Protein AF-0000000071016098 (afdb_homodimer)

Nearest PDB structures (foldseek):
  1xl7-assembly2_B  TM=9.799E-01  e=1.162E-62  Mus musculus
  1xmc-assembly2_B  TM=9.793E-01  e=4.808E-63  Mus musculus
  1xmd-assembly2_B  TM=9.783E-01  e=1.430E-62  Mus musculus
  1xmc-assembly1_A  TM=9.724E-01  e=4.482E-62  Mus musculus
  1xl8-assembly1_A  TM=9.692E-01  e=6.446E-62  Mus musculus

Sequence (1188 aa):
MNTPLSQQFNQLINQLFTVKVFATHEEIEKTKKIIEEFQNGVGKQLQEKLVEKAKGSRNWLETWWENAAYLQNRSPMGVMGNMIAHGQINYSFWPVGEGTQLKRAAQSIYGYSKYFLAHRSEKIPILRDRKGTVTSMNQNKRIFCTSRIPGDPKDTIVSYFKTESEGPCPTHIAVFCNGHIFKMEILDKNGNQIGSREIQRQLTYIKSQSKIKGQGIGILTGDDRKSWAKAHQHLASLDEQNAENLETIQSCIIAAYLDNECIKDIRDGYRVSMSGKNAHDRWFDKATAVAYFENGGIGCIGDHCPYDGFVAAIMERWVDNVIITSKTDWLGTPNVQSDEIKPEEIIFTLDDMIEEAKVHAAETYKKNAARIDPCPGFFTLFGRNFPKEQRIHPDIFFQLAIQLAYYTKYGKPAPCYETATTRSFYHGRTETVRSTTQEAVNWCKAMNNKDVTVNEKMNLLRTATFKQGLLGSDALQAKGIDRHLLGLYLTSMEMGIDTPDIFTDPLYTRSGGNANFVLSTSLTGYDRTFGGVVPMREDGYSVFYNLCKEDFFILVISFKDCEKTDSLDFFQELSKSLIRMHDLLLEAKKAPMTMNTPLSQQFNQLINQLFTVKVFATHEEIEKTKKIIEEFQNGVGKQLQEKLVEKAKGSRNWLETWWENAAYLQNRSPMGVMGNMIAHGQINYSFWPVGEGTQLKRAAQSIYGYSKYFLAHRSEKIPILRDRKGTVTSMNQNKRIFCTSRIPGDPKDTIVSYFKTESEGPCPTHIAVFCNGHIFKMEILDKNGNQIGSREIQRQLTYIKSQSKIKGQGIGILTGDDRKSWAKAHQHLASLDEQNAENLETIQSCIIAAYLDNECIKDIRDGYRVSMSGKNAHDRWFDKATAVAYFENGGIGCIGDHCPYDGFVAAIMERWVDNVIITSKTDWLGTPNVQSDEIKPEEIIFTLDDMIEEAKVHAAETYKKNAARIDPCPGFFTLFGRNFPKEQRIHPDIFFQLAIQLAYYTKYGKPAPCYETATTRSFYHGRTETVRSTTQEAVNWCKAMNNKDVTVNEKMNLLRTATFKQGLLGSDALQAKGIDRHLLGLYLTSMEMGIDTPDIFTDPLYTRSGGNANFVLSTSLTGYDRTFGGVVPMREDGYSVFYNLCKEDFFILVISFKDCEKTDSLDFFQELSKSLIRMHDLLLEAKKAPMT

Radius of gyration: 33.36 Å; Cα contacts (8 Å, |Δi|>4): 2425; chains: 2; bounding box: 76×102×80 Å

Solvent-accessible surface area (backbone atoms only — not comparable to full-atom values): 59766 Å² total; per-residue (Å²): 92,57,47,70,74,77,82,55,54,67,66,45,58,53,56,57,57,56,41,50,74,82,44,53,75,67,54,43,54,52,50,51,50,41,48,50,52,33,60,75,40,67,42,46,57,36,49,53,52,50,51,55,50,33,73,75,38,54,42,61,51,52,69,58,47,50,37,71,74,43,30,51,54,50,63,29,36,39,53,67,47,27,32,39,34,37,58,47,56,56,68,17,54,52,62,62,38,82,83,33,20,55,62,46,43,14,48,49,50,40,23,50,49,50,50,49,52,33,48,28,66,66,64,60,77,82,52,54,50,98,87,58,47,62,38,54,60,63,43,66,55,28,46,36,9,14,18,51,42,66,29,80,86,37,39,47,80,49,64,48,52,39,34,61,91,74,39,84,47,68,63,32,30,31,39,21,30,47,21,34,39,25,46,33,72,49,47,46,98,86,68,43,73,53,9,19,59,36,45,26,52,46,50,50,51,50,56,68,72,27,76,58,76,46,82,29,68,28,17,34,44,30,15,39,30,58,63,30,20,53,50,51,54,50,43,33,68,72,33,72,64,30,39,50,50,51,47,54,60,39,34,16,36,36,41,36,20,54,37,85,53,66,57,59,28,72,44,46,36,51,40,47,64,50,41,37,90,64,45,33,36,35,61,47,41,30,27,28,30,38,39,29,17,39,23,28,34,59,32,37,37,24,31,50,70,57,36,58,68,54,62,51,37,53,52,49,49,52,31,50,47,50,42,56,73,48,55,74,47,83,42,72,51,82,66,60,66,74,89,73,65,74,64,42,75,62,82,71,74,78,53,71,67,52,54,50,46,37,54,52,10,45,51,47,30,51,60,56,30,69,28,62,34,64,32,56,45,35,34,61,90,52,22,34,52,54,39,47,74,70,74,34,60,45,68,58,54,50,53,50,21,50,53,32,20,47,26,69,75,68,75,44,85,59,26,27,40,30,67,24,58,21,26,66,18,43,72,33,61,69,25,49,25,72,68,56,39,59,48,42,49,54,26,39,54,37,74,74,33,89,84,52,48,68,66,56,42,48,54,31,43,51,49,21,49,51,52,51,49,51,44,48,54,35,6,46,66,52,61,31,50,59,66,52,50,49,50,40,52,52,45,36,58,73,70,66,49,77,81,59,65,62,81,68,33,66,63,40,37,65,51,23,38,93,63,40,19,34,32,35,36,38,77,49,42,60,53,72,42,48,48,47,51,63,37,68,31,67,80,16,32,12,42,17,34,23,48,25,65,54,24,28,41,38,32,23,20,20,33,63,84,28,89,86,41,52,23,63,62,49,48,38,37,30,39,37,28,47,50,50,51,51,48,50,59,55,51,52,70,71,47,73,85,122,91,58,47,70,73,78,81,54,54,67,66,44,59,52,53,56,57,54,40,49,75,82,46,52,75,68,54,43,55,52,51,50,50,42,49,51,50,33,60,74,42,67,42,46,56,35,48,52,53,50,49,55,52,34,74,75,36,56,42,60,52,52,69,57,47,51,38,71,72,42,30,50,55,50,62,29,36,40,54,67,47,27,33,40,33,38,56,48,56,55,68,18,55,52,61,62,38,82,83,32,21,55,61,46,42,15,49,50,51,40,24,50,49,52,53,50,52,33,48,28,67,65,64,59,77,82,53,54,50,100,85,59,50,60,40,54,61,64,44,66,54,29,46,37,9,14,18,52,43,66,29,81,84,36,39,46,80,47,65,49,53,38,34,61,91,72,39,83,49,68,65,32,31,31,39,21,31,48,21,35,40,26,47,35,71,48,47,46,99,84,68,43,72,52,9,19,56,34,44,27,52,48,49,50,51,51,56,68,72,27,76,58,76,47,81,28,68,29,17,35,45,28,13,38,30,58,62,30,20,54,49,50,54,50,43,34,68,71,33,74,63,30,38,51,49,52,49,53,60,39,34,16,37,36,40,36,21,54,36,87,52,66,58,61,30,71,43,47,38,52,40,46,65,52,41,40,89,64,45,34,38,35,60,46,41,30,26,29,30,38,39,28,18,40,24,28,33,59,32,38,36,23,32,51,71,56,36,58,69,55,61,52,38,54,52,50,50,52,30,48,45,50,43,57,74,47,55,74,48,84,42,73,51,82,67,59,68,74,88,76,66,73,64,43,75,61,80,72,74,79,53,70,67,54,54,52,44,36,55,51,10,46,51,47,31,51,59,57,29,69,29,61,34,65,31,57,45,36,34,62,90,52,22,33,52,54,40,47,75,71,74,34,60,44,68,57,54,51,52,52,20,50,52,34,20,47,26,68,75,69,74,45,86,60,26,26,38,31,67,26,56,19,26,65,19,43,71,33,61,69,26,49,24,71,68,55,37,59,48,43,50,53,27,39,54,36,73,74,33,90,84,53,49,70,68,58,41,47,53,31,43,52,50,22,50,50,50,51,50,52,44,47,53,34,6,46,65,52,61,30,51,60,65,53,50,49,50,41,53,52,46,35,57,73,70,67,48,78,82,58,64,62,80,68,34,66,63,40,36,63,51,22,39,94,62,40,19,34,31,36,34,37,78,48,42,60,56,73,42,47,48,48,51,62,36,68,30,66,80,15,34,12,42,17,32,23,47,24,65,54,24,28,41,39,32,24,20,21,32,64,82,26,90,87,41,51,27,61,62,49,47,38,38,32,40,37,29,47,52,52,51,54,48,50,59,55,50,53,69,71,48,73,87,121

Secondary structure (DSSP, 8-state):
-PPP--S-HHHHHGGGGGGGGG--HHHHHHHHHHHHHHHHTHHHHHHHHHHHHHHT-SSTTHHHHHIIIIIT--S-HHHHT-EEEEEGGGGSSS---TT-HHHHHHHHHHHHHHHHHHHHTT-SPPPB-TT--B---GGGGGSSSEEEE--SS--EEEE----TTT-----EEEEEETTEEEEEESB-TTSPBPPHHHHHHHHHHHHHHTSS----GGGGGGS-HHHHHHHHHHHHHH-HHHHHHHHHHHHSS-EEEE------SHHHHHHHHHH-S-GGG--TTBSSEEEE-TTS-EEEEE-TTTS-HHHHHHHHHHHHHHHHHHTT---S-----TTT---EE------HHHHHHHHHHHHHHHHHHTTEEEEEEEE-S--THHHHHTT--HHHHHHHHHHHHHHHHHSS---EEEEEE-TTSTT--EEEEE---HHHHHHHHHHT-TTS-HHHHHHHHHHHHHHHHHHHHHHHTT--HHHHHHHHHHHHHHHTPPPPGGGT-HHHHHTTTTT--SEEEEEEESSSEEEE---SSTT-EEEEEEE-SS-EEEEEEEETT-TT--HHHHHHHHHHHHHHHHHHHHHHHHS---/-PPP--S-HHHHHGGGGGGGGG--HHHHHHHHHHHHHHHHTHHHHHHHHHHHHHHT-SSTTHHHHIIIIIIT--S-HHHHT-EEEEEGGGGTTS---TT-HHHHHHHHHHHHHHHHHHHHTT-SPPPB-TT--B---GGGGGSSSEEEE--SS--EEEE----TTT-----EEEEEETTEEEEEESB-TTSPBPPHHHHHHHHHHHHHHTSS----GGGGGGS-HHHHHHHHHHHHHH-HHHHHHHHHHHHSS-EEEE--PPP-SHHHHHHHHHH-S-GGG--TTBSEEEEE-TTS-EEEEE-TTTS-HHHHHHHHHHHHHHHHHHTT---S-----TTT--PEE------HHHHHHHHHHHHHHHHHHTTEEEEEEEE-S--THHHHHTT--HHHHHHHHHHHHHHHHHSS---EEEEEE-TTSTT--EEEEE---HHHHHHHHHHT-TTS-HHHHHHHHHHHHHHHHHHHHHHHTT--HHHHHHHHHHHHHHHTPPPPGGGT-HHHHHTTTTT--SEEEEEEESSSEEEE---SSTT-EEEEEEE-SS-EEEEEEEETT-TT--HHHHHHHHHHHHHHHHHHHHHHHHS---

Structure (mmCIF, N/CA/C/O backbone):
data_AF-0000000071016098-model_v1
#
loop_
_entity.id
_entity.type
_entity.pdbx_description
1 polymer 'Putative peroxisomal carnitine O-octanoyltransferase'
#
loop_
_atom_site.group_PDB
_atom_site.id
_atom_site.type_symbol
_atom_site.label_atom_id
_atom_site.label_alt_id
_atom_site.label_comp_id
_atom_site.label_asym_id
_atom_site.label_entity_id
_atom_site.label_seq_id
_atom_site.pdbx_PDB_ins_code
_atom_site.Cartn_x
_atom_site.Cartn_y
_atom_site.Cartn_z
_atom_site.occupancy
_atom_site.B_iso_or_equiv
_atom_site.auth_seq_id
_atom_site.auth_comp_id
_atom_site.auth_asym_id
_atom_site.auth_atom_id
_atom_site.pdbx_PDB_model_num
ATOM 1 N N . MET A 1 1 ? 8.117 -40.375 2.902 1 76.56 1 MET A N 1
ATOM 2 C CA . MET A 1 1 ? 6.957 -41.219 2.672 1 76.56 1 MET A CA 1
ATOM 3 C C . MET A 1 1 ? 6.5 -41.125 1.221 1 76.56 1 MET A C 1
ATOM 5 O O . MET A 1 1 ? 6.562 -40.062 0.607 1 76.56 1 MET A O 1
ATOM 9 N N . ASN A 1 2 ? 6.109 -42.281 0.663 1 86.06 2 ASN A N 1
ATOM 10 C CA . ASN A 1 2 ? 5.605 -42.312 -0.707 1 86.06 2 ASN A CA 1
ATOM 11 C C . ASN A 1 2 ? 4.258 -41.594 -0.815 1 86.06 2 ASN A C 1
ATOM 13 O O . ASN A 1 2 ? 3.545 -41.438 0.179 1 86.06 2 ASN A O 1
ATOM 17 N N . THR A 1 3 ? 3.973 -41.094 -1.978 1 86.44 3 THR A N 1
ATOM 18 C CA . THR A 1 3 ? 2.652 -40.531 -2.207 1 86.44 3 THR A CA 1
ATOM 19 C C . THR A 1 3 ? 1.573 -41.594 -2.131 1 86.44 3 THR A C 1
ATOM 21 O O . THR A 1 3 ? 1.605 -42.562 -2.889 1 86.44 3 THR A O 1
ATOM 24 N N . PRO A 1 4 ? 0.666 -41.406 -1.289 1 87.62 4 PRO A N 1
ATOM 25 C CA . PRO A 1 4 ? -0.304 -42.5 -1.055 1 87.62 4 PRO A CA 1
ATOM 26 C C . PRO A 1 4 ? -1.387 -42.562 -2.129 1 87.62 4 PRO A C 1
ATOM 28 O O . PRO A 1 4 ? -1.694 -41.531 -2.76 1 87.62 4 PRO A O 1
ATOM 31 N N . LEU A 1 5 ? -1.771 -43.719 -2.379 1 90.44 5 LEU A N 1
ATOM 32 C CA . LEU A 1 5 ? -2.984 -44 -3.141 1 90.44 5 LEU A CA 1
ATOM 33 C C . LEU A 1 5 ? -4.027 -44.688 -2.271 1 90.44 5 LEU A C 1
ATOM 35 O O . LEU A 1 5 ? -3.748 -45.719 -1.668 1 90.44 5 LEU A O 1
ATOM 39 N N . SER A 1 6 ? -5.215 -44.062 -2.246 1 82.62 6 SER A N 1
ATOM 40 C CA . SER A 1 6 ? -6.258 -44.594 -1.374 1 82.62 6 SER A CA 1
ATOM 41 C C . SER A 1 6 ? -6.699 -45.969 -1.825 1 82.62 6 SER A C 1
ATOM 43 O O . SER A 1 6 ? -6.918 -46.188 -3.016 1 82.62 6 SER A O 1
ATOM 45 N N . GLN A 1 7 ? -6.805 -46.75 -0.779 1 81 7 GLN A N 1
ATOM 46 C CA . GLN A 1 7 ? -7.328 -48.094 -1.034 1 81 7 GLN A CA 1
ATOM 47 C C . GLN A 1 7 ? -8.844 -48.125 -0.897 1 81 7 GLN A C 1
ATOM 49 O O . GLN A 1 7 ? -9.492 -49.062 -1.35 1 81 7 GLN A O 1
ATOM 54 N N . GLN A 1 8 ? -9.273 -47.094 -0.371 1 82.94 8 GLN A N 1
ATOM 55 C CA . GLN A 1 8 ? -10.719 -46.969 -0.197 1 82.94 8 GLN A CA 1
ATOM 56 C C . GLN A 1 8 ? -11.375 -46.344 -1.424 1 82.94 8 GLN A C 1
ATOM 58 O O . GLN A 1 8 ? -12.047 -45.312 -1.316 1 82.94 8 GLN A O 1
ATOM 63 N N . PHE A 1 9 ? -11.297 -47.125 -2.48 1 87.75 9 PHE A N 1
ATOM 64 C CA . PHE A 1 9 ? -11.68 -46.688 -3.809 1 87.75 9 PHE A CA 1
ATOM 65 C C . PHE A 1 9 ? -13.133 -46.188 -3.82 1 87.75 9 PHE A C 1
ATOM 67 O O . PHE A 1 9 ? -13.406 -45.031 -4.137 1 87.75 9 PHE A O 1
ATOM 74 N N . ASN A 1 10 ? -14.047 -47 -3.283 1 86.44 10 ASN A N 1
ATOM 75 C CA . ASN A 1 10 ? -15.461 -46.656 -3.348 1 86.44 10 ASN A CA 1
ATOM 76 C C . ASN A 1 10 ? -15.805 -45.469 -2.461 1 86.44 10 ASN A C 1
ATOM 78 O O . ASN A 1 10 ? -16.562 -44.562 -2.867 1 86.44 10 ASN A O 1
ATOM 82 N N . GLN A 1 11 ? -15.188 -45.438 -1.383 1 82.56 11 GLN A N 1
ATOM 83 C CA . GLN A 1 11 ? -15.422 -44.312 -0.461 1 82.56 11 GLN A CA 1
ATOM 84 C C . GLN A 1 11 ? -14.93 -43 -1.05 1 82.56 11 GLN A C 1
ATOM 86 O O . GLN A 1 11 ? -15.586 -41.969 -0.897 1 82.56 11 GLN A O 1
ATOM 91 N N . LEU A 1 12 ? -13.828 -43.094 -1.753 1 85.12 12 LEU A N 1
ATOM 92 C CA . LEU A 1 12 ? -13.25 -41.906 -2.318 1 85.12 12 LEU A CA 1
ATOM 93 C C . LEU A 1 12 ? -14.07 -41.375 -3.496 1 85.12 12 LEU A C 1
ATOM 95 O O . LEU A 1 12 ? -14.344 -40.188 -3.602 1 85.12 12 LEU A O 1
ATOM 99 N N . ILE A 1 13 ? -14.539 -42.281 -4.27 1 87.62 13 ILE A N 1
ATOM 100 C CA . ILE A 1 13 ? -15.312 -41.906 -5.449 1 87.62 13 ILE A CA 1
ATOM 101 C C . ILE A 1 13 ? -16.656 -41.312 -5.016 1 87.62 13 ILE A C 1
ATOM 103 O O . ILE A 1 13 ? -17.156 -40.406 -5.652 1 87.62 13 ILE A O 1
ATOM 107 N N . ASN A 1 14 ? -17.109 -41.75 -3.893 1 83.44 14 ASN A N 1
ATOM 108 C CA . ASN A 1 14 ? -18.391 -41.25 -3.379 1 83.44 14 ASN A CA 1
ATOM 109 C C . ASN A 1 14 ? -18.297 -39.812 -2.934 1 83.44 14 ASN A C 1
ATOM 111 O O . ASN A 1 14 ? -19.312 -39.125 -2.809 1 83.44 14 ASN A O 1
ATOM 115 N N . GLN A 1 15 ? -17.094 -39.312 -2.775 1 78.94 15 GLN A N 1
ATOM 116 C CA . GLN A 1 15 ? -16.922 -37.906 -2.477 1 78.94 15 GLN A CA 1
ATOM 117 C C . GLN A 1 15 ? -17.453 -37.031 -3.619 1 78.94 15 GLN A C 1
ATOM 119 O O . GLN A 1 15 ? -17.75 -35.844 -3.42 1 78.94 15 GLN A O 1
ATOM 124 N N . LEU A 1 16 ? -17.578 -37.656 -4.723 1 80.62 16 LEU A N 1
ATOM 125 C CA . LEU A 1 16 ? -18.094 -36.906 -5.875 1 80.62 16 LEU A CA 1
ATOM 126 C C . LEU A 1 16 ? -19.562 -36.531 -5.668 1 80.62 16 LEU A C 1
ATOM 128 O O . LEU A 1 16 ? -20.062 -35.625 -6.324 1 80.62 16 LEU A O 1
ATOM 132 N N . PHE A 1 17 ? -20.109 -37.156 -4.668 1 73.06 17 PHE A N 1
ATOM 133 C CA . PHE A 1 17 ? -21.5 -36.812 -4.383 1 73.06 17 PHE A CA 1
ATOM 134 C C . PHE A 1 17 ? -21.609 -35.375 -3.861 1 73.06 17 PHE A C 1
ATOM 136 O O . PHE A 1 17 ? -22.688 -34.781 -3.924 1 73.06 17 PHE A O 1
ATOM 143 N N . THR A 1 18 ? -20.469 -34.844 -3.508 1 75.12 18 THR A N 1
ATOM 144 C CA . THR A 1 18 ? -20.484 -33.469 -3.053 1 75.12 18 THR A CA 1
ATOM 145 C C . THR A 1 18 ? -20.828 -32.531 -4.203 1 75.12 18 THR A C 1
ATOM 147 O O . THR A 1 18 ? -21.109 -31.344 -3.982 1 75.12 18 THR A O 1
ATOM 150 N N . VAL A 1 19 ? -20.984 -33.156 -5.363 1 80.69 19 VAL A N 1
ATOM 151 C CA . VAL A 1 19 ? -21.328 -32.375 -6.539 1 80.69 19 VAL A CA 1
ATOM 152 C C . VAL A 1 19 ? -22.812 -31.984 -6.484 1 80.69 19 VAL A C 1
ATOM 154 O O . VAL A 1 19 ? -23.266 -31.172 -7.285 1 80.69 19 VAL A O 1
ATOM 157 N N . LYS A 1 20 ? -23.453 -32.5 -5.543 1 86.06 20 LYS A N 1
ATOM 158 C CA . LYS A 1 20 ? -24.891 -32.312 -5.422 1 86.06 20 LYS A CA 1
ATOM 159 C C . LYS A 1 20 ? -25.219 -30.812 -5.309 1 86.06 20 LYS A C 1
ATOM 161 O O . LYS A 1 20 ? -26.312 -30.375 -5.711 1 86.06 20 LYS A O 1
ATOM 166 N N . VAL A 1 21 ? -24.328 -30.047 -4.867 1 90.69 21 VAL A N 1
ATOM 167 C CA . VAL A 1 21 ? -24.547 -28.625 -4.664 1 90.69 21 VAL A CA 1
ATOM 168 C C . VAL A 1 21 ? -24.828 -27.938 -6.004 1 90.69 21 VAL A C 1
ATOM 170 O O . VAL A 1 21 ? -25.5 -26.906 -6.059 1 90.69 21 VAL A O 1
ATOM 173 N N . PHE A 1 22 ? -24.438 -28.531 -7.121 1 93.12 22 PHE A N 1
ATOM 174 C CA . PHE A 1 22 ? -24.531 -27.906 -8.438 1 93.12 22 PHE A CA 1
ATOM 175 C C . PHE A 1 22 ? -25.609 -28.578 -9.273 1 93.12 22 PHE A C 1
ATOM 177 O O . PHE A 1 22 ? -25.703 -28.359 -10.484 1 93.12 22 PHE A O 1
ATOM 184 N N . ALA A 1 23 ? -26.438 -29.469 -8.695 1 92.12 23 ALA A N 1
ATOM 185 C CA . ALA A 1 23 ? -27.297 -30.328 -9.5 1 92.12 23 ALA A CA 1
ATOM 186 C C . ALA A 1 23 ? -28.75 -30.188 -9.094 1 92.12 23 ALA A C 1
ATOM 188 O O . ALA A 1 23 ? -29.062 -29.812 -7.957 1 92.12 23 ALA A O 1
ATOM 189 N N . THR A 1 24 ? -29.531 -30.5 -10.094 1 90.75 24 THR A N 1
ATOM 190 C CA . THR A 1 24 ? -30.922 -30.781 -9.789 1 90.75 24 THR A CA 1
ATOM 191 C C . THR A 1 24 ? -31.094 -32.188 -9.242 1 90.75 24 THR A C 1
ATOM 193 O O . THR A 1 24 ? -30.156 -33 -9.273 1 90.75 24 THR A O 1
ATOM 196 N N . HIS A 1 25 ? -32.281 -32.406 -8.805 1 90.12 25 HIS A N 1
ATOM 197 C CA . HIS A 1 25 ? -32.594 -33.75 -8.289 1 90.12 25 HIS A CA 1
ATOM 198 C C . HIS A 1 25 ? -32.438 -34.812 -9.375 1 90.12 25 HIS A C 1
ATOM 200 O O . HIS A 1 25 ? -31.875 -35.875 -9.125 1 90.12 25 HIS A O 1
ATOM 206 N N . GLU A 1 26 ? -32.844 -34.5 -10.508 1 92.5 26 GLU A N 1
ATOM 207 C CA . GLU A 1 26 ? -32.75 -35.438 -11.617 1 92.5 26 GLU A CA 1
ATOM 208 C C . GLU A 1 26 ? -31.312 -35.688 -12.031 1 92.5 26 GLU A C 1
ATOM 210 O O . GLU A 1 26 ? -30.922 -36.812 -12.305 1 92.5 26 GLU A O 1
ATOM 215 N N . GLU A 1 27 ? -30.562 -34.656 -12.047 1 92.19 27 GLU A N 1
ATOM 216 C CA . GLU A 1 27 ? -29.156 -34.781 -12.453 1 92.19 27 GLU A CA 1
ATOM 217 C C . GLU A 1 27 ? -28.359 -35.625 -11.469 1 92.19 27 GLU A C 1
ATOM 219 O O . GLU A 1 27 ? -27.484 -36.406 -11.867 1 92.19 27 GLU A O 1
ATOM 224 N N . ILE A 1 28 ? -28.688 -35.469 -10.219 1 91.25 28 ILE A N 1
ATOM 225 C CA . ILE A 1 28 ? -27.922 -36.188 -9.195 1 91.25 28 ILE A CA 1
ATOM 226 C C . ILE A 1 28 ? -28.219 -37.688 -9.281 1 91.25 28 ILE A C 1
ATOM 228 O O . ILE A 1 28 ? -27.328 -38.5 -9.055 1 91.25 28 ILE A O 1
ATOM 232 N N . GLU A 1 29 ? -29.453 -38 -9.555 1 92.5 29 GLU A N 1
ATOM 233 C CA . GLU A 1 29 ? -29.812 -39.406 -9.68 1 92.5 29 GLU A CA 1
ATOM 234 C C . GLU A 1 29 ? -29.094 -40.062 -10.852 1 92.5 29 GLU A C 1
ATOM 236 O O . GLU A 1 29 ? -28.656 -41.188 -10.758 1 92.5 29 GLU A O 1
ATOM 241 N N . LYS A 1 30 ? -29.016 -39.312 -11.859 1 93.19 30 LYS A N 1
ATOM 242 C CA . LYS A 1 30 ? -28.281 -39.844 -13.023 1 93.19 30 LYS A CA 1
ATOM 243 C C . LYS A 1 30 ? -26.812 -40.031 -12.695 1 93.19 30 LYS A C 1
ATOM 245 O O . LYS A 1 30 ? -26.234 -41.062 -13.047 1 93.19 30 LYS A O 1
ATOM 250 N N . THR A 1 31 ? -26.219 -39.094 -12.078 1 92.88 31 THR A N 1
ATOM 251 C CA . THR A 1 31 ? -24.812 -39.156 -11.734 1 92.88 31 THR A CA 1
ATOM 252 C C . THR A 1 31 ? -24.547 -40.281 -10.742 1 92.88 31 THR A C 1
ATOM 254 O O . THR A 1 31 ? -23.516 -40.969 -10.82 1 92.88 31 THR A O 1
ATOM 257 N N . LYS A 1 32 ? -25.453 -40.5 -9.82 1 92.44 32 LYS A N 1
ATOM 258 C CA . LYS A 1 32 ? -25.328 -41.594 -8.867 1 92.44 32 LYS A CA 1
ATOM 259 C C . LYS A 1 32 ? -25.25 -42.938 -9.594 1 92.44 32 LYS A C 1
ATOM 261 O O . LYS A 1 32 ? -24.453 -43.812 -9.227 1 92.44 32 LYS A O 1
ATOM 266 N N . LYS A 1 33 ? -26.078 -43.062 -10.586 1 94.31 33 LYS A N 1
ATOM 267 C CA . LYS A 1 33 ? -26.078 -44.312 -11.367 1 94.31 33 LYS A CA 1
ATOM 268 C C . LYS A 1 33 ? -24.766 -44.469 -12.117 1 94.31 33 LYS A C 1
ATOM 270 O O . LYS A 1 33 ? -24.219 -45.594 -12.18 1 94.31 33 LYS A O 1
ATOM 275 N N . ILE A 1 34 ? -24.297 -43.438 -12.656 1 94.69 34 ILE A N 1
ATOM 276 C CA . ILE A 1 34 ? -23.047 -43.469 -13.398 1 94.69 34 ILE A CA 1
ATOM 277 C C . ILE A 1 34 ? -21.891 -43.875 -12.469 1 94.69 34 ILE A C 1
ATOM 279 O O . ILE A 1 34 ? -21.047 -44.688 -12.836 1 94.69 34 ILE A O 1
ATOM 283 N N . ILE A 1 35 ? -21.891 -43.344 -11.266 1 94.19 35 ILE A N 1
ATOM 284 C CA . ILE A 1 35 ? -20.844 -43.625 -10.289 1 94.19 35 ILE A CA 1
ATOM 285 C C . ILE A 1 35 ? -20.922 -45.094 -9.867 1 94.19 35 ILE A C 1
ATOM 287 O O . ILE A 1 35 ? -19.906 -45.781 -9.766 1 94.19 35 ILE A O 1
ATOM 291 N N . GLU A 1 36 ? -22.141 -45.531 -9.641 1 94.06 36 GLU A N 1
ATOM 292 C CA . GLU A 1 36 ? -22.344 -46.906 -9.234 1 94.06 36 GLU A CA 1
ATOM 293 C C . GLU A 1 36 ? -21.875 -47.875 -10.32 1 94.06 36 GLU A C 1
ATOM 295 O O . GLU A 1 36 ? -21.219 -48.875 -10.031 1 94.06 36 GLU A O 1
ATOM 300 N N . GLU A 1 37 ? -22.234 -47.594 -11.516 1 95.44 37 GLU A N 1
ATOM 301 C CA . GLU A 1 37 ? -21.812 -48.406 -12.633 1 95.44 37 GLU A CA 1
ATOM 302 C C . GLU A 1 37 ? -20.297 -48.406 -12.781 1 95.44 37 GLU A C 1
ATOM 304 O O . GLU A 1 37 ? -19.688 -49.438 -13.078 1 95.44 37 GLU A O 1
ATOM 309 N N . PHE A 1 38 ? -19.734 -47.312 -12.625 1 96.25 38 PHE A N 1
ATOM 310 C CA . PHE A 1 38 ? -18.297 -47.188 -12.703 1 96.25 38 PHE A CA 1
ATOM 311 C C . PHE A 1 38 ? -17.609 -48 -11.609 1 96.25 38 PHE A C 1
ATOM 313 O O . PHE A 1 38 ? -16.672 -48.75 -11.875 1 96.25 38 PHE A O 1
ATOM 320 N N . GLN A 1 39 ? -18.078 -47.906 -10.352 1 94.94 39 GLN A N 1
ATOM 321 C CA . GLN A 1 39 ? -17.469 -48.562 -9.188 1 94.94 39 GLN A CA 1
ATOM 322 C C . GLN A 1 39 ? -17.594 -50.062 -9.258 1 94.94 39 GLN A C 1
ATOM 324 O O . GLN A 1 39 ? -16.719 -50.781 -8.773 1 94.94 39 GLN A O 1
ATOM 329 N N . ASN A 1 40 ? -18.688 -50.469 -9.938 1 94.12 40 ASN A N 1
ATOM 330 C CA . ASN A 1 40 ? -18.938 -51.906 -10.016 1 94.12 40 ASN A CA 1
ATOM 331 C C . ASN A 1 40 ? -18.469 -52.5 -11.352 1 94.12 40 ASN A C 1
ATOM 333 O O . ASN A 1 40 ? -18.594 -53.688 -11.586 1 94.12 40 ASN A O 1
ATOM 337 N N . GLY A 1 41 ? -17.922 -51.719 -12.211 1 95.06 41 GLY A N 1
ATOM 338 C CA . GLY A 1 41 ? -17.484 -52.125 -13.531 1 95.06 41 GLY A CA 1
ATOM 339 C C . GLY A 1 41 ? -16.031 -51.75 -13.82 1 95.06 41 GLY A C 1
ATOM 340 O O . GLY A 1 41 ? -15.125 -52.188 -13.109 1 95.06 41 GLY A O 1
ATOM 341 N N . VAL A 1 42 ? -15.953 -50.969 -14.789 1 96.31 42 VAL A N 1
ATOM 342 C CA . VAL A 1 42 ? -14.633 -50.656 -15.328 1 96.31 42 VAL A CA 1
ATOM 343 C C . VAL A 1 42 ? -13.789 -49.969 -14.266 1 96.31 42 VAL A C 1
ATOM 345 O O . VAL A 1 42 ? -12.555 -50.062 -14.281 1 96.31 42 VAL A O 1
ATOM 348 N N . GLY A 1 43 ? -14.398 -49.281 -13.305 1 96.31 43 GLY A N 1
ATOM 349 C CA . GLY A 1 43 ? -13.688 -48.594 -12.242 1 96.31 43 GLY A CA 1
ATOM 350 C C . GLY A 1 43 ? -12.812 -49.531 -11.414 1 96.31 43 GLY A C 1
ATOM 351 O O . GLY A 1 43 ? -11.727 -49.156 -10.984 1 96.31 43 GLY A O 1
ATOM 352 N N . LYS A 1 44 ? -13.281 -50.688 -11.172 1 95.25 44 LYS A N 1
ATOM 353 C CA . LYS A 1 44 ? -12.523 -51.656 -10.406 1 95.25 44 LYS A CA 1
ATOM 354 C C . LYS A 1 44 ? -11.242 -52.062 -11.133 1 95.25 44 LYS A C 1
ATOM 356 O O . LYS A 1 44 ? -10.18 -52.156 -10.516 1 95.25 44 LYS A O 1
ATOM 361 N N . GLN A 1 45 ? -11.414 -52.281 -12.375 1 95.75 45 GLN A N 1
ATOM 362 C CA . GLN A 1 45 ? -10.258 -52.656 -13.18 1 95.75 45 GLN A CA 1
ATOM 363 C C . GLN A 1 45 ? -9.227 -51.531 -13.203 1 95.75 45 GLN A C 1
ATOM 365 O O . GLN A 1 45 ? -8.023 -51.781 -13.078 1 95.75 45 GLN A O 1
ATOM 370 N N . LEU A 1 46 ? -9.68 -50.344 -13.43 1 97.19 46 LEU A N 1
ATOM 371 C CA . LEU A 1 46 ? -8.797 -49.188 -13.461 1 97.19 46 LEU A CA 1
ATOM 372 C C . LEU A 1 46 ? -8.078 -49.031 -12.125 1 97.19 46 LEU A C 1
ATOM 374 O O . LEU A 1 46 ? -6.891 -48.688 -12.094 1 97.19 46 LEU A O 1
ATOM 378 N N . GLN A 1 47 ? -8.812 -49.188 -11.039 1 96.25 47 GLN A N 1
ATOM 379 C CA . GLN A 1 47 ? -8.234 -49.094 -9.703 1 96.25 47 GLN A CA 1
ATOM 380 C C . GLN A 1 47 ? -7.125 -50.125 -9.5 1 96.25 47 GLN A C 1
ATOM 382 O O . GLN A 1 47 ? -6.07 -49.812 -8.945 1 96.25 47 GLN A O 1
ATOM 387 N N . GLU A 1 48 ? -7.367 -51.281 -9.906 1 95.44 48 GLU A N 1
ATOM 388 C CA . GLU A 1 48 ? -6.367 -52.344 -9.773 1 95.44 48 GLU A CA 1
ATOM 389 C C . GLU A 1 48 ? -5.094 -52 -10.539 1 95.44 48 GLU A C 1
ATOM 391 O O . GLU A 1 48 ? -3.984 -52.156 -10.023 1 95.44 48 GLU A O 1
ATOM 396 N N . LYS A 1 49 ? -5.297 -51.562 -11.688 1 95.75 49 LYS A N 1
ATOM 397 C CA . LYS A 1 49 ? -4.152 -51.156 -12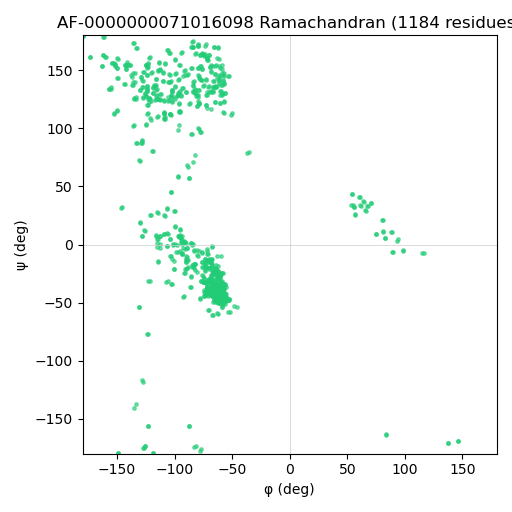.508 1 95.75 49 LYS A CA 1
ATOM 398 C C . LYS A 1 49 ? -3.402 -50 -11.883 1 95.75 49 LYS A C 1
ATOM 400 O O . LYS A 1 49 ? -2.176 -49.906 -11.984 1 95.75 49 LYS A O 1
ATOM 405 N N . LEU A 1 50 ? -4.125 -49.031 -11.414 1 96 50 LEU A N 1
ATOM 406 C CA . LEU A 1 50 ? -3.523 -47.844 -10.773 1 96 50 LEU A CA 1
ATOM 407 C C . LEU A 1 50 ? -2.734 -48.25 -9.531 1 96 50 LEU A C 1
ATOM 409 O O . LEU A 1 50 ? -1.662 -47.719 -9.266 1 96 50 LEU A O 1
ATOM 413 N N . VAL A 1 51 ? -3.289 -49.156 -8.758 1 94.94 51 VAL A N 1
ATOM 414 C CA . VAL A 1 51 ? -2.609 -49.656 -7.57 1 94.94 51 VAL A CA 1
ATOM 415 C C . VAL A 1 51 ? -1.311 -50.344 -7.977 1 94.94 51 VAL A C 1
ATOM 417 O O . VAL A 1 51 ? -0.286 -50.219 -7.305 1 94.94 51 VAL A O 1
ATOM 420 N N . GLU A 1 52 ? -1.362 -51.094 -8.992 1 94.31 52 GLU A N 1
ATOM 421 C CA . GLU A 1 52 ? -0.16 -51.75 -9.5 1 94.31 52 GLU A CA 1
ATOM 422 C C . GLU A 1 52 ? 0.902 -50.719 -9.883 1 94.31 52 GLU A C 1
ATOM 424 O O . GLU A 1 52 ? 2.082 -50.906 -9.578 1 94.31 52 GLU A O 1
ATOM 429 N N . LYS A 1 53 ? 0.497 -49.75 -10.562 1 93 53 LYS A N 1
ATOM 430 C CA . LYS A 1 53 ? 1.412 -48.688 -10.93 1 93 53 LYS A CA 1
ATOM 431 C C . LYS A 1 53 ? 2.006 -48.031 -9.688 1 93 53 LYS A C 1
ATOM 433 O O . LYS A 1 53 ? 3.197 -47.719 -9.656 1 93 53 LYS A O 1
ATOM 438 N N . ALA A 1 54 ? 1.199 -47.781 -8.734 1 93.06 54 ALA A N 1
ATOM 439 C CA . ALA A 1 54 ? 1.608 -47.094 -7.512 1 93.06 54 ALA A CA 1
ATOM 440 C C . ALA A 1 54 ? 2.611 -47.938 -6.719 1 93.06 54 ALA A C 1
ATOM 442 O O . ALA A 1 54 ? 3.512 -47.375 -6.074 1 93.06 54 ALA A O 1
ATOM 443 N N . LYS A 1 55 ? 2.438 -49.219 -6.727 1 91.62 55 LYS A N 1
ATOM 444 C CA . LYS A 1 55 ? 3.34 -50.094 -6.012 1 91.62 55 LYS A CA 1
ATOM 445 C C . LYS A 1 55 ? 4.758 -50 -6.562 1 91.62 55 LYS A C 1
ATOM 447 O O . LYS A 1 55 ? 5.73 -50.188 -5.824 1 91.62 55 LYS A O 1
ATOM 452 N N . GLY A 1 56 ? 4.855 -49.688 -7.738 1 90.5 56 GLY A N 1
ATOM 453 C CA . GLY A 1 56 ? 6.164 -49.656 -8.367 1 90.5 56 GLY A CA 1
ATOM 454 C C . GLY A 1 56 ? 6.777 -48.25 -8.383 1 90.5 56 GLY A C 1
ATOM 455 O O . GLY A 1 56 ? 7.832 -48.062 -8.992 1 90.5 56 GLY A O 1
ATOM 456 N N . SER A 1 57 ? 6.145 -47.375 -7.738 1 91.88 57 SER A N 1
ATOM 457 C CA . SER A 1 57 ? 6.613 -46 -7.812 1 91.88 57 SER A CA 1
ATOM 458 C C . SER A 1 57 ? 6.574 -45.344 -6.441 1 91.88 57 SER A C 1
ATOM 460 O O . SER A 1 57 ? 5.715 -45.656 -5.613 1 91.88 57 SER A O 1
ATOM 462 N N . ARG A 1 58 ? 7.531 -44.438 -6.141 1 93.44 58 ARG A N 1
ATOM 463 C CA . ARG A 1 58 ? 7.504 -43.656 -4.906 1 93.44 58 ARG A CA 1
ATOM 464 C C . ARG A 1 58 ? 6.469 -42.562 -4.984 1 93.44 58 ARG A C 1
ATOM 466 O O . ARG A 1 58 ? 5.945 -42.125 -3.959 1 93.44 58 ARG A O 1
ATOM 473 N N . ASN A 1 59 ? 6.25 -42.031 -6.141 1 94.62 59 ASN A N 1
ATOM 474 C CA . ASN A 1 59 ? 5.199 -41.094 -6.473 1 94.62 59 ASN A CA 1
ATOM 475 C C . ASN A 1 59 ? 4.512 -41.438 -7.789 1 94.62 59 ASN A C 1
ATOM 477 O O . ASN A 1 59 ? 4.996 -41.094 -8.867 1 94.62 59 ASN A O 1
ATOM 481 N N . TRP A 1 60 ? 3.373 -42 -7.684 1 94.56 60 TRP A N 1
ATOM 482 C CA . TRP A 1 60 ? 2.693 -42.562 -8.844 1 94.56 60 TRP A CA 1
ATOM 483 C C . TRP A 1 60 ? 2.145 -41.469 -9.75 1 94.56 60 TRP A C 1
ATOM 485 O O . TRP A 1 60 ? 1.88 -41.688 -10.93 1 94.56 60 TRP A O 1
ATOM 495 N N . LEU A 1 61 ? 1.992 -40.312 -9.25 1 94.25 61 LEU A N 1
ATOM 496 C CA . LEU A 1 61 ? 1.285 -39.25 -9.945 1 94.25 61 LEU A CA 1
ATOM 497 C C . LEU A 1 61 ? 2.268 -38.281 -10.594 1 94.25 61 LEU A C 1
ATOM 499 O O . LEU A 1 61 ? 1.905 -37.531 -11.508 1 94.25 61 LEU A O 1
ATOM 503 N N . GLU A 1 62 ? 3.439 -38.156 -10.242 1 93.5 62 GLU A N 1
ATOM 504 C CA . GLU A 1 62 ? 4.395 -37.094 -10.523 1 93.5 62 GLU A CA 1
ATOM 505 C C . GLU A 1 62 ? 4.492 -36.812 -12.023 1 93.5 62 GLU A C 1
ATOM 507 O O . GLU A 1 62 ? 4.223 -35.688 -12.469 1 93.5 62 GLU A O 1
ATOM 512 N N . THR A 1 63 ? 4.832 -37.781 -12.789 1 93.19 63 THR A N 1
ATOM 513 C CA . THR A 1 63 ? 5.027 -37.625 -14.227 1 93.19 63 THR A CA 1
ATOM 514 C C . THR A 1 63 ? 3.709 -37.281 -14.922 1 93.19 63 THR A C 1
ATOM 516 O O . THR A 1 63 ? 3.67 -36.469 -15.828 1 93.19 63 THR A O 1
ATOM 519 N N . TRP A 1 64 ? 2.664 -37.969 -14.5 1 94.25 64 TRP A N 1
ATOM 520 C CA . TRP A 1 64 ? 1.341 -37.75 -15.07 1 94.25 64 TRP A CA 1
ATOM 521 C C . TRP A 1 64 ? 0.899 -36.312 -14.828 1 94.25 64 TRP A C 1
ATOM 523 O O . TRP A 1 64 ? 0.366 -35.656 -15.734 1 94.25 64 TRP A O 1
ATOM 533 N N . TRP A 1 65 ? 1.115 -35.875 -13.633 1 93.44 65 TRP A N 1
ATOM 534 C CA . TRP A 1 65 ? 0.717 -34.531 -13.266 1 93.44 65 TRP A CA 1
ATOM 535 C C . TRP A 1 65 ? 1.495 -33.5 -14.078 1 93.44 65 TRP A C 1
ATOM 537 O O . TRP A 1 65 ? 0.909 -32.562 -14.633 1 93.44 65 TRP A O 1
ATOM 547 N N . GLU A 1 66 ? 2.746 -33.594 -14.195 1 94.56 66 GLU A N 1
ATOM 548 C CA . GLU A 1 66 ? 3.58 -32.656 -14.938 1 94.56 66 GLU A CA 1
ATOM 549 C C . GLU A 1 66 ? 3.15 -32.562 -16.406 1 94.56 66 GLU A C 1
ATOM 551 O O . GLU A 1 66 ? 3.086 -31.469 -16.969 1 94.56 66 GLU A O 1
ATOM 556 N N . ASN A 1 67 ? 2.867 -33.688 -16.938 1 95.25 67 ASN A N 1
ATOM 557 C CA . ASN A 1 67 ? 2.457 -33.75 -18.344 1 95.25 67 ASN A CA 1
ATOM 558 C C . ASN A 1 67 ? 1.058 -33.156 -18.531 1 95.25 67 ASN A C 1
ATOM 560 O O . ASN A 1 67 ? 0.883 -32.156 -19.25 1 95.25 67 ASN A O 1
ATOM 564 N N . ALA A 1 68 ? 0.133 -33.688 -17.828 1 93.12 68 ALA A N 1
ATOM 565 C CA . ALA A 1 68 ? -1.273 -33.375 -18.047 1 93.12 68 ALA A CA 1
ATOM 566 C C . ALA A 1 68 ? -1.593 -31.953 -17.594 1 93.12 68 ALA A C 1
ATOM 568 O O . ALA A 1 68 ? -2.396 -31.266 -18.219 1 93.12 68 ALA A O 1
ATOM 569 N N . ALA A 1 69 ? -0.985 -31.547 -16.547 1 91.75 69 ALA A N 1
ATOM 570 C CA . ALA A 1 69 ? -1.341 -30.266 -15.969 1 91.75 69 ALA A CA 1
ATOM 571 C C . ALA A 1 69 ? -0.563 -29.125 -16.641 1 91.75 69 ALA A C 1
ATOM 573 O O . ALA A 1 69 ? -1.026 -27.984 -16.672 1 91.75 69 ALA A O 1
ATOM 574 N N . TYR A 1 70 ? 0.652 -29.422 -17.172 1 94.81 70 TYR A N 1
ATOM 575 C CA . TYR A 1 70 ? 1.489 -28.297 -17.578 1 94.81 70 TYR A CA 1
ATOM 576 C C . TYR A 1 70 ? 2.021 -28.5 -18.984 1 94.81 70 TYR A C 1
ATOM 578 O O . TYR A 1 70 ? 1.757 -27.688 -19.875 1 94.81 70 TYR A O 1
ATOM 586 N N . LEU A 1 71 ? 2.639 -29.562 -19.266 1 97.31 71 LEU A N 1
ATOM 587 C CA . LEU A 1 71 ? 3.52 -29.688 -20.422 1 97.31 71 LEU A CA 1
ATOM 588 C C . LEU A 1 71 ? 2.717 -29.938 -21.688 1 97.31 71 LEU A C 1
ATOM 590 O O . LEU A 1 71 ? 3.188 -29.656 -22.797 1 97.31 71 LEU A O 1
ATOM 594 N N . GLN A 1 72 ? 1.53 -30.469 -21.531 1 95.62 72 GLN A N 1
ATOM 595 C CA . GLN A 1 72 ? 0.7 -30.766 -22.688 1 95.62 72 GLN A CA 1
ATOM 596 C C . GLN A 1 72 ? -0.168 -29.562 -23.062 1 95.62 72 GLN A C 1
ATOM 598 O O . GLN A 1 72 ? -0.799 -29.547 -24.125 1 95.62 72 GLN A O 1
ATOM 603 N N . ASN A 1 73 ? -0.193 -28.625 -22.219 1 93.12 73 ASN A N 1
ATOM 604 C CA . ASN A 1 73 ? -0.894 -27.375 -22.547 1 93.12 73 ASN A CA 1
ATOM 605 C C . ASN A 1 73 ? -0.272 -26.688 -23.75 1 93.12 73 ASN A C 1
ATOM 607 O O . ASN A 1 73 ? 0.952 -26.578 -23.844 1 93.12 73 ASN A O 1
ATOM 611 N N . ARG A 1 74 ? -1.092 -26.156 -24.641 1 95.31 74 ARG A N 1
ATOM 612 C CA . ARG A 1 74 ? -0.558 -25.609 -25.875 1 95.31 74 ARG A CA 1
ATOM 613 C C . ARG A 1 74 ? -0.778 -24.109 -25.953 1 95.31 74 ARG A C 1
ATOM 615 O O . ARG A 1 74 ? -0.387 -23.469 -26.938 1 95.31 74 ARG A O 1
ATOM 622 N N . SER A 1 75 ? -1.365 -23.531 -24.953 1 93.38 75 SER A N 1
ATOM 623 C CA . SER A 1 75 ? -1.597 -22.094 -24.906 1 93.38 75 SER A CA 1
ATOM 624 C C . SER A 1 75 ? -0.292 -21.328 -24.703 1 93.38 75 SER A C 1
ATOM 626 O O . SER A 1 75 ? 0.713 -21.906 -24.281 1 93.38 75 SER A O 1
ATOM 628 N N . PRO A 1 76 ? -0.278 -20.031 -25.078 1 94.88 76 PRO A N 1
ATOM 629 C CA . PRO A 1 76 ? 0.921 -19.234 -24.812 1 94.88 76 PRO A CA 1
ATOM 630 C C . PRO A 1 76 ? 1.255 -19.141 -23.328 1 94.88 76 PRO A C 1
ATOM 632 O O . PRO A 1 76 ? 0.501 -18.547 -22.547 1 94.88 76 PRO A O 1
ATOM 635 N N . MET A 1 77 ? 2.369 -19.547 -22.953 1 92.12 77 MET A N 1
ATOM 636 C CA . MET A 1 77 ? 2.75 -19.703 -21.547 1 92.12 77 MET A CA 1
ATOM 637 C C . MET A 1 77 ? 3.014 -18.359 -20.906 1 92.12 77 MET A C 1
ATOM 639 O O . MET A 1 77 ? 2.803 -18.188 -19.703 1 92.12 77 MET A O 1
ATOM 643 N N . GLY A 1 78 ? 3.494 -17.422 -21.641 1 92.12 78 GLY A N 1
ATOM 644 C CA . GLY A 1 78 ? 3.861 -16.141 -21.062 1 92.12 78 GLY A CA 1
ATOM 645 C C . GLY A 1 78 ? 2.723 -15.469 -20.328 1 92.12 78 GLY A C 1
ATOM 646 O O . GLY A 1 78 ? 2.916 -14.953 -19.219 1 92.12 78 GLY A O 1
ATOM 647 N N . VAL A 1 79 ? 1.597 -15.547 -20.906 1 91.25 79 VAL A N 1
ATOM 648 C CA . VAL A 1 79 ? 0.462 -14.852 -20.312 1 91.25 79 VAL A CA 1
ATOM 649 C C . VAL A 1 79 ? -0.442 -15.852 -19.594 1 91.25 79 VAL A C 1
ATOM 651 O O . VAL A 1 79 ? -0.921 -15.586 -18.484 1 91.25 79 VAL A O 1
ATOM 654 N N . MET A 1 80 ? -0.543 -17.016 -20.094 1 92.94 80 MET A N 1
ATOM 655 C CA . MET A 1 80 ? -1.577 -17.953 -19.641 1 92.94 80 MET A CA 1
ATOM 656 C C . MET A 1 80 ? -1.002 -18.969 -18.672 1 92.94 80 MET A C 1
ATOM 658 O O . MET A 1 80 ? -1.749 -19.672 -17.984 1 92.94 80 MET A O 1
ATOM 662 N N . GLY A 1 81 ? 0.227 -19.047 -18.625 1 92.81 81 GLY A N 1
ATOM 663 C CA . GLY A 1 81 ? 0.786 -20.156 -17.859 1 92.81 81 GLY A CA 1
ATOM 664 C C . GLY A 1 81 ? 1.7 -19.719 -16.734 1 92.81 81 GLY A C 1
ATOM 665 O O . GLY A 1 81 ? 1.806 -20.391 -15.711 1 92.81 81 GLY A O 1
ATOM 666 N N . ASN A 1 82 ? 2.396 -18.625 -16.875 1 95.69 82 ASN A N 1
ATOM 667 C CA . ASN A 1 82 ? 3.408 -18.203 -15.914 1 95.69 82 ASN A CA 1
ATOM 668 C C . ASN A 1 82 ? 2.773 -17.609 -14.656 1 95.69 82 ASN A C 1
ATOM 670 O O . ASN A 1 82 ? 1.672 -17.062 -14.711 1 95.69 82 ASN A O 1
ATOM 674 N N . MET A 1 83 ? 3.523 -17.781 -13.578 1 95.69 83 MET A N 1
ATOM 675 C CA . MET A 1 83 ? 3.178 -17.141 -12.312 1 95.69 83 MET A CA 1
ATOM 676 C C . MET A 1 83 ? 3.85 -15.773 -12.188 1 95.69 83 MET A C 1
ATOM 678 O O . MET A 1 83 ? 4.926 -15.555 -12.75 1 95.69 83 MET A O 1
ATOM 682 N N . ILE A 1 84 ? 3.197 -14.922 -11.484 1 94.94 84 ILE A N 1
ATOM 683 C CA . ILE A 1 84 ? 3.771 -13.609 -11.211 1 94.94 84 ILE A CA 1
ATOM 684 C C . ILE A 1 84 ? 3.826 -13.375 -9.703 1 94.94 84 ILE A C 1
ATOM 686 O O . ILE A 1 84 ? 2.98 -13.875 -8.961 1 94.94 84 ILE A O 1
ATOM 690 N N . ALA A 1 85 ? 4.867 -12.656 -9.258 1 92.31 85 ALA A N 1
ATOM 691 C CA . ALA A 1 85 ? 4.957 -12.297 -7.844 1 92.31 85 ALA A CA 1
ATOM 692 C C . ALA A 1 85 ? 5.695 -10.977 -7.66 1 92.31 85 ALA A C 1
ATOM 694 O O . ALA A 1 85 ? 6.605 -10.648 -8.43 1 92.31 85 ALA A O 1
ATOM 695 N N . HIS A 1 86 ? 5.234 -10.227 -6.715 1 89.62 86 HIS A N 1
ATOM 696 C CA . HIS A 1 86 ? 5.938 -9.039 -6.23 1 89.62 86 HIS A CA 1
ATOM 697 C C . HIS A 1 86 ? 6.336 -9.195 -4.766 1 89.62 86 HIS A C 1
ATOM 699 O O . HIS A 1 86 ? 5.566 -9.734 -3.963 1 89.62 86 HIS A O 1
ATOM 705 N N . GLY A 1 87 ? 7.574 -8.781 -4.516 1 82.94 87 GLY A N 1
ATOM 706 C CA . GLY A 1 87 ? 7.996 -8.766 -3.125 1 82.94 87 GLY A CA 1
ATOM 707 C C . GLY A 1 87 ? 7.574 -7.504 -2.393 1 82.94 87 GLY A C 1
ATOM 708 O O . GLY A 1 87 ? 7.152 -6.527 -3.018 1 82.94 87 GLY A O 1
ATOM 709 N N . GLN A 1 88 ? 7.746 -7.531 -1.066 1 80.88 88 GLN A N 1
ATOM 710 C CA . GLN A 1 88 ? 7.352 -6.414 -0.215 1 80.88 88 GLN A CA 1
ATOM 711 C C . GLN A 1 88 ? 8.234 -5.195 -0.466 1 80.88 88 GLN A C 1
ATOM 713 O O . GLN A 1 88 ? 7.852 -4.066 -0.152 1 80.88 88 GLN A O 1
ATOM 718 N N . ILE A 1 89 ? 9.383 -5.422 -1.041 1 84.44 89 ILE A N 1
ATOM 719 C CA . ILE A 1 89 ? 10.367 -4.359 -1.18 1 84.44 89 ILE A CA 1
ATOM 720 C C . ILE A 1 89 ? 9.797 -3.24 -2.051 1 84.44 89 ILE A C 1
ATOM 722 O O . ILE A 1 89 ? 10.141 -2.068 -1.867 1 84.44 89 ILE A O 1
ATOM 726 N N . ASN A 1 90 ? 8.883 -3.615 -2.988 1 84.75 90 ASN A N 1
ATOM 727 C CA . ASN A 1 90 ? 8.305 -2.619 -3.881 1 84.75 90 ASN A CA 1
ATOM 728 C C . ASN A 1 90 ? 7.426 -1.63 -3.119 1 84.75 90 ASN A C 1
ATOM 730 O O . ASN A 1 90 ? 7.227 -0.498 -3.564 1 84.75 90 ASN A O 1
ATOM 734 N N . TYR A 1 91 ? 6.969 -2.066 -2.002 1 76.81 91 TYR A N 1
ATOM 735 C CA . TYR A 1 91 ? 5.863 -1.309 -1.429 1 76.81 91 TYR A CA 1
ATOM 736 C C . TYR A 1 91 ? 6.129 -0.971 0.033 1 76.81 91 TYR A C 1
ATOM 738 O O . TYR A 1 91 ? 5.199 -0.678 0.789 1 76.81 91 TYR A O 1
ATOM 746 N N . SER A 1 92 ? 7.336 -1.026 0.402 1 81.12 92 SER A N 1
ATOM 747 C CA . SER A 1 92 ? 7.715 -0.77 1.788 1 81.12 92 SER A CA 1
ATOM 748 C C . SER A 1 92 ? 8.93 0.149 1.867 1 81.12 92 SER A C 1
ATOM 750 O O . SER A 1 92 ? 9.062 1.084 1.074 1 81.12 92 SER A O 1
ATOM 752 N N . PHE A 1 93 ? 9.828 -0.008 2.686 1 83.38 93 PHE A N 1
ATOM 753 C CA . PHE A 1 93 ? 10.906 0.802 3.236 1 83.38 93 PHE A CA 1
ATOM 754 C C . PHE A 1 93 ? 11.844 1.272 2.133 1 83.38 93 PHE A C 1
ATOM 756 O O . PHE A 1 93 ? 12.703 2.127 2.363 1 83.38 93 PHE A O 1
ATOM 763 N N . TRP A 1 94 ? 11.695 0.752 0.953 1 87.38 94 TRP A N 1
ATOM 764 C CA . TRP A 1 94 ? 12.516 1.124 -0.193 1 87.38 94 TRP A CA 1
ATOM 765 C C . TRP A 1 94 ? 11.648 1.449 -1.404 1 87.38 94 TRP A C 1
ATOM 767 O O . TRP A 1 94 ? 11.68 0.73 -2.406 1 87.38 94 TRP A O 1
ATOM 777 N N . PRO A 1 95 ? 10.984 2.508 -1.408 1 82.75 95 PRO A N 1
ATOM 778 C CA . PRO A 1 95 ? 10.039 2.818 -2.484 1 82.75 95 PRO A CA 1
ATOM 779 C C . PRO A 1 95 ? 10.727 2.996 -3.838 1 82.75 95 PRO A C 1
ATOM 781 O O . PRO A 1 95 ? 11.891 3.4 -3.895 1 82.75 95 PRO A O 1
ATOM 784 N N . VAL A 1 96 ? 9.945 2.738 -4.898 1 86.81 96 VAL A N 1
ATOM 785 C CA . VAL A 1 96 ? 10.453 2.879 -6.258 1 86.81 96 VAL A CA 1
ATOM 786 C C . VAL A 1 96 ? 10.695 4.352 -6.574 1 86.81 96 VAL A C 1
ATOM 788 O O . VAL A 1 96 ? 10.094 5.23 -5.949 1 86.81 96 VAL A O 1
ATOM 791 N N . GLY A 1 97 ? 11.625 4.609 -7.477 1 83.88 97 GLY A N 1
ATOM 792 C CA . GLY A 1 97 ? 11.953 5.969 -7.879 1 83.88 97 GLY A CA 1
ATOM 793 C C . GLY A 1 97 ? 12.719 6.039 -9.188 1 83.88 97 GLY A C 1
ATOM 794 O O . GLY A 1 97 ? 13.438 5.102 -9.539 1 83.88 97 GLY A O 1
ATOM 795 N N . GLU A 1 98 ? 12.555 7.141 -9.797 1 85.81 98 GLU A N 1
ATOM 796 C CA . GLU A 1 98 ? 13.289 7.34 -11.047 1 85.81 98 GLU A CA 1
ATOM 797 C C . GLU A 1 98 ? 14.789 7.188 -10.836 1 85.81 98 GLU A C 1
ATOM 799 O O . GLU A 1 98 ? 15.328 7.633 -9.82 1 85.81 98 GLU A O 1
ATOM 804 N N . GLY A 1 99 ? 15.445 6.52 -11.773 1 89 99 GLY A N 1
ATOM 805 C CA . GLY A 1 99 ? 16.891 6.391 -11.75 1 89 99 GLY A CA 1
ATOM 806 C C . GLY A 1 99 ? 17.375 5.273 -10.852 1 89 99 GLY A C 1
ATOM 807 O O . GLY A 1 99 ? 18.594 5.098 -10.672 1 89 99 GLY A O 1
ATOM 808 N N . THR A 1 100 ? 16.453 4.496 -10.305 1 91.81 100 THR A N 1
ATOM 809 C CA . THR A 1 100 ? 16.875 3.521 -9.305 1 91.81 100 THR A CA 1
ATOM 810 C C . THR A 1 100 ? 16.906 2.115 -9.898 1 91.81 100 THR A C 1
ATOM 812 O O . THR A 1 100 ? 17.281 1.158 -9.227 1 91.81 100 THR A O 1
ATOM 815 N N . GLN A 1 101 ? 16.672 1.931 -11.141 1 96.5 101 GLN A N 1
ATOM 816 C CA . GLN A 1 101 ? 16.531 0.616 -11.758 1 96.5 101 GLN A CA 1
ATOM 817 C C . GLN A 1 101 ? 17.781 -0.227 -11.555 1 96.5 101 GLN A C 1
ATOM 819 O O . GLN A 1 101 ? 17.719 -1.351 -11.055 1 96.5 101 GLN A O 1
ATOM 824 N N . LEU A 1 102 ? 18.938 0.304 -11.938 1 97.75 102 LEU A N 1
ATOM 825 C CA . LEU A 1 102 ? 20.156 -0.485 -11.984 1 97.75 102 LEU A CA 1
ATOM 826 C C . LEU A 1 102 ? 20.641 -0.834 -10.578 1 97.75 102 LEU A C 1
ATOM 828 O O . LEU A 1 102 ? 21.109 -1.947 -10.336 1 97.75 102 LEU A O 1
ATOM 832 N N . LYS A 1 103 ? 20.516 0.107 -9.656 1 94.88 103 LYS A N 1
ATOM 833 C CA . LYS A 1 103 ? 20.906 -0.185 -8.281 1 94.88 103 LYS A CA 1
ATOM 834 C C . LYS A 1 103 ? 20.016 -1.28 -7.688 1 94.88 103 LYS A C 1
ATOM 836 O O . LYS A 1 103 ? 20.516 -2.221 -7.066 1 94.88 103 LYS A O 1
ATOM 841 N N . ARG A 1 104 ? 18.75 -1.153 -7.836 1 95.62 104 ARG A N 1
ATOM 842 C CA . ARG A 1 104 ? 17.812 -2.129 -7.289 1 95.62 104 ARG A CA 1
ATOM 843 C C . ARG A 1 104 ? 17.984 -3.488 -7.957 1 95.62 104 ARG A C 1
ATOM 845 O O . ARG A 1 104 ? 17.938 -4.527 -7.293 1 95.62 104 ARG A O 1
ATOM 852 N N . ALA A 1 105 ? 18.172 -3.473 -9.266 1 97.94 105 ALA A N 1
ATOM 853 C CA . ALA A 1 105 ? 18.438 -4.715 -9.984 1 97.94 105 ALA A CA 1
ATOM 854 C C . ALA A 1 105 ? 19.688 -5.398 -9.461 1 97.94 105 ALA A C 1
ATOM 856 O O . ALA A 1 105 ? 19.703 -6.617 -9.273 1 97.94 105 ALA A O 1
ATOM 857 N N . ALA A 1 106 ? 20.703 -4.625 -9.281 1 97.44 106 ALA A N 1
ATOM 858 C CA . ALA A 1 106 ? 21.984 -5.168 -8.82 1 97.44 106 ALA A CA 1
ATOM 859 C C . ALA A 1 106 ? 21.828 -5.848 -7.465 1 97.44 106 ALA A C 1
ATOM 861 O O . ALA A 1 106 ? 22.359 -6.945 -7.254 1 97.44 106 ALA A O 1
ATOM 862 N N . GLN A 1 107 ? 21.156 -5.203 -6.574 1 96.38 107 GLN A N 1
ATOM 863 C CA . GLN A 1 107 ? 20.969 -5.77 -5.246 1 96.38 107 GLN A CA 1
ATOM 864 C C . GLN A 1 107 ? 20.094 -7.02 -5.305 1 96.38 107 GLN A C 1
ATOM 866 O O . GLN A 1 107 ? 20.359 -8 -4.605 1 96.38 107 GLN A O 1
ATOM 871 N N . SER A 1 108 ? 19.078 -6.961 -6.098 1 96.69 108 SER A N 1
ATOM 872 C CA . SER A 1 108 ? 18.203 -8.117 -6.293 1 96.69 108 SER A CA 1
ATOM 873 C C . SER A 1 108 ? 18.984 -9.297 -6.867 1 96.69 108 SER A C 1
ATOM 875 O O . SER A 1 108 ? 18.891 -10.414 -6.352 1 96.69 108 SER A O 1
ATOM 877 N N . ILE A 1 109 ? 19.734 -9.047 -7.906 1 98.06 109 ILE A N 1
ATOM 878 C CA . ILE A 1 109 ? 20.5 -10.102 -8.562 1 98.06 109 ILE A CA 1
ATOM 879 C C . ILE A 1 109 ? 21.531 -10.68 -7.582 1 98.06 109 ILE A C 1
ATOM 881 O O . ILE A 1 109 ? 21.766 -11.883 -7.562 1 98.06 109 ILE A O 1
ATOM 885 N N . TYR A 1 110 ? 22.141 -9.789 -6.82 1 97.62 110 TYR A N 1
ATOM 886 C CA . TYR A 1 110 ? 23.031 -10.281 -5.781 1 97.62 110 TYR A CA 1
ATOM 887 C C . TYR A 1 110 ? 22.312 -11.242 -4.844 1 97.62 110 TYR A C 1
ATOM 889 O O . TYR A 1 110 ? 22.844 -12.297 -4.492 1 97.62 110 TYR A O 1
ATOM 897 N N . GLY A 1 111 ? 21.156 -10.875 -4.41 1 96.69 111 GLY A N 1
ATOM 898 C CA . GLY A 1 111 ? 20.359 -11.727 -3.537 1 96.69 111 GLY A CA 1
ATOM 899 C C . GLY A 1 111 ? 20.047 -13.078 -4.152 1 96.69 111 GLY A C 1
ATOM 900 O O . GLY A 1 111 ? 20.188 -14.117 -3.492 1 96.69 111 GLY A O 1
ATOM 901 N N . TYR A 1 112 ? 19.625 -13.109 -5.41 1 97.25 112 TYR A N 1
ATOM 902 C CA . TYR A 1 112 ? 19.344 -14.359 -6.109 1 97.25 112 TYR A CA 1
ATOM 903 C C . TYR A 1 112 ? 20.609 -15.211 -6.227 1 97.25 112 TYR A C 1
ATOM 905 O O . TYR A 1 112 ? 20.562 -16.422 -6.047 1 97.25 112 TYR A O 1
ATOM 913 N N . SER A 1 113 ? 21.672 -14.531 -6.547 1 97.5 113 SER A N 1
ATOM 914 C CA . SER A 1 113 ? 22.938 -15.234 -6.664 1 97.5 113 SER A CA 1
ATOM 915 C C . SER A 1 113 ? 23.344 -15.883 -5.34 1 97.5 113 SER A C 1
ATOM 917 O O . SER A 1 113 ? 23.812 -17.016 -5.316 1 97.5 113 SER A O 1
ATOM 919 N N . LYS A 1 114 ? 23.141 -15.125 -4.324 1 96.44 114 LYS A N 1
ATOM 920 C CA . LYS A 1 114 ? 23.469 -15.648 -2.998 1 96.44 114 LYS A CA 1
ATOM 921 C C . LYS A 1 114 ? 22.609 -16.875 -2.664 1 96.44 114 LYS A C 1
ATOM 923 O O . LYS A 1 114 ? 23.109 -17.844 -2.109 1 96.44 114 LYS A O 1
ATOM 928 N N . TYR A 1 115 ? 21.391 -16.828 -2.908 1 96.38 115 TYR A N 1
ATOM 929 C CA . TYR A 1 115 ? 20.5 -17.953 -2.674 1 96.38 115 TYR A CA 1
ATOM 930 C C . TYR A 1 115 ? 20.906 -19.156 -3.516 1 96.38 115 TYR A C 1
ATOM 932 O O . TYR A 1 115 ? 20.906 -20.297 -3.029 1 96.38 115 TYR A O 1
ATOM 940 N N . PHE A 1 116 ? 21.25 -18.922 -4.785 1 97.44 116 PHE A N 1
ATOM 941 C CA . PHE A 1 116 ? 21.703 -19.953 -5.707 1 97.44 116 PHE A CA 1
ATOM 942 C C . PHE A 1 116 ? 22.938 -20.672 -5.16 1 97.44 116 PHE A C 1
ATOM 944 O O . PHE A 1 116 ? 22.984 -21.891 -5.105 1 97.44 116 PHE A O 1
ATOM 951 N N . LEU A 1 117 ? 23.859 -19.906 -4.727 1 97.06 117 LEU A N 1
ATOM 952 C CA . LEU A 1 117 ? 25.109 -20.469 -4.215 1 97.06 117 LEU A CA 1
ATOM 953 C C . LEU A 1 117 ? 24.875 -21.234 -2.918 1 97.06 117 LEU A C 1
ATOM 955 O O . LEU A 1 117 ? 25.5 -22.266 -2.674 1 97.06 117 LEU A O 1
ATOM 959 N N . ALA A 1 118 ? 24 -20.688 -2.117 1 95.69 118 ALA A N 1
ATOM 960 C CA . ALA A 1 118 ? 23.625 -21.406 -0.904 1 95.69 118 ALA A CA 1
ATOM 961 C C . ALA A 1 118 ? 22.969 -22.734 -1.24 1 95.69 118 ALA A C 1
ATOM 963 O O . ALA A 1 118 ? 23.188 -23.734 -0.546 1 95.69 118 ALA A O 1
ATOM 964 N N . HIS A 1 119 ? 22.141 -22.703 -2.25 1 94.5 119 HIS A N 1
ATOM 965 C CA . HIS A 1 119 ? 21.5 -23.938 -2.701 1 94.5 119 HIS A CA 1
ATOM 966 C C . HIS A 1 119 ? 22.516 -24.922 -3.234 1 94.5 119 HIS A C 1
ATOM 968 O O . HIS A 1 119 ? 22.438 -26.125 -2.947 1 94.5 119 HIS A O 1
ATOM 974 N N . ARG A 1 120 ? 23.5 -24.484 -3.998 1 96.19 120 ARG A N 1
ATOM 975 C CA . ARG A 1 120 ? 24.562 -25.328 -4.535 1 96.19 120 ARG A CA 1
ATOM 976 C C . ARG A 1 120 ? 25.344 -26 -3.416 1 96.19 120 ARG A C 1
ATOM 978 O O . ARG A 1 120 ? 25.688 -27.188 -3.518 1 96.19 120 ARG A O 1
ATOM 985 N N . SER A 1 121 ? 25.5 -25.266 -2.383 1 95.94 121 SER A N 1
ATOM 986 C CA . SER A 1 121 ? 26.312 -25.766 -1.284 1 95.94 121 SER A CA 1
ATOM 987 C C . SER A 1 121 ? 25.469 -26.516 -0.259 1 95.94 121 SER A C 1
ATOM 989 O O . SER A 1 121 ? 25.953 -26.875 0.816 1 95.94 121 SER A O 1
ATOM 991 N N . GLU A 1 122 ? 24.172 -26.641 -0.515 1 93.81 122 GLU A N 1
ATOM 992 C CA . GLU A 1 122 ? 23.234 -27.359 0.33 1 93.81 122 GLU A CA 1
ATOM 993 C C . GLU A 1 122 ? 23.156 -26.766 1.729 1 93.81 122 GLU A C 1
ATOM 995 O O . GLU A 1 122 ? 23.172 -27.484 2.727 1 93.81 122 GLU A O 1
ATOM 1000 N N . LYS A 1 123 ? 23.156 -25.5 1.749 1 92.25 123 LYS A N 1
ATOM 1001 C CA . LYS A 1 123 ? 23.141 -24.797 3.027 1 92.25 123 LYS A CA 1
ATOM 1002 C C . LYS A 1 123 ? 21.781 -24.172 3.297 1 92.25 123 LYS A C 1
ATOM 1004 O O . LYS A 1 123 ? 21.562 -23.547 4.34 1 92.25 123 LYS A O 1
ATOM 1009 N N . ILE A 1 124 ? 20.875 -24.312 2.393 1 90.25 124 ILE A N 1
ATOM 1010 C CA . ILE A 1 124 ? 19.516 -23.859 2.635 1 90.25 124 ILE A CA 1
ATOM 1011 C C . ILE A 1 124 ? 18.828 -24.781 3.633 1 90.25 124 ILE A C 1
ATOM 1013 O O . ILE A 1 124 ? 18.859 -26.016 3.471 1 90.25 124 ILE A O 1
ATOM 1017 N N . PRO A 1 125 ? 18.25 -24.172 4.656 1 86.81 125 PRO A N 1
ATOM 1018 C CA . PRO A 1 125 ? 17.594 -25.016 5.656 1 86.81 125 PRO A CA 1
ATOM 1019 C C . PRO A 1 125 ? 16.453 -25.844 5.07 1 86.81 125 PRO A C 1
ATOM 1021 O O . PRO A 1 125 ? 15.719 -25.359 4.199 1 86.81 125 PRO A O 1
ATOM 1024 N N . ILE A 1 126 ? 16.344 -27.016 5.641 1 88.06 126 ILE A N 1
ATOM 1025 C CA . ILE A 1 126 ? 15.234 -27.875 5.254 1 88.06 126 ILE A CA 1
ATOM 1026 C C . ILE A 1 126 ? 13.914 -27.25 5.699 1 88.06 126 ILE A C 1
ATOM 1028 O O . ILE A 1 126 ? 13.812 -26.719 6.805 1 88.06 126 ILE A O 1
ATOM 1032 N N . LEU A 1 127 ? 12.984 -27.297 4.773 1 85.56 127 LEU A N 1
ATOM 1033 C CA . LEU A 1 127 ? 11.672 -26.734 5.078 1 85.56 127 LEU A CA 1
ATOM 1034 C C . LEU A 1 127 ? 10.852 -27.703 5.922 1 85.56 127 LEU A C 1
ATOM 1036 O O . LEU A 1 127 ? 10.875 -28.922 5.684 1 85.56 127 LEU A O 1
ATOM 1040 N N . ARG A 1 128 ? 10.266 -27.141 6.961 1 87.5 128 ARG A N 1
ATOM 1041 C CA . ARG A 1 128 ? 9.398 -27.906 7.848 1 87.5 128 ARG A CA 1
ATOM 1042 C C . ARG A 1 128 ? 8.062 -27.188 8.039 1 87.5 128 ARG A C 1
ATOM 1044 O O . ARG A 1 128 ? 7.992 -25.969 8.008 1 87.5 128 ARG A O 1
ATOM 1051 N N . ASP A 1 129 ? 7.074 -28.016 8.133 1 81.94 129 ASP A N 1
ATOM 1052 C CA . ASP A 1 129 ? 5.789 -27.406 8.453 1 81.94 129 ASP A CA 1
ATOM 1053 C C . ASP A 1 129 ? 5.703 -27.047 9.938 1 81.94 129 ASP A C 1
ATOM 1055 O O . ASP A 1 129 ? 6.68 -27.203 10.68 1 81.94 129 ASP A O 1
ATOM 1059 N N . ARG A 1 130 ? 4.594 -26.562 10.398 1 72.5 130 ARG A N 1
ATOM 1060 C CA . ARG A 1 130 ? 4.406 -26.078 11.758 1 72.5 130 ARG A CA 1
ATOM 1061 C C . ARG A 1 130 ? 4.574 -27.203 12.773 1 72.5 130 ARG A C 1
ATOM 1063 O O . ARG A 1 130 ? 4.914 -26.969 13.93 1 72.5 130 ARG A O 1
ATOM 1070 N N . LYS A 1 131 ? 4.344 -28.453 12.32 1 77.94 131 LYS A N 1
ATOM 1071 C CA . LYS A 1 131 ? 4.441 -29.625 13.188 1 77.94 131 LYS A CA 1
ATOM 1072 C C . LYS A 1 131 ? 5.848 -30.219 13.156 1 77.94 131 LYS A C 1
ATOM 1074 O O . LYS A 1 131 ? 6.137 -31.172 13.875 1 77.94 131 LYS A O 1
ATOM 1079 N N . GLY A 1 132 ? 6.559 -29.625 12.344 1 84.31 132 GLY A N 1
ATOM 1080 C CA . GLY A 1 132 ? 7.938 -30.078 12.266 1 84.31 132 GLY A CA 1
ATOM 1081 C C . GLY A 1 132 ? 8.164 -31.109 11.172 1 84.31 132 GLY A C 1
ATOM 1082 O O . GLY A 1 132 ? 9.289 -31.562 10.969 1 84.31 132 GLY A O 1
ATOM 1083 N N . THR A 1 133 ? 7.199 -31.359 10.445 1 87.56 133 THR A N 1
ATOM 1084 C CA . THR A 1 133 ? 7.32 -32.344 9.391 1 87.56 133 THR A CA 1
ATOM 1085 C C . THR A 1 133 ? 8.18 -31.828 8.242 1 87.56 133 THR A C 1
ATOM 1087 O O . THR A 1 133 ? 7.961 -30.703 7.77 1 87.56 133 THR A O 1
ATOM 1090 N N . VAL A 1 134 ? 9.094 -32.688 7.875 1 89.25 134 VAL A N 1
ATOM 1091 C CA . VAL A 1 134 ? 9.992 -32.312 6.785 1 89.25 134 VAL A CA 1
ATOM 1092 C C . VAL A 1 134 ? 9.234 -32.344 5.461 1 89.25 134 VAL A C 1
ATOM 1094 O O . VAL A 1 134 ? 8.422 -33.25 5.215 1 89.25 134 VAL A O 1
ATOM 1097 N N . THR A 1 135 ? 9.516 -31.406 4.605 1 89.5 135 THR A N 1
ATOM 1098 C CA . THR A 1 135 ? 8.867 -31.328 3.303 1 89.5 135 THR A CA 1
ATOM 1099 C C . THR A 1 135 ? 9.883 -31.562 2.182 1 89.5 135 THR A C 1
ATOM 1101 O O . THR A 1 135 ? 11.07 -31.281 2.342 1 89.5 135 THR A O 1
ATOM 1104 N N . SER A 1 136 ? 9.453 -32.094 1.112 1 89.5 136 SER A N 1
ATOM 1105 C CA . SER A 1 136 ? 10.297 -32.406 -0.039 1 89.5 136 SER A CA 1
ATOM 1106 C C . SER A 1 136 ? 10.961 -31.156 -0.585 1 89.5 136 SER A C 1
ATOM 1108 O O . SER A 1 136 ? 10.305 -30.125 -0.754 1 89.5 136 SER A O 1
ATOM 1110 N N . MET A 1 137 ? 12.242 -31.25 -0.921 1 89.06 137 MET A N 1
ATOM 1111 C CA . MET A 1 137 ? 12.992 -30.141 -1.48 1 89.06 137 MET A CA 1
ATOM 1112 C C . MET A 1 137 ? 13.242 -30.328 -2.971 1 89.06 137 MET A C 1
ATOM 1114 O O . MET A 1 137 ? 14.031 -29.609 -3.578 1 89.06 137 MET A O 1
ATOM 1118 N N . ASN A 1 138 ? 12.609 -31.312 -3.502 1 90.44 138 ASN A N 1
ATOM 1119 C CA . ASN A 1 138 ? 12.836 -31.656 -4.906 1 90.44 138 ASN A CA 1
ATOM 1120 C C . ASN A 1 138 ? 12.555 -30.453 -5.816 1 90.44 138 ASN A C 1
ATOM 1122 O O . ASN A 1 138 ? 13.312 -30.203 -6.754 1 90.44 138 ASN A O 1
ATOM 1126 N N . GLN A 1 139 ? 11.508 -29.75 -5.559 1 93.5 139 GLN A N 1
ATOM 1127 C CA . GLN A 1 139 ? 11.141 -28.609 -6.398 1 93.5 139 GLN A CA 1
ATOM 1128 C C . GLN A 1 139 ? 12.148 -27.484 -6.273 1 93.5 139 GLN A C 1
ATOM 1130 O O . GLN A 1 139 ? 12.312 -26.688 -7.199 1 93.5 139 GLN A O 1
ATOM 1135 N N . ASN A 1 140 ? 12.828 -27.391 -5.168 1 92.31 140 ASN A N 1
ATOM 1136 C CA . ASN A 1 140 ? 13.836 -26.359 -4.961 1 92.31 140 ASN A CA 1
ATOM 1137 C C . ASN A 1 140 ? 14.992 -26.5 -5.953 1 92.31 140 ASN A C 1
ATOM 1139 O O . ASN A 1 140 ? 15.641 -25.516 -6.293 1 92.31 140 ASN A O 1
ATOM 1143 N N . LYS A 1 141 ? 15.195 -27.656 -6.43 1 93.31 141 LYS A N 1
ATOM 1144 C CA . LYS A 1 141 ? 16.281 -27.922 -7.367 1 93.31 141 LYS A CA 1
ATOM 1145 C C . LYS A 1 141 ? 15.914 -27.469 -8.781 1 93.31 141 LYS A C 1
ATOM 1147 O O . LYS A 1 141 ? 16.75 -27.484 -9.68 1 93.31 141 LYS A O 1
ATOM 1152 N N . ARG A 1 142 ? 14.734 -27.062 -8.906 1 96.31 142 ARG A N 1
ATOM 1153 C CA . ARG A 1 142 ? 14.258 -26.734 -10.25 1 96.31 142 ARG A CA 1
ATOM 1154 C C . ARG A 1 142 ? 14 -25.234 -10.391 1 96.31 142 ARG A C 1
ATOM 1156 O O . ARG A 1 142 ? 13.523 -24.766 -11.422 1 96.31 142 ARG A O 1
ATOM 1163 N N . ILE A 1 143 ? 14.383 -24.484 -9.367 1 96.44 143 ILE A N 1
ATOM 1164 C CA . ILE A 1 143 ? 14.156 -23.031 -9.375 1 96.44 143 ILE A CA 1
ATOM 1165 C C . ILE A 1 143 ? 15.148 -22.359 -10.328 1 96.44 143 ILE A C 1
ATOM 1167 O O . ILE A 1 143 ? 14.781 -21.453 -11.07 1 96.44 143 ILE A O 1
ATOM 1171 N N . PHE A 1 144 ? 16.344 -22.766 -10.242 1 98.06 144 PHE A N 1
ATOM 1172 C CA . PHE A 1 144 ? 17.422 -22.141 -11 1 98.06 144 PHE A CA 1
ATOM 1173 C C . PHE A 1 144 ? 17.906 -23.062 -12.125 1 98.06 144 PHE A C 1
ATOM 1175 O O . PHE A 1 144 ? 17.688 -24.266 -12.078 1 98.06 144 PHE A O 1
ATOM 1182 N N . CYS A 1 145 ? 18.484 -22.469 -13.148 1 98.62 145 CYS A N 1
ATOM 1183 C CA . CYS A 1 145 ? 19.109 -23.188 -14.25 1 98.62 145 CYS A CA 1
ATOM 1184 C C . CYS A 1 145 ? 18.125 -24.172 -14.875 1 98.62 145 CYS A C 1
ATOM 1186 O O . CYS A 1 145 ? 18.5 -25.312 -15.211 1 98.62 145 CYS A O 1
ATOM 1188 N N . THR A 1 146 ? 16.922 -23.812 -14.883 1 98.62 146 THR A N 1
ATOM 1189 C CA . THR A 1 146 ? 15.852 -24.672 -15.375 1 98.62 146 THR A CA 1
ATOM 1190 C C . THR A 1 146 ? 15 -23.953 -16.422 1 98.62 146 THR A C 1
ATOM 1192 O O . THR A 1 146 ? 14.695 -22.766 -16.25 1 98.62 146 THR A O 1
ATOM 1195 N N . SER A 1 147 ? 14.68 -24.625 -17.516 1 98.44 147 SER A N 1
ATOM 1196 C CA . SER A 1 147 ? 13.859 -24.031 -18.562 1 98.44 147 SER A CA 1
ATOM 1197 C C . SER A 1 147 ? 12.906 -25.047 -19.172 1 98.44 147 SER A C 1
ATOM 1199 O O . SER A 1 147 ? 13.156 -26.266 -19.109 1 98.44 147 SER A O 1
ATOM 1201 N N . ARG A 1 148 ? 11.844 -24.547 -19.609 1 98.06 148 ARG A N 1
ATOM 1202 C CA . ARG A 1 148 ? 10.938 -25.297 -20.469 1 98.06 148 ARG A CA 1
ATOM 1203 C C . ARG A 1 148 ? 11.406 -25.266 -21.922 1 98.06 148 ARG A C 1
ATOM 1205 O O . ARG A 1 148 ? 11.797 -24.219 -22.438 1 98.06 148 ARG A O 1
ATOM 1212 N N . ILE A 1 149 ? 11.477 -26.391 -22.578 1 98.12 149 ILE A N 1
ATOM 1213 C CA . ILE A 1 149 ? 11.812 -26.484 -24 1 98.12 149 ILE A CA 1
ATOM 1214 C C . ILE A 1 149 ? 10.555 -26.797 -24.797 1 98.12 149 ILE A C 1
ATOM 1216 O O . ILE A 1 149 ? 9.875 -27.797 -24.531 1 98.12 149 ILE A O 1
ATOM 1220 N N . PRO A 1 150 ? 10.258 -25.922 -25.781 1 97.94 150 PRO A N 1
ATOM 1221 C CA . PRO A 1 150 ? 9.047 -26.203 -26.562 1 97.94 150 PRO A CA 1
ATOM 1222 C C . PRO A 1 150 ? 9.156 -27.484 -27.391 1 97.94 150 PRO A C 1
ATOM 1224 O O . PRO A 1 150 ? 10.234 -27.781 -27.906 1 97.94 150 PRO A O 1
ATOM 1227 N N . GLY A 1 151 ? 8.102 -28.172 -27.422 1 97.19 151 GLY A N 1
ATOM 1228 C CA . GLY A 1 151 ? 8.016 -29.391 -28.188 1 97.19 151 GLY A CA 1
ATOM 1229 C C . GLY A 1 151 ? 6.621 -29.688 -28.719 1 97.19 151 GLY A C 1
ATOM 1230 O O . GLY A 1 151 ? 5.652 -29.062 -28.281 1 97.19 151 GLY A O 1
ATOM 1231 N N . ASP A 1 152 ? 6.578 -30.438 -29.625 1 94.25 152 ASP A N 1
ATOM 1232 C CA . ASP A 1 152 ? 5.328 -30.984 -30.156 1 94.25 152 ASP A CA 1
ATOM 1233 C C . ASP A 1 152 ? 5.336 -32.5 -30.125 1 94.25 152 ASP A C 1
ATOM 1235 O O . ASP A 1 152 ? 6.219 -33.125 -30.719 1 94.25 152 ASP A O 1
ATOM 1239 N N . PRO A 1 153 ? 4.441 -33.25 -29.266 1 93.88 153 PRO A N 1
ATOM 1240 C CA . PRO A 1 153 ? 3.137 -32.75 -28.828 1 93.88 153 PRO A CA 1
ATOM 1241 C C . PRO A 1 153 ? 3.18 -32.125 -27.438 1 93.88 153 PRO A C 1
ATOM 1243 O O . PRO A 1 153 ? 2.182 -31.562 -26.984 1 93.88 153 PRO A O 1
ATOM 1246 N N . LYS A 1 154 ? 4.25 -32.188 -26.75 1 96.62 154 LYS A N 1
ATOM 1247 C CA . LYS A 1 154 ? 4.332 -31.609 -25.422 1 96.62 154 LYS A CA 1
ATOM 1248 C C . LYS A 1 154 ? 5.699 -30.969 -25.188 1 96.62 154 LYS A C 1
ATOM 1250 O O . LYS A 1 154 ? 6.684 -31.344 -25.828 1 96.62 154 LYS A O 1
ATOM 1255 N N . ASP A 1 155 ? 5.809 -30.031 -24.359 1 98 155 ASP A N 1
ATOM 1256 C CA . ASP A 1 155 ? 7.062 -29.422 -23.938 1 98 155 ASP A CA 1
ATOM 1257 C C . ASP A 1 155 ? 7.844 -30.344 -23 1 98 155 ASP A C 1
ATOM 1259 O O . ASP A 1 155 ? 7.359 -31.422 -22.641 1 98 155 ASP A O 1
ATOM 1263 N N . THR A 1 156 ? 9.008 -30.016 -22.703 1 97.75 156 THR A N 1
ATOM 1264 C CA . THR A 1 156 ? 9.828 -30.719 -21.734 1 97.75 156 THR A CA 1
ATOM 1265 C C . THR A 1 156 ? 10.523 -29.734 -20.797 1 97.75 156 THR A C 1
ATOM 1267 O O . THR A 1 156 ? 10.82 -28.594 -21.188 1 97.75 156 THR A O 1
ATOM 1270 N N . ILE A 1 157 ? 10.727 -30.156 -19.547 1 97.5 157 ILE A N 1
ATOM 1271 C CA . ILE A 1 157 ? 11.508 -29.359 -18.594 1 97.5 157 ILE A CA 1
ATOM 1272 C C . ILE A 1 157 ? 12.945 -29.875 -18.562 1 97.5 157 ILE A C 1
ATOM 1274 O O . ILE A 1 157 ? 13.172 -31.078 -18.406 1 97.5 157 ILE A O 1
ATOM 1278 N N . VAL A 1 158 ? 13.883 -29 -18.688 1 97.88 158 VAL A N 1
ATOM 1279 C CA . VAL A 1 158 ? 15.297 -29.359 -18.547 1 97.88 158 VAL A CA 1
ATOM 1280 C C . VAL A 1 158 ? 15.93 -28.531 -17.438 1 97.88 158 VAL A C 1
ATOM 1282 O O . VAL A 1 158 ? 15.844 -27.297 -17.422 1 97.88 158 VAL A O 1
ATOM 1285 N N . SER A 1 159 ? 16.484 -29.219 -16.469 1 97.62 159 SER A N 1
ATOM 1286 C CA . SER A 1 159 ? 17.203 -28.562 -15.383 1 97.62 159 SER A CA 1
ATOM 1287 C C . SER A 1 159 ? 18.703 -28.859 -15.445 1 97.62 159 SER A C 1
ATOM 1289 O O . SER A 1 159 ? 19.109 -30.016 -15.586 1 97.62 159 SER A O 1
ATOM 1291 N N . TYR A 1 160 ? 19.484 -27.812 -15.383 1 98.12 160 TYR A N 1
ATOM 1292 C CA . TYR A 1 160 ? 20.938 -27.906 -15.383 1 98.12 160 TYR A CA 1
ATOM 1293 C C . TYR A 1 160 ? 21.5 -27.75 -13.977 1 98.12 160 TYR A C 1
ATOM 1295 O O . TYR A 1 160 ? 22.703 -27.859 -13.766 1 98.12 160 TYR A O 1
ATOM 1303 N N . PHE A 1 161 ? 20.672 -27.578 -13.055 1 97.94 161 PHE A N 1
ATOM 1304 C CA . PHE A 1 161 ? 21.094 -27.312 -11.688 1 97.94 161 PHE A CA 1
ATOM 1305 C C . PHE A 1 161 ? 21.703 -28.547 -11.062 1 97.94 161 PHE A C 1
ATOM 1307 O O . PHE A 1 161 ? 21.172 -29.656 -11.211 1 97.94 161 PHE A O 1
ATOM 1314 N N . LYS A 1 162 ? 22.797 -28.375 -10.391 1 97.19 162 LYS A N 1
ATOM 1315 C CA . LYS A 1 162 ? 23.469 -29.406 -9.594 1 97.19 162 LYS A CA 1
ATOM 1316 C C . LYS A 1 162 ? 24.062 -28.797 -8.328 1 97.19 162 LYS A C 1
ATOM 1318 O O . LYS A 1 162 ? 24.578 -27.688 -8.352 1 97.19 162 LYS A O 1
ATOM 1323 N N . THR A 1 163 ? 23.906 -29.516 -7.262 1 96 163 THR A N 1
ATOM 1324 C CA . THR A 1 163 ? 24.672 -29.141 -6.082 1 96 163 THR A CA 1
ATOM 1325 C C . THR A 1 163 ? 26.172 -29.328 -6.324 1 96 163 THR A C 1
ATOM 1327 O O . THR A 1 163 ? 26.578 -29.922 -7.328 1 96 163 THR A O 1
ATOM 1330 N N . GLU A 1 164 ? 26.969 -28.828 -5.414 1 95.81 164 GLU A N 1
ATOM 1331 C CA . GLU A 1 164 ? 28.406 -28.984 -5.535 1 95.81 164 GLU A CA 1
ATOM 1332 C C . GLU A 1 164 ? 28.812 -30.453 -5.5 1 95.81 164 GLU A C 1
ATOM 1334 O O . GLU A 1 164 ? 29.719 -30.875 -6.215 1 95.81 164 GLU A O 1
ATOM 1339 N N . SER A 1 165 ? 28.094 -31.219 -4.742 1 95.81 165 SER A N 1
ATOM 1340 C CA . SER A 1 165 ? 28.391 -32.656 -4.621 1 95.81 165 SER A CA 1
ATOM 1341 C C . SER A 1 165 ? 27.969 -33.406 -5.879 1 95.81 165 SER A C 1
ATOM 1343 O O . SER A 1 165 ? 28.484 -34.469 -6.16 1 95.81 165 SER A O 1
ATOM 1345 N N . GLU A 1 166 ? 27.047 -32.844 -6.625 1 95.94 166 GLU A N 1
ATOM 1346 C CA . GLU A 1 166 ? 26.531 -33.5 -7.809 1 95.94 166 GLU A CA 1
ATOM 1347 C C . GLU A 1 166 ? 27.328 -33.156 -9.055 1 95.94 166 GLU A C 1
ATOM 1349 O O . GLU A 1 166 ? 27.234 -33.844 -10.078 1 95.94 166 GLU A O 1
ATOM 1354 N N . GLY A 1 167 ? 28.078 -32.031 -9.07 1 95.88 167 GLY A N 1
ATOM 1355 C CA . GLY A 1 167 ? 28.906 -31.703 -10.211 1 95.88 167 GLY A CA 1
ATOM 1356 C C . GLY A 1 167 ? 28.828 -30.234 -10.594 1 95.88 167 GLY A C 1
ATOM 1357 O O . GLY A 1 167 ? 28.328 -29.406 -9.82 1 95.88 167 GLY A O 1
ATOM 1358 N N . PRO A 1 168 ? 29.422 -29.891 -11.758 1 95.44 168 PRO A N 1
ATOM 1359 C CA . PRO A 1 168 ? 29.438 -28.5 -12.211 1 95.44 168 PRO A CA 1
ATOM 1360 C C . PRO A 1 168 ? 28.047 -28 -12.602 1 95.44 168 PRO A C 1
ATOM 1362 O O . PRO A 1 168 ? 27.203 -28.797 -13.031 1 95.44 168 PRO A O 1
ATOM 1365 N N . CYS A 1 169 ? 27.797 -26.781 -12.422 1 97 169 CYS A N 1
ATOM 1366 C CA . CYS A 1 169 ? 26.547 -26.094 -12.695 1 97 169 CYS A CA 1
ATOM 1367 C C . CYS A 1 169 ? 26.781 -24.75 -13.375 1 97 169 CYS A C 1
ATOM 1369 O O . CYS A 1 169 ? 27.75 -24.047 -13.047 1 97 169 CYS A O 1
ATOM 1371 N N . PRO A 1 170 ? 26 -24.406 -14.383 1 97.69 170 PRO A N 1
ATOM 1372 C CA . PRO A 1 170 ? 26.141 -23.062 -14.969 1 97.69 170 PRO A CA 1
ATOM 1373 C C . PRO A 1 170 ? 26.047 -21.953 -13.922 1 97.69 170 PRO A C 1
ATOM 1375 O O . PRO A 1 170 ? 25.25 -22.062 -12.984 1 97.69 170 PRO A O 1
ATOM 1378 N N . THR A 1 171 ? 26.812 -20.875 -14.109 1 97.19 171 THR A N 1
ATOM 1379 C CA . THR A 1 171 ? 26.859 -19.844 -13.086 1 97.19 171 THR A CA 1
ATOM 1380 C C . THR A 1 171 ? 26.547 -18.469 -13.695 1 97.19 171 THR A C 1
ATOM 1382 O O . THR A 1 171 ? 26.766 -17.438 -13.062 1 97.19 171 THR A O 1
ATOM 1385 N N . HIS A 1 172 ? 26.062 -18.438 -14.906 1 97.88 172 HIS A N 1
ATOM 1386 C CA . HIS A 1 172 ? 25.766 -17.172 -15.562 1 97.88 172 HIS A CA 1
ATOM 1387 C C . HIS A 1 172 ? 24.281 -16.844 -15.492 1 97.88 172 HIS A C 1
ATOM 1389 O O . HIS A 1 172 ? 23.453 -17.734 -15.258 1 97.88 172 HIS A O 1
ATOM 1395 N N . ILE A 1 173 ? 23.922 -15.539 -15.664 1 98.62 173 ILE A N 1
ATOM 1396 C CA . ILE A 1 173 ? 22.531 -15.125 -15.867 1 98.62 173 ILE A CA 1
ATOM 1397 C C . ILE A 1 173 ? 22.375 -14.555 -17.281 1 98.62 173 ILE A C 1
ATOM 1399 O O . ILE A 1 173 ? 23.359 -14.203 -17.922 1 98.62 173 ILE A O 1
ATOM 1403 N N . ALA A 1 174 ? 21.219 -14.562 -17.781 1 98.81 174 ALA A N 1
ATOM 1404 C CA . ALA A 1 174 ? 20.875 -13.914 -19.047 1 98.81 174 ALA A CA 1
ATOM 1405 C C . ALA A 1 174 ? 20.156 -12.586 -18.812 1 98.81 174 ALA A C 1
ATOM 1407 O O . ALA A 1 174 ? 19.141 -12.547 -18.125 1 98.81 174 ALA A O 1
ATOM 1408 N N . VAL A 1 175 ? 20.703 -11.516 -19.344 1 98.81 175 VAL A N 1
ATOM 1409 C CA . VAL A 1 175 ? 20.109 -10.195 -19.172 1 98.81 175 VAL A CA 1
ATOM 1410 C C . VAL A 1 175 ? 19.516 -9.711 -20.5 1 98.81 175 VAL A C 1
ATOM 1412 O O . VAL A 1 175 ? 20.203 -9.695 -21.516 1 98.81 175 VAL A O 1
ATOM 1415 N N . PHE A 1 176 ? 18.281 -9.398 -20.469 1 98.69 176 PHE A N 1
ATOM 1416 C CA . PHE A 1 176 ? 17.562 -8.867 -21.609 1 98.69 176 PHE A CA 1
ATOM 1417 C C . PHE A 1 176 ? 17.375 -7.363 -21.5 1 98.69 176 PHE A C 1
ATOM 1419 O O . PHE A 1 176 ? 17 -6.855 -20.438 1 98.69 176 PHE A O 1
ATOM 1426 N N . CYS A 1 177 ? 17.688 -6.668 -22.562 1 98.56 177 CYS A N 1
ATOM 1427 C CA . CYS A 1 177 ? 17.547 -5.215 -22.562 1 98.56 177 CYS A CA 1
ATOM 1428 C C . CYS A 1 177 ? 17.312 -4.691 -23.969 1 98.56 177 CYS A C 1
ATOM 1430 O O . CYS A 1 177 ? 18.172 -4.816 -24.844 1 98.56 177 CYS A O 1
ATOM 1432 N N . ASN A 1 178 ? 16.141 -4.152 -24.234 1 98.06 178 ASN A N 1
ATOM 1433 C CA . ASN A 1 178 ? 15.766 -3.508 -25.484 1 98.06 178 ASN A CA 1
ATOM 1434 C C . ASN A 1 178 ? 16.016 -4.418 -26.672 1 98.06 178 ASN A C 1
ATOM 1436 O O . ASN A 1 178 ? 16.625 -3.996 -27.672 1 98.06 178 ASN A O 1
ATOM 1440 N N . GLY A 1 179 ? 15.648 -5.617 -26.484 1 97.94 179 GLY A N 1
ATOM 1441 C CA . GLY A 1 179 ? 15.727 -6.574 -27.578 1 97.94 179 GLY A CA 1
ATOM 1442 C C . GLY A 1 179 ? 17.062 -7.293 -27.641 1 97.94 179 GLY A C 1
ATOM 1443 O O . GLY A 1 179 ? 17.25 -8.188 -28.484 1 97.94 179 GLY A O 1
ATOM 1444 N N . HIS A 1 180 ? 17.984 -6.902 -26.844 1 98.38 180 HIS A N 1
ATOM 1445 C CA . HIS A 1 180 ? 19.281 -7.582 -26.766 1 98.38 180 HIS A CA 1
ATOM 1446 C C . HIS A 1 180 ? 19.297 -8.609 -25.641 1 98.38 180 HIS A C 1
ATOM 1448 O O . HIS A 1 180 ? 18.531 -8.508 -24.688 1 98.38 180 HIS A O 1
ATOM 1454 N N . ILE A 1 181 ? 20.172 -9.648 -25.797 1 98.75 181 ILE A N 1
ATOM 1455 C CA . ILE A 1 181 ? 20.406 -10.648 -24.766 1 98.75 181 ILE A CA 1
ATOM 1456 C C . ILE A 1 181 ? 21.906 -10.727 -24.453 1 98.75 181 ILE A C 1
ATOM 1458 O O . ILE A 1 181 ? 22.734 -10.789 -25.375 1 98.75 181 ILE A O 1
ATOM 1462 N N . PHE A 1 182 ? 22.203 -10.656 -23.172 1 98.81 182 PHE A N 1
ATOM 1463 C CA . PHE A 1 182 ? 23.594 -10.734 -22.75 1 98.81 182 PHE A CA 1
ATOM 1464 C C . PHE A 1 182 ? 23.797 -11.875 -21.75 1 98.81 182 PHE A C 1
ATOM 1466 O O . PHE A 1 182 ? 22.953 -12.109 -20.891 1 98.81 182 PHE A O 1
ATOM 1473 N N . LYS A 1 183 ? 24.828 -12.609 -21.922 1 98.5 183 LYS A N 1
ATOM 1474 C CA . LYS A 1 183 ? 25.344 -13.516 -20.906 1 98.5 183 LYS A CA 1
ATOM 1475 C C . LYS A 1 183 ? 26.188 -12.766 -19.875 1 98.5 183 LYS A C 1
ATOM 1477 O O . LYS A 1 183 ? 27.156 -12.094 -20.234 1 98.5 183 LYS A O 1
ATOM 1482 N N . MET A 1 184 ? 25.797 -12.797 -18.641 1 97.44 184 MET A N 1
ATOM 1483 C CA . MET A 1 184 ? 26.5 -12.094 -17.562 1 97.44 184 MET A CA 1
ATOM 1484 C C . MET A 1 184 ? 26.891 -13.055 -16.453 1 97.44 184 MET A C 1
ATOM 1486 O O . MET A 1 184 ? 26.078 -13.859 -16 1 97.44 184 MET A O 1
ATOM 1490 N N . GLU A 1 185 ? 28.109 -12.969 -16.031 1 94.31 185 GLU A N 1
ATOM 1491 C CA . GLU A 1 185 ? 28.594 -13.859 -14.977 1 94.31 185 GLU A CA 1
ATOM 1492 C C . GLU A 1 185 ? 28.344 -13.266 -13.594 1 94.31 185 GLU A C 1
ATOM 1494 O O . GLU A 1 185 ? 28.469 -12.055 -13.398 1 94.31 185 GLU A O 1
ATOM 1499 N N . ILE A 1 186 ? 28.078 -14.148 -12.609 1 94 186 ILE A N 1
ATOM 1500 C CA . ILE A 1 186 ? 27.859 -13.695 -11.234 1 94 186 ILE A CA 1
ATOM 1501 C C . ILE A 1 186 ? 29.094 -13.977 -10.398 1 94 186 ILE A C 1
ATOM 1503 O O . ILE A 1 186 ? 29.172 -13.562 -9.234 1 94 186 ILE A O 1
ATOM 1507 N N . LEU A 1 187 ? 30.062 -14.734 -10.922 1 92.88 187 LEU A N 1
ATOM 1508 C CA . LEU A 1 187 ? 31.297 -15.078 -10.242 1 92.88 187 LEU A CA 1
ATOM 1509 C C . LEU A 1 187 ? 32.5 -14.375 -10.891 1 92.88 187 LEU A C 1
ATOM 1511 O O . LEU A 1 187 ? 32.5 -14.156 -12.102 1 92.88 187 LEU A O 1
ATOM 1515 N N . ASP A 1 188 ? 33.438 -14.062 -10.117 1 89.94 188 ASP A N 1
ATOM 1516 C CA . ASP A 1 188 ? 34.688 -13.531 -10.656 1 89.94 188 ASP A CA 1
ATOM 1517 C C . ASP A 1 188 ? 35.594 -14.648 -11.148 1 89.94 188 ASP A C 1
ATOM 1519 O O . ASP A 1 188 ? 35.188 -15.82 -11.172 1 89.94 188 ASP A O 1
ATOM 1523 N N . LYS A 1 189 ? 36.844 -14.312 -11.547 1 86.75 189 LYS A N 1
ATOM 1524 C CA . LYS A 1 189 ? 37.781 -15.258 -12.141 1 86.75 189 LYS A CA 1
ATOM 1525 C C . LYS A 1 189 ? 38.219 -16.312 -11.125 1 86.75 189 LYS A C 1
ATOM 1527 O O . LYS A 1 189 ? 38.625 -17.406 -11.492 1 86.75 189 LYS A O 1
ATOM 1532 N N . ASN A 1 190 ? 38.094 -15.938 -9.828 1 87.44 190 ASN A N 1
ATOM 1533 C CA . ASN A 1 190 ? 38.5 -16.844 -8.766 1 87.44 190 ASN A CA 1
ATOM 1534 C C . ASN A 1 190 ? 37.312 -17.672 -8.25 1 87.44 190 ASN A C 1
ATOM 1536 O O . ASN A 1 190 ? 37.469 -18.422 -7.281 1 87.44 190 ASN A O 1
ATOM 1540 N N . GLY A 1 191 ? 36.156 -17.5 -8.812 1 89 191 GLY A N 1
ATOM 1541 C CA . GLY A 1 191 ? 35 -18.281 -8.414 1 89 191 GLY A CA 1
ATOM 1542 C C . GLY A 1 191 ? 34.219 -17.672 -7.266 1 89 191 GLY A C 1
ATOM 1543 O O . GLY A 1 191 ? 33.312 -18.312 -6.703 1 89 191 GLY A O 1
ATOM 1544 N N . ASN A 1 192 ? 34.562 -16.469 -6.957 1 91.44 192 ASN A N 1
ATOM 1545 C CA . ASN A 1 192 ? 33.844 -15.789 -5.883 1 91.44 192 ASN A CA 1
ATOM 1546 C C . ASN A 1 192 ? 32.688 -14.977 -6.422 1 91.44 192 ASN A C 1
ATOM 1548 O O . ASN A 1 192 ? 32.75 -14.406 -7.508 1 91.44 192 ASN A O 1
ATOM 1552 N N . GLN A 1 193 ? 31.625 -14.945 -5.617 1 94.19 193 GLN A N 1
ATOM 1553 C CA . GLN A 1 193 ? 30.484 -14.125 -5.996 1 94.19 193 GLN A CA 1
ATOM 1554 C C . GLN A 1 193 ? 30.875 -12.656 -6.129 1 94.19 193 GLN A C 1
ATOM 1556 O O . GLN A 1 193 ? 31.516 -12.102 -5.238 1 94.19 193 GLN A O 1
ATOM 1561 N N . ILE A 1 194 ? 30.484 -12.055 -7.199 1 93.88 194 ILE A N 1
ATOM 1562 C CA . ILE A 1 194 ? 30.781 -10.641 -7.383 1 93.88 194 ILE A CA 1
ATOM 1563 C C . ILE A 1 194 ? 29.828 -9.797 -6.535 1 93.88 194 ILE A C 1
ATOM 1565 O O . ILE A 1 194 ? 28.703 -10.219 -6.246 1 93.88 194 ILE A O 1
ATOM 1569 N N . GLY A 1 195 ? 30.297 -8.602 -6.18 1 94.12 195 GLY A N 1
ATOM 1570 C CA . GLY A 1 195 ? 29.484 -7.691 -5.379 1 94.12 195 GLY A CA 1
ATOM 1571 C C . GLY A 1 195 ? 28.422 -6.977 -6.188 1 94.12 195 GLY A C 1
ATOM 1572 O O . GLY A 1 195 ? 28.469 -6.965 -7.418 1 94.12 195 GLY A O 1
ATOM 1573 N N . SER A 1 196 ? 27.453 -6.43 -5.465 1 95.69 196 SER A N 1
ATOM 1574 C CA . SER A 1 196 ? 26.344 -5.75 -6.121 1 95.69 196 SER A CA 1
ATOM 1575 C C . SER A 1 196 ? 26.828 -4.539 -6.914 1 95.69 196 SER A C 1
ATOM 1577 O O . SER A 1 196 ? 26.219 -4.176 -7.926 1 95.69 196 SER A O 1
ATOM 1579 N N . ARG A 1 197 ? 27.938 -3.846 -6.547 1 94.38 197 ARG A N 1
ATOM 1580 C CA . ARG A 1 197 ? 28.484 -2.73 -7.309 1 94.38 197 ARG A CA 1
ATOM 1581 C C . ARG A 1 197 ? 28.984 -3.193 -8.672 1 94.38 197 ARG A C 1
ATOM 1583 O O . ARG A 1 197 ? 28.812 -2.496 -9.672 1 94.38 197 ARG A O 1
ATOM 1590 N N . GLU A 1 198 ? 29.703 -4.32 -8.602 1 94.5 198 GLU A N 1
ATOM 1591 C CA . GLU A 1 198 ? 30.156 -4.891 -9.859 1 94.5 198 GLU A CA 1
ATOM 1592 C C . GLU A 1 198 ? 28.984 -5.301 -10.742 1 94.5 198 GLU A C 1
ATOM 1594 O O . GLU A 1 198 ? 29.031 -5.137 -11.969 1 94.5 198 GLU A O 1
ATOM 1599 N N . ILE A 1 199 ? 27.953 -5.891 -10.18 1 96.31 199 ILE A N 1
ATOM 1600 C CA . ILE A 1 199 ? 26.75 -6.238 -10.93 1 96.31 199 ILE A CA 1
ATOM 1601 C C . ILE A 1 199 ? 26.156 -4.984 -11.562 1 96.31 199 ILE A C 1
ATOM 1603 O O . ILE A 1 199 ? 25.781 -4.996 -12.734 1 96.31 199 ILE A O 1
ATOM 1607 N N . GLN A 1 200 ? 26.094 -3.898 -10.812 1 95.94 200 GLN A N 1
ATOM 1608 C CA . GLN A 1 200 ? 25.562 -2.641 -11.344 1 95.94 200 GLN A CA 1
ATOM 1609 C C . GLN A 1 200 ? 26.391 -2.162 -12.531 1 95.94 200 GLN A C 1
ATOM 1611 O O . GLN A 1 200 ? 25.844 -1.65 -13.516 1 95.94 200 GLN A O 1
ATOM 1616 N N . ARG A 1 201 ? 27.688 -2.215 -12.383 1 95 201 ARG A N 1
ATOM 1617 C CA . ARG A 1 201 ? 28.562 -1.806 -13.477 1 95 201 ARG A CA 1
ATOM 1618 C C . ARG A 1 201 ? 28.25 -2.594 -14.742 1 95 201 ARG A C 1
ATOM 1620 O O . ARG A 1 201 ? 28.172 -2.021 -15.836 1 95 201 ARG A O 1
ATOM 1627 N N . GLN A 1 202 ? 28.141 -3.924 -14.609 1 95.88 202 GLN A N 1
ATOM 1628 C CA . GLN A 1 202 ? 27.844 -4.781 -15.758 1 95.88 202 GLN A CA 1
ATOM 1629 C C . GLN A 1 202 ? 26.484 -4.441 -16.359 1 95.88 202 GLN A C 1
ATOM 1631 O O . GLN A 1 202 ? 26.344 -4.395 -17.594 1 95.88 202 GLN A O 1
ATOM 1636 N N . LEU A 1 203 ? 25.5 -4.191 -15.539 1 97.62 203 LEU A N 1
ATOM 1637 C CA . LEU A 1 203 ? 24.172 -3.824 -16.031 1 97.62 203 LEU A CA 1
ATOM 1638 C C . LEU A 1 203 ? 24.219 -2.48 -16.75 1 97.62 203 LEU A C 1
ATOM 1640 O O . LEU A 1 203 ? 23.5 -2.281 -17.734 1 97.62 203 LEU A O 1
ATOM 1644 N N . THR A 1 204 ? 24.984 -1.566 -16.188 1 96.19 204 THR A N 1
ATOM 1645 C CA . THR A 1 204 ? 25.172 -0.271 -16.844 1 96.19 204 THR A CA 1
ATOM 1646 C C . THR A 1 204 ? 25.766 -0.437 -18.234 1 96.19 204 THR A C 1
ATOM 1648 O O . THR A 1 204 ? 25.328 0.228 -19.172 1 96.19 204 THR A O 1
ATOM 1651 N N . TYR A 1 205 ? 26.766 -1.267 -18.312 1 95.81 205 TYR A N 1
ATOM 1652 C CA . TYR A 1 205 ? 27.359 -1.571 -19.609 1 95.81 205 TYR A CA 1
ATOM 1653 C C . TYR A 1 205 ? 26.312 -2.117 -20.578 1 95.81 205 TYR A C 1
ATOM 1655 O O . TYR A 1 205 ? 26.203 -1.658 -21.719 1 95.81 205 TYR A O 1
ATOM 1663 N N . ILE A 1 206 ? 25.562 -3.059 -20.141 1 98 206 ILE A N 1
ATOM 1664 C CA . ILE A 1 206 ? 24.531 -3.682 -20.969 1 98 206 ILE A CA 1
ATOM 1665 C C . ILE A 1 206 ? 23.531 -2.623 -21.453 1 98 206 ILE A C 1
ATOM 1667 O O . ILE A 1 206 ? 23.188 -2.576 -22.625 1 98 206 ILE A O 1
ATOM 1671 N N . LYS A 1 207 ? 23.016 -1.833 -20.547 1 97.5 207 LYS A N 1
ATOM 1672 C CA . LYS A 1 207 ? 22.062 -0.784 -20.891 1 97.5 207 LYS A CA 1
ATOM 1673 C C . LYS A 1 207 ? 22.656 0.179 -21.922 1 97.5 207 LYS A C 1
ATOM 1675 O O . LYS A 1 207 ? 21.953 0.623 -22.828 1 97.5 207 LYS A O 1
ATOM 1680 N N . SER A 1 208 ? 23.984 0.497 -21.797 1 96.56 208 SER A N 1
ATOM 1681 C CA . SER A 1 208 ? 24.656 1.397 -22.734 1 96.56 208 SER A CA 1
ATOM 1682 C C . SER A 1 208 ? 24.766 0.773 -24.125 1 96.56 208 SER A C 1
ATOM 1684 O O . SER A 1 208 ? 24.75 1.482 -25.125 1 96.56 208 SER A O 1
ATOM 1686 N N . GLN A 1 209 ? 24.859 -0.54 -24.141 1 96.81 209 GLN A N 1
ATOM 1687 C CA . GLN A 1 209 ? 24.984 -1.251 -25.406 1 96.81 209 GLN A CA 1
ATOM 1688 C C . GLN A 1 209 ? 23.609 -1.468 -26.047 1 96.81 209 GLN A C 1
ATOM 1690 O O . GLN A 1 209 ? 23.516 -1.927 -27.188 1 96.81 209 GLN A O 1
ATOM 1695 N N . SER A 1 210 ? 22.547 -1.105 -25.344 1 97.88 210 SER A N 1
ATOM 1696 C CA . SER A 1 210 ? 21.203 -1.452 -25.781 1 97.88 210 SER A CA 1
ATOM 1697 C C . SER A 1 210 ? 20.406 -0.206 -26.141 1 97.88 210 SER A C 1
ATOM 1699 O O . SER A 1 210 ? 19.188 -0.18 -25.969 1 97.88 210 SER A O 1
ATOM 1701 N N . LYS A 1 211 ? 20.984 0.843 -26.531 1 96.19 211 LYS A N 1
ATOM 1702 C CA . LYS A 1 211 ? 20.312 2.094 -26.875 1 96.19 211 LYS A CA 1
ATOM 1703 C C . LYS A 1 211 ? 19.438 1.927 -28.125 1 96.19 211 LYS A C 1
ATOM 1705 O O . LYS A 1 211 ? 18.344 2.49 -28.203 1 96.19 211 LYS A O 1
ATOM 1710 N N . ILE A 1 212 ? 19.953 1.154 -29.047 1 96.94 212 ILE A N 1
ATOM 1711 C CA . ILE A 1 212 ? 19.188 0.82 -30.234 1 96.94 212 ILE A CA 1
ATOM 1712 C C . ILE A 1 212 ? 18.547 -0.558 -30.078 1 96.94 212 ILE A C 1
ATOM 1714 O O . ILE A 1 212 ? 19.156 -1.462 -29.484 1 96.94 212 ILE A O 1
ATOM 1718 N N . LYS A 1 213 ? 17.453 -0.753 -30.625 1 96.81 213 LYS A N 1
ATOM 1719 C CA . LYS A 1 213 ? 16.719 -1.997 -30.438 1 96.81 213 LYS A CA 1
ATOM 1720 C C . LYS A 1 213 ? 17.469 -3.18 -31.031 1 96.81 213 LYS A C 1
ATOM 1722 O O . LYS A 1 213 ? 18.031 -3.082 -32.125 1 96.81 213 LYS A O 1
ATOM 1727 N N . GLY A 1 214 ? 17.531 -4.238 -30.344 1 97.94 214 GLY A N 1
ATOM 1728 C CA . GLY A 1 214 ? 18.172 -5.465 -30.797 1 97.94 214 GLY A CA 1
ATOM 1729 C C . GLY A 1 214 ? 17.234 -6.363 -31.578 1 97.94 214 GLY A C 1
ATOM 1730 O O . GLY A 1 214 ? 16.281 -5.891 -32.188 1 97.94 214 GLY A O 1
ATOM 1731 N N . GLN A 1 215 ? 17.531 -7.676 -31.609 1 97.94 215 GLN A N 1
ATOM 1732 C CA . GLN A 1 215 ? 16.844 -8.633 -32.469 1 97.94 215 GLN A CA 1
ATOM 1733 C C . GLN A 1 215 ? 15.461 -8.961 -31.906 1 97.94 215 GLN A C 1
ATOM 1735 O O . GLN A 1 215 ? 14.555 -9.336 -32.656 1 97.94 215 GLN A O 1
ATOM 1740 N N . GLY A 1 216 ? 15.258 -8.844 -30.578 1 97.75 216 GLY A N 1
ATOM 1741 C CA . GLY A 1 216 ? 13.969 -9.094 -29.938 1 97.75 216 GLY A CA 1
ATOM 1742 C C . GLY A 1 216 ? 13.508 -10.539 -30.078 1 97.75 216 GLY A C 1
ATOM 1743 O O . GLY A 1 216 ? 12.328 -10.797 -30.297 1 97.75 216 GLY A O 1
ATOM 1744 N N . ILE A 1 217 ? 14.438 -11.508 -30 1 96.44 217 ILE A N 1
ATOM 1745 C CA . ILE A 1 217 ? 14.141 -12.906 -30.266 1 96.44 217 ILE A CA 1
ATOM 1746 C C . ILE A 1 217 ? 13.273 -13.477 -29.156 1 96.44 217 ILE A C 1
ATOM 1748 O O . ILE A 1 217 ? 12.594 -14.492 -29.344 1 96.44 217 ILE A O 1
ATOM 1752 N N . GLY A 1 218 ? 13.273 -12.812 -27.969 1 97.12 218 GLY A N 1
ATOM 1753 C CA . GLY A 1 218 ? 12.516 -13.305 -26.828 1 97.12 218 GLY A CA 1
ATOM 1754 C C . GLY A 1 218 ? 11.023 -13.406 -27.109 1 97.12 218 GLY A C 1
ATOM 1755 O O . GLY A 1 218 ? 10.336 -14.258 -26.531 1 97.12 218 GLY A O 1
ATOM 1756 N N . ILE A 1 219 ? 10.461 -12.633 -28.047 1 97.81 219 ILE A N 1
ATOM 1757 C CA . ILE A 1 219 ? 9.039 -12.555 -28.359 1 97.81 219 ILE A CA 1
ATOM 1758 C C . ILE A 1 219 ? 8.547 -13.914 -28.844 1 97.81 219 ILE A C 1
ATOM 1760 O O . ILE A 1 219 ? 7.367 -14.25 -28.688 1 97.81 219 ILE A O 1
ATOM 1764 N N . LEU A 1 220 ? 9.43 -14.742 -29.422 1 98.31 220 LEU A N 1
ATOM 1765 C CA . LEU A 1 220 ? 9.062 -16.047 -29.938 1 98.31 220 LEU A CA 1
ATOM 1766 C C . LEU A 1 220 ? 8.461 -16.922 -28.844 1 98.31 220 LEU A C 1
ATOM 1768 O O . LEU A 1 220 ? 7.566 -17.734 -29.109 1 98.31 220 LEU A O 1
ATOM 1772 N N . THR A 1 221 ? 8.938 -16.75 -27.609 1 98 221 THR A N 1
ATOM 1773 C CA . THR A 1 221 ? 8.469 -17.562 -26.5 1 98 221 THR A CA 1
ATOM 1774 C C . THR A 1 221 ? 7.062 -17.141 -26.078 1 98 221 THR A C 1
ATOM 1776 O O . THR A 1 221 ? 6.434 -17.797 -25.25 1 98 221 THR A O 1
ATOM 1779 N N . GLY A 1 222 ? 6.57 -16.016 -26.547 1 96.94 222 GLY A N 1
ATOM 1780 C CA . GLY A 1 222 ? 5.238 -15.547 -26.219 1 96.94 222 GLY A CA 1
ATOM 1781 C C . GLY A 1 222 ? 4.156 -16.156 -27.109 1 96.94 222 GLY A C 1
ATOM 1782 O O . GLY A 1 222 ? 2.969 -15.883 -26.906 1 96.94 222 GLY A O 1
ATOM 1783 N N . ASP A 1 223 ? 4.52 -17.016 -28.047 1 97.44 223 ASP A N 1
ATOM 1784 C CA . ASP A 1 223 ? 3.596 -17.641 -28.984 1 97.44 223 ASP A CA 1
ATOM 1785 C C . ASP A 1 223 ? 2.949 -18.875 -28.375 1 97.44 223 ASP A C 1
ATOM 1787 O O . ASP A 1 223 ? 3.27 -19.266 -27.25 1 97.44 223 ASP A O 1
ATOM 1791 N N . ASP A 1 224 ? 2.002 -19.422 -29.172 1 96.81 224 ASP A N 1
ATOM 1792 C CA . ASP A 1 224 ? 1.496 -20.75 -28.828 1 96.81 224 ASP A CA 1
ATOM 1793 C C . ASP A 1 224 ? 2.615 -21.781 -28.859 1 96.81 224 ASP A C 1
ATOM 1795 O O . ASP A 1 224 ? 3.594 -21.641 -29.594 1 96.81 224 ASP A O 1
ATOM 1799 N N . ARG A 1 225 ? 2.404 -22.797 -28.094 1 97.38 225 ARG A N 1
ATOM 1800 C CA . ARG A 1 225 ? 3.502 -23.75 -27.875 1 97.38 225 ARG A CA 1
ATOM 1801 C C . ARG A 1 225 ? 3.859 -24.469 -29.172 1 97.38 225 ARG A C 1
ATOM 1803 O O . ARG A 1 225 ? 5.035 -24.719 -29.438 1 97.38 225 ARG A O 1
ATOM 1810 N N . LYS A 1 226 ? 2.834 -24.797 -30.016 1 97.31 226 LYS A N 1
ATOM 1811 C CA . LYS A 1 226 ? 3.09 -25.531 -31.25 1 97.31 226 LYS A CA 1
ATOM 1812 C C . LYS A 1 226 ? 3.908 -24.688 -32.219 1 97.31 226 LYS A C 1
ATOM 1814 O O . LYS A 1 226 ? 4.891 -25.156 -32.781 1 97.31 226 LYS A O 1
ATOM 1819 N N . SER A 1 227 ? 3.453 -23.469 -32.406 1 97.94 227 SER A N 1
ATOM 1820 C CA . SER A 1 227 ? 4.164 -22.578 -33.344 1 97.94 227 SER A CA 1
ATOM 1821 C C . SER A 1 227 ? 5.547 -22.234 -32.781 1 97.94 227 SER A C 1
ATOM 1823 O O . SER A 1 227 ? 6.512 -22.141 -33.562 1 97.94 227 SER A O 1
ATOM 1825 N N . TRP A 1 228 ? 5.676 -22.047 -31.562 1 98.25 228 TRP A N 1
ATOM 1826 C CA . TRP A 1 228 ? 6.977 -21.781 -30.953 1 98.25 228 TRP A CA 1
ATOM 1827 C C . TRP A 1 228 ? 7.906 -22.969 -31.094 1 98.25 228 TRP A C 1
ATOM 1829 O O . TRP A 1 228 ? 9.102 -22.812 -31.344 1 98.25 228 TRP A O 1
ATOM 1839 N N . ALA A 1 229 ? 7.379 -24.188 -30.906 1 98.5 229 ALA A N 1
ATOM 1840 C CA . ALA A 1 229 ? 8.188 -25.391 -31.094 1 98.5 229 ALA A CA 1
ATOM 1841 C C . ALA A 1 229 ? 8.781 -25.438 -32.5 1 98.5 229 ALA A C 1
ATOM 1843 O O . ALA A 1 229 ? 9.961 -25.781 -32.656 1 98.5 229 ALA A O 1
ATOM 1844 N N . LYS A 1 230 ? 7.98 -25.141 -33.469 1 98.38 230 LYS A N 1
ATOM 1845 C CA . LYS A 1 230 ? 8.445 -25.125 -34.844 1 98.38 230 LYS A CA 1
ATOM 1846 C C . LYS A 1 230 ? 9.531 -24.078 -35.062 1 98.38 230 LYS A C 1
ATOM 1848 O O . LYS A 1 230 ? 10.57 -24.359 -35.656 1 98.38 230 LYS A O 1
ATOM 1853 N N . ALA A 1 231 ? 9.266 -22.875 -34.594 1 98.62 231 ALA A N 1
ATOM 1854 C CA . ALA A 1 231 ? 10.227 -21.797 -34.75 1 98.62 231 ALA A CA 1
ATOM 1855 C C . ALA A 1 231 ? 11.523 -22.109 -34 1 98.62 231 ALA A C 1
ATOM 1857 O O . ALA A 1 231 ? 12.617 -21.797 -34.469 1 98.62 231 ALA A O 1
ATOM 1858 N N . HIS A 1 232 ? 11.375 -22.672 -32.812 1 98.56 232 HIS A N 1
ATOM 1859 C CA . HIS A 1 232 ? 12.531 -23.047 -32 1 98.56 232 HIS A CA 1
ATOM 1860 C C . HIS A 1 232 ? 13.43 -24.031 -32.719 1 98.56 232 HIS A C 1
ATOM 1862 O O . HIS A 1 232 ? 14.648 -23.844 -32.781 1 98.56 232 HIS A O 1
ATOM 1868 N N . GLN A 1 233 ? 12.867 -25.062 -33.281 1 98.25 233 GLN A N 1
ATOM 1869 C CA . GLN A 1 233 ? 13.617 -26.062 -34.031 1 98.25 233 GLN A CA 1
ATOM 1870 C C . GLN A 1 233 ? 14.305 -25.453 -35.25 1 98.25 233 GLN A C 1
ATOM 1872 O O . GLN A 1 233 ? 15.469 -25.75 -35.5 1 98.25 233 GLN A O 1
ATOM 1877 N N . HIS A 1 234 ? 13.562 -24.672 -35.906 1 98.5 234 HIS A N 1
ATOM 1878 C CA . HIS A 1 234 ? 14.125 -24.016 -37.094 1 98.5 234 HIS A CA 1
ATOM 1879 C C . HIS A 1 234 ? 15.281 -23.109 -36.719 1 98.5 234 HIS A C 1
ATOM 1881 O O . HIS A 1 234 ? 16.344 -23.125 -37.344 1 98.5 234 HIS A O 1
ATOM 1887 N N . LEU A 1 235 ? 15.07 -22.297 -35.688 1 98.62 235 LEU A N 1
ATOM 1888 C CA . LEU A 1 235 ? 16.094 -21.375 -35.219 1 98.62 235 LEU A CA 1
ATOM 1889 C C . LEU A 1 235 ? 17.375 -22.141 -34.844 1 98.62 235 LEU A C 1
ATOM 1891 O O . LEU A 1 235 ? 18.469 -21.703 -35.219 1 98.62 235 LEU A O 1
ATOM 1895 N N . ALA A 1 236 ? 17.25 -23.234 -34.156 1 98.31 236 ALA A N 1
ATOM 1896 C CA . ALA A 1 236 ? 18.391 -24.047 -33.75 1 98.31 236 ALA A CA 1
ATOM 1897 C C . ALA A 1 236 ? 19.109 -24.641 -34.969 1 98.31 236 ALA A C 1
ATOM 1899 O O . ALA A 1 236 ? 20.328 -24.797 -34.938 1 98.31 236 ALA A O 1
ATOM 1900 N N . SER A 1 237 ? 18.391 -24.938 -36 1 98 237 SER A N 1
ATOM 1901 C CA . SER A 1 237 ? 18.953 -25.641 -37.156 1 98 237 SER A CA 1
ATOM 1902 C C . SER A 1 237 ? 19.625 -24.688 -38.094 1 98 237 SER A C 1
ATOM 1904 O O . SER A 1 237 ? 20.438 -25.094 -38.938 1 98 237 SER A O 1
ATOM 1906 N N . LEU A 1 238 ? 19.328 -23.422 -38 1 98 238 LEU A N 1
ATOM 1907 C CA . LEU A 1 238 ? 19.844 -22.438 -38.938 1 98 238 LEU A CA 1
ATOM 1908 C C . LEU A 1 238 ? 21.359 -22.328 -38.812 1 98 238 LEU A C 1
ATOM 1910 O O . LEU A 1 238 ? 22.047 -22.031 -39.812 1 98 238 LEU A O 1
ATOM 1914 N N . ASP A 1 239 ? 21.812 -22.422 -37.594 1 97.25 239 ASP A N 1
ATOM 1915 C CA . ASP A 1 239 ? 23.219 -22.203 -37.25 1 97.25 239 ASP A CA 1
ATOM 1916 C C . ASP A 1 239 ? 23.594 -22.922 -35.969 1 97.25 239 ASP A C 1
ATOM 1918 O O . ASP A 1 239 ? 22.859 -22.875 -34.969 1 97.25 239 ASP A O 1
ATOM 1922 N N . GLU A 1 240 ? 24.734 -23.594 -36.031 1 97.81 240 GLU A N 1
ATOM 1923 C CA . GLU A 1 240 ? 25.219 -24.266 -34.812 1 97.81 240 GLU A CA 1
ATOM 1924 C C . GLU A 1 240 ? 25.328 -23.281 -33.656 1 97.81 240 GLU A C 1
ATOM 1926 O O . GLU A 1 240 ? 25.094 -23.656 -32.5 1 97.81 240 GLU A O 1
ATOM 1931 N N . GLN A 1 241 ? 25.703 -22.141 -33.969 1 97.94 241 GLN A N 1
ATOM 1932 C CA . GLN A 1 241 ? 25.812 -21.109 -32.938 1 97.94 241 GLN A CA 1
ATOM 1933 C C . GLN A 1 241 ? 24.453 -20.797 -32.344 1 97.94 241 GLN A C 1
ATOM 1935 O O . GLN A 1 241 ? 24.359 -20.484 -31.141 1 97.94 241 GLN A O 1
ATOM 1940 N N . ASN A 1 242 ? 23.375 -20.812 -33.125 1 98.62 242 ASN A N 1
ATOM 1941 C CA . ASN A 1 242 ? 22.031 -20.594 -32.594 1 98.62 242 ASN A CA 1
ATOM 1942 C C . ASN A 1 242 ? 21.672 -21.641 -31.531 1 98.62 242 ASN A C 1
ATOM 1944 O O . ASN A 1 242 ? 21.078 -21.297 -30.516 1 98.62 242 ASN A O 1
ATOM 1948 N N . ALA A 1 243 ? 22.031 -22.859 -31.812 1 98.25 243 ALA A N 1
ATOM 1949 C CA . ALA A 1 243 ? 21.781 -23.922 -30.844 1 98.25 243 ALA A CA 1
ATOM 1950 C C . ALA A 1 243 ? 22.531 -23.672 -29.547 1 98.25 243 ALA A C 1
ATOM 1952 O O . ALA A 1 243 ? 22 -23.891 -28.453 1 98.25 243 ALA A O 1
ATOM 1953 N N . GLU A 1 244 ? 23.734 -23.25 -29.672 1 98.31 244 GLU A N 1
ATOM 1954 C CA . GLU A 1 244 ? 24.547 -22.938 -28.484 1 98.31 244 GLU A CA 1
ATOM 1955 C C . GLU A 1 244 ? 23.969 -21.75 -27.719 1 98.31 244 GLU A C 1
ATOM 1957 O O . GLU A 1 244 ? 23.969 -21.75 -26.484 1 98.31 244 GLU A O 1
ATOM 1962 N N . ASN A 1 245 ? 23.547 -20.734 -28.484 1 98.62 245 ASN A N 1
ATOM 1963 C CA . ASN A 1 245 ? 22.906 -19.578 -27.875 1 98.62 245 ASN A CA 1
ATOM 1964 C C . ASN A 1 245 ? 21.656 -19.969 -27.094 1 98.62 245 ASN A C 1
ATOM 1966 O O . ASN A 1 245 ? 21.438 -19.484 -25.984 1 98.62 245 ASN A O 1
ATOM 1970 N N . LEU A 1 246 ? 20.828 -20.812 -27.672 1 98.62 246 LEU A N 1
ATOM 1971 C CA . LEU A 1 246 ? 19.625 -21.297 -27 1 98.62 246 LEU A CA 1
ATOM 1972 C C . LEU A 1 246 ? 19.984 -22.031 -25.703 1 98.62 246 LEU A C 1
ATOM 1974 O O . LEU A 1 246 ? 19.344 -21.828 -24.672 1 98.62 246 LEU A O 1
ATOM 1978 N N . GLU A 1 247 ? 20.984 -22.812 -25.75 1 98.38 247 GLU A N 1
ATOM 1979 C CA . GLU A 1 247 ? 21.438 -23.547 -24.562 1 98.38 247 GLU A CA 1
ATOM 1980 C C . GLU A 1 247 ? 21.922 -22.594 -23.484 1 98.38 247 GLU A C 1
ATOM 1982 O O . GLU A 1 247 ? 21.734 -22.844 -22.297 1 98.38 247 GLU A O 1
ATOM 1987 N N . THR A 1 248 ? 22.625 -21.562 -23.922 1 98.62 248 THR A N 1
ATOM 1988 C CA . THR A 1 248 ? 23.125 -20.562 -22.984 1 98.62 248 THR A CA 1
ATOM 1989 C C . THR A 1 248 ? 21.953 -19.891 -22.25 1 98.62 248 THR A C 1
ATOM 1991 O O . THR A 1 248 ? 22.016 -19.703 -21.031 1 98.62 248 THR A O 1
ATOM 1994 N N . ILE A 1 249 ? 20.906 -19.578 -22.938 1 98.69 249 ILE A N 1
ATOM 1995 C CA . ILE A 1 249 ? 19.734 -18.953 -22.328 1 98.69 249 ILE A CA 1
ATOM 1996 C C . ILE A 1 249 ? 19.016 -19.969 -21.438 1 98.69 249 ILE A C 1
ATOM 1998 O O . ILE A 1 249 ? 18.641 -19.656 -20.297 1 98.69 249 ILE A O 1
ATOM 2002 N N . GLN A 1 250 ? 18.906 -21.203 -21.875 1 98.19 250 GLN A N 1
ATOM 2003 C CA . GLN A 1 250 ? 18.188 -22.25 -21.156 1 98.19 250 GLN A CA 1
ATOM 2004 C C . GLN A 1 250 ? 18.875 -22.609 -19.859 1 98.19 250 GLN A C 1
ATOM 2006 O O . GLN A 1 250 ? 18.219 -22.938 -18.859 1 98.19 250 GLN A O 1
ATOM 2011 N N . SER A 1 251 ? 20.172 -22.531 -19.859 1 98.62 251 SER A N 1
ATOM 2012 C CA . SER A 1 251 ? 20.938 -23.047 -18.719 1 98.62 251 SER A CA 1
ATOM 2013 C C . SER A 1 251 ? 21.219 -21.953 -17.703 1 98.62 251 SER A C 1
ATOM 2015 O O . SER A 1 251 ? 21.719 -22.219 -16.609 1 98.62 251 SER A O 1
ATOM 2017 N N . CYS A 1 252 ? 20.922 -20.734 -18 1 98.69 252 CYS A N 1
ATOM 2018 C CA . CYS A 1 252 ? 21.281 -19.656 -17.094 1 98.69 252 CYS A CA 1
ATOM 2019 C C . CYS A 1 252 ? 20.562 -19.812 -15.75 1 98.69 252 CYS A C 1
ATOM 2021 O O . CYS A 1 252 ? 19.562 -20.516 -15.664 1 98.69 252 CYS A O 1
ATOM 2023 N N . ILE A 1 253 ? 21.094 -19.156 -14.711 1 98.56 253 ILE A N 1
ATOM 2024 C CA . ILE A 1 253 ? 20.531 -19.234 -13.359 1 98.56 253 ILE A CA 1
ATOM 2025 C C . ILE A 1 253 ? 19.125 -18.656 -13.352 1 98.56 253 ILE A C 1
ATOM 2027 O O . ILE A 1 253 ? 18.172 -19.344 -12.984 1 98.56 253 ILE A O 1
ATOM 2031 N N . ILE A 1 254 ? 18.984 -17.422 -13.727 1 98.56 254 ILE A N 1
ATOM 2032 C CA . ILE A 1 254 ? 17.719 -16.719 -13.914 1 98.56 254 ILE A CA 1
ATOM 2033 C C . ILE A 1 254 ? 17.812 -15.805 -15.141 1 98.56 254 ILE A C 1
ATOM 2035 O O . ILE A 1 254 ? 18.922 -15.484 -15.602 1 98.56 254 ILE A O 1
ATOM 2039 N N . ALA A 1 255 ? 16.703 -15.469 -15.719 1 98.56 255 ALA A N 1
ATOM 2040 C CA . ALA A 1 255 ? 16.641 -14.383 -16.688 1 98.56 255 ALA A CA 1
ATOM 2041 C C . ALA A 1 255 ? 16.344 -13.055 -16.016 1 98.56 255 ALA A C 1
ATOM 2043 O O . ALA A 1 255 ? 15.5 -12.984 -15.109 1 98.56 255 ALA A O 1
ATOM 2044 N N . ALA A 1 256 ? 17.094 -12.062 -16.328 1 98.62 256 ALA A N 1
ATOM 2045 C CA . ALA A 1 256 ? 16.875 -10.711 -15.805 1 98.62 256 ALA A CA 1
ATOM 2046 C C . ALA A 1 256 ? 16.453 -9.758 -16.922 1 98.62 256 ALA A C 1
ATOM 2048 O O . ALA A 1 256 ? 17.141 -9.625 -17.938 1 98.62 256 ALA A O 1
ATOM 2049 N N . TYR A 1 257 ? 15.352 -9.094 -16.766 1 98.31 257 TYR A N 1
ATOM 2050 C CA . TYR A 1 257 ? 14.812 -8.211 -17.781 1 98.31 257 TYR A CA 1
ATOM 2051 C C . TYR A 1 257 ? 14.945 -6.75 -17.359 1 98.31 257 TYR A C 1
ATOM 2053 O O . TYR A 1 257 ? 14.289 -6.305 -16.422 1 98.31 257 TYR A O 1
ATOM 2061 N N . LEU A 1 258 ? 15.805 -6.016 -17.984 1 98.25 258 LEU A N 1
ATOM 2062 C CA . LEU A 1 258 ? 15.773 -4.562 -17.828 1 98.25 258 LEU A CA 1
ATOM 2063 C C . LEU A 1 258 ? 14.688 -3.947 -18.703 1 98.25 258 LEU A C 1
ATOM 2065 O O . LEU A 1 258 ? 14.898 -3.697 -19.891 1 98.25 258 LEU A O 1
ATOM 2069 N N . ASP A 1 259 ? 13.586 -3.645 -18.062 1 97.06 259 ASP A N 1
ATOM 2070 C CA . ASP A 1 259 ? 12.383 -3.203 -18.766 1 97.06 259 ASP A CA 1
ATOM 2071 C C . ASP A 1 259 ? 12.281 -1.68 -18.781 1 97.06 259 ASP A C 1
ATOM 2073 O O . ASP A 1 259 ? 12.617 -1.024 -17.797 1 97.06 259 ASP A O 1
ATOM 2077 N N . ASN A 1 260 ? 11.828 -1.087 -19.844 1 94.62 260 ASN A N 1
ATOM 2078 C CA . ASN A 1 260 ? 11.789 0.368 -19.953 1 94.62 260 ASN A CA 1
ATOM 2079 C C . ASN A 1 260 ? 10.422 0.921 -19.531 1 94.62 260 ASN A C 1
ATOM 2081 O O . ASN A 1 260 ? 10.188 2.127 -19.609 1 94.62 260 ASN A O 1
ATOM 2085 N N . GLU A 1 261 ? 9.523 0.064 -19.094 1 93.38 261 GLU A N 1
ATOM 2086 C CA . GLU A 1 261 ? 8.266 0.531 -18.516 1 93.38 261 GLU A CA 1
ATOM 2087 C C . GLU A 1 261 ? 8.43 0.853 -17.031 1 93.38 261 GLU A C 1
ATOM 2089 O O . GLU A 1 261 ? 9.312 0.312 -16.359 1 93.38 261 GLU A O 1
ATOM 2094 N N . CYS A 1 262 ? 7.594 1.778 -16.578 1 89.31 262 CYS A N 1
ATOM 2095 C CA . CYS A 1 262 ? 7.566 2.129 -15.164 1 89.31 262 CYS A CA 1
ATOM 2096 C C . CYS A 1 262 ? 6.352 1.518 -14.477 1 89.31 262 CYS A C 1
ATOM 2098 O O . CYS A 1 262 ? 5.273 1.438 -15.062 1 89.31 262 CYS A O 1
ATOM 2100 N N . ILE A 1 263 ? 6.566 1.06 -13.305 1 87 263 ILE A N 1
ATOM 2101 C CA . ILE A 1 263 ? 5.441 0.663 -12.461 1 87 263 ILE A CA 1
ATOM 2102 C C . ILE A 1 263 ? 4.801 1.901 -11.836 1 87 263 ILE A C 1
ATOM 2104 O O . ILE A 1 263 ? 5.445 2.625 -11.078 1 87 263 ILE A O 1
ATOM 2108 N N . LYS A 1 264 ? 3.566 2.082 -12.078 1 75.56 264 LYS A N 1
ATOM 2109 C CA . LYS A 1 264 ? 2.879 3.275 -11.594 1 75.56 264 LYS A CA 1
ATOM 2110 C C . LYS A 1 264 ? 2.242 3.027 -10.234 1 75.56 264 LYS A C 1
ATOM 2112 O O . LYS A 1 264 ? 2.234 3.912 -9.375 1 75.56 264 LYS A O 1
ATOM 2117 N N . ASP A 1 265 ? 1.595 1.926 -10.062 1 76.88 265 ASP A N 1
ATOM 2118 C CA . ASP A 1 265 ? 0.962 1.475 -8.828 1 76.88 265 ASP A CA 1
ATOM 2119 C C . ASP A 1 265 ? 0.961 -0.049 -8.734 1 76.88 265 ASP A C 1
ATOM 2121 O O . ASP A 1 265 ? 1.545 -0.728 -9.578 1 76.88 265 ASP A O 1
ATOM 2125 N N . ILE A 1 266 ? 0.4 -0.47 -7.652 1 82.62 266 ILE A N 1
ATOM 2126 C CA . ILE A 1 266 ? 0.422 -1.91 -7.418 1 82.62 266 ILE A CA 1
ATOM 2127 C C . ILE A 1 266 ? -0.328 -2.627 -8.539 1 82.62 266 ILE A C 1
ATOM 2129 O O . ILE A 1 266 ? 0.109 -3.678 -9.016 1 82.62 266 ILE A O 1
ATOM 2133 N N . ARG A 1 267 ? -1.47 -2.107 -8.961 1 85 267 ARG A N 1
ATOM 2134 C CA . ARG A 1 267 ? -2.244 -2.727 -10.031 1 85 267 ARG A CA 1
ATOM 2135 C C . ARG A 1 267 ? -1.469 -2.715 -11.344 1 85 267 ARG A C 1
ATOM 2137 O O . ARG A 1 267 ? -1.438 -3.717 -12.062 1 85 267 ARG A O 1
ATOM 2144 N N . ASP A 1 268 ? -0.894 -1.591 -11.617 1 86.5 268 ASP A N 1
ATOM 2145 C CA . ASP A 1 268 ? -0.071 -1.475 -12.82 1 86.5 268 ASP A CA 1
ATOM 2146 C C . ASP A 1 268 ? 1.117 -2.434 -12.766 1 86.5 268 ASP A C 1
ATOM 2148 O O . ASP A 1 268 ? 1.542 -2.961 -13.797 1 86.5 268 ASP A O 1
ATOM 2152 N N . GLY A 1 269 ? 1.671 -2.551 -11.648 1 89.19 269 GLY A N 1
ATOM 2153 C CA . GLY A 1 269 ? 2.789 -3.465 -11.484 1 89.19 269 GLY A CA 1
ATOM 2154 C C . GLY A 1 269 ? 2.465 -4.887 -11.906 1 89.19 269 GLY A C 1
ATOM 2155 O O . GLY A 1 269 ? 3.252 -5.527 -12.602 1 89.19 269 GLY A O 1
ATOM 2156 N N . TYR A 1 270 ? 1.341 -5.355 -11.492 1 91.88 270 TYR A N 1
ATOM 2157 C CA . TYR A 1 270 ? 0.941 -6.707 -11.859 1 91.88 270 TYR A CA 1
ATOM 2158 C C . TYR A 1 270 ? 0.557 -6.781 -13.336 1 91.88 270 TYR A C 1
ATOM 2160 O O . TYR A 1 270 ? 0.845 -7.773 -14.008 1 91.88 270 TYR A O 1
ATOM 2168 N N . ARG A 1 271 ? -0.051 -5.777 -13.789 1 90.62 271 ARG A N 1
ATOM 2169 C CA . ARG A 1 271 ? -0.402 -5.758 -15.211 1 90.62 271 ARG A CA 1
ATOM 2170 C C . ARG A 1 271 ? 0.844 -5.844 -16.078 1 90.62 271 ARG A C 1
ATOM 2172 O O . ARG A 1 271 ? 0.927 -6.695 -16.969 1 90.62 271 ARG A O 1
ATOM 2179 N N . VAL A 1 272 ? 1.835 -4.984 -15.789 1 92 272 VAL A N 1
ATOM 2180 C CA . VAL A 1 272 ? 3.014 -4.922 -16.656 1 92 272 VAL A CA 1
ATOM 2181 C C . VAL A 1 272 ? 3.846 -6.191 -16.469 1 92 272 VAL A C 1
ATOM 2183 O O . VAL A 1 272 ? 4.496 -6.648 -17.422 1 92 272 VAL A O 1
ATOM 2186 N N . SER A 1 273 ? 3.822 -6.758 -15.344 1 92.5 273 SER A N 1
ATOM 2187 C CA . SER A 1 273 ? 4.562 -7.996 -15.117 1 92.5 273 SER A CA 1
ATOM 2188 C C . SER A 1 273 ? 3.908 -9.172 -15.836 1 92.5 273 SER A C 1
ATOM 2190 O O . SER A 1 273 ? 4.602 -10.047 -16.359 1 92.5 273 SER A O 1
ATOM 2192 N N . MET A 1 274 ? 2.629 -9.188 -15.875 1 90.62 274 MET A N 1
ATOM 2193 C CA . MET A 1 274 ? 1.893 -10.305 -16.453 1 90.62 274 MET A CA 1
ATOM 2194 C C . MET A 1 274 ? 1.735 -10.133 -17.969 1 90.62 274 MET A C 1
ATOM 2196 O O . MET A 1 274 ? 1.719 -11.109 -18.719 1 90.62 274 MET A O 1
ATOM 2200 N N . SER A 1 275 ? 1.545 -8.852 -18.344 1 89.56 275 SER A N 1
ATOM 2201 C CA . SER A 1 275 ? 1.096 -8.617 -19.719 1 89.56 275 SER A CA 1
ATOM 2202 C C . SER A 1 275 ? 1.681 -7.324 -20.281 1 89.56 275 SER A C 1
ATOM 2204 O O . SER A 1 275 ? 1.033 -6.637 -21.078 1 89.56 275 SER A O 1
ATOM 2206 N N . GLY A 1 276 ? 2.766 -7.043 -19.875 1 89.69 276 GLY A N 1
ATOM 2207 C CA . GLY A 1 276 ? 3.391 -5.809 -20.328 1 89.69 276 GLY A CA 1
ATOM 2208 C C . GLY A 1 276 ? 3.646 -5.789 -21.828 1 89.69 276 GLY A C 1
ATOM 2209 O O . GLY A 1 276 ? 3.535 -6.82 -22.5 1 89.69 276 GLY A O 1
ATOM 2210 N N . LYS A 1 277 ? 4.004 -4.629 -22.312 1 88.25 277 LYS A N 1
ATOM 2211 C CA . LYS A 1 277 ? 4.137 -4.41 -23.75 1 88.25 277 LYS A CA 1
ATOM 2212 C C . LYS A 1 277 ? 5.488 -4.902 -24.25 1 88.25 277 LYS A C 1
ATOM 2214 O O . LYS A 1 277 ? 5.668 -5.105 -25.453 1 88.25 277 LYS A O 1
ATOM 2219 N N . ASN A 1 278 ? 6.422 -5.105 -23.359 1 86.19 278 ASN A N 1
ATOM 2220 C CA . ASN A 1 278 ? 7.789 -5.398 -23.766 1 86.19 278 ASN A CA 1
ATOM 2221 C C . ASN A 1 278 ? 8.062 -6.898 -23.766 1 86.19 278 ASN A C 1
ATOM 2223 O O . ASN A 1 278 ? 9.031 -7.355 -23.156 1 86.19 278 ASN A O 1
ATOM 2227 N N . ALA A 1 279 ? 7.281 -7.613 -24.547 1 92.88 279 ALA A N 1
ATOM 2228 C CA . ALA A 1 279 ? 7.422 -9.062 -24.594 1 92.88 279 ALA A CA 1
ATOM 2229 C C . ALA A 1 279 ? 8.688 -9.461 -25.359 1 92.88 279 ALA A C 1
ATOM 2231 O O . ALA A 1 279 ? 9.156 -10.594 -25.25 1 92.88 279 ALA A O 1
ATOM 2232 N N . HIS A 1 280 ? 9.266 -8.539 -26.156 1 94.06 280 HIS A N 1
ATOM 2233 C CA . HIS A 1 280 ? 10.508 -8.805 -26.875 1 94.06 280 HIS A CA 1
ATOM 2234 C C . HIS A 1 280 ? 11.688 -8.945 -25.922 1 94.06 280 HIS A C 1
ATOM 2236 O O . HIS A 1 280 ? 12.742 -9.461 -26.297 1 94.06 280 HIS A O 1
ATOM 2242 N N . ASP A 1 281 ? 11.547 -8.492 -24.672 1 95.75 281 ASP A N 1
ATOM 2243 C CA . ASP A 1 281 ? 12.586 -8.586 -23.656 1 95.75 281 ASP A CA 1
ATOM 2244 C C . ASP A 1 281 ? 12.242 -9.656 -22.625 1 95.75 281 ASP A C 1
ATOM 2246 O O . ASP A 1 281 ? 12.539 -9.492 -21.438 1 95.75 281 ASP A O 1
ATOM 2250 N N . ARG A 1 282 ? 11.555 -10.672 -23.031 1 96.81 282 ARG A N 1
ATOM 2251 C CA . ARG A 1 282 ? 11.18 -11.766 -22.156 1 96.81 282 ARG A CA 1
ATOM 2252 C C . ARG A 1 282 ? 11.664 -13.102 -22.703 1 96.81 282 ARG A C 1
ATOM 2254 O O . ARG A 1 282 ? 11.891 -13.242 -23.906 1 96.81 282 ARG A O 1
ATOM 2261 N N . TRP A 1 283 ? 11.867 -14.016 -21.906 1 98.06 283 TRP A N 1
ATOM 2262 C CA . TRP A 1 283 ? 11.977 -15.445 -22.188 1 98.06 283 TRP A CA 1
ATOM 2263 C C . TRP A 1 283 ? 11.047 -16.25 -21.281 1 98.06 283 TRP A C 1
ATOM 2265 O O . TRP A 1 283 ? 11.461 -16.75 -20.234 1 98.06 283 TRP A O 1
ATOM 2275 N N . PHE A 1 284 ? 9.875 -16.453 -21.719 1 97.44 284 PHE A N 1
ATOM 2276 C CA . PHE A 1 284 ? 8.781 -16.922 -20.875 1 97.44 284 PHE A CA 1
ATOM 2277 C C . PHE A 1 284 ? 8.984 -18.391 -20.5 1 97.44 284 PHE A C 1
ATOM 2279 O O . PHE A 1 284 ? 8.305 -18.906 -19.625 1 97.44 284 PHE A O 1
ATOM 2286 N N . ASP A 1 285 ? 9.953 -19.031 -21.078 1 97.94 285 ASP A N 1
ATOM 2287 C CA . ASP A 1 285 ? 10.195 -20.453 -20.844 1 97.94 285 ASP A CA 1
ATOM 2288 C C . ASP A 1 285 ? 11.141 -20.672 -19.656 1 97.94 285 ASP A C 1
ATOM 2290 O O . ASP A 1 285 ? 11.445 -21.812 -19.297 1 97.94 285 ASP A O 1
ATOM 2294 N N . LYS A 1 286 ? 11.641 -19.609 -19.078 1 97.94 286 LYS A N 1
ATOM 2295 C CA . LYS A 1 286 ? 12.523 -19.75 -17.922 1 97.94 286 LYS A CA 1
ATOM 2296 C C . LYS A 1 286 ? 11.734 -20.078 -16.656 1 97.94 286 LYS A C 1
ATOM 2298 O O . LYS A 1 286 ? 10.656 -19.531 -16.438 1 97.94 286 LYS A O 1
ATOM 2303 N N . ALA A 1 287 ? 12.344 -20.953 -15.852 1 98 287 ALA A N 1
ATOM 2304 C CA . ALA A 1 287 ? 11.703 -21.297 -14.586 1 98 287 ALA A CA 1
ATOM 2305 C C . ALA A 1 287 ? 11.57 -20.078 -13.688 1 98 287 ALA A C 1
ATOM 2307 O O . ALA A 1 287 ? 10.555 -19.906 -13.008 1 98 287 ALA A O 1
ATOM 2308 N N . THR A 1 288 ? 12.617 -19.281 -13.656 1 97.88 288 THR A N 1
ATOM 2309 C CA . THR A 1 288 ? 12.625 -18.078 -12.828 1 97.88 288 THR A CA 1
ATOM 2310 C C . THR A 1 288 ? 13.188 -16.891 -13.609 1 97.88 288 THR A C 1
ATOM 2312 O O . THR A 1 288 ? 14.281 -16.969 -14.18 1 97.88 288 THR A O 1
ATOM 2315 N N . ALA A 1 289 ? 12.461 -15.859 -13.648 1 97.69 289 ALA A N 1
ATOM 2316 C CA . ALA A 1 289 ? 12.891 -14.602 -14.25 1 97.69 289 ALA A CA 1
ATOM 2317 C C . ALA A 1 289 ? 12.453 -13.406 -13.406 1 97.69 289 ALA A C 1
ATOM 2319 O O . ALA A 1 289 ? 11.523 -13.516 -12.602 1 97.69 289 ALA A O 1
ATOM 2320 N N . VAL A 1 290 ? 13.164 -12.352 -13.539 1 97.69 290 VAL A N 1
ATOM 2321 C CA . VAL A 1 290 ? 12.852 -11.148 -12.773 1 97.69 290 VAL A CA 1
ATOM 2322 C C . VAL A 1 290 ? 12.875 -9.93 -13.695 1 97.69 290 VAL A C 1
ATOM 2324 O O . VAL A 1 290 ? 13.844 -9.727 -14.43 1 97.69 290 VAL A O 1
ATOM 2327 N N . ALA A 1 291 ? 11.82 -9.188 -13.688 1 97.38 291 ALA A N 1
ATOM 2328 C CA . ALA A 1 291 ? 11.758 -7.938 -14.438 1 97.38 291 ALA A CA 1
ATOM 2329 C C . ALA A 1 291 ? 12.125 -6.75 -13.547 1 97.38 291 ALA A C 1
ATOM 2331 O O . ALA A 1 291 ? 11.609 -6.625 -12.43 1 97.38 291 ALA A O 1
ATOM 2332 N N . TYR A 1 292 ? 13.031 -5.98 -13.984 1 97.56 292 TYR A N 1
ATOM 2333 C CA . TYR A 1 292 ? 13.414 -4.73 -13.344 1 97.56 292 TYR A CA 1
ATOM 2334 C C . TYR A 1 292 ? 12.953 -3.531 -14.156 1 97.56 292 TYR A C 1
ATOM 2336 O O . TYR A 1 292 ? 13.562 -3.191 -15.172 1 97.56 292 TYR A O 1
ATOM 2344 N N . PHE A 1 293 ? 11.969 -2.857 -13.672 1 96.56 293 PHE A N 1
ATOM 2345 C CA . PHE A 1 293 ? 11.328 -1.788 -14.43 1 96.56 293 PHE A CA 1
ATOM 2346 C C . PHE A 1 293 ? 12.125 -0.493 -14.32 1 96.56 293 PHE A C 1
ATOM 2348 O O . PHE A 1 293 ? 12.984 -0.356 -13.445 1 96.56 293 PHE A O 1
ATOM 2355 N N . GLU A 1 294 ? 11.844 0.394 -15.148 1 95.56 294 GLU A N 1
ATOM 2356 C CA . GLU A 1 294 ? 12.648 1.595 -15.336 1 95.56 294 GLU A CA 1
ATOM 2357 C C . GLU A 1 294 ? 12.742 2.406 -14.055 1 95.56 294 GLU A C 1
ATOM 2359 O O . GLU A 1 294 ? 13.773 3.016 -13.766 1 95.56 294 GLU A O 1
ATOM 2364 N N . ASN A 1 295 ? 11.695 2.439 -13.266 1 91.62 295 ASN A N 1
ATOM 2365 C CA . ASN A 1 295 ? 11.719 3.211 -12.031 1 91.62 295 ASN A CA 1
ATOM 2366 C C . ASN A 1 295 ? 12.094 2.34 -10.836 1 91.62 295 ASN A C 1
ATOM 2368 O O . ASN A 1 295 ? 11.797 2.691 -9.688 1 91.62 295 ASN A O 1
ATOM 2372 N N . GLY A 1 296 ? 12.586 1.157 -11.133 1 93.62 296 GLY A N 1
ATOM 2373 C CA . GLY A 1 296 ? 13.18 0.349 -10.086 1 93.62 296 GLY A CA 1
ATOM 2374 C C . GLY A 1 296 ? 12.234 -0.704 -9.531 1 93.62 296 GLY A C 1
ATOM 2375 O O . GLY A 1 296 ? 12.617 -1.497 -8.672 1 93.62 296 GLY A O 1
ATOM 2376 N N . GLY A 1 297 ? 10.992 -0.703 -9.984 1 93.56 297 GLY A N 1
ATOM 2377 C CA . GLY A 1 297 ? 10.102 -1.781 -9.586 1 93.56 297 GLY A CA 1
ATOM 2378 C C . GLY A 1 297 ? 10.617 -3.154 -9.977 1 93.56 297 GLY A C 1
ATOM 2379 O O . GLY A 1 297 ? 11.281 -3.305 -11.008 1 93.56 297 GLY A O 1
ATOM 2380 N N . ILE A 1 298 ? 10.305 -4.172 -9.141 1 95.12 298 ILE A N 1
ATOM 2381 C CA . ILE A 1 298 ? 10.773 -5.531 -9.375 1 95.12 298 ILE A CA 1
ATOM 2382 C C . ILE A 1 298 ? 9.578 -6.48 -9.469 1 95.12 298 ILE A C 1
ATOM 2384 O O . ILE A 1 298 ? 8.703 -6.469 -8.602 1 95.12 298 ILE A O 1
ATOM 2388 N N . GLY A 1 299 ? 9.461 -7.227 -10.492 1 94.5 299 GLY A N 1
ATOM 2389 C CA . GLY A 1 299 ? 8.453 -8.258 -10.672 1 94.5 299 GLY A CA 1
ATOM 2390 C C . GLY A 1 299 ? 9.039 -9.617 -10.992 1 94.5 299 GLY A C 1
ATOM 2391 O O . GLY A 1 299 ? 9.828 -9.758 -11.93 1 94.5 299 GLY A O 1
ATOM 2392 N N . CYS A 1 300 ? 8.648 -10.602 -10.258 1 94.88 300 CYS A N 1
ATOM 2393 C CA . CYS A 1 300 ? 9.109 -11.961 -10.492 1 94.88 300 CYS A CA 1
ATOM 2394 C C . CYS A 1 300 ? 8.141 -12.719 -11.398 1 94.88 300 CYS A C 1
ATOM 2396 O O . CYS A 1 300 ? 6.926 -12.633 -11.219 1 94.88 300 CYS A O 1
ATOM 2398 N N . ILE A 1 301 ? 8.711 -13.391 -12.344 1 94.81 301 ILE A N 1
ATOM 2399 C CA . ILE A 1 301 ? 7.957 -14.18 -13.312 1 94.81 301 ILE A CA 1
ATOM 2400 C C . ILE A 1 301 ? 8.547 -15.586 -13.406 1 94.81 301 ILE A C 1
ATOM 2402 O O . ILE A 1 301 ? 9.766 -15.75 -13.508 1 94.81 301 ILE A O 1
ATOM 2406 N N . GLY A 1 302 ? 7.672 -16.547 -13.367 1 94.38 302 GLY A N 1
ATOM 2407 C CA . GLY A 1 302 ? 8.211 -17.891 -13.445 1 94.38 302 GLY A CA 1
ATOM 2408 C C . GLY A 1 302 ? 7.25 -18.891 -14.07 1 94.38 302 GLY A C 1
ATOM 2409 O O . GLY A 1 302 ? 6.035 -18.672 -14.055 1 94.38 302 GLY A O 1
ATOM 2410 N N . ASP A 1 303 ? 7.844 -19.938 -14.648 1 96.69 303 ASP A N 1
ATOM 2411 C CA . ASP A 1 303 ? 7.078 -21.078 -15.125 1 96.69 303 ASP A CA 1
ATOM 2412 C C . ASP A 1 303 ? 6.477 -21.859 -13.953 1 96.69 303 ASP A C 1
ATOM 2414 O O . ASP A 1 303 ? 7.176 -22.203 -13 1 96.69 303 ASP A O 1
ATOM 2418 N N . HIS A 1 304 ? 5.258 -22.141 -14.07 1 95.19 304 HIS A N 1
ATOM 2419 C CA . HIS A 1 304 ? 4.5 -22.797 -13.016 1 95.19 304 HIS A CA 1
ATOM 2420 C C . HIS A 1 304 ? 4.824 -24.281 -12.938 1 95.19 304 HIS A C 1
ATOM 2422 O O . HIS A 1 304 ? 4.551 -24.938 -11.93 1 95.19 304 HIS A O 1
ATOM 2428 N N . CYS A 1 305 ? 5.398 -24.828 -13.844 1 95.94 305 CYS A N 1
ATOM 2429 C CA . CYS A 1 305 ? 5.574 -26.281 -13.953 1 95.94 305 CYS A CA 1
ATOM 2430 C C . CYS A 1 305 ? 6.68 -26.766 -13.031 1 95.94 305 CYS A C 1
ATOM 2432 O O . CYS A 1 305 ? 6.48 -27.688 -12.25 1 95.94 305 CYS A O 1
ATOM 2434 N N . PRO A 1 306 ? 7.824 -26.141 -12.992 1 96.38 306 PRO A N 1
ATOM 2435 C CA . PRO A 1 306 ? 8.945 -26.719 -12.25 1 96.38 306 PRO A CA 1
ATOM 2436 C C . PRO A 1 306 ? 8.734 -26.688 -10.734 1 96.38 306 PRO A C 1
ATOM 2438 O O . PRO A 1 306 ? 9.273 -27.531 -10.016 1 96.38 306 PRO A O 1
ATOM 2441 N N . TYR A 1 307 ? 8.031 -25.734 -10.258 1 94.69 307 TYR A N 1
ATOM 2442 C CA . TYR A 1 307 ? 7.875 -25.594 -8.812 1 94.69 307 TYR A CA 1
ATOM 2443 C C . TYR A 1 307 ? 6.574 -24.859 -8.477 1 94.69 307 TYR A C 1
ATOM 2445 O O . TYR A 1 307 ? 6.035 -24.125 -9.305 1 94.69 307 TYR A O 1
ATOM 2453 N N . ASP A 1 308 ? 6.086 -25.109 -7.266 1 90.31 308 ASP A N 1
ATOM 2454 C CA . ASP A 1 308 ? 4.84 -24.469 -6.855 1 90.31 308 ASP A CA 1
ATOM 2455 C C . ASP A 1 308 ? 5.094 -23.078 -6.289 1 90.31 308 ASP A C 1
ATOM 2457 O O . ASP A 1 308 ? 6.246 -22.688 -6.07 1 90.31 308 ASP A O 1
ATOM 2461 N N . GLY A 1 309 ? 4.023 -22.328 -6.086 1 89.62 309 GLY A N 1
ATOM 2462 C CA . GLY A 1 309 ? 4.086 -20.938 -5.66 1 89.62 309 GLY A CA 1
ATOM 2463 C C . GLY A 1 309 ? 4.703 -20.766 -4.285 1 89.62 309 GLY A C 1
ATOM 2464 O O . GLY A 1 309 ? 5.352 -19.75 -4.016 1 89.62 309 GLY A O 1
ATOM 2465 N N . PHE A 1 310 ? 4.574 -21.719 -3.48 1 87.06 310 PHE A N 1
ATOM 2466 C CA . PHE A 1 310 ? 5.113 -21.641 -2.129 1 87.06 310 PHE A CA 1
ATOM 2467 C C . PHE A 1 310 ? 6.637 -21.656 -2.152 1 87.06 310 PHE A C 1
ATOM 2469 O O . PHE A 1 310 ? 7.289 -20.969 -1.374 1 87.06 310 PHE A O 1
ATOM 2476 N N . VAL A 1 311 ? 7.191 -22.5 -2.982 1 89.12 311 VAL A N 1
ATOM 2477 C CA . VAL A 1 311 ? 8.641 -22.594 -3.135 1 89.12 311 VAL A CA 1
ATOM 2478 C C . VAL A 1 311 ? 9.188 -21.25 -3.637 1 89.12 311 VAL A C 1
ATOM 2480 O O . VAL A 1 311 ? 10.203 -20.766 -3.139 1 89.12 311 VAL A O 1
ATOM 2483 N N . ALA A 1 312 ? 8.492 -20.703 -4.539 1 90.5 312 ALA A N 1
ATOM 2484 C CA . ALA A 1 312 ? 8.859 -19.391 -5.066 1 90.5 312 ALA A CA 1
ATOM 2485 C C . ALA A 1 312 ? 8.805 -18.312 -3.975 1 90.5 312 ALA A C 1
ATOM 2487 O O . ALA A 1 312 ? 9.68 -17.453 -3.9 1 90.5 312 ALA A O 1
ATOM 2488 N N . ALA A 1 313 ? 7.773 -18.391 -3.186 1 90.12 313 ALA A N 1
ATOM 2489 C CA . ALA A 1 313 ? 7.586 -17.406 -2.125 1 90.12 313 ALA A CA 1
ATOM 2490 C C . ALA A 1 313 ? 8.719 -17.469 -1.108 1 90.12 313 ALA A C 1
ATOM 2492 O O . ALA A 1 313 ? 9.172 -16.438 -0.61 1 90.12 313 ALA A O 1
ATOM 2493 N N . ILE A 1 314 ? 9.141 -18.625 -0.791 1 89.19 314 ILE A N 1
ATOM 2494 C CA . ILE A 1 314 ? 10.227 -18.797 0.168 1 89.19 314 ILE A CA 1
ATOM 2495 C C . ILE A 1 314 ? 11.516 -18.219 -0.398 1 89.19 314 ILE A C 1
ATOM 2497 O O . ILE A 1 314 ? 12.266 -17.547 0.316 1 89.19 314 ILE A O 1
ATOM 2501 N N . MET A 1 315 ? 11.781 -18.516 -1.617 1 91.69 315 MET A N 1
ATOM 2502 C CA . MET A 1 315 ? 12.961 -17.969 -2.279 1 91.69 315 MET A CA 1
ATOM 2503 C C . MET A 1 315 ? 12.922 -16.438 -2.271 1 91.69 315 MET A C 1
ATOM 2505 O O . MET A 1 315 ? 13.914 -15.789 -1.934 1 91.69 315 MET A O 1
ATOM 2509 N N . GLU A 1 316 ? 11.773 -15.898 -2.652 1 91.69 316 GLU A N 1
ATOM 2510 C CA . GLU A 1 316 ? 11.633 -14.445 -2.713 1 91.69 316 GLU A CA 1
ATOM 2511 C C . GLU A 1 316 ? 11.828 -13.812 -1.336 1 91.69 316 GLU A C 1
ATOM 2513 O O . GLU A 1 316 ? 12.414 -12.742 -1.219 1 91.69 316 GLU A O 1
ATOM 2518 N N . ARG A 1 317 ? 11.312 -14.43 -0.371 1 89 317 ARG A N 1
ATOM 2519 C CA . ARG A 1 317 ? 11.492 -13.945 0.993 1 89 317 ARG A CA 1
ATOM 2520 C C . ARG A 1 317 ? 12.969 -13.906 1.369 1 89 317 ARG A C 1
ATOM 2522 O O . ARG A 1 317 ? 13.422 -12.977 2.037 1 89 317 ARG A O 1
ATOM 2529 N N . TRP A 1 318 ? 13.633 -14.938 0.999 1 90.5 318 TRP A N 1
ATOM 2530 C CA . TRP A 1 318 ? 15.062 -14.992 1.271 1 90.5 318 TRP A CA 1
ATOM 2531 C C . TRP A 1 318 ? 15.789 -13.836 0.592 1 90.5 318 TRP A C 1
ATOM 2533 O O . TRP A 1 318 ? 16.625 -13.172 1.211 1 90.5 318 TRP A O 1
ATOM 2543 N N . VAL A 1 319 ? 15.492 -13.633 -0.644 1 92.38 319 VAL A N 1
ATOM 2544 C CA . VAL A 1 319 ? 16.141 -12.578 -1.423 1 92.38 319 VAL A CA 1
ATOM 2545 C C . VAL A 1 319 ? 15.812 -11.219 -0.814 1 92.38 319 VAL A C 1
ATOM 2547 O O . VAL A 1 319 ? 16.703 -10.375 -0.655 1 92.38 319 VAL A O 1
ATOM 2550 N N . ASP A 1 320 ? 14.586 -11 -0.449 1 90.56 320 ASP A N 1
ATOM 2551 C CA . ASP A 1 320 ? 14.18 -9.758 0.2 1 90.56 320 ASP A CA 1
ATOM 2552 C C . ASP A 1 320 ? 14.945 -9.539 1.502 1 90.56 320 ASP A C 1
ATOM 2554 O O . ASP A 1 320 ? 15.352 -8.414 1.806 1 90.56 320 ASP A O 1
ATOM 2558 N N . ASN A 1 321 ? 15.07 -10.586 2.223 1 90.56 321 ASN A N 1
ATOM 2559 C CA . ASN A 1 321 ? 15.758 -10.484 3.508 1 90.56 321 ASN A CA 1
ATOM 2560 C C . ASN A 1 321 ? 17.219 -10.07 3.334 1 90.56 321 ASN A C 1
ATOM 2562 O O . ASN A 1 321 ? 17.766 -9.367 4.18 1 90.56 321 ASN A O 1
ATOM 2566 N N . VAL A 1 322 ? 17.828 -10.531 2.256 1 92.69 322 VAL A N 1
ATOM 2567 C CA . VAL A 1 322 ? 19.203 -10.109 1.959 1 92.69 322 VAL A CA 1
ATOM 2568 C C . VAL A 1 322 ? 19.25 -8.594 1.779 1 92.69 322 VAL A C 1
ATOM 2570 O O . VAL A 1 322 ? 20.141 -7.93 2.307 1 92.69 322 VAL A O 1
ATOM 2573 N N . ILE A 1 323 ? 18.312 -8.094 1.11 1 91.62 323 ILE A N 1
ATOM 2574 C CA . ILE A 1 323 ? 18.25 -6.664 0.835 1 91.62 323 ILE A CA 1
ATOM 2575 C C . ILE A 1 323 ? 17.891 -5.906 2.115 1 91.62 323 ILE A C 1
ATOM 2577 O O . ILE A 1 323 ? 18.5 -4.875 2.418 1 91.62 323 ILE A O 1
ATOM 2581 N N . ILE A 1 324 ? 16.969 -6.438 2.896 1 89.06 324 ILE A N 1
ATOM 2582 C CA . ILE A 1 324 ? 16.516 -5.805 4.133 1 89.06 324 ILE A CA 1
ATOM 2583 C C . ILE A 1 324 ? 17.656 -5.766 5.141 1 89.06 324 ILE A C 1
ATOM 2585 O O . ILE A 1 324 ? 17.922 -4.727 5.754 1 89.06 324 ILE A O 1
ATOM 2589 N N . THR A 1 325 ? 18.344 -6.84 5.242 1 90.44 325 THR A N 1
ATOM 2590 C CA . THR A 1 325 ? 19.406 -6.957 6.242 1 90.44 325 THR A CA 1
ATOM 2591 C C . THR A 1 325 ? 20.594 -6.062 5.887 1 90.44 325 THR A C 1
ATOM 2593 O O . THR A 1 325 ? 21.297 -5.57 6.773 1 90.44 325 THR A O 1
ATOM 2596 N N . SER A 1 326 ? 20.781 -5.84 4.621 1 90.12 326 SER A N 1
ATOM 2597 C CA . SER A 1 326 ? 21.859 -4.949 4.191 1 90.12 326 SER A CA 1
ATOM 2598 C C . SER A 1 326 ? 21.438 -3.484 4.309 1 90.12 326 SER A C 1
ATOM 2600 O O . SER A 1 326 ? 22.281 -2.586 4.203 1 90.12 326 SER A O 1
ATOM 2602 N N . LYS A 1 327 ? 20.156 -3.289 4.582 1 87.62 327 LYS A N 1
ATOM 2603 C CA . LYS A 1 327 ? 19.609 -1.939 4.641 1 87.62 327 LYS A CA 1
ATOM 2604 C C . LYS A 1 327 ? 19.875 -1.175 3.348 1 87.62 327 LYS A C 1
ATOM 2606 O O . LYS A 1 327 ? 20.297 -0.015 3.383 1 87.62 327 LYS A O 1
ATOM 2611 N N . THR A 1 328 ? 19.906 -1.888 2.254 1 81.94 328 THR A N 1
ATOM 2612 C CA . THR A 1 328 ? 19.984 -1.371 0.893 1 81.94 328 THR A CA 1
ATOM 2613 C C . THR A 1 328 ? 21.391 -0.875 0.587 1 81.94 328 THR A C 1
ATOM 2615 O O . THR A 1 328 ? 21.609 -0.182 -0.409 1 81.94 328 THR A O 1
ATOM 2618 N N . ASP A 1 329 ? 22.281 -1.167 1.502 1 87.44 329 ASP A N 1
ATOM 2619 C CA . ASP A 1 329 ? 23.688 -0.877 1.221 1 87.44 329 ASP A CA 1
ATOM 2620 C C . ASP A 1 329 ? 24.25 -1.847 0.184 1 87.44 329 ASP A C 1
ATOM 2622 O O . ASP A 1 329 ? 23.672 -2.9 -0.073 1 87.44 329 ASP A O 1
ATOM 2626 N N . TRP A 1 330 ? 25.328 -1.416 -0.402 1 90.12 330 TRP A N 1
ATOM 2627 C CA . TRP A 1 330 ? 25.969 -2.279 -1.385 1 90.12 330 TRP A CA 1
ATOM 2628 C C . TRP A 1 330 ? 26.422 -3.594 -0.749 1 90.12 330 TRP A C 1
ATOM 2630 O O . TRP A 1 330 ? 26.891 -3.611 0.391 1 90.12 330 TRP A O 1
ATOM 2640 N N . LEU A 1 331 ? 26.25 -4.609 -1.492 1 87.5 331 LEU A N 1
ATOM 2641 C CA . LEU A 1 331 ? 26.469 -5.953 -0.969 1 87.5 331 LEU A CA 1
ATOM 2642 C C . LEU A 1 331 ? 27.719 -6.586 -1.582 1 87.5 331 LEU A C 1
ATOM 2644 O O . LEU A 1 331 ? 27.984 -6.402 -2.771 1 87.5 331 LEU A O 1
ATOM 2648 N N . GLY A 1 332 ? 28.453 -7.301 -0.755 1 86.31 332 GLY A N 1
ATOM 2649 C CA . GLY A 1 332 ? 29.609 -8.047 -1.231 1 86.31 332 GLY A CA 1
ATOM 2650 C C . GLY A 1 332 ? 30.859 -7.195 -1.324 1 86.31 332 GLY A C 1
ATOM 2651 O O . GLY A 1 332 ? 30.969 -6.152 -0.675 1 86.31 332 GLY A O 1
ATOM 2652 N N . THR A 1 333 ? 31.844 -7.625 -2.031 1 80.88 333 THR A N 1
ATOM 2653 C CA . THR A 1 333 ? 33.125 -6.934 -2.156 1 80.88 333 THR A CA 1
ATOM 2654 C C . THR A 1 333 ? 32.969 -5.613 -2.904 1 80.88 333 THR A C 1
ATOM 2656 O O . THR A 1 333 ? 32.25 -5.551 -3.906 1 80.88 333 THR A O 1
ATOM 2659 N N . PRO A 1 334 ? 33.5 -4.629 -2.359 1 78.12 334 PRO A N 1
ATOM 2660 C CA . PRO A 1 334 ? 33.375 -3.314 -2.992 1 78.12 334 PRO A CA 1
ATOM 2661 C C . PRO A 1 334 ? 34.188 -3.201 -4.285 1 78.12 334 PRO A C 1
ATOM 2663 O O . PRO A 1 334 ? 33.938 -2.291 -5.082 1 78.12 334 PRO A O 1
ATOM 2666 N N . ASN A 1 335 ? 35 -4.117 -4.465 1 74.12 335 ASN A N 1
ATOM 2667 C CA . ASN A 1 335 ? 35.938 -4.016 -5.594 1 74.12 335 ASN A CA 1
ATOM 2668 C C . ASN A 1 335 ? 35.219 -4.23 -6.922 1 74.12 335 ASN A C 1
ATOM 2670 O O . ASN A 1 335 ? 34.406 -5.164 -7.059 1 74.12 335 ASN A O 1
ATOM 2674 N N . VAL A 1 336 ? 35.281 -3.191 -7.672 1 72.44 336 VAL A N 1
ATOM 2675 C CA . VAL A 1 336 ? 34.781 -3.285 -9.039 1 72.44 336 VAL A CA 1
ATOM 2676 C C . VAL A 1 336 ? 35.938 -3.578 -9.992 1 72.44 336 VAL A C 1
ATOM 2678 O O . VAL A 1 336 ? 36.938 -2.861 -10 1 72.44 336 VAL A O 1
ATOM 2681 N N . GLN A 1 337 ? 36.031 -4.789 -10.406 1 66.88 337 GLN A N 1
ATOM 2682 C CA . GLN A 1 337 ? 37.094 -5.16 -11.32 1 66.88 337 GLN A CA 1
ATOM 2683 C C . GLN A 1 337 ? 36.719 -4.852 -12.766 1 66.88 337 GLN A C 1
ATOM 2685 O O . GLN A 1 337 ? 36.219 -5.715 -13.469 1 66.88 337 GLN A O 1
ATOM 2690 N N . SER A 1 338 ? 36.656 -3.549 -13.211 1 61.5 338 SER A N 1
ATOM 2691 C CA . SER A 1 338 ? 36.062 -2.982 -14.422 1 61.5 338 SER A CA 1
ATOM 2692 C C . SER A 1 338 ? 36.438 -3.809 -15.648 1 61.5 338 SER A C 1
ATOM 2694 O O . SER A 1 338 ? 35.594 -4.098 -16.484 1 61.5 338 SER A O 1
ATOM 2696 N N . ASP A 1 339 ? 37.656 -4.086 -15.953 1 61.94 339 ASP A N 1
ATOM 2697 C CA . ASP A 1 339 ? 38.062 -4.523 -17.297 1 61.94 339 ASP A CA 1
ATOM 2698 C C . ASP A 1 339 ? 38.125 -6.047 -17.375 1 61.94 339 ASP A C 1
ATOM 2700 O O . ASP A 1 339 ? 38.281 -6.605 -18.469 1 61.94 339 ASP A O 1
ATOM 2704 N N . GLU A 1 340 ? 37.688 -6.676 -16.391 1 65.5 340 GLU A N 1
ATOM 2705 C CA . GLU A 1 340 ? 37.969 -8.102 -16.422 1 65.5 340 GLU A CA 1
ATOM 2706 C C . GLU A 1 340 ? 36.719 -8.922 -16.719 1 65.5 340 GLU A C 1
ATOM 2708 O O . GLU A 1 340 ? 36.781 -9.945 -17.391 1 65.5 340 GLU A O 1
ATOM 2713 N N . ILE A 1 341 ? 35.562 -8.5 -16.312 1 77.56 341 ILE A N 1
ATOM 2714 C CA . ILE A 1 341 ? 34.375 -9.273 -16.562 1 77.56 341 ILE A CA 1
ATOM 2715 C C . ILE A 1 341 ? 33.375 -8.438 -17.375 1 77.56 341 ILE A C 1
ATOM 2717 O O . ILE A 1 341 ? 32.906 -7.387 -16.922 1 77.56 341 ILE A O 1
ATOM 2721 N N . LYS A 1 342 ? 33.219 -8.812 -18.641 1 89.19 342 LYS A N 1
ATOM 2722 C CA . LYS A 1 342 ? 32.281 -8.086 -19.516 1 89.19 342 LYS A CA 1
ATOM 2723 C C . LYS A 1 342 ? 31.172 -8.992 -20.016 1 89.19 342 LYS A C 1
ATOM 2725 O O . LYS A 1 342 ? 31.422 -10.102 -20.484 1 89.19 342 LYS A O 1
ATOM 2730 N N . PRO A 1 343 ? 29.938 -8.508 -19.875 1 96 343 PRO A N 1
ATOM 2731 C CA . PRO A 1 343 ? 28.828 -9.281 -20.438 1 96 343 PRO A CA 1
ATOM 2732 C C . PRO A 1 343 ? 28.984 -9.516 -21.938 1 96 343 PRO A C 1
ATOM 2734 O O . PRO A 1 343 ? 29.469 -8.641 -22.656 1 96 343 PRO A O 1
ATOM 2737 N N . GLU A 1 344 ? 28.625 -10.648 -22.359 1 97 344 GLU A N 1
ATOM 2738 C CA . GLU A 1 344 ? 28.719 -11.016 -23.781 1 97 344 GLU A CA 1
ATOM 2739 C C . GLU A 1 344 ? 27.344 -11.016 -24.438 1 97 344 GLU A C 1
ATOM 2741 O O . GLU A 1 344 ? 26.406 -11.672 -23.953 1 97 344 GLU A O 1
ATOM 2746 N N . GLU A 1 345 ? 27.219 -10.305 -25.531 1 98.19 345 GLU A N 1
ATOM 2747 C CA . GLU A 1 345 ? 25.938 -10.281 -26.234 1 98.19 345 GLU A CA 1
ATOM 2748 C C . GLU A 1 345 ? 25.703 -11.578 -26.984 1 98.19 345 GLU A C 1
ATOM 2750 O O . GLU A 1 345 ? 26.625 -12.125 -27.594 1 98.19 345 GLU A O 1
ATOM 2755 N N . ILE A 1 346 ? 24.547 -12.07 -26.922 1 98.44 346 ILE A N 1
ATOM 2756 C CA . ILE A 1 346 ? 24.109 -13.258 -27.656 1 98.44 346 ILE A CA 1
ATOM 2757 C C . ILE A 1 346 ? 23.406 -12.828 -28.938 1 98.44 346 ILE A C 1
ATOM 2759 O O . ILE A 1 346 ? 22.344 -12.203 -28.891 1 98.44 346 ILE A O 1
ATOM 2763 N N . ILE A 1 347 ? 23.969 -13.156 -30.078 1 98.25 347 ILE A N 1
ATOM 2764 C CA . ILE A 1 347 ? 23.422 -12.758 -31.375 1 98.25 347 ILE A CA 1
ATOM 2765 C C . ILE A 1 347 ? 23 -14 -32.156 1 98.25 347 ILE A C 1
ATOM 2767 O O . ILE A 1 347 ? 23.766 -14.953 -32.281 1 98.25 347 ILE A O 1
ATOM 2771 N N . PHE A 1 348 ? 21.828 -13.977 -32.719 1 98.69 348 PHE A N 1
ATOM 2772 C CA . PHE A 1 348 ? 21.297 -15.109 -33.469 1 98.69 348 PHE A CA 1
ATOM 2773 C C . PHE A 1 348 ? 21.375 -14.859 -34.969 1 98.69 348 PHE A C 1
ATOM 2775 O O . PHE A 1 348 ? 21.297 -13.711 -35.438 1 98.69 348 PHE A O 1
ATOM 2782 N N . THR A 1 349 ? 21.594 -15.898 -35.656 1 98.62 349 THR A N 1
ATOM 2783 C CA . THR A 1 349 ? 21.359 -15.883 -37.094 1 98.62 349 THR A CA 1
ATOM 2784 C C . THR A 1 349 ? 19.875 -16.062 -37.406 1 98.62 349 THR A C 1
ATOM 2786 O O . THR A 1 349 ? 19.266 -17.062 -36.969 1 98.62 349 THR A O 1
ATOM 2789 N N . LEU A 1 350 ? 19.359 -15.148 -38.188 1 98.38 350 LEU A N 1
ATOM 2790 C CA . LEU A 1 350 ? 17.922 -15.172 -38.438 1 98.38 350 LEU A CA 1
ATOM 2791 C C . LEU A 1 350 ? 17.656 -15.258 -39.938 1 98.38 350 LEU A C 1
ATOM 2793 O O . LEU A 1 350 ? 18.516 -14.883 -40.75 1 98.38 350 LEU A O 1
ATOM 2797 N N . ASP A 1 351 ? 16.562 -15.805 -40.375 1 98.38 351 ASP A N 1
ATOM 2798 C CA . ASP A 1 351 ? 16.078 -15.781 -41.75 1 98.38 351 ASP A CA 1
ATOM 2799 C C . ASP A 1 351 ? 14.625 -15.281 -41.781 1 98.38 351 ASP A C 1
ATOM 2801 O O . ASP A 1 351 ? 14.094 -14.805 -40.781 1 98.38 351 ASP A O 1
ATOM 2805 N N . ASP A 1 352 ? 14.039 -15.305 -42.906 1 98.12 352 ASP A N 1
ATOM 2806 C CA . ASP A 1 352 ? 12.711 -14.742 -43.125 1 98.12 352 ASP A CA 1
ATOM 2807 C C . ASP A 1 352 ? 11.664 -15.523 -42.312 1 98.12 352 ASP A C 1
ATOM 2809 O O . ASP A 1 352 ? 10.695 -14.938 -41.844 1 98.12 352 ASP A O 1
ATOM 2813 N N . MET A 1 353 ? 11.891 -16.75 -42.188 1 97.94 353 MET A N 1
ATOM 2814 C CA . MET A 1 353 ? 10.945 -17.594 -41.469 1 97.94 353 MET A CA 1
ATOM 2815 C C . MET A 1 353 ? 10.883 -17.188 -40 1 97.94 353 MET A C 1
ATOM 2817 O O . MET A 1 353 ? 9.805 -17.156 -39.406 1 97.94 353 MET A O 1
ATOM 2821 N N . ILE A 1 354 ? 12.031 -16.969 -39.438 1 98.44 354 ILE A N 1
ATOM 2822 C CA . ILE A 1 354 ? 12.086 -16.578 -38.062 1 98.44 354 ILE A CA 1
ATOM 2823 C C . ILE A 1 354 ? 11.484 -15.188 -37.875 1 98.44 354 ILE A C 1
ATOM 2825 O O . ILE A 1 354 ? 10.797 -14.922 -36.906 1 98.44 354 ILE A O 1
ATOM 2829 N N . GLU A 1 355 ? 11.758 -14.312 -38.844 1 98.31 355 GLU A N 1
ATOM 2830 C CA . GLU A 1 355 ? 11.188 -12.969 -38.75 1 98.31 355 GLU A CA 1
ATOM 2831 C C . GLU A 1 355 ? 9.664 -13.016 -38.812 1 98.31 355 GLU A C 1
ATOM 2833 O O . GLU A 1 355 ? 8.992 -12.273 -38.094 1 98.31 355 GLU A O 1
ATOM 2838 N N . GLU A 1 356 ? 9.164 -13.844 -39.625 1 98.38 356 GLU A N 1
ATOM 2839 C CA . GLU A 1 356 ? 7.715 -14.008 -39.688 1 98.38 356 GLU A CA 1
ATOM 2840 C C . GLU A 1 356 ? 7.16 -14.609 -38.406 1 98.38 356 GLU A C 1
ATOM 2842 O O . GLU A 1 356 ? 6.07 -14.242 -37.969 1 98.38 356 GLU A O 1
ATOM 2847 N N . ALA A 1 357 ? 7.867 -15.586 -37.906 1 98.44 357 ALA A N 1
ATOM 2848 C CA . ALA A 1 357 ? 7.465 -16.188 -36.625 1 98.44 357 ALA A CA 1
ATOM 2849 C C . ALA A 1 357 ? 7.414 -15.148 -35.5 1 98.44 357 ALA A C 1
ATOM 2851 O O . ALA A 1 357 ? 6.551 -15.203 -34.625 1 98.44 357 ALA A O 1
ATOM 2852 N N . LYS A 1 358 ? 8.344 -14.227 -35.5 1 98.31 358 LYS A N 1
ATOM 2853 C CA . LYS A 1 358 ? 8.359 -13.156 -34.5 1 98.31 358 LYS A CA 1
ATOM 2854 C C . LYS A 1 358 ? 7.102 -12.297 -34.594 1 98.31 358 LYS A C 1
ATOM 2856 O O . LYS A 1 358 ? 6.523 -11.914 -33.594 1 98.31 358 LYS A O 1
ATOM 2861 N N . VAL A 1 359 ? 6.738 -11.977 -35.812 1 98.12 359 VAL A N 1
ATOM 2862 C CA . VAL A 1 359 ? 5.547 -11.164 -36.031 1 98.12 359 VAL A CA 1
ATOM 2863 C C . VAL A 1 359 ? 4.316 -11.906 -35.5 1 98.12 359 VAL A C 1
ATOM 2865 O O . VAL A 1 359 ? 3.482 -11.328 -34.812 1 98.12 359 VAL A O 1
ATOM 2868 N N . HIS A 1 360 ? 4.234 -13.195 -35.844 1 98.19 360 HIS A N 1
ATOM 2869 C CA . HIS A 1 360 ? 3.115 -14.008 -35.406 1 98.19 360 HIS A CA 1
ATOM 2870 C C . HIS A 1 360 ? 3.076 -14.094 -33.875 1 98.19 360 HIS A C 1
ATOM 2872 O O . HIS A 1 360 ? 2.01 -13.961 -33.281 1 98.19 360 HIS A O 1
ATOM 2878 N N . ALA A 1 361 ? 4.203 -14.328 -33.281 1 98.19 361 ALA A N 1
ATOM 2879 C CA . ALA A 1 361 ? 4.312 -14.43 -31.844 1 98.19 361 ALA A CA 1
ATOM 2880 C C . ALA A 1 361 ? 3.889 -13.133 -31.172 1 98.19 361 ALA A C 1
ATOM 2882 O O . ALA A 1 361 ? 3.219 -13.148 -30.141 1 98.19 361 ALA A O 1
ATOM 2883 N N . ALA A 1 362 ? 4.328 -12.023 -31.734 1 97.62 362 ALA A N 1
ATOM 2884 C CA . ALA A 1 362 ? 3.969 -10.719 -31.188 1 97.62 362 ALA A CA 1
ATOM 2885 C C . ALA A 1 362 ? 2.457 -10.523 -31.188 1 97.62 362 ALA A C 1
ATOM 2887 O O . ALA A 1 362 ? 1.891 -10.008 -30.219 1 97.62 362 ALA A O 1
ATOM 2888 N N . GLU A 1 363 ? 1.848 -10.906 -32.219 1 97.69 363 GLU A N 1
ATOM 2889 C CA . GLU A 1 363 ? 0.398 -10.773 -32.344 1 97.69 363 GLU A CA 1
ATOM 2890 C C . GLU A 1 363 ? -0.318 -11.695 -31.359 1 97.69 363 GLU A C 1
ATOM 2892 O O . GLU A 1 363 ? -1.294 -11.289 -30.719 1 97.69 363 GLU A O 1
ATOM 2897 N N . THR A 1 364 ? 0.174 -12.898 -31.297 1 97.12 364 THR A N 1
ATOM 2898 C CA . THR A 1 364 ? -0.398 -13.859 -30.359 1 97.12 364 THR A CA 1
ATOM 2899 C C . THR A 1 364 ? -0.288 -13.352 -28.922 1 97.12 364 THR A C 1
ATOM 2901 O O . THR A 1 364 ? -1.258 -13.406 -28.156 1 97.12 364 THR A O 1
ATOM 2904 N N . TYR A 1 365 ? 0.87 -12.875 -28.609 1 97.06 365 TYR A N 1
ATOM 2905 C CA . TYR A 1 365 ? 1.091 -12.352 -27.266 1 97.06 365 TYR A CA 1
ATOM 2906 C C . TYR A 1 365 ? 0.173 -11.172 -26.984 1 97.06 365 TYR A C 1
ATOM 2908 O O . TYR A 1 365 ? -0.471 -11.109 -25.938 1 97.06 365 TYR A O 1
ATOM 2916 N N . LYS A 1 366 ? 0.176 -10.266 -27.859 1 96.56 366 LYS A N 1
ATOM 2917 C CA . LYS A 1 366 ? -0.626 -9.062 -27.688 1 96.56 366 LYS A CA 1
ATOM 2918 C C . LYS A 1 366 ? -2.096 -9.406 -27.469 1 96.56 366 LYS A C 1
ATOM 2920 O O . LYS A 1 366 ? -2.75 -8.828 -26.594 1 96.56 366 LYS A O 1
ATOM 2925 N N . LYS A 1 367 ? -2.6 -10.289 -28.203 1 96.06 367 LYS A N 1
ATOM 2926 C CA . LYS A 1 367 ? -3.998 -10.695 -28.125 1 96.06 367 LYS A CA 1
ATOM 2927 C C . LYS A 1 367 ? -4.309 -11.297 -26.75 1 96.06 367 LYS A C 1
ATOM 2929 O O . LYS A 1 367 ? -5.316 -10.953 -26.125 1 96.06 367 LYS A O 1
ATOM 2934 N N . ASN A 1 368 ? -3.48 -12.156 -26.297 1 95.56 368 ASN A N 1
ATOM 2935 C CA . ASN A 1 368 ? -3.713 -12.812 -25.016 1 95.56 368 ASN A CA 1
ATOM 2936 C C . ASN A 1 368 ? -3.471 -11.859 -23.859 1 95.56 368 ASN A C 1
ATOM 2938 O O . ASN A 1 368 ? -4.203 -11.883 -22.859 1 95.56 368 ASN A O 1
ATOM 2942 N N . ALA A 1 369 ? -2.432 -11.039 -23.969 1 95.69 369 ALA A N 1
ATOM 2943 C CA . ALA A 1 369 ? -2.088 -10.07 -22.938 1 95.69 369 ALA A CA 1
ATOM 2944 C C . ALA A 1 369 ? -3.232 -9.086 -22.703 1 95.69 369 ALA A C 1
ATOM 2946 O O . ALA A 1 369 ? -3.488 -8.688 -21.562 1 95.69 369 ALA A O 1
ATOM 2947 N N . ALA A 1 370 ? -3.918 -8.719 -23.688 1 95.06 370 ALA A N 1
ATOM 2948 C CA . ALA A 1 370 ? -4.984 -7.719 -23.625 1 95.06 370 ALA A CA 1
ATOM 2949 C C . ALA A 1 370 ? -6.18 -8.25 -22.828 1 95.06 370 ALA A C 1
ATOM 2951 O O . ALA A 1 370 ? -7.035 -7.477 -22.391 1 95.06 370 ALA A O 1
ATOM 2952 N N . ARG A 1 371 ? -6.215 -9.539 -22.594 1 94.81 371 ARG A N 1
ATOM 2953 C CA . ARG A 1 371 ? -7.375 -10.164 -21.969 1 94.81 371 ARG A CA 1
ATOM 2954 C C . ARG A 1 371 ? -7.254 -10.156 -20.438 1 94.81 371 ARG A C 1
ATOM 2956 O O . ARG A 1 371 ? -8.242 -10.344 -19.734 1 94.81 371 ARG A O 1
ATOM 2963 N N . ILE A 1 372 ? -6.145 -9.992 -19.938 1 95 372 ILE A N 1
ATOM 2964 C CA . ILE A 1 372 ? -5.895 -10.219 -18.516 1 95 372 ILE A CA 1
ATOM 2965 C C . ILE A 1 372 ? -6.273 -8.977 -17.719 1 95 372 ILE A C 1
ATOM 2967 O O . ILE A 1 372 ? -5.902 -7.859 -18.078 1 95 372 ILE A O 1
ATOM 2971 N N . ASP A 1 373 ? -6.957 -9.188 -16.547 1 93.5 373 ASP A N 1
ATOM 2972 C CA . ASP A 1 373 ? -7.367 -8.102 -15.664 1 93.5 373 ASP A CA 1
ATOM 2973 C C . ASP A 1 373 ? -7.023 -8.422 -14.211 1 93.5 373 ASP A C 1
ATOM 2975 O O . ASP A 1 373 ? -7.871 -8.914 -13.461 1 93.5 373 ASP A O 1
ATOM 2979 N N . PRO A 1 374 ? -5.824 -8.094 -13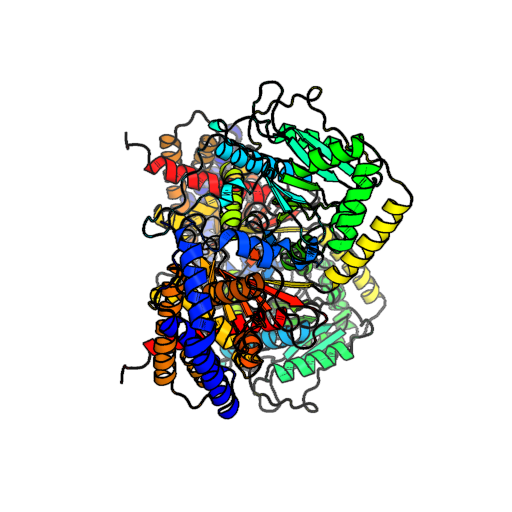.805 1 95.06 374 PRO A N 1
ATOM 2980 C CA . PRO A 1 374 ? -5.477 -8.32 -12.398 1 95.06 374 PRO A CA 1
ATOM 2981 C C . PRO A 1 374 ? -5.949 -7.188 -11.484 1 95.06 374 PRO A C 1
ATOM 2983 O O . PRO A 1 374 ? -5.906 -6.02 -11.875 1 95.06 374 PRO A O 1
ATOM 2986 N N . CYS A 1 375 ? -6.438 -7.5 -10.312 1 94.19 375 CYS A N 1
ATOM 2987 C CA . CYS A 1 375 ? -6.805 -6.543 -9.273 1 94.19 375 CYS A CA 1
ATOM 2988 C C . CYS A 1 375 ? -6.168 -6.914 -7.941 1 94.19 375 CYS A C 1
ATOM 2990 O O . CYS A 1 375 ? -6.789 -7.59 -7.121 1 94.19 375 CYS A O 1
ATOM 2992 N N . PRO A 1 376 ? -4.93 -6.426 -7.754 1 93.38 376 PRO A N 1
ATOM 2993 C CA . PRO A 1 376 ? -4.301 -6.582 -6.441 1 93.38 376 PRO A CA 1
ATOM 2994 C C . PRO A 1 376 ? -4.793 -5.551 -5.43 1 93.38 376 PRO A C 1
ATOM 2996 O O . PRO A 1 376 ? -5.18 -4.441 -5.809 1 93.38 376 PRO A O 1
ATOM 2999 N N . GLY A 1 377 ? -4.758 -5.934 -4.164 1 90.62 377 GLY A N 1
ATOM 3000 C CA . GLY A 1 377 ? -5.09 -4.957 -3.141 1 90.62 377 GLY A CA 1
ATOM 3001 C C . GLY A 1 377 ? -4.852 -5.469 -1.731 1 90.62 377 GLY A C 1
ATOM 3002 O O . GLY A 1 377 ? -4.73 -6.676 -1.515 1 90.62 377 GLY A O 1
ATOM 3003 N N . PHE A 1 378 ? -4.766 -4.496 -0.825 1 90.25 378 PHE A N 1
ATOM 3004 C CA . PHE A 1 378 ? -4.625 -4.809 0.593 1 90.25 378 PHE A CA 1
ATOM 3005 C C . PHE A 1 378 ? -5.969 -4.695 1.307 1 90.25 378 PHE A C 1
ATOM 3007 O O . PHE A 1 378 ? -6.762 -3.803 1.008 1 90.25 378 PHE A O 1
ATOM 3014 N N . PHE A 1 379 ? -6.266 -5.602 2.121 1 94.81 379 PHE A N 1
ATOM 3015 C CA . PHE A 1 379 ? -7.312 -5.512 3.135 1 94.81 379 PHE A CA 1
ATOM 3016 C C . PHE A 1 379 ? -6.707 -5.281 4.516 1 94.81 379 PHE A C 1
ATOM 3018 O O . PHE A 1 379 ? -6.125 -6.191 5.105 1 94.81 379 PHE A O 1
ATOM 3025 N N . THR A 1 380 ? -6.938 -4.051 5.109 1 91.19 380 THR A N 1
ATOM 3026 C CA . THR A 1 380 ? -6.141 -3.666 6.27 1 91.19 380 THR A CA 1
ATOM 3027 C C . THR A 1 380 ? -7.023 -3.516 7.504 1 91.19 380 THR A C 1
ATOM 3029 O O . THR A 1 380 ? -6.598 -2.951 8.516 1 91.19 380 THR A O 1
ATOM 3032 N N . LEU A 1 381 ? -8.281 -3.879 7.43 1 92.56 381 LEU A N 1
ATOM 3033 C CA . LEU A 1 381 ? -9.18 -3.691 8.57 1 92.56 381 LEU A CA 1
ATOM 3034 C C . LEU A 1 381 ? -8.867 -4.688 9.68 1 92.56 381 LEU A C 1
ATOM 3036 O O . LEU A 1 381 ? -9.039 -4.383 10.859 1 92.56 381 LEU A O 1
ATOM 3040 N N . PHE A 1 382 ? -8.445 -5.84 9.32 1 93.75 382 PHE A N 1
ATOM 3041 C CA . PHE A 1 382 ? -7.945 -6.855 10.242 1 93.75 382 PHE A CA 1
ATOM 3042 C C . PHE A 1 382 ? -7.141 -7.91 9.492 1 93.75 382 PHE A C 1
ATOM 3044 O O . PHE A 1 382 ? -7.152 -7.949 8.258 1 93.75 382 PHE A O 1
ATOM 3051 N N . GLY A 1 383 ? -6.34 -8.711 10.188 1 95.44 383 GLY A N 1
ATOM 3052 C CA . GLY A 1 383 ? -5.582 -9.82 9.617 1 95.44 383 GLY A CA 1
ATOM 3053 C C . GLY A 1 383 ? -5.887 -11.148 10.273 1 95.44 383 GLY A C 1
ATOM 3054 O O . GLY A 1 383 ? -6.984 -11.359 10.789 1 95.44 383 GLY A O 1
ATOM 3055 N N . ARG A 1 384 ? -4.938 -12.008 10.156 1 97.12 384 ARG A N 1
ATOM 3056 C CA . ARG A 1 384 ? -5.176 -13.375 10.609 1 97.12 384 ARG A CA 1
ATOM 3057 C C . ARG A 1 384 ? -5.391 -13.422 12.117 1 97.12 384 ARG A C 1
ATOM 3059 O O . ARG A 1 384 ? -5.965 -14.383 12.641 1 97.12 384 ARG A O 1
ATOM 3066 N N . ASN A 1 385 ? -4.949 -12.406 12.898 1 95.75 385 ASN A N 1
ATOM 3067 C CA . ASN A 1 385 ? -5.137 -12.391 14.344 1 95.75 385 ASN A CA 1
ATOM 3068 C C . ASN A 1 385 ? -6.617 -12.438 14.719 1 95.75 385 ASN A C 1
ATOM 3070 O O . ASN A 1 385 ? -6.992 -13.078 15.703 1 95.75 385 ASN A O 1
ATOM 3074 N N . PHE A 1 386 ? -7.469 -11.867 13.984 1 96.88 386 PHE A N 1
ATOM 3075 C CA . PHE A 1 386 ? -8.883 -11.781 14.32 1 96.88 386 PHE A CA 1
ATOM 3076 C C . PHE A 1 386 ? -9.539 -13.164 14.281 1 96.88 386 PHE A C 1
ATOM 3078 O O . PHE A 1 386 ? -10.086 -13.625 15.273 1 96.88 386 PHE A O 1
ATOM 3085 N N . PRO A 1 387 ? -9.516 -13.828 13.047 1 97.94 387 PRO A N 1
ATOM 3086 C CA . PRO A 1 387 ? -10.125 -15.156 13.047 1 97.94 387 PRO A CA 1
ATOM 3087 C C . PRO A 1 387 ? -9.508 -16.094 14.078 1 97.94 387 PRO A C 1
ATOM 3089 O O . PRO A 1 387 ? -10.203 -16.938 14.648 1 97.94 387 PRO A O 1
ATOM 3092 N N . LYS A 1 388 ? -8.242 -15.992 14.344 1 96.94 388 LYS A N 1
ATOM 3093 C CA . LYS A 1 388 ? -7.609 -16.828 15.359 1 96.94 388 LYS A CA 1
ATOM 3094 C C . LYS A 1 388 ? -8.227 -16.578 16.734 1 96.94 388 LYS A C 1
ATOM 3096 O O . LYS A 1 388 ? -8.461 -17.516 17.5 1 96.94 388 LYS A O 1
ATOM 3101 N N . GLU A 1 389 ? -8.422 -15.328 17.016 1 96.56 389 GLU A N 1
ATOM 3102 C CA . GLU A 1 389 ? -9.055 -14.969 18.281 1 96.56 389 GLU A CA 1
ATOM 3103 C C . GLU A 1 389 ? -10.461 -15.547 18.391 1 96.56 389 GLU A C 1
ATOM 3105 O O . GLU A 1 389 ? -10.953 -15.797 19.5 1 96.56 389 GLU A O 1
ATOM 3110 N N . GLN A 1 390 ? -11.086 -15.766 17.281 1 96.5 390 GLN A N 1
ATOM 3111 C CA . GLN A 1 390 ? -12.438 -16.312 17.234 1 96.5 390 GLN A CA 1
ATOM 3112 C C . GLN A 1 390 ? -12.406 -17.844 17.125 1 96.5 390 GLN A C 1
ATOM 3114 O O . GLN A 1 390 ? -13.445 -18.469 16.922 1 96.5 390 GLN A O 1
ATOM 3119 N N . ARG A 1 391 ? -11.203 -18.422 17.141 1 95.62 391 ARG A N 1
ATOM 3120 C CA . ARG A 1 391 ? -10.977 -19.859 17.078 1 95.62 391 ARG A CA 1
ATOM 3121 C C . ARG A 1 391 ? -11.383 -20.438 15.727 1 95.62 391 ARG A C 1
ATOM 3123 O O . ARG A 1 391 ? -11.953 -21.516 15.648 1 95.62 391 ARG A O 1
ATOM 3130 N N . ILE A 1 392 ? -11.227 -19.719 14.727 1 97.81 392 ILE A N 1
ATOM 3131 C CA . ILE A 1 392 ? -11.375 -20.172 13.344 1 97.81 392 ILE A CA 1
ATOM 3132 C C . ILE A 1 392 ? -10.031 -20.078 12.625 1 97.81 392 ILE A C 1
ATOM 3134 O O . ILE A 1 392 ? -9.344 -19.047 12.703 1 97.81 392 ILE A O 1
ATOM 3138 N N . HIS A 1 393 ? -9.648 -21.203 12 1 97.5 393 HIS A N 1
ATOM 3139 C CA . HIS A 1 393 ? -8.43 -21.156 11.203 1 97.5 393 HIS A CA 1
ATOM 3140 C C . HIS A 1 393 ? -8.508 -20.062 10.141 1 97.5 393 HIS A C 1
ATOM 3142 O O . HIS A 1 393 ? -9.484 -20 9.391 1 97.5 393 HIS A O 1
ATOM 3148 N N . PRO A 1 394 ? -7.477 -19.188 10.023 1 97.62 394 PRO A N 1
ATOM 3149 C CA . PRO A 1 394 ? -7.555 -18.031 9.133 1 97.62 394 PRO A CA 1
ATOM 3150 C C . PRO A 1 394 ? -7.809 -18.422 7.68 1 97.62 394 PRO A C 1
ATOM 3152 O O . PRO A 1 394 ? -8.539 -17.734 6.965 1 97.62 394 PRO A O 1
ATOM 3155 N N . ASP A 1 395 ? -7.188 -19.484 7.23 1 97.69 395 ASP A N 1
ATOM 3156 C CA . ASP A 1 395 ? -7.387 -19.922 5.852 1 97.69 395 ASP A CA 1
ATOM 3157 C C . ASP A 1 395 ? -8.828 -20.359 5.613 1 97.69 395 ASP A C 1
ATOM 3159 O O . ASP A 1 395 ? -9.391 -20.094 4.551 1 97.69 395 ASP A O 1
ATOM 3163 N N . ILE A 1 396 ? -9.406 -21.062 6.578 1 98.44 396 ILE A N 1
ATOM 3164 C CA . ILE A 1 396 ? -10.805 -21.5 6.496 1 98.44 396 ILE A CA 1
ATOM 3165 C C . ILE A 1 396 ? -11.711 -20.266 6.465 1 98.44 396 ILE A C 1
ATOM 3167 O O . ILE A 1 396 ? -12.648 -20.203 5.664 1 98.44 396 ILE A O 1
ATOM 3171 N N . PHE A 1 397 ? -11.438 -19.328 7.355 1 98.62 397 PHE A N 1
ATOM 3172 C CA . PHE A 1 397 ? -12.164 -18.078 7.414 1 98.62 397 PHE A CA 1
ATOM 3173 C C . PHE A 1 397 ? -12.18 -17.391 6.051 1 98.62 397 PHE A C 1
ATOM 3175 O O . PHE A 1 397 ? -13.234 -16.984 5.566 1 98.62 397 PHE A O 1
ATOM 3182 N N . PHE A 1 398 ? -11.031 -17.297 5.426 1 98.69 398 PHE A N 1
ATOM 3183 C CA . PHE A 1 398 ? -10.883 -16.594 4.156 1 98.69 398 PHE A CA 1
ATOM 3184 C C . PHE A 1 398 ? -11.578 -17.344 3.033 1 98.69 398 PHE A C 1
ATOM 3186 O O . PHE A 1 398 ? -12.211 -16.734 2.168 1 98.69 398 PHE A O 1
ATOM 3193 N N . GLN A 1 399 ? -11.453 -18.641 2.977 1 98.69 399 GLN A N 1
ATOM 3194 C CA . GLN A 1 399 ? -12.102 -19.453 1.955 1 98.69 399 GLN A CA 1
ATOM 3195 C C . GLN A 1 399 ? -13.625 -19.328 2.033 1 98.69 399 GLN A C 1
ATOM 3197 O O . GLN A 1 399 ? -14.297 -19.266 1.004 1 98.69 399 GLN A O 1
ATOM 3202 N N . LEU A 1 400 ? -14.148 -19.344 3.244 1 98.81 400 LEU A N 1
ATOM 3203 C CA . LEU A 1 400 ? -15.586 -19.156 3.389 1 98.81 400 LEU A CA 1
ATOM 3204 C C . LEU A 1 400 ? -16 -17.766 2.949 1 98.81 400 LEU A C 1
ATOM 3206 O O . LEU A 1 400 ? -17.109 -17.578 2.412 1 98.81 400 LEU A O 1
ATOM 3210 N N . ALA A 1 401 ? -15.133 -16.781 3.188 1 98.81 401 ALA A N 1
ATOM 3211 C CA . ALA A 1 401 ? -15.414 -15.438 2.688 1 98.81 401 ALA A CA 1
ATOM 3212 C C . ALA A 1 401 ? -15.508 -15.43 1.164 1 98.81 401 ALA A C 1
ATOM 3214 O O . ALA A 1 401 ? -16.344 -14.719 0.592 1 98.81 401 ALA A O 1
ATOM 3215 N N . ILE A 1 402 ? -14.633 -16.156 0.479 1 98.88 402 ILE A N 1
ATOM 3216 C CA . ILE A 1 402 ? -14.664 -16.266 -0.976 1 98.88 402 ILE A CA 1
ATOM 3217 C C . ILE A 1 402 ? -15.992 -16.859 -1.421 1 98.88 402 ILE A C 1
ATOM 3219 O O . ILE A 1 402 ? -16.625 -16.375 -2.361 1 98.88 402 ILE A O 1
ATOM 3223 N N . GLN A 1 403 ? -16.406 -17.953 -0.698 1 98.62 403 GLN A N 1
ATOM 3224 C CA . GLN A 1 403 ? -17.688 -18.594 -1.016 1 98.62 403 GLN A CA 1
ATOM 3225 C C . GLN A 1 403 ? -18.844 -17.609 -0.849 1 98.62 403 GLN A C 1
ATOM 3227 O O . GLN A 1 403 ? -19.734 -17.547 -1.702 1 98.62 403 GLN A O 1
ATOM 3232 N N . LEU A 1 404 ? -18.812 -16.891 0.217 1 98.81 404 LEU A N 1
ATOM 3233 C CA . LEU A 1 404 ? -19.875 -15.922 0.492 1 98.81 404 LEU A CA 1
ATOM 3234 C C . LEU A 1 404 ? -19.891 -14.828 -0.568 1 98.81 404 LEU A C 1
ATOM 3236 O O . LEU A 1 404 ? -20.969 -14.422 -1.027 1 98.81 404 LEU A O 1
ATOM 3240 N N . ALA A 1 405 ? -18.734 -14.32 -0.937 1 98.62 405 ALA A N 1
ATOM 3241 C CA . ALA A 1 405 ? -18.625 -13.258 -1.937 1 98.62 405 ALA A CA 1
ATOM 3242 C C . ALA A 1 405 ? -19.25 -13.695 -3.264 1 98.62 405 ALA A C 1
ATOM 3244 O O . ALA A 1 405 ? -20.031 -12.961 -3.865 1 98.62 405 ALA A O 1
ATOM 3245 N N . TYR A 1 406 ? -18.859 -14.867 -3.689 1 98.69 406 TYR A N 1
ATOM 3246 C CA . TYR A 1 406 ? -19.359 -15.336 -4.977 1 98.69 406 TYR A CA 1
ATOM 3247 C C . TYR A 1 406 ? -20.859 -15.562 -4.922 1 98.69 406 TYR A C 1
ATOM 3249 O O . TYR A 1 406 ? -21.594 -15.156 -5.832 1 98.69 406 TYR A O 1
ATOM 3257 N N . TYR A 1 407 ? -21.344 -16.25 -3.881 1 98.5 407 TYR A N 1
ATOM 3258 C CA . TYR A 1 407 ? -22.766 -16.531 -3.744 1 98.5 407 TYR A CA 1
ATOM 3259 C C . TYR A 1 407 ? -23.562 -15.242 -3.703 1 98.5 407 TYR A C 1
ATOM 3261 O O . TYR A 1 407 ? -24.641 -15.148 -4.305 1 98.5 407 TYR A O 1
ATOM 3269 N N . THR A 1 408 ? -23.109 -14.297 -2.955 1 98.06 408 THR A N 1
ATOM 3270 C CA . THR A 1 408 ? -23.797 -13.023 -2.838 1 98.06 408 THR A CA 1
ATOM 3271 C C . THR A 1 408 ? -23.859 -12.312 -4.188 1 98.06 408 THR A C 1
ATOM 3273 O O . THR A 1 408 ? -24.906 -11.781 -4.566 1 98.06 408 THR A O 1
ATOM 3276 N N . LYS A 1 409 ? -22.781 -12.273 -4.895 1 97.31 409 LYS A N 1
ATOM 3277 C CA . LYS A 1 409 ? -22.688 -11.539 -6.156 1 97.31 409 LYS A CA 1
ATOM 3278 C C . LYS A 1 409 ? -23.531 -12.211 -7.242 1 97.31 409 LYS A C 1
ATOM 3280 O O . LYS A 1 409 ? -24.172 -11.523 -8.047 1 97.31 409 LYS A O 1
ATOM 3285 N N . TYR A 1 410 ? -23.562 -13.547 -7.277 1 97.56 410 TYR A N 1
ATOM 3286 C CA . TYR A 1 410 ? -24.125 -14.219 -8.445 1 97.56 410 TYR A CA 1
ATOM 3287 C C . TYR A 1 410 ? -25.391 -14.984 -8.078 1 97.56 410 TYR A C 1
ATOM 3289 O O . TYR A 1 410 ? -26.094 -15.469 -8.961 1 97.56 410 TYR A O 1
ATOM 3297 N N . GLY A 1 411 ? -25.672 -15.211 -6.789 1 97.12 411 GLY A N 1
ATOM 3298 C CA . GLY A 1 411 ? -26.891 -15.859 -6.348 1 97.12 411 GLY A CA 1
ATOM 3299 C C . GLY A 1 411 ? -26.828 -17.375 -6.453 1 97.12 411 GLY A C 1
ATOM 3300 O O . GLY A 1 411 ? -27.859 -18.047 -6.379 1 97.12 411 GLY A O 1
ATOM 3301 N N . LYS A 1 412 ? -25.656 -17.922 -6.699 1 96.31 412 LYS A N 1
ATOM 3302 C CA . LYS A 1 412 ? -25.422 -19.359 -6.824 1 96.31 412 LYS A CA 1
ATOM 3303 C C . LYS A 1 412 ? -24 -19.719 -6.434 1 96.31 412 LYS A C 1
ATOM 3305 O O . LYS A 1 412 ? -23.125 -18.859 -6.391 1 96.31 412 LYS A O 1
ATOM 3310 N N . PRO A 1 413 ? -23.797 -21 -6.027 1 96.25 413 PRO A N 1
ATOM 3311 C CA . PRO A 1 413 ? -22.422 -21.422 -5.727 1 96.25 413 PRO A CA 1
ATOM 3312 C C . PRO A 1 413 ? -21.594 -21.641 -6.984 1 96.25 413 PRO A C 1
ATOM 3314 O O . PRO A 1 413 ? -22.125 -21.719 -8.086 1 96.25 413 PRO A O 1
ATOM 3317 N N . ALA A 1 414 ? -20.312 -21.703 -6.844 1 96.56 414 ALA A N 1
ATOM 3318 C CA . ALA A 1 414 ? -19.375 -22.047 -7.91 1 96.56 414 ALA A CA 1
ATOM 3319 C C . ALA A 1 414 ? -18.328 -23.047 -7.43 1 96.56 414 ALA A C 1
ATOM 3321 O O . ALA A 1 414 ? -17.891 -22.984 -6.281 1 96.56 414 ALA A O 1
ATOM 3322 N N . PRO A 1 415 ? -18.016 -24.016 -8.336 1 96.56 415 PRO A N 1
ATOM 3323 C CA . PRO A 1 415 ? -16.953 -24.938 -7.945 1 96.56 415 PRO A CA 1
ATOM 3324 C C . PRO A 1 415 ? -15.641 -24.219 -7.648 1 96.56 415 PRO A C 1
ATOM 3326 O O . PRO A 1 415 ? -15.195 -23.391 -8.445 1 96.56 415 PRO A O 1
ATOM 3329 N N . CYS A 1 416 ? -15.078 -24.531 -6.5 1 97.12 416 CYS A N 1
ATOM 3330 C CA . CYS A 1 416 ? -13.891 -23.828 -6.031 1 97.12 416 CYS A CA 1
ATOM 3331 C C . CYS A 1 416 ? -12.742 -24.797 -5.777 1 97.12 416 CYS A C 1
ATOM 3333 O O . CYS A 1 416 ? -12.883 -25.75 -5.004 1 97.12 416 CYS A O 1
ATOM 3335 N N . TYR A 1 417 ? -11.672 -24.562 -6.5 1 96.88 417 TYR A N 1
ATOM 3336 C CA . TYR A 1 417 ? -10.398 -25.234 -6.273 1 96.88 417 TYR A CA 1
ATOM 3337 C C . TYR A 1 417 ? -9.578 -24.5 -5.219 1 96.88 417 TYR A C 1
ATOM 3339 O O . TYR A 1 417 ? -9.305 -23.312 -5.348 1 96.88 417 TYR A O 1
ATOM 3347 N N . GLU A 1 418 ? -9.234 -25.156 -4.172 1 97.12 418 GLU A N 1
ATOM 3348 C CA . GLU A 1 418 ? -8.273 -24.672 -3.182 1 97.12 418 GLU A CA 1
ATOM 3349 C C . GLU A 1 418 ? -7.055 -25.594 -3.109 1 97.12 418 GLU A C 1
ATOM 3351 O O . GLU A 1 418 ? -7.191 -26.812 -3.086 1 97.12 418 GLU A O 1
ATOM 3356 N N . THR A 1 419 ? -5.863 -24.953 -3.027 1 95.94 419 THR A N 1
ATOM 3357 C CA . THR A 1 419 ? -4.625 -25.734 -3.051 1 95.94 419 THR A CA 1
ATOM 3358 C C . THR A 1 419 ? -4.289 -26.25 -1.658 1 95.94 419 THR A C 1
ATOM 3360 O O . THR A 1 419 ? -4.348 -25.5 -0.678 1 95.94 419 THR A O 1
ATOM 3363 N N . ALA A 1 420 ? -3.975 -27.516 -1.558 1 95.56 420 ALA A N 1
ATOM 3364 C CA . ALA A 1 420 ? -3.344 -28.109 -0.385 1 95.56 420 ALA A CA 1
ATOM 3365 C C . ALA A 1 420 ? -1.985 -28.703 -0.741 1 95.56 420 ALA A C 1
ATOM 3367 O O . ALA A 1 420 ? -1.843 -29.375 -1.771 1 95.56 420 ALA A O 1
ATOM 3368 N N . THR A 1 421 ? -1.023 -28.469 0.053 1 93.31 421 THR A N 1
ATOM 3369 C CA . THR A 1 421 ? 0.308 -28.984 -0.238 1 93.31 421 THR A CA 1
ATOM 3370 C C . THR A 1 421 ? 0.401 -30.469 0.123 1 93.31 421 THR A C 1
ATOM 3372 O O . THR A 1 421 ? -0.195 -30.906 1.107 1 93.31 421 THR A O 1
ATOM 3375 N N . THR A 1 422 ? 1.11 -31.234 -0.652 1 93.81 422 THR A N 1
ATOM 3376 C CA . THR A 1 422 ? 1.414 -32.625 -0.338 1 93.81 422 THR A CA 1
ATOM 3377 C C . THR A 1 422 ? 2.922 -32.844 -0.272 1 93.81 422 THR A C 1
ATOM 3379 O O . THR A 1 422 ? 3.404 -33.969 -0.523 1 93.81 422 THR A O 1
ATOM 3382 N N . ARG A 1 423 ? 3.602 -31.828 0.009 1 92.81 423 ARG A N 1
ATOM 3383 C CA . ARG A 1 423 ? 5.062 -31.875 -0.01 1 92.81 423 ARG A CA 1
ATOM 3384 C C . ARG A 1 423 ? 5.598 -32.688 1.165 1 92.81 423 ARG A C 1
ATOM 3386 O O . ARG A 1 423 ? 6.801 -32.938 1.24 1 92.81 423 ARG A O 1
ATOM 3393 N N . SER A 1 424 ? 4.73 -33.125 2.057 1 92.31 424 SER A N 1
ATOM 3394 C CA . SER A 1 424 ? 5.148 -34.031 3.109 1 92.31 424 SER A CA 1
ATOM 3395 C C . SER A 1 424 ? 5.438 -35.438 2.551 1 92.31 424 SER A C 1
ATOM 3397 O O . SER A 1 424 ? 6.043 -36.281 3.227 1 92.31 424 SER A O 1
ATOM 3399 N N . PHE A 1 425 ? 5.031 -35.688 1.337 1 93.5 425 PHE A N 1
ATOM 3400 C CA . PHE A 1 425 ? 5.266 -36.969 0.664 1 93.5 425 PHE A CA 1
ATOM 3401 C C . PHE A 1 425 ? 6.379 -36.812 -0.369 1 93.5 425 PHE A C 1
ATOM 3403 O O . PHE A 1 425 ? 6.77 -35.719 -0.73 1 93.5 425 PHE A O 1
ATOM 3410 N N . TYR A 1 426 ? 6.887 -38 -0.808 1 94.31 426 TYR A N 1
ATOM 3411 C CA . TYR A 1 426 ? 7.977 -38.031 -1.773 1 94.31 426 TYR A CA 1
ATOM 3412 C C . TYR A 1 426 ? 7.594 -37.281 -3.053 1 94.31 426 TYR A C 1
ATOM 3414 O O . TYR A 1 426 ? 6.68 -37.719 -3.766 1 94.31 426 TYR A O 1
ATOM 3422 N N . HIS A 1 427 ? 8.273 -36.156 -3.311 1 94.12 427 HIS A N 1
ATOM 3423 C CA . HIS A 1 427 ? 8.078 -35.312 -4.484 1 94.12 427 HIS A CA 1
ATOM 3424 C C . HIS A 1 427 ? 6.629 -34.844 -4.594 1 94.12 427 HIS A C 1
ATOM 3426 O O . HIS A 1 427 ? 6.094 -34.719 -5.695 1 94.12 427 HIS A O 1
ATOM 3432 N N . GLY A 1 428 ? 5.93 -34.781 -3.463 1 92.69 428 GLY A N 1
ATOM 3433 C CA . GLY A 1 428 ? 4.559 -34.312 -3.443 1 92.69 428 GLY A CA 1
ATOM 3434 C C . GLY A 1 428 ? 4.445 -32.844 -3.842 1 92.69 428 GLY A C 1
ATOM 3435 O O . GLY A 1 428 ? 5.309 -32.031 -3.498 1 92.69 428 GLY A O 1
ATOM 3436 N N . ARG A 1 429 ? 3.332 -32.469 -4.508 1 93.06 429 ARG A N 1
ATOM 3437 C CA . ARG A 1 429 ? 3.135 -31.094 -4.953 1 93.06 429 ARG A CA 1
ATOM 3438 C C . ARG A 1 429 ? 1.837 -30.516 -4.398 1 93.06 429 ARG A C 1
ATOM 3440 O O . ARG A 1 429 ? 1.846 -29.844 -3.367 1 93.06 429 ARG A O 1
ATOM 3447 N N . THR A 1 430 ? 0.71 -30.906 -4.988 1 93.19 430 THR A N 1
ATOM 3448 C CA . THR A 1 430 ? -0.541 -30.328 -4.508 1 93.19 430 THR A CA 1
ATOM 3449 C C . THR A 1 430 ? -1.658 -31.359 -4.523 1 93.19 430 THR A C 1
ATOM 3451 O O . THR A 1 430 ? -1.528 -32.406 -5.16 1 93.19 430 THR A O 1
ATOM 3454 N N . GLU A 1 431 ? -2.588 -31.156 -3.713 1 94.31 431 GLU A N 1
ATOM 3455 C CA . GLU A 1 431 ? -3.91 -31.766 -3.734 1 94.31 431 GLU A CA 1
ATOM 3456 C C . GLU A 1 431 ? -5.012 -30.719 -3.809 1 94.31 431 GLU A C 1
ATOM 3458 O O . GLU A 1 431 ? -4.762 -29.531 -3.566 1 94.31 431 GLU A O 1
ATOM 3463 N N . THR A 1 432 ? -6.215 -31.156 -4.242 1 95 432 THR A N 1
ATOM 3464 C CA . THR A 1 432 ? -7.332 -30.234 -4.398 1 95 432 THR A CA 1
ATOM 3465 C C . THR A 1 432 ? -8.273 -30.312 -3.197 1 95 432 THR A C 1
ATOM 3467 O O . THR A 1 432 ? -8.703 -31.406 -2.809 1 95 432 THR A O 1
ATOM 3470 N N . VAL A 1 433 ? -8.5 -29.219 -2.623 1 95.62 433 VAL A N 1
ATOM 3471 C CA . VAL A 1 433 ? -9.641 -29.078 -1.72 1 95.62 433 VAL A CA 1
ATOM 3472 C C . VAL A 1 433 ? -10.828 -28.484 -2.475 1 95.62 433 VAL A C 1
ATOM 3474 O O . VAL A 1 433 ? -10.766 -27.359 -2.98 1 95.62 433 VAL A O 1
ATOM 3477 N N . ARG A 1 434 ? -11.875 -29.281 -2.621 1 94.94 434 ARG A N 1
ATOM 3478 C CA . ARG A 1 434 ? -13.117 -28.75 -3.18 1 94.94 434 ARG A CA 1
ATOM 3479 C C . ARG A 1 434 ? -13.891 -27.953 -2.137 1 94.94 434 ARG A C 1
ATOM 3481 O O . ARG A 1 434 ? -14.789 -28.484 -1.481 1 94.94 434 ARG A O 1
ATOM 3488 N N . SER A 1 435 ? -13.742 -26.703 -2.137 1 95.31 435 SER A N 1
ATOM 3489 C CA . SER A 1 435 ? -14.125 -25.875 -1.002 1 95.31 435 SER A CA 1
ATOM 3490 C C . SER A 1 435 ? -15.617 -25.547 -1.031 1 95.31 435 SER A C 1
ATOM 3492 O O . SER A 1 435 ? -16.188 -25.125 -0.027 1 95.31 435 SER A O 1
ATOM 3494 N N . THR A 1 436 ? -16.266 -25.734 -2.172 1 96.56 436 THR A N 1
ATOM 3495 C CA . THR A 1 436 ? -17.688 -25.469 -2.236 1 96.56 436 THR A CA 1
ATOM 3496 C C . THR A 1 436 ? -18.484 -26.688 -1.782 1 96.56 436 THR A C 1
ATOM 3498 O O . THR A 1 436 ? -18.797 -27.578 -2.586 1 96.56 436 THR A O 1
ATOM 3501 N N . THR A 1 437 ? -18.859 -26.703 -0.521 1 94.94 437 THR A N 1
ATOM 3502 C CA . THR A 1 437 ? -19.641 -27.797 0.073 1 94.94 437 THR A CA 1
ATOM 3503 C C . THR A 1 437 ? -21.078 -27.359 0.302 1 94.94 437 THR A C 1
ATOM 3505 O O . THR A 1 437 ? -21.406 -26.172 0.215 1 94.94 437 THR A O 1
ATOM 3508 N N . GLN A 1 438 ? -21.906 -28.391 0.583 1 94.62 438 GLN A N 1
ATOM 3509 C CA . GLN A 1 438 ? -23.297 -28.094 0.915 1 94.62 438 GLN A CA 1
ATOM 3510 C C . GLN A 1 438 ? -23.391 -27.25 2.188 1 94.62 438 GLN A C 1
ATOM 3512 O O . GLN A 1 438 ? -24.234 -26.359 2.291 1 94.62 438 GLN A O 1
ATOM 3517 N N . GLU A 1 439 ? -22.562 -27.562 3.168 1 96.38 439 GLU A N 1
ATOM 3518 C CA . GLU A 1 439 ? -22.516 -26.828 4.426 1 96.38 439 GLU A CA 1
ATOM 3519 C C . GLU A 1 439 ? -22.188 -25.359 4.195 1 96.38 439 GLU A C 1
ATOM 3521 O O . GLU A 1 439 ? -22.844 -24.469 4.754 1 96.38 439 GLU A O 1
ATOM 3526 N N . ALA A 1 440 ? -21.219 -25.078 3.293 1 97.38 440 ALA A N 1
ATOM 3527 C CA . ALA A 1 440 ? -20.828 -23.719 2.973 1 97.38 440 ALA A CA 1
ATOM 3528 C C . ALA A 1 440 ? -21.969 -22.984 2.25 1 97.38 440 ALA A C 1
ATOM 3530 O O . ALA A 1 440 ? -22.25 -21.812 2.539 1 97.38 440 ALA A O 1
ATOM 3531 N N . VAL A 1 441 ? -22.594 -23.672 1.316 1 97.31 441 VAL A N 1
ATOM 3532 C CA . VAL A 1 441 ? -23.656 -23.062 0.524 1 97.31 441 VAL A CA 1
ATOM 3533 C C . VAL A 1 441 ? -24.844 -22.734 1.425 1 97.31 441 VAL A C 1
ATOM 3535 O O . VAL A 1 441 ? -25.453 -21.656 1.292 1 97.31 441 VAL A O 1
ATOM 3538 N N . ASN A 1 442 ? -25.188 -23.656 2.355 1 97.38 442 ASN A N 1
ATOM 3539 C CA . ASN A 1 442 ? -26.266 -23.391 3.305 1 97.38 442 ASN A CA 1
ATOM 3540 C C . ASN A 1 442 ? -25.969 -22.156 4.141 1 97.38 442 ASN A C 1
ATOM 3542 O O . ASN A 1 442 ? -26.875 -21.344 4.391 1 97.38 442 ASN A O 1
ATOM 3546 N N . TRP A 1 443 ? -24.797 -22.047 4.547 1 98.62 443 TRP A N 1
ATOM 3547 C CA . TRP A 1 443 ? -24.391 -20.891 5.336 1 98.62 443 TRP A CA 1
ATOM 3548 C C . TRP A 1 443 ? -24.484 -19.609 4.512 1 98.62 443 TRP A C 1
ATOM 3550 O O . TRP A 1 443 ? -24.984 -18.594 4.992 1 98.62 443 TRP A O 1
ATOM 3560 N N . CYS A 1 444 ? -23.984 -19.641 3.26 1 98.62 444 CYS A N 1
ATOM 3561 C CA . CYS A 1 444 ? -24.047 -18.469 2.385 1 98.62 444 CYS A CA 1
ATOM 3562 C C . CYS A 1 444 ? -25.484 -18.031 2.166 1 98.62 444 CYS A C 1
ATOM 3564 O O . CYS A 1 444 ? -25.781 -16.828 2.172 1 98.62 444 CYS A O 1
ATOM 3566 N N . LYS A 1 445 ? -26.328 -19 1.973 1 98.12 445 LYS A N 1
ATOM 3567 C CA . LYS A 1 445 ? -27.75 -18.719 1.806 1 98.12 445 LYS A CA 1
ATOM 3568 C C . LYS A 1 445 ? -28.312 -18 3.031 1 98.12 445 LYS A C 1
ATOM 3570 O O . LYS A 1 445 ? -29.062 -17.016 2.902 1 98.12 445 LYS A O 1
ATOM 3575 N N . ALA A 1 446 ? -27.953 -18.484 4.164 1 98.5 446 ALA A N 1
ATOM 3576 C CA . ALA A 1 446 ? -28.422 -17.891 5.414 1 98.5 446 ALA A CA 1
ATOM 3577 C C . ALA A 1 446 ? -27.891 -16.469 5.582 1 98.5 446 ALA A C 1
ATOM 3579 O O . ALA A 1 446 ? -28.609 -15.578 6.035 1 98.5 446 ALA A O 1
ATOM 3580 N N . MET A 1 447 ? -26.641 -16.266 5.227 1 98.44 447 MET A N 1
ATOM 3581 C CA . MET A 1 447 ? -26.016 -14.953 5.348 1 98.44 447 MET A CA 1
ATOM 3582 C C . MET A 1 447 ? -26.75 -13.914 4.5 1 98.44 447 MET A C 1
ATOM 3584 O O . MET A 1 447 ? -26.766 -12.734 4.84 1 98.44 447 MET A O 1
ATOM 3588 N N . ASN A 1 448 ? -27.312 -14.383 3.387 1 97.88 448 ASN A N 1
ATOM 3589 C CA . ASN A 1 448 ? -27.984 -13.469 2.467 1 97.88 448 ASN A CA 1
ATOM 3590 C C . ASN A 1 448 ? -29.484 -13.406 2.723 1 97.88 448 ASN A C 1
ATOM 3592 O O . ASN A 1 448 ? -30.234 -12.859 1.913 1 97.88 448 ASN A O 1
ATOM 3596 N N . ASN A 1 449 ? -29.953 -14.039 3.775 1 97.19 449 ASN A N 1
ATOM 3597 C CA . ASN A 1 449 ? -31.359 -14.023 4.195 1 97.19 449 ASN A CA 1
ATOM 3598 C C . ASN A 1 449 ? -31.547 -13.211 5.469 1 97.19 449 ASN A C 1
ATOM 3600 O O . ASN A 1 449 ? -31.125 -13.625 6.547 1 97.19 449 ASN A O 1
ATOM 3604 N N . LYS A 1 450 ? -32.219 -12.117 5.41 1 93.25 450 LYS A N 1
ATOM 3605 C CA . LYS A 1 450 ? -32.406 -11.188 6.523 1 93.25 450 LYS A CA 1
ATOM 3606 C C . LYS A 1 450 ? -33.25 -11.797 7.625 1 93.25 450 LYS A C 1
ATOM 3608 O O . LYS A 1 450 ? -33.25 -11.336 8.766 1 93.25 450 LYS A O 1
ATOM 3613 N N . ASP A 1 451 ? -33.938 -12.82 7.316 1 96.5 451 ASP A N 1
ATOM 3614 C CA . ASP A 1 451 ? -34.875 -13.438 8.273 1 96.5 451 ASP A CA 1
ATOM 3615 C C . ASP A 1 451 ? -34.156 -14.477 9.133 1 96.5 451 ASP A C 1
ATOM 3617 O O . ASP A 1 451 ? -34.688 -14.938 10.141 1 96.5 451 ASP A O 1
ATOM 3621 N N . VAL A 1 452 ? -32.969 -14.867 8.758 1 97.69 452 VAL A N 1
ATOM 3622 C CA . VAL A 1 452 ? -32.219 -15.852 9.531 1 97.69 452 VAL A CA 1
ATOM 3623 C C . VAL A 1 452 ? -31.516 -15.156 10.695 1 97.69 452 VAL A C 1
ATOM 3625 O O . VAL A 1 452 ? -30.906 -14.102 10.516 1 97.69 452 VAL A O 1
ATOM 3628 N N . THR A 1 453 ? -31.609 -15.711 11.852 1 96.69 453 THR A N 1
ATOM 3629 C CA . THR A 1 453 ? -31.062 -15.094 13.055 1 96.69 453 THR A CA 1
ATOM 3630 C C . THR A 1 453 ? -29.547 -15.211 13.086 1 96.69 453 THR A C 1
ATOM 3632 O O . THR A 1 453 ? -28.969 -16.062 12.414 1 96.69 453 THR A O 1
ATOM 3635 N N . VAL A 1 454 ? -28.906 -14.414 13.922 1 96.88 454 VAL A N 1
ATOM 3636 C CA . VAL A 1 454 ? -27.469 -14.43 14.117 1 96.88 454 VAL A CA 1
ATOM 3637 C C . VAL A 1 454 ? -27.031 -15.805 14.625 1 96.88 454 VAL A C 1
ATOM 3639 O O . VAL A 1 454 ? -26.031 -16.359 14.164 1 96.88 454 VAL A O 1
ATOM 3642 N N . ASN A 1 455 ? -27.828 -16.359 15.523 1 96.56 455 ASN A N 1
ATOM 3643 C CA . ASN A 1 455 ? -27.5 -17.656 16.109 1 96.56 455 ASN A CA 1
ATOM 3644 C C . ASN A 1 455 ? -27.516 -18.75 15.062 1 96.56 455 ASN A C 1
ATOM 3646 O O . ASN A 1 455 ? -26.656 -19.641 15.062 1 96.56 455 ASN A O 1
ATOM 3650 N N . GLU A 1 456 ? -28.531 -18.734 14.227 1 97.88 456 GLU A N 1
ATOM 3651 C CA . GLU A 1 456 ? -28.609 -19.734 13.164 1 97.88 456 GLU A CA 1
ATOM 3652 C C . GLU A 1 456 ? -27.453 -19.578 12.172 1 97.88 456 GLU A C 1
ATOM 3654 O O . GLU A 1 456 ? -26.875 -20.578 11.734 1 97.88 456 GLU A O 1
ATOM 3659 N N . LYS A 1 457 ? -27.172 -18.375 11.805 1 98.5 457 LYS A N 1
ATOM 3660 C CA . LYS A 1 457 ? -26.047 -18.125 10.922 1 98.5 457 LYS A CA 1
ATOM 3661 C C . LYS A 1 457 ? -24.75 -18.641 11.531 1 98.5 457 LYS A C 1
ATOM 3663 O O . LYS A 1 457 ? -23.906 -19.219 10.828 1 98.5 457 LYS A O 1
ATOM 3668 N N . MET A 1 458 ? -24.594 -18.469 12.844 1 97.88 458 MET A N 1
ATOM 3669 C CA . MET A 1 458 ? -23.406 -18.906 13.547 1 97.88 458 MET A CA 1
ATOM 3670 C C . MET A 1 458 ? -23.312 -20.438 13.539 1 97.88 458 MET A C 1
ATOM 3672 O O . MET A 1 458 ? -22.219 -20.984 13.367 1 97.88 458 MET A O 1
ATOM 3676 N N . ASN A 1 459 ? -24.422 -21.062 13.773 1 97.94 459 ASN A N 1
ATOM 3677 C CA . ASN A 1 459 ? -24.438 -22.516 13.758 1 97.94 459 ASN A CA 1
ATOM 3678 C C . ASN A 1 459 ? -24.047 -23.062 12.383 1 97.94 459 ASN A C 1
ATOM 3680 O O . ASN A 1 459 ? -23.281 -24.031 12.289 1 97.94 459 ASN A O 1
ATOM 3684 N N . LEU A 1 460 ? -24.578 -22.484 11.398 1 98.56 460 LEU A N 1
ATOM 3685 C CA . LEU A 1 460 ? -24.25 -22.891 10.031 1 98.56 460 LEU A CA 1
ATOM 3686 C C . LEU A 1 460 ? -22.781 -22.609 9.711 1 98.56 460 LEU A C 1
ATOM 3688 O O . LEU A 1 460 ? -22.141 -23.391 9.008 1 98.56 460 LEU A O 1
ATOM 3692 N N . LEU A 1 461 ? -22.297 -21.469 10.211 1 98.62 461 LEU A N 1
ATOM 3693 C CA . LEU A 1 461 ? -20.891 -21.141 10.016 1 98.62 461 LEU A CA 1
ATOM 3694 C C . LEU A 1 461 ? -19.984 -22.203 10.656 1 98.62 461 LEU A C 1
ATOM 3696 O O . LEU A 1 461 ? -19 -22.641 10.055 1 98.62 461 LEU A O 1
ATOM 3700 N N . ARG A 1 462 ? -20.328 -22.578 11.844 1 98.06 462 ARG A N 1
ATOM 3701 C CA . ARG A 1 462 ? -19.562 -23.594 12.555 1 98.06 462 ARG A CA 1
ATOM 3702 C C . ARG A 1 462 ? -19.547 -24.906 11.781 1 98.06 462 ARG A C 1
ATOM 3704 O O . ARG A 1 462 ? -18.5 -25.547 11.672 1 98.06 462 ARG A O 1
ATOM 3711 N N . THR A 1 463 ? -20.672 -25.234 11.25 1 98.12 463 THR A N 1
ATOM 3712 C CA . THR A 1 463 ? -20.781 -26.469 10.469 1 98.12 463 THR A CA 1
ATOM 3713 C C . THR A 1 463 ? -19.938 -26.375 9.203 1 98.12 463 THR A C 1
ATOM 3715 O O . THR A 1 463 ? -19.25 -27.328 8.836 1 98.12 463 THR A O 1
ATOM 3718 N N . ALA A 1 464 ? -20 -25.281 8.57 1 98.12 464 ALA A N 1
ATOM 3719 C CA . ALA A 1 464 ? -19.219 -25.062 7.355 1 98.12 464 ALA A CA 1
ATOM 3720 C C . ALA A 1 464 ? -17.734 -25.078 7.648 1 98.12 464 ALA A C 1
ATOM 3722 O O . ALA A 1 464 ? -16.938 -25.641 6.883 1 98.12 464 ALA A O 1
ATOM 3723 N N . THR A 1 465 ? -17.344 -24.406 8.742 1 98.25 465 THR A N 1
ATOM 3724 C CA . THR A 1 465 ? -15.945 -24.359 9.133 1 98.25 465 THR A CA 1
ATOM 3725 C C . THR A 1 465 ? -15.414 -25.75 9.43 1 98.25 465 THR A C 1
ATOM 3727 O O . THR A 1 465 ? -14.297 -26.094 9.047 1 98.25 465 THR A O 1
ATOM 3730 N N . PHE A 1 466 ? -16.234 -26.469 10.117 1 97.56 466 PHE A N 1
ATOM 3731 C CA . PHE A 1 466 ? -15.836 -27.828 10.461 1 97.56 466 PHE A CA 1
ATOM 3732 C C . PHE A 1 466 ? -15.633 -28.672 9.211 1 97.56 466 PHE A C 1
ATOM 3734 O O . PHE A 1 466 ? -14.633 -29.375 9.078 1 97.56 466 PHE A O 1
ATOM 3741 N N . LYS A 1 467 ? -16.562 -28.609 8.328 1 96 467 LYS A N 1
ATOM 3742 C CA . LYS A 1 467 ? -16.469 -29.375 7.086 1 96 467 LYS A CA 1
ATOM 3743 C C . LYS A 1 467 ? -15.242 -28.969 6.277 1 96 467 LYS A C 1
ATOM 3745 O O . LYS A 1 467 ? -14.516 -29.828 5.762 1 96 467 LYS A O 1
ATOM 3750 N N . GLN A 1 468 ? -15.023 -27.672 6.125 1 96.69 468 GLN A N 1
ATOM 3751 C CA . GLN A 1 468 ? -13.852 -27.172 5.418 1 96.69 468 GLN A CA 1
ATOM 3752 C C . GLN A 1 468 ? -12.562 -27.672 6.051 1 96.69 468 GLN A C 1
ATOM 3754 O O . GLN A 1 468 ? -11.602 -28 5.344 1 96.69 468 GLN A O 1
ATOM 3759 N N . GLY A 1 469 ? -12.531 -27.656 7.344 1 96.31 469 GLY A N 1
ATOM 3760 C CA . GLY A 1 469 ? -11.375 -28.188 8.062 1 96.31 469 GLY A CA 1
ATOM 3761 C C . GLY A 1 469 ? -11.094 -29.641 7.762 1 96.31 469 GLY A C 1
ATOM 3762 O O . GLY A 1 469 ? -9.938 -30.031 7.586 1 96.31 469 GLY A O 1
ATOM 3763 N N . LEU A 1 470 ? -12.125 -30.422 7.695 1 94.81 470 LEU A N 1
ATOM 3764 C CA . LEU A 1 470 ? -12 -31.828 7.395 1 94.81 470 LEU A CA 1
ATOM 3765 C C . LEU A 1 470 ? -11.461 -32.031 5.98 1 94.81 470 LEU A C 1
ATOM 3767 O O . LEU A 1 470 ? -10.578 -32.875 5.762 1 94.81 470 LEU A O 1
ATOM 3771 N N . LEU A 1 471 ? -12 -31.328 5.074 1 93.62 471 LEU A N 1
ATOM 3772 C CA . LEU A 1 471 ? -11.555 -31.438 3.689 1 93.62 471 LEU A CA 1
ATOM 3773 C C . LEU A 1 471 ? -10.086 -31.047 3.555 1 93.62 471 LEU A C 1
ATOM 3775 O O . LEU A 1 471 ? -9.328 -31.688 2.834 1 93.62 471 LEU A O 1
ATOM 3779 N N . GLY A 1 472 ? -9.742 -29.953 4.195 1 94.5 472 GLY A N 1
ATOM 3780 C CA . GLY A 1 472 ? -8.359 -29.516 4.18 1 94.5 472 GLY A CA 1
ATOM 3781 C C . GLY A 1 472 ? -7.398 -30.547 4.746 1 94.5 472 GLY A C 1
ATOM 3782 O O . GLY A 1 472 ? -6.344 -30.812 4.164 1 94.5 472 GLY A O 1
ATOM 3783 N N . SER A 1 473 ? -7.805 -31.078 5.824 1 94.19 473 SER A N 1
ATOM 3784 C CA . SER A 1 473 ? -6.98 -32.094 6.473 1 94.19 473 SER A CA 1
ATOM 3785 C C . SER A 1 473 ? -6.809 -33.312 5.582 1 94.19 473 SER A C 1
ATOM 3787 O O . SER A 1 473 ? -5.715 -33.875 5.484 1 94.19 473 SER A O 1
ATOM 3789 N N . ASP A 1 474 ? -7.828 -33.75 4.98 1 92.5 474 ASP A N 1
ATOM 3790 C CA . ASP A 1 474 ? -7.773 -34.875 4.066 1 92.5 474 ASP A CA 1
ATOM 3791 C C . ASP A 1 474 ? -6.859 -34.594 2.881 1 92.5 474 ASP A C 1
ATOM 3793 O O . ASP A 1 474 ? -6.059 -35.438 2.482 1 92.5 474 ASP A O 1
ATOM 3797 N N . ALA A 1 475 ? -7.016 -33.469 2.369 1 94.12 475 ALA A N 1
ATOM 3798 C CA . ALA A 1 475 ? -6.219 -33.094 1.205 1 94.12 475 ALA A CA 1
ATOM 3799 C C . ALA A 1 475 ? -4.734 -33.031 1.55 1 94.12 475 ALA A C 1
ATOM 3801 O O . ALA A 1 475 ? -3.889 -33.438 0.74 1 94.12 475 ALA A O 1
ATOM 3802 N N . LEU A 1 476 ? -4.461 -32.562 2.723 1 92.69 476 LEU A N 1
ATOM 3803 C CA . LEU A 1 476 ? -3.072 -32.5 3.172 1 92.69 476 LEU A CA 1
ATOM 3804 C C . LEU A 1 476 ? -2.477 -33.906 3.264 1 92.69 476 LEU A C 1
ATOM 3806 O O . LEU A 1 476 ? -1.259 -34.062 3.18 1 92.69 476 LEU A O 1
ATOM 3810 N N . GLN A 1 477 ? -3.355 -34.875 3.385 1 91.75 477 GLN A N 1
ATOM 3811 C CA . GLN A 1 477 ? -2.936 -36.281 3.449 1 91.75 477 GLN A CA 1
ATOM 3812 C C . GLN A 1 477 ? -3.096 -36.969 2.096 1 91.75 477 GLN A C 1
ATOM 3814 O O . GLN A 1 477 ? -3.104 -38.188 2.016 1 91.75 477 GLN A O 1
ATOM 3819 N N . ALA A 1 478 ? -3.258 -36.156 1.079 1 92.31 478 ALA A N 1
ATOM 3820 C CA . ALA A 1 478 ? -3.389 -36.656 -0.295 1 92.31 478 ALA A CA 1
ATOM 3821 C C . ALA A 1 478 ? -4.617 -37.531 -0.45 1 92.31 478 ALA A C 1
ATOM 3823 O O . ALA A 1 478 ? -4.574 -38.531 -1.168 1 92.31 478 ALA A O 1
ATOM 3824 N N . LYS A 1 479 ? -5.629 -37.219 0.272 1 92.44 479 LYS A N 1
ATOM 3825 C CA . LYS A 1 479 ? -6.863 -38 0.222 1 92.44 479 LYS A CA 1
ATOM 3826 C C . LYS A 1 479 ? -7.977 -37.219 -0.473 1 92.44 479 LYS A C 1
ATOM 3828 O O . LYS A 1 479 ? -9.156 -37.438 -0.179 1 92.44 479 LYS A O 1
ATOM 3833 N N . GLY A 1 480 ? -7.598 -36.344 -1.276 1 91.56 480 GLY A N 1
ATOM 3834 C CA . GLY A 1 480 ? -8.578 -35.719 -2.137 1 91.56 480 GLY A CA 1
ATOM 3835 C C . GLY A 1 480 ? -9.016 -36.594 -3.299 1 91.56 480 GLY A C 1
ATOM 3836 O O . GLY A 1 480 ? -8.312 -37.531 -3.668 1 91.56 480 GLY A O 1
ATOM 3837 N N . ILE A 1 481 ? -10.062 -36.25 -3.906 1 92.12 481 ILE A N 1
ATOM 3838 C CA . ILE A 1 481 ? -10.656 -37.125 -4.91 1 92.12 481 ILE A CA 1
ATOM 3839 C C . ILE A 1 481 ? -10.094 -36.781 -6.289 1 92.12 481 ILE A C 1
ATOM 3841 O O . ILE A 1 481 ? -10 -37.656 -7.16 1 92.12 481 ILE A O 1
ATOM 3845 N N . ASP A 1 482 ? -9.633 -35.594 -6.5 1 93.12 482 ASP A N 1
ATOM 3846 C CA . ASP A 1 482 ? -9.344 -35.125 -7.848 1 93.12 482 ASP A CA 1
ATOM 3847 C C . ASP A 1 482 ? -8.094 -35.781 -8.406 1 93.12 482 ASP A C 1
ATOM 3849 O O . ASP A 1 482 ? -8.062 -36.188 -9.578 1 93.12 482 ASP A O 1
ATOM 3853 N N . ARG A 1 483 ? -7.07 -35.906 -7.664 1 94.06 483 ARG A N 1
ATOM 3854 C CA . ARG A 1 483 ? -5.859 -36.562 -8.148 1 94.06 483 ARG A CA 1
ATOM 3855 C C . ARG A 1 483 ? -6.113 -38.062 -8.414 1 94.06 483 ARG A C 1
ATOM 3857 O O . ARG A 1 483 ? -5.512 -38.625 -9.32 1 94.06 483 ARG A O 1
ATOM 3864 N N . HIS A 1 484 ? -6.883 -38.625 -7.547 1 93.19 484 HIS A N 1
ATOM 3865 C CA . HIS A 1 484 ? -7.25 -40 -7.758 1 93.19 484 HIS A CA 1
ATOM 3866 C C . HIS A 1 484 ? -8.023 -40.188 -9.062 1 93.19 484 HIS A C 1
ATOM 3868 O O . HIS A 1 484 ? -7.715 -41.062 -9.852 1 93.19 484 HIS A O 1
ATOM 3874 N N . LEU A 1 485 ? -8.992 -39.344 -9.258 1 93.88 485 LEU A N 1
ATOM 3875 C CA . LEU A 1 485 ? -9.789 -39.406 -10.477 1 93.88 485 LEU A CA 1
ATOM 3876 C C . LEU A 1 485 ? -8.914 -39.188 -11.703 1 93.88 485 LEU A C 1
ATOM 3878 O O . LEU A 1 485 ? -9.117 -39.812 -12.734 1 93.88 485 LEU A O 1
ATOM 3882 N N . LEU A 1 486 ? -7.984 -38.312 -11.617 1 94.56 486 LEU A N 1
ATOM 3883 C CA . LEU A 1 486 ? -7.055 -38.094 -12.719 1 94.56 486 LEU A CA 1
ATOM 3884 C C . LEU A 1 486 ? -6.27 -39.375 -13.023 1 94.56 486 LEU A C 1
ATOM 3886 O O . LEU A 1 486 ? -6.09 -39.719 -14.195 1 94.56 486 LEU A O 1
ATOM 3890 N N . GLY A 1 487 ? -5.801 -40.031 -11.992 1 95.25 487 GLY A N 1
ATOM 3891 C CA . GLY A 1 487 ? -5.105 -41.281 -12.172 1 95.25 487 GLY A CA 1
ATOM 3892 C C . GLY A 1 487 ? -5.941 -42.312 -12.898 1 95.25 487 GLY A C 1
ATOM 3893 O O . GLY A 1 487 ? -5.449 -43 -13.805 1 95.25 487 GLY A O 1
ATOM 3894 N N . LEU A 1 488 ? -7.156 -42.406 -12.453 1 95.88 488 LEU A N 1
ATOM 3895 C CA . LEU A 1 488 ? -8.047 -43.375 -13.086 1 95.88 488 LEU A CA 1
ATOM 3896 C C . LEU A 1 488 ? -8.297 -43 -14.547 1 95.88 488 LEU A C 1
ATOM 3898 O O . LEU A 1 488 ? -8.312 -43.875 -15.414 1 95.88 488 LEU A O 1
ATOM 3902 N N . TYR A 1 489 ? -8.539 -41.781 -14.789 1 95.94 489 TYR A N 1
ATOM 3903 C CA . TYR A 1 489 ? -8.758 -41.312 -16.141 1 95.94 489 TYR A CA 1
ATOM 3904 C C . TYR A 1 489 ? -7.559 -41.625 -17.031 1 95.94 489 TYR A C 1
ATOM 3906 O O . TYR A 1 489 ? -7.715 -42.188 -18.125 1 95.94 489 TYR A O 1
ATOM 3914 N N . LEU A 1 490 ? -6.379 -41.312 -16.594 1 96.38 490 LEU A N 1
ATOM 3915 C CA . LEU A 1 490 ? -5.168 -41.531 -17.391 1 96.38 490 LEU A CA 1
ATOM 3916 C C . LEU A 1 490 ? -4.891 -43.031 -17.562 1 96.38 490 LEU A C 1
ATOM 3918 O O . LEU A 1 490 ? -4.375 -43.438 -18.609 1 96.38 490 LEU A O 1
ATOM 3922 N N . THR A 1 491 ? -5.215 -43.781 -16.562 1 96.62 491 THR A N 1
ATOM 3923 C CA . THR A 1 491 ? -5.117 -45.25 -16.703 1 96.62 491 THR A CA 1
ATOM 3924 C C . THR A 1 491 ? -6.012 -45.75 -17.828 1 96.62 491 THR A C 1
ATOM 3926 O O . THR A 1 491 ? -5.602 -46.594 -18.625 1 96.62 491 THR A O 1
ATOM 3929 N N . SER A 1 492 ? -7.238 -45.25 -17.875 1 97.19 492 SER A N 1
ATOM 3930 C CA . SER A 1 492 ? -8.148 -45.625 -18.953 1 97.19 492 SER A CA 1
ATOM 3931 C C . SER A 1 492 ? -7.578 -45.281 -20.312 1 97.19 492 SER A C 1
ATOM 3933 O O . SER A 1 492 ? -7.703 -46.031 -21.266 1 97.19 492 SER A O 1
ATOM 3935 N N . MET A 1 493 ? -6.977 -44.156 -20.438 1 95.19 493 MET A N 1
ATOM 3936 C CA . MET A 1 493 ? -6.355 -43.719 -21.688 1 95.19 493 MET A CA 1
ATOM 3937 C C . MET A 1 493 ? -5.207 -44.656 -22.078 1 95.19 493 MET A C 1
ATOM 3939 O O . MET A 1 493 ? -5.078 -45.031 -23.234 1 95.19 493 MET A O 1
ATOM 3943 N N . GLU A 1 494 ? -4.43 -45 -21.094 1 94.44 494 GLU A N 1
ATOM 3944 C CA . GLU A 1 494 ? -3.287 -45.844 -21.344 1 94.44 494 GLU A CA 1
ATOM 3945 C C . GLU A 1 494 ? -3.74 -47.25 -21.781 1 94.44 494 GLU A C 1
ATOM 3947 O O . GLU A 1 494 ? -3.064 -47.906 -22.562 1 94.44 494 GLU A O 1
ATOM 3952 N N . MET A 1 495 ? -4.805 -47.625 -21.219 1 95.31 495 MET A N 1
ATOM 3953 C CA . MET A 1 495 ? -5.34 -48.969 -21.547 1 95.31 495 MET A CA 1
ATOM 3954 C C . MET A 1 495 ? -6.008 -48.938 -22.922 1 95.31 495 MET A C 1
ATOM 3956 O O . MET A 1 495 ? -6.266 -50 -23.5 1 95.31 495 MET A O 1
ATOM 3960 N N . GLY A 1 496 ? -6.359 -47.812 -23.422 1 95.19 496 GLY A N 1
ATOM 3961 C CA . GLY A 1 496 ? -6.973 -47.688 -24.734 1 95.19 496 GLY A CA 1
ATOM 3962 C C . GLY A 1 496 ? -8.453 -48 -24.734 1 95.19 496 GLY A C 1
ATOM 3963 O O . GLY A 1 496 ? -9 -48.438 -25.766 1 95.19 496 GLY A O 1
ATOM 3964 N N . ILE A 1 497 ? -9.016 -47.906 -23.609 1 95.62 497 ILE A N 1
ATOM 3965 C CA . ILE A 1 497 ? -10.445 -48.156 -23.562 1 95.62 497 ILE A CA 1
ATOM 3966 C C . ILE A 1 497 ? -11.219 -46.844 -23.703 1 95.62 497 ILE A C 1
ATOM 3968 O O . ILE A 1 497 ? -10.641 -45.781 -23.594 1 95.62 497 ILE A O 1
ATOM 3972 N N . ASP A 1 498 ? -12.5 -47.031 -23.969 1 95.38 498 ASP A N 1
ATOM 3973 C CA . ASP A 1 498 ? -13.344 -45.844 -24.062 1 95.38 498 ASP A CA 1
ATOM 3974 C C . ASP A 1 498 ? -13.398 -45.094 -22.734 1 95.38 498 ASP A C 1
ATOM 3976 O O . ASP A 1 498 ? -13.414 -45.719 -21.672 1 95.38 498 ASP A O 1
ATOM 3980 N N . THR A 1 499 ? -13.43 -43.812 -22.891 1 95.56 499 THR A N 1
ATOM 3981 C CA . THR A 1 499 ? -13.516 -43 -21.688 1 95.56 499 THR A CA 1
ATOM 3982 C C . THR A 1 499 ? -14.75 -43.375 -20.875 1 95.56 499 THR A C 1
ATOM 3984 O O . THR A 1 499 ? -15.875 -43.281 -21.375 1 95.56 499 THR A O 1
ATOM 3987 N N . PRO A 1 500 ? -14.492 -43.719 -19.656 1 95.94 500 PRO A N 1
ATOM 3988 C CA . PRO A 1 500 ? -15.641 -44.062 -18.812 1 95.94 500 PRO A CA 1
ATOM 3989 C C . PRO A 1 500 ? -16.609 -42.875 -18.672 1 95.94 500 PRO A C 1
ATOM 3991 O O . PRO A 1 500 ? -16.188 -41.719 -18.609 1 95.94 500 PRO A O 1
ATOM 3994 N N . ASP A 1 501 ? -17.906 -43.125 -18.453 1 95.12 501 ASP A N 1
ATOM 3995 C CA . ASP A 1 501 ? -18.984 -42.125 -18.438 1 95.12 501 ASP A CA 1
ATOM 3996 C C . ASP A 1 501 ? -18.812 -41.156 -17.281 1 95.12 501 ASP A C 1
ATOM 3998 O O . ASP A 1 501 ? -19.234 -40 -17.375 1 95.12 501 ASP A O 1
ATOM 4002 N N . ILE A 1 502 ? -18.156 -41.562 -16.25 1 94.5 502 ILE A N 1
ATOM 4003 C CA . ILE A 1 502 ? -17.984 -40.719 -15.078 1 94.5 502 ILE A CA 1
ATOM 4004 C C . ILE A 1 502 ? -17.203 -39.469 -15.453 1 94.5 502 ILE A C 1
ATOM 4006 O O . ILE A 1 502 ? -17.422 -38.406 -14.867 1 94.5 502 ILE A O 1
ATOM 4010 N N . PHE A 1 503 ? -16.375 -39.531 -16.453 1 95.25 503 PHE A N 1
ATOM 4011 C CA . PHE A 1 503 ? -15.5 -38.406 -16.828 1 95.25 503 PHE A CA 1
ATOM 4012 C C . PHE A 1 503 ? -16.141 -37.531 -17.891 1 95.25 503 PHE A C 1
ATOM 4014 O O . PHE A 1 503 ? -15.625 -36.469 -18.219 1 95.25 503 PHE A O 1
ATOM 4021 N N . THR A 1 504 ? -17.266 -37.938 -18.438 1 94.56 504 THR A N 1
ATOM 4022 C CA . THR A 1 504 ? -17.984 -37.156 -19.453 1 94.56 504 THR A CA 1
ATOM 4023 C C . THR A 1 504 ? -19.328 -36.656 -18.906 1 94.56 504 THR A C 1
ATOM 4025 O O . THR A 1 504 ? -20.031 -35.938 -19.594 1 94.56 504 THR A O 1
ATOM 4028 N N . ASP A 1 505 ? -19.562 -37.094 -17.672 1 92.81 505 ASP A N 1
ATOM 4029 C CA . ASP A 1 505 ? -20.781 -36.594 -17.031 1 92.81 505 ASP A CA 1
ATOM 4030 C C . ASP A 1 505 ? -20.766 -35.094 -16.906 1 92.81 505 ASP A C 1
ATOM 4032 O O . ASP A 1 505 ? -19.812 -34.5 -16.406 1 92.81 505 ASP A O 1
ATOM 4036 N N . PRO A 1 506 ? -21.844 -34.438 -17.359 1 92.88 506 PRO A N 1
ATOM 4037 C CA . PRO A 1 506 ? -21.891 -32.969 -17.297 1 92.88 506 PRO A CA 1
ATOM 4038 C C . PRO A 1 506 ? -21.719 -32.438 -15.867 1 92.88 506 PRO A C 1
ATOM 4040 O O . PRO A 1 506 ? -21.156 -31.359 -15.664 1 92.88 506 PRO A O 1
ATOM 4043 N N . LEU A 1 507 ? -22.203 -33.156 -14.945 1 93.06 507 LEU A N 1
ATOM 4044 C CA . LEU A 1 507 ? -22.109 -32.719 -13.562 1 93.06 507 LEU A CA 1
ATOM 4045 C C . LEU A 1 507 ? -20.672 -32.781 -13.062 1 93.06 507 LEU A C 1
ATOM 4047 O O . LEU A 1 507 ? -20.266 -31.984 -12.234 1 93.06 507 LEU A O 1
ATOM 4051 N N . TYR A 1 508 ? -19.938 -33.75 -13.578 1 92.88 508 TYR A N 1
ATOM 4052 C CA . TYR A 1 508 ? -18.516 -33.844 -13.25 1 92.88 508 TYR A CA 1
ATOM 4053 C C . TYR A 1 508 ? -17.781 -32.594 -13.695 1 92.88 508 TYR A C 1
ATOM 4055 O O . TYR A 1 508 ? -17.047 -31.969 -12.906 1 92.88 508 TYR A O 1
ATOM 4063 N N . THR A 1 509 ? -18.047 -32.125 -14.844 1 92.75 509 THR A N 1
ATOM 4064 C CA . THR A 1 509 ? -17.406 -30.938 -15.398 1 92.75 509 THR A CA 1
ATOM 4065 C C . THR A 1 509 ? -17.875 -29.672 -14.672 1 92.75 509 THR A C 1
ATOM 4067 O O . THR A 1 509 ? -17.062 -28.828 -14.305 1 92.75 509 THR A O 1
ATOM 4070 N N . ARG A 1 510 ? -19.156 -29.609 -14.453 1 94 510 ARG A N 1
ATOM 4071 C CA . ARG A 1 510 ? -19.75 -28.438 -13.828 1 94 510 ARG A CA 1
ATOM 4072 C C . ARG A 1 510 ? -19.266 -28.266 -12.398 1 94 510 ARG A C 1
ATOM 4074 O O . ARG A 1 510 ? -19.25 -27.156 -11.859 1 94 510 ARG A O 1
ATOM 4081 N N . SER A 1 511 ? -18.844 -29.359 -11.82 1 93.44 511 SER A N 1
ATOM 4082 C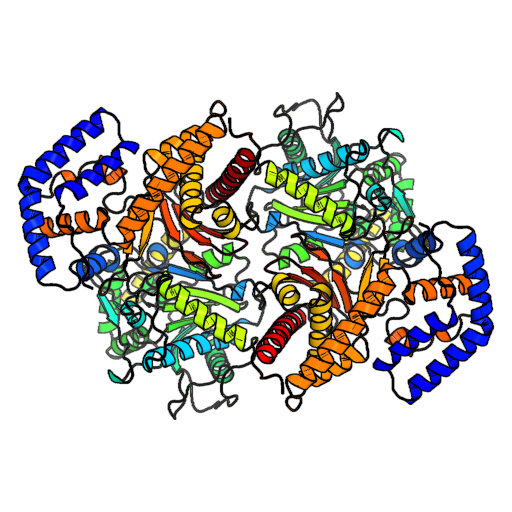 CA . SER A 1 511 ? -18.406 -29.312 -10.43 1 93.44 511 SER A CA 1
ATOM 4083 C C . SER A 1 511 ? -16.906 -29.109 -10.328 1 93.44 511 SER A C 1
ATOM 4085 O O . SER A 1 511 ? -16.328 -29.219 -9.242 1 93.44 511 SER A O 1
ATOM 4087 N N . GLY A 1 512 ? -16.25 -28.891 -11.477 1 93.31 512 GLY A N 1
ATOM 4088 C CA . GLY A 1 512 ? -14.836 -28.594 -11.453 1 93.31 512 GLY A CA 1
ATOM 4089 C C . GLY A 1 512 ? -13.992 -29.641 -12.141 1 93.31 512 GLY A C 1
ATOM 4090 O O . GLY A 1 512 ? -12.781 -29.484 -12.297 1 93.31 512 GLY A O 1
ATOM 4091 N N . GLY A 1 513 ? -14.648 -30.766 -12.539 1 91.56 513 GLY A N 1
ATOM 4092 C CA . GLY A 1 513 ? -13.922 -31.828 -13.227 1 91.56 513 GLY A CA 1
ATOM 4093 C C . GLY A 1 513 ? -13.25 -31.359 -14.492 1 91.56 513 GLY A C 1
ATOM 4094 O O . GLY A 1 513 ? -13.742 -30.453 -15.172 1 91.56 513 GLY A O 1
ATOM 4095 N N . ASN A 1 514 ? -12.109 -31.938 -14.766 1 86.94 514 ASN A N 1
ATOM 4096 C CA . ASN A 1 514 ? -11.32 -31.578 -15.938 1 86.94 514 ASN A CA 1
ATOM 4097 C C . ASN A 1 514 ? -10.797 -30.141 -15.844 1 86.94 514 ASN A C 1
ATOM 4099 O O . ASN A 1 514 ? -10.789 -29.406 -16.828 1 86.94 514 ASN A O 1
ATOM 4103 N N . ALA A 1 515 ? -10.57 -29.672 -14.648 1 88.44 515 ALA A N 1
ATOM 4104 C CA . ALA A 1 515 ? -10 -28.359 -14.367 1 88.44 515 ALA A CA 1
ATOM 4105 C C . ALA A 1 515 ? -10.984 -27.25 -14.703 1 88.44 515 ALA A C 1
ATOM 4107 O O . ALA A 1 515 ? -10.586 -26.203 -15.219 1 88.44 515 ALA A O 1
ATOM 4108 N N . ASN A 1 516 ? -12.219 -27.484 -14.492 1 94.75 516 ASN A N 1
ATOM 4109 C CA . ASN A 1 516 ? -13.25 -26.5 -14.789 1 94.75 516 ASN A CA 1
ATOM 4110 C C . ASN A 1 516 ? -13.742 -25.812 -13.523 1 94.75 516 ASN A C 1
ATOM 4112 O O . ASN A 1 516 ? -14.953 -25.688 -13.297 1 94.75 516 ASN A O 1
ATOM 4116 N N . PHE A 1 517 ? -12.844 -25.438 -12.719 1 97.06 517 PHE A N 1
ATOM 4117 C CA . PHE A 1 517 ? -13.195 -24.688 -11.516 1 97.06 517 PHE A CA 1
ATOM 4118 C C . PHE A 1 517 ? -13.414 -23.203 -11.844 1 97.06 517 PHE A C 1
ATOM 4120 O O . PHE A 1 517 ? -12.562 -22.562 -12.469 1 97.06 517 PHE A O 1
ATOM 4127 N N . VAL A 1 518 ? -14.523 -22.672 -11.43 1 97.94 518 VAL A N 1
ATOM 4128 C CA . VAL A 1 518 ? -14.852 -21.266 -11.625 1 97.94 518 VAL A CA 1
ATOM 4129 C C . VAL A 1 518 ? -13.992 -20.406 -10.711 1 97.94 518 VAL A C 1
ATOM 4131 O O . VAL A 1 518 ? -13.594 -19.297 -11.086 1 97.94 518 VAL A O 1
ATOM 4134 N N . LEU A 1 519 ? -13.789 -20.906 -9.516 1 98.38 519 LEU A N 1
ATOM 4135 C CA . LEU A 1 519 ? -12.914 -20.25 -8.547 1 98.38 519 LEU A CA 1
ATOM 4136 C C . LEU A 1 519 ? -11.633 -21.062 -8.352 1 98.38 519 LEU A C 1
ATOM 4138 O O . LEU A 1 519 ? -11.68 -22.203 -7.91 1 98.38 519 LEU A O 1
ATOM 4142 N N . SER A 1 520 ? -10.539 -20.484 -8.781 1 97.62 520 SER A N 1
ATOM 4143 C CA . SER A 1 520 ? -9.211 -21.031 -8.484 1 97.62 520 SER A CA 1
ATOM 4144 C C . SER A 1 520 ? -8.516 -20.219 -7.395 1 97.62 520 SER A C 1
ATOM 4146 O O . SER A 1 520 ? -8.156 -19.062 -7.609 1 97.62 520 SER A O 1
ATOM 4148 N N . THR A 1 521 ? -8.328 -20.828 -6.215 1 98 521 THR A N 1
ATOM 4149 C CA . THR A 1 521 ? -7.844 -20.062 -5.07 1 98 521 THR A CA 1
ATOM 4150 C C . THR A 1 521 ? -6.605 -20.719 -4.465 1 98 521 THR A C 1
ATOM 4152 O O . THR A 1 521 ? -6.434 -21.938 -4.547 1 98 521 THR A O 1
ATOM 4155 N N . SER A 1 522 ? -5.738 -19.844 -3.916 1 96.62 522 SER A N 1
ATOM 4156 C CA . SER A 1 522 ? -4.535 -20.375 -3.285 1 96.62 522 SER A CA 1
ATOM 4157 C C . SER A 1 522 ? -3.979 -19.391 -2.252 1 96.62 522 SER A C 1
ATOM 4159 O O . SER A 1 522 ? -3.943 -18.188 -2.486 1 96.62 522 SER A O 1
ATOM 4161 N N . LEU A 1 523 ? -3.635 -19.969 -1.063 1 95.44 523 LEU A N 1
ATOM 4162 C CA . LEU A 1 523 ? -2.889 -19.234 -0.048 1 95.44 523 LEU A CA 1
ATOM 4163 C C . LEU A 1 523 ? -1.406 -19.172 -0.399 1 95.44 523 LEU A C 1
ATOM 4165 O O . LEU A 1 523 ? -0.763 -20.219 -0.568 1 95.44 523 LEU A O 1
ATOM 4169 N N . THR A 1 524 ? -0.882 -18 -0.53 1 91.81 524 THR A N 1
ATOM 4170 C CA . THR A 1 524 ? 0.514 -17.844 -0.928 1 91.81 524 THR A CA 1
ATOM 4171 C C . THR A 1 524 ? 1.425 -17.812 0.296 1 91.81 524 THR A C 1
ATOM 4173 O O . THR A 1 524 ? 2.645 -17.938 0.171 1 91.81 524 THR A O 1
ATOM 4176 N N . GLY A 1 525 ? 0.841 -17.609 1.475 1 89.69 525 GLY A N 1
ATOM 4177 C CA . GLY A 1 525 ? 1.65 -17.672 2.682 1 89.69 525 GLY A CA 1
ATOM 4178 C C . GLY A 1 525 ? 1.181 -16.703 3.756 1 89.69 525 GLY A C 1
ATOM 4179 O O . GLY A 1 525 ? 0.069 -16.172 3.684 1 89.69 525 GLY A O 1
ATOM 4180 N N . TYR A 1 526 ? 2.027 -16.578 4.742 1 88.62 526 TYR A N 1
ATOM 4181 C CA . TYR A 1 526 ? 1.691 -15.789 5.918 1 88.62 526 TYR A CA 1
ATOM 4182 C C . TYR A 1 526 ? 2.605 -14.57 6.031 1 88.62 526 TYR A C 1
ATOM 4184 O O . TYR A 1 526 ? 2.549 -13.836 7.02 1 88.62 526 TYR A O 1
ATOM 4192 N N . ASP A 1 527 ? 3.432 -14.43 5.008 1 81.25 527 ASP A N 1
ATOM 4193 C CA . ASP A 1 527 ? 4.367 -13.312 4.961 1 81.25 527 ASP A CA 1
ATOM 4194 C C . ASP A 1 527 ? 4.098 -12.422 3.75 1 81.25 527 ASP A C 1
ATOM 4196 O O . ASP A 1 527 ? 3.186 -12.695 2.965 1 81.25 527 ASP A O 1
ATOM 4200 N N . ARG A 1 528 ? 4.871 -11.391 3.58 1 84 528 ARG A N 1
ATOM 4201 C CA . ARG A 1 528 ? 4.562 -10.352 2.602 1 84 528 ARG A CA 1
ATOM 4202 C C . ARG A 1 528 ? 5.133 -10.703 1.232 1 84 528 ARG A C 1
ATOM 4204 O O . ARG A 1 528 ? 5.984 -9.984 0.707 1 84 528 ARG A O 1
ATOM 4211 N N . THR A 1 529 ? 4.828 -11.773 0.635 1 82.56 529 THR A N 1
ATOM 4212 C CA . THR A 1 529 ? 5.059 -12.172 -0.748 1 82.56 529 THR A CA 1
ATOM 4213 C C . THR A 1 529 ? 3.736 -12.375 -1.482 1 82.56 529 THR A C 1
ATOM 4215 O O . THR A 1 529 ? 2.902 -13.18 -1.057 1 82.56 529 THR A O 1
ATOM 4218 N N . PHE A 1 530 ? 3.547 -11.688 -2.602 1 86.69 530 PHE A N 1
ATOM 4219 C CA . PHE A 1 530 ? 2.25 -11.594 -3.258 1 86.69 530 PHE A CA 1
ATOM 4220 C C . PHE A 1 530 ? 2.328 -12.117 -4.688 1 86.69 530 PHE A C 1
ATOM 4222 O O . PHE A 1 530 ? 3.221 -11.734 -5.445 1 86.69 530 PHE A O 1
ATOM 4229 N N . GLY A 1 531 ? 1.507 -13.047 -5.027 1 91.75 531 GLY A N 1
ATOM 4230 C CA . GLY A 1 531 ? 1.544 -13.539 -6.395 1 91.75 531 GLY A CA 1
ATOM 4231 C C . GLY A 1 531 ? 0.284 -14.281 -6.797 1 91.75 531 GLY A C 1
ATOM 4232 O O . GLY A 1 531 ? -0.679 -14.344 -6.027 1 91.75 531 GLY A O 1
ATOM 4233 N N . GLY A 1 532 ? 0.264 -14.719 -8.07 1 94.38 532 GLY A N 1
ATOM 4234 C CA . GLY A 1 532 ? -0.882 -15.445 -8.586 1 94.38 532 GLY A CA 1
ATOM 4235 C C . GLY A 1 532 ? -0.721 -15.867 -10.031 1 94.38 532 GLY A C 1
ATOM 4236 O O . GLY A 1 532 ? 0.35 -15.688 -10.617 1 94.38 532 GLY A O 1
ATOM 4237 N N . VAL A 1 533 ? -1.735 -16.547 -10.57 1 95.69 533 VAL A N 1
ATOM 4238 C CA . VAL A 1 533 ? -1.829 -17.016 -11.953 1 95.69 533 VAL A CA 1
ATOM 4239 C C . VAL A 1 533 ? -3.209 -16.672 -12.516 1 95.69 533 VAL A C 1
ATOM 4241 O O . VAL A 1 533 ? -4.102 -16.25 -11.781 1 95.69 533 VAL A O 1
ATOM 4244 N N . VAL A 1 534 ? -3.385 -16.812 -13.758 1 95.94 534 VAL A N 1
ATOM 4245 C CA . VAL A 1 534 ? -4.656 -16.531 -14.414 1 95.94 534 VAL A CA 1
ATOM 4246 C C . VAL A 1 534 ? -5.691 -17.578 -14.023 1 95.94 534 VAL A C 1
ATOM 4248 O O . VAL A 1 534 ? -5.332 -18.672 -13.547 1 95.94 534 VAL A O 1
ATOM 4251 N N . PRO A 1 535 ? -6.984 -17.328 -14.234 1 96.75 535 PRO A N 1
ATOM 4252 C CA . PRO A 1 535 ? -8.031 -18.281 -13.883 1 96.75 535 PRO A CA 1
ATOM 4253 C C . PRO A 1 535 ? -8.062 -19.5 -14.805 1 96.75 535 PRO A C 1
ATOM 4255 O O . PRO A 1 535 ? -7.559 -19.438 -15.93 1 96.75 535 PRO A O 1
ATOM 4258 N N . MET A 1 536 ? -8.672 -20.547 -14.328 1 95.12 536 MET A N 1
ATOM 4259 C CA . MET A 1 536 ? -8.797 -21.781 -15.102 1 95.12 536 MET A CA 1
ATOM 4260 C C . MET A 1 536 ? -9.844 -21.625 -16.203 1 95.12 536 MET A C 1
ATOM 4262 O O . MET A 1 536 ? -9.734 -22.266 -17.25 1 95.12 536 MET A O 1
ATOM 4266 N N . ARG A 1 537 ? -10.75 -20.781 -15.859 1 95.81 537 ARG A N 1
ATOM 4267 C CA . ARG A 1 537 ? -11.859 -20.609 -16.797 1 95.81 537 ARG A CA 1
ATOM 4268 C C . ARG A 1 537 ? -12 -19.156 -17.219 1 95.81 537 ARG A C 1
ATOM 4270 O O . ARG A 1 537 ? -11.688 -18.25 -16.438 1 95.81 537 ARG A O 1
ATOM 4277 N N . GLU A 1 538 ? -12.602 -19 -18.406 1 95.31 538 GLU A N 1
ATOM 4278 C CA . GLU A 1 538 ? -12.828 -17.656 -18.922 1 95.31 538 GLU A CA 1
ATOM 4279 C C . GLU A 1 538 ? -13.859 -16.906 -18.078 1 95.31 538 GLU A C 1
ATOM 4281 O O . GLU A 1 538 ? -13.75 -15.695 -17.891 1 95.31 538 GLU A O 1
ATOM 4286 N N . ASP A 1 539 ? -14.836 -17.625 -17.562 1 97.25 539 ASP A N 1
ATOM 4287 C CA . ASP A 1 539 ? -15.891 -17 -16.781 1 97.25 539 ASP A CA 1
ATOM 4288 C C . ASP A 1 539 ? -15.656 -17.188 -15.289 1 97.25 539 ASP A C 1
ATOM 4290 O O . ASP A 1 539 ? -16.609 -17.344 -14.516 1 97.25 539 ASP A O 1
ATOM 4294 N N . GLY A 1 540 ? -14.422 -17.297 -14.914 1 97.75 540 GLY A N 1
ATOM 4295 C CA . GLY A 1 540 ? -14.094 -17.516 -13.516 1 97.75 540 GLY A CA 1
ATOM 4296 C C . GLY A 1 540 ? -13.117 -16.484 -12.969 1 97.75 540 GLY A C 1
ATOM 4297 O O . GLY A 1 540 ? -12.867 -15.461 -13.602 1 97.75 540 GLY A O 1
ATOM 4298 N N . TYR A 1 541 ? -12.672 -16.719 -11.719 1 98.56 541 TYR A N 1
ATOM 4299 C CA . TYR A 1 541 ? -11.711 -15.875 -11.016 1 98.56 541 TYR A CA 1
ATOM 4300 C C . TYR A 1 541 ? -10.555 -16.703 -10.469 1 98.56 541 TYR A C 1
ATOM 4302 O O . TYR A 1 541 ? -10.742 -17.844 -10.07 1 98.56 541 TYR A O 1
ATOM 4310 N N . SER A 1 542 ? -9.406 -16.156 -10.547 1 98.12 542 SER A N 1
ATOM 4311 C CA . SER A 1 542 ? -8.312 -16.594 -9.68 1 98.12 542 SER A CA 1
ATOM 4312 C C . SER A 1 542 ? -8.172 -15.68 -8.469 1 98.12 542 SER A C 1
ATOM 4314 O O . SER A 1 542 ? -8.195 -14.453 -8.602 1 98.12 542 SER A O 1
ATOM 4316 N N . VAL A 1 543 ? -8.148 -16.25 -7.285 1 98.44 543 VAL A N 1
ATOM 4317 C CA . VAL A 1 543 ? -8.008 -15.484 -6.047 1 98.44 543 VAL A CA 1
ATOM 4318 C C . VAL A 1 543 ? -6.82 -16.016 -5.246 1 98.44 543 VAL A C 1
ATOM 4320 O O . VAL A 1 543 ? -6.934 -17.047 -4.57 1 98.44 543 VAL A O 1
ATOM 4323 N N . PHE A 1 544 ? -5.754 -15.312 -5.293 1 97.38 544 PHE A N 1
ATOM 4324 C CA . PHE A 1 544 ? -4.59 -15.609 -4.473 1 97.38 544 PHE A CA 1
ATOM 4325 C C . PHE A 1 544 ? -4.473 -14.617 -3.318 1 97.38 544 PHE A C 1
ATOM 4327 O O . PHE A 1 544 ? -4.77 -13.438 -3.477 1 97.38 544 PHE A O 1
ATOM 4334 N N . TYR A 1 545 ? -4.094 -15.109 -2.135 1 96.75 545 TYR A N 1
ATOM 4335 C CA . TYR A 1 545 ? -4.121 -14.227 -0.973 1 96.75 545 TYR A CA 1
ATOM 4336 C C . TYR A 1 545 ? -3.045 -14.617 0.034 1 96.75 545 TYR A C 1
ATOM 4338 O O . TYR A 1 545 ? -2.576 -15.758 0.037 1 96.75 545 TYR A O 1
ATOM 4346 N N . ASN A 1 546 ? -2.605 -13.648 0.763 1 94.81 546 ASN A N 1
ATOM 4347 C CA . ASN A 1 546 ? -1.728 -13.82 1.916 1 94.81 546 ASN A CA 1
ATOM 4348 C C . ASN A 1 546 ? -2.432 -13.453 3.217 1 94.81 546 ASN A C 1
ATOM 4350 O O . ASN A 1 546 ? -3.32 -12.594 3.225 1 94.81 546 ASN A O 1
ATOM 4354 N N . LEU A 1 547 ? -2.018 -14.102 4.289 1 96.19 547 LEU A N 1
ATOM 4355 C CA . LEU A 1 547 ? -2.666 -13.898 5.578 1 96.19 547 LEU A CA 1
ATOM 4356 C C . LEU A 1 547 ? -1.681 -13.344 6.602 1 96.19 547 LEU A C 1
ATOM 4358 O O . LEU A 1 547 ? -1.231 -14.07 7.492 1 96.19 547 LEU A O 1
ATOM 4362 N N . CYS A 1 548 ? -1.434 -12.055 6.555 1 92.81 548 CYS A N 1
ATOM 4363 C CA . CYS A 1 548 ? -0.556 -11.406 7.527 1 92.81 548 CYS A CA 1
ATOM 4364 C C . CYS A 1 548 ? -1.288 -11.148 8.836 1 92.81 548 CYS A C 1
ATOM 4366 O O . CYS A 1 548 ? -2.498 -11.367 8.93 1 92.81 548 CYS A O 1
ATOM 4368 N N . LYS A 1 549 ? -0.566 -10.742 9.867 1 92.81 549 LYS A N 1
ATOM 4369 C CA . LYS A 1 549 ? -1.101 -10.625 11.227 1 92.81 549 LYS A CA 1
ATOM 4370 C C . LYS A 1 549 ? -2.221 -9.594 11.281 1 92.81 549 LYS A C 1
ATOM 4372 O O . LYS A 1 549 ? -3.229 -9.797 11.961 1 92.81 549 LYS A O 1
ATOM 4377 N N . GLU A 1 550 ? -2.068 -8.453 10.523 1 92.44 550 GLU A N 1
ATOM 4378 C CA . GLU A 1 550 ? -3.021 -7.363 10.688 1 92.44 550 GLU A CA 1
ATOM 4379 C C . GLU A 1 550 ? -3.6 -6.926 9.352 1 92.44 550 GLU A C 1
ATOM 4381 O O . GLU A 1 550 ? -4.336 -5.938 9.273 1 92.44 550 GLU A O 1
ATOM 4386 N N . ASP A 1 551 ? -3.268 -7.676 8.344 1 92.62 551 ASP A N 1
ATOM 4387 C CA . ASP A 1 551 ? -3.807 -7.348 7.031 1 92.62 551 ASP A CA 1
ATOM 4388 C C . ASP A 1 551 ? -3.74 -8.555 6.094 1 92.62 551 ASP A C 1
ATOM 4390 O O . ASP A 1 551 ? -3.053 -9.531 6.383 1 92.62 551 ASP A O 1
ATOM 4394 N N . PHE A 1 552 ? -4.496 -8.547 5.047 1 95.75 552 PHE A N 1
ATOM 4395 C CA . PHE A 1 552 ? -4.453 -9.508 3.949 1 95.75 552 PHE A CA 1
ATOM 4396 C C . PHE A 1 552 ? -4.047 -8.828 2.648 1 95.75 552 PHE A C 1
ATOM 4398 O O . PHE A 1 552 ? -4.34 -7.648 2.443 1 95.75 552 PHE A O 1
ATOM 4405 N N . PHE A 1 553 ? -3.307 -9.438 1.856 1 94.12 553 PHE A N 1
ATOM 4406 C CA . PHE A 1 553 ? -3.154 -9.07 0.454 1 94.12 553 PHE A CA 1
ATOM 4407 C C . PHE A 1 553 ? -3.963 -10 -0.441 1 94.12 553 PHE A C 1
ATOM 4409 O O . PHE A 1 553 ? -3.93 -11.219 -0.266 1 94.12 553 PHE A O 1
ATOM 4416 N N . ILE A 1 554 ? -4.699 -9.477 -1.358 1 96.75 554 ILE A N 1
ATOM 4417 C CA . ILE A 1 554 ? -5.594 -10.234 -2.223 1 96.75 554 ILE A CA 1
ATOM 4418 C C . ILE A 1 554 ? -5.301 -9.906 -3.686 1 96.75 554 ILE A C 1
ATOM 4420 O O . ILE A 1 554 ? -5.207 -8.734 -4.055 1 96.75 554 ILE A O 1
ATOM 4424 N N . LEU A 1 555 ? -5.074 -10.859 -4.48 1 96.69 555 LEU A N 1
ATOM 4425 C CA . LEU A 1 555 ? -4.969 -10.695 -5.926 1 96.69 555 LEU A CA 1
ATOM 4426 C C . LEU A 1 555 ? -6.094 -11.43 -6.641 1 96.69 555 LEU A C 1
ATOM 4428 O O . LEU A 1 555 ? -6.137 -12.664 -6.637 1 96.69 555 LEU A O 1
ATOM 4432 N N . VAL A 1 556 ? -7.027 -10.695 -7.223 1 97.88 556 VAL A N 1
ATOM 4433 C CA . VAL A 1 556 ? -8.109 -11.258 -8.031 1 97.88 556 VAL A CA 1
ATOM 4434 C C . VAL A 1 556 ? -7.805 -11.055 -9.508 1 97.88 556 VAL A C 1
ATOM 4436 O O . VAL A 1 556 ? -7.477 -9.945 -9.938 1 97.88 556 VAL A O 1
ATOM 4439 N N . ILE A 1 557 ? -7.863 -12.062 -10.281 1 97.75 557 ILE A N 1
ATOM 4440 C CA . ILE A 1 557 ? -7.652 -11.961 -11.727 1 97.75 557 ILE A CA 1
ATOM 4441 C C . ILE A 1 557 ? -8.859 -12.531 -12.469 1 97.75 557 ILE A C 1
ATOM 4443 O O . ILE A 1 557 ? -9.398 -13.57 -12.078 1 97.75 557 ILE A O 1
ATOM 4447 N N . SER A 1 558 ? -9.367 -11.898 -13.43 1 98.06 558 SER A N 1
ATOM 4448 C CA . SER A 1 558 ? -10.367 -12.352 -14.391 1 98.06 558 SER A CA 1
ATOM 4449 C C . SER A 1 558 ? -9.984 -11.953 -15.812 1 98.06 558 SER A C 1
ATOM 4451 O O . SER A 1 558 ? -8.922 -11.375 -16.031 1 98.06 558 SER A O 1
ATOM 4453 N N . PHE A 1 559 ? -10.734 -12.414 -16.812 1 97.06 559 PHE A N 1
ATOM 4454 C CA . PHE A 1 559 ? -10.516 -12.039 -18.203 1 97.06 559 PHE A CA 1
ATOM 4455 C C . PHE A 1 559 ? -11.43 -10.891 -18.609 1 97.06 559 PHE A C 1
ATOM 4457 O O . PHE A 1 559 ? -12.633 -10.922 -18.344 1 97.06 559 PHE A O 1
ATOM 4464 N N . LYS A 1 560 ? -10.914 -9.891 -19.219 1 93.56 560 LYS A N 1
ATOM 4465 C CA . LYS A 1 560 ? -11.609 -8.664 -19.594 1 93.56 560 LYS A CA 1
ATOM 4466 C C . LYS A 1 560 ? -12.695 -8.938 -20.625 1 93.56 560 LYS A C 1
ATOM 4468 O O . LYS A 1 560 ? -13.688 -8.211 -20.703 1 93.56 560 LYS A O 1
ATOM 4473 N N . ASP A 1 561 ? -12.461 -9.883 -21.406 1 94 561 ASP A N 1
ATOM 4474 C CA . ASP A 1 561 ? -13.375 -10.109 -22.531 1 94 561 ASP A CA 1
ATOM 4475 C C . ASP A 1 561 ? -14.555 -10.977 -22.109 1 94 561 ASP A C 1
ATOM 4477 O O . ASP A 1 561 ? -15.391 -11.344 -22.938 1 94 561 ASP A O 1
ATOM 4481 N N . CYS A 1 562 ? -14.672 -11.398 -20.891 1 95.56 562 CYS A N 1
ATOM 4482 C CA . CYS A 1 562 ? -15.867 -12.047 -20.359 1 95.56 562 CYS A CA 1
ATOM 4483 C C . CYS A 1 562 ? -16.766 -11.047 -19.641 1 95.56 562 CYS A C 1
ATOM 4485 O O . CYS A 1 562 ? -16.359 -10.453 -18.641 1 95.56 562 CYS A O 1
ATOM 4487 N N . GLU A 1 563 ? -17.938 -10.875 -20.016 1 94.56 563 GLU A N 1
ATOM 4488 C CA . GLU A 1 563 ? -18.859 -9.875 -19.484 1 94.56 563 GLU A CA 1
ATOM 4489 C C . GLU A 1 563 ? -19.344 -10.266 -18.094 1 94.56 563 GLU A C 1
ATOM 4491 O O . GLU A 1 563 ? -19.844 -9.422 -17.344 1 94.56 563 GLU A O 1
ATOM 4496 N N . LYS A 1 564 ? -19.156 -11.5 -17.75 1 95.31 564 LYS A N 1
ATOM 4497 C CA . LYS A 1 564 ? -19.703 -12.008 -16.5 1 95.31 564 LYS A CA 1
ATOM 4498 C C . LYS A 1 564 ? -18.766 -11.727 -15.328 1 95.31 564 LYS A C 1
ATOM 4500 O O . LYS A 1 564 ? -19.172 -11.805 -14.172 1 95.31 564 LYS A O 1
ATOM 4505 N N . THR A 1 565 ? -17.578 -11.438 -15.625 1 97.25 565 THR A N 1
ATOM 4506 C CA . THR A 1 565 ? -16.609 -11.32 -14.547 1 97.25 565 THR A CA 1
ATOM 4507 C C . THR A 1 565 ? -15.992 -9.93 -14.523 1 97.25 565 THR A C 1
ATOM 4509 O O . THR A 1 565 ? -15.906 -9.266 -15.562 1 97.25 565 THR A O 1
ATOM 4512 N N . ASP A 1 566 ? -15.648 -9.445 -13.398 1 95.31 566 ASP A N 1
ATOM 4513 C CA . ASP A 1 566 ? -14.953 -8.188 -13.125 1 95.31 566 ASP A CA 1
ATOM 4514 C C . ASP A 1 566 ? -14.109 -8.281 -11.859 1 95.31 566 ASP A C 1
ATOM 4516 O O . ASP A 1 566 ? -14.641 -8.461 -10.766 1 95.31 566 ASP A O 1
ATOM 4520 N N . SER A 1 567 ? -12.812 -8.172 -12.047 1 96 567 SER A N 1
ATOM 4521 C CA . SER A 1 567 ? -11.891 -8.406 -10.938 1 96 567 SER A CA 1
ATOM 4522 C C . SER A 1 567 ? -12.086 -7.379 -9.828 1 96 567 SER A C 1
ATOM 4524 O O . SER A 1 567 ? -12.023 -7.719 -8.648 1 96 567 SER A O 1
ATOM 4526 N N . LEU A 1 568 ? -12.258 -6.121 -10.164 1 91.56 568 LEU A N 1
ATOM 4527 C CA . LEU A 1 568 ? -12.445 -5.07 -9.172 1 91.56 568 LEU A CA 1
ATOM 4528 C C . LEU A 1 568 ? -13.727 -5.293 -8.375 1 91.56 568 LEU A C 1
ATOM 4530 O O . LEU A 1 568 ? -13.727 -5.188 -7.145 1 91.56 568 LEU A O 1
ATOM 4534 N N . ASP A 1 569 ? -14.781 -5.57 -9.078 1 93.19 569 ASP A N 1
ATOM 4535 C CA . ASP A 1 569 ? -16.062 -5.82 -8.438 1 93.19 569 ASP A CA 1
ATOM 4536 C C . ASP A 1 569 ? -15.977 -7.004 -7.477 1 93.19 569 ASP A C 1
ATOM 4538 O O . ASP A 1 569 ? -16.547 -6.973 -6.387 1 93.19 569 ASP A O 1
ATOM 4542 N N . PHE A 1 570 ? -15.336 -8.031 -7.938 1 97.25 570 PHE A N 1
ATOM 4543 C CA . PHE A 1 570 ? -15.234 -9.211 -7.086 1 97.25 570 PHE A CA 1
ATOM 4544 C C . PHE A 1 570 ? -14.352 -8.93 -5.875 1 97.25 570 PHE A C 1
ATOM 4546 O O . PHE A 1 570 ? -14.609 -9.43 -4.781 1 97.25 570 PHE A O 1
ATOM 4553 N N . PHE A 1 571 ? -13.258 -8.227 -6.023 1 96.31 571 PHE A N 1
ATOM 4554 C CA . PHE A 1 571 ? -12.414 -7.812 -4.902 1 96.31 571 PHE A CA 1
ATOM 4555 C C . PHE A 1 571 ? -13.242 -7.086 -3.848 1 96.31 571 PHE A C 1
ATOM 4557 O O . PHE A 1 571 ? -13.109 -7.359 -2.652 1 96.31 571 PHE A O 1
ATOM 4564 N N . GLN A 1 572 ? -14.047 -6.16 -4.277 1 92.5 572 GLN A N 1
ATOM 4565 C CA . GLN A 1 572 ? -14.883 -5.387 -3.365 1 92.5 572 GLN A CA 1
ATOM 4566 C C . GLN A 1 572 ? -15.883 -6.285 -2.643 1 92.5 572 GLN A C 1
ATOM 4568 O O . GLN A 1 572 ? -16.109 -6.129 -1.44 1 92.5 572 GLN A O 1
ATOM 4573 N N . GLU A 1 573 ? -16.484 -7.184 -3.406 1 96.5 573 GLU A N 1
ATOM 4574 C CA . GLU A 1 573 ? -17.438 -8.102 -2.795 1 96.5 573 GLU A CA 1
ATOM 4575 C C . GLU A 1 573 ? -16.766 -9.008 -1.773 1 96.5 573 GLU A C 1
ATOM 4577 O O . GLU A 1 573 ? -17.359 -9.359 -0.756 1 96.5 573 GLU A O 1
ATOM 4582 N N . LEU A 1 574 ? -15.602 -9.453 -2.107 1 98.12 574 LEU A N 1
ATOM 4583 C CA . LEU A 1 574 ? -14.836 -10.266 -1.172 1 98.12 574 LEU A CA 1
ATOM 4584 C C . LEU A 1 574 ? -14.508 -9.484 0.094 1 98.12 574 LEU A C 1
ATOM 4586 O O . LEU A 1 574 ? -14.641 -10 1.204 1 98.12 574 LEU A O 1
ATOM 4590 N N . SER A 1 575 ? -14.102 -8.258 -0.057 1 96.12 575 SER A N 1
ATOM 4591 C CA . SER A 1 575 ? -13.828 -7.398 1.087 1 96.12 575 SER A CA 1
ATOM 4592 C C . SER A 1 575 ? -15.07 -7.203 1.947 1 96.12 575 SER A C 1
ATOM 4594 O O . SER A 1 575 ? -15 -7.273 3.176 1 96.12 575 SER A O 1
ATOM 4596 N N . LYS A 1 576 ? -16.172 -6.988 1.311 1 96.25 576 LYS A N 1
ATOM 4597 C CA . LYS A 1 576 ? -17.438 -6.859 2.012 1 96.25 576 LYS A CA 1
ATOM 4598 C C . LYS A 1 576 ? -17.766 -8.133 2.791 1 96.25 576 LYS A C 1
ATOM 4600 O O . LYS A 1 576 ? -18.25 -8.062 3.924 1 96.25 576 LYS A O 1
ATOM 4605 N N . SER A 1 577 ? -17.516 -9.203 2.143 1 98.25 577 SER A N 1
ATOM 4606 C CA . SER A 1 577 ? -17.797 -10.492 2.775 1 98.25 577 SER A CA 1
ATOM 4607 C C . SER A 1 577 ? -16.938 -10.695 4.016 1 98.25 577 SER A C 1
ATOM 4609 O O . SER A 1 577 ? -17.406 -11.234 5.023 1 98.25 577 SER A O 1
ATOM 4611 N N . LEU A 1 578 ? -15.703 -10.297 3.951 1 98.25 578 LEU A N 1
ATOM 4612 C CA . LEU A 1 578 ? -14.82 -10.359 5.109 1 98.25 578 LEU A CA 1
ATOM 4613 C C . LEU A 1 578 ? -15.359 -9.523 6.262 1 98.25 578 LEU A C 1
ATOM 4615 O O . LEU A 1 578 ? -15.367 -9.977 7.41 1 98.25 578 LEU A O 1
ATOM 4619 N N . ILE A 1 579 ? -15.828 -8.359 5.977 1 96.69 579 ILE A N 1
ATOM 4620 C CA . ILE A 1 579 ? -16.375 -7.469 6.996 1 96.69 579 ILE A CA 1
ATOM 4621 C C . ILE A 1 579 ? -17.656 -8.055 7.566 1 96.69 579 ILE A C 1
ATOM 4623 O O . ILE A 1 579 ? -17.891 -8.008 8.781 1 96.69 579 ILE A O 1
ATOM 4627 N N . ARG A 1 580 ? -18.516 -8.617 6.699 1 97.38 580 ARG A N 1
ATOM 4628 C CA . ARG A 1 580 ? -19.766 -9.242 7.145 1 97.38 580 ARG A CA 1
ATOM 4629 C C . ARG A 1 580 ? -19.484 -10.383 8.117 1 97.38 580 ARG A C 1
ATOM 4631 O O . ARG A 1 580 ? -20.188 -10.539 9.109 1 97.38 580 ARG A O 1
ATOM 4638 N N . MET A 1 581 ? -18.547 -11.156 7.793 1 98.25 581 MET A N 1
ATOM 4639 C CA . MET A 1 581 ? -18.172 -12.258 8.68 1 98.25 581 MET A CA 1
ATOM 4640 C C . MET A 1 581 ? -17.656 -11.727 10.008 1 98.25 581 MET A C 1
ATOM 4642 O O . MET A 1 581 ? -17.984 -12.258 11.07 1 98.25 581 MET A O 1
ATOM 4646 N N . HIS A 1 582 ? -16.781 -10.727 9.922 1 97.62 582 HIS A N 1
ATOM 4647 C CA . HIS A 1 582 ? -16.266 -10.047 11.109 1 97.62 582 HIS A CA 1
ATOM 4648 C C . HIS A 1 582 ? -17.406 -9.57 12 1 97.62 582 HIS A C 1
ATOM 4650 O O . HIS A 1 582 ? -17.406 -9.828 13.211 1 97.62 582 HIS A O 1
ATOM 4656 N N . ASP A 1 583 ? -18.375 -8.945 11.398 1 96.38 583 ASP A N 1
ATOM 4657 C CA . ASP A 1 583 ? -19.5 -8.391 12.141 1 96.38 583 ASP A CA 1
ATOM 4658 C C . ASP A 1 583 ? -20.344 -9.492 12.766 1 96.38 583 ASP A C 1
ATOM 4660 O O . ASP A 1 583 ? -20.828 -9.352 13.898 1 96.38 583 ASP A O 1
ATOM 4664 N N . LEU A 1 584 ? -20.562 -10.578 12.016 1 97.56 584 LEU A N 1
ATOM 4665 C CA . LEU A 1 584 ? -21.312 -11.719 12.531 1 97.56 584 LEU A CA 1
ATOM 4666 C C . LEU A 1 584 ? -20.672 -12.273 13.789 1 97.56 584 LEU A C 1
ATOM 4668 O O . LEU A 1 584 ? -21.359 -12.539 14.781 1 97.56 584 LEU A O 1
ATOM 4672 N N . LEU A 1 585 ? -19.406 -12.438 13.758 1 97.44 585 LEU A N 1
ATOM 4673 C CA . LEU A 1 585 ? -18.672 -13.039 14.867 1 97.44 585 LEU A CA 1
ATOM 4674 C C . LEU A 1 585 ? -18.719 -12.133 16.094 1 97.44 585 LEU A C 1
ATOM 4676 O O . LEU A 1 585 ? -18.828 -12.617 17.219 1 97.44 585 LEU A O 1
ATOM 4680 N N . LEU A 1 586 ? -18.656 -10.812 15.852 1 95.31 586 LEU A N 1
ATOM 4681 C CA . LEU A 1 586 ? -18.703 -9.867 16.969 1 95.31 586 LEU A CA 1
ATOM 4682 C C . LEU A 1 586 ? -20.109 -9.766 17.547 1 95.31 586 LEU A C 1
ATOM 4684 O O . LEU A 1 586 ? -20.266 -9.648 18.766 1 95.31 586 LEU A O 1
ATOM 4688 N N . GLU A 1 587 ? -21.094 -9.758 16.672 1 94.25 587 GLU A N 1
ATOM 4689 C CA . GLU A 1 587 ? -22.484 -9.695 17.109 1 94.25 587 GLU A CA 1
ATOM 4690 C C . GLU A 1 587 ? -22.844 -10.93 17.938 1 94.25 587 GLU A C 1
ATOM 4692 O O . GLU A 1 587 ? -23.625 -10.836 18.891 1 94.25 587 GLU A O 1
ATOM 4697 N N . ALA A 1 588 ? -22.422 -12.039 17.531 1 91.44 588 ALA A N 1
ATOM 4698 C CA . ALA A 1 588 ? -22.703 -13.289 18.219 1 91.44 588 ALA A CA 1
ATOM 4699 C C . ALA A 1 588 ? -22.125 -13.289 19.641 1 91.44 588 ALA A C 1
ATOM 4701 O O . ALA A 1 588 ? -22.672 -13.922 20.547 1 91.44 588 ALA A O 1
ATOM 4702 N N . LYS A 1 589 ? -21.078 -12.711 19.891 1 86.75 589 LYS A N 1
ATOM 4703 C CA . LYS A 1 589 ? -20.469 -12.617 21.219 1 86.75 589 LYS A CA 1
ATOM 4704 C C . LYS A 1 589 ? -21.297 -11.719 22.141 1 86.75 589 LYS A C 1
ATOM 4706 O O . LYS A 1 589 ? -21.312 -11.922 23.359 1 86.75 589 LYS A O 1
ATOM 4711 N N . LYS A 1 590 ? -21.938 -10.719 21.578 1 75.44 590 LYS A N 1
ATOM 4712 C CA . LYS A 1 590 ? -22.75 -9.805 22.375 1 75.44 590 LYS A CA 1
ATOM 4713 C C . LYS A 1 590 ? -24.094 -10.445 22.75 1 75.44 590 LYS A C 1
ATOM 4715 O O . LYS A 1 590 ? -24.688 -10.078 23.766 1 75.44 590 LYS A O 1
ATOM 4720 N N . ALA A 1 591 ? -24.641 -11.312 21.922 1 64.38 591 ALA A N 1
ATOM 4721 C CA . ALA A 1 591 ? -25.938 -11.953 22.125 1 64.38 591 ALA A CA 1
ATOM 4722 C C . ALA A 1 591 ? -25.859 -13.008 23.234 1 64.38 591 ALA A C 1
ATOM 4724 O O . ALA A 1 591 ? -24.922 -13.812 23.25 1 64.38 591 ALA A O 1
ATOM 4725 N N . PRO A 1 592 ? -26.672 -12.82 24.328 1 54.94 592 PRO A N 1
ATOM 4726 C CA . PRO A 1 592 ? -26.75 -13.828 25.391 1 54.94 592 PRO A CA 1
ATOM 4727 C C . PRO A 1 592 ? -27.016 -15.234 24.859 1 54.94 592 PRO A C 1
ATOM 4729 O O . PRO A 1 592 ? -27.672 -15.398 23.844 1 54.94 592 PRO A O 1
ATOM 4732 N N . MET A 1 593 ? -26.062 -16.141 24.953 1 42.19 593 MET A N 1
ATOM 4733 C CA . MET A 1 593 ? -26.344 -17.547 24.688 1 42.19 593 MET A CA 1
ATOM 4734 C C . MET A 1 593 ? -27.75 -17.922 25.172 1 42.19 593 MET A C 1
ATOM 4736 O O . MET A 1 593 ? -28.062 -17.781 26.359 1 42.19 593 MET A O 1
ATOM 4740 N N . THR A 1 594 ? -28.781 -17.562 24.359 1 32.78 594 THR A N 1
ATOM 4741 C CA . THR A 1 594 ? -29.969 -18.266 24.828 1 32.78 594 THR A CA 1
ATOM 4742 C C . THR A 1 594 ? -29.828 -19.766 24.625 1 32.78 594 THR A C 1
ATOM 4744 O O . THR A 1 594 ? -29.328 -20.219 23.578 1 32.78 594 THR A O 1
ATOM 4747 N N . MET B 1 1 ? -8.828 23.375 32.688 1 76.19 1 MET B N 1
ATOM 4748 C CA . MET B 1 1 ? -7.684 24.078 33.281 1 76.19 1 MET B CA 1
ATOM 4749 C C . MET B 1 1 ? -7.152 25.141 32.312 1 76.19 1 MET B C 1
ATOM 4751 O O . MET B 1 1 ? -7.168 24.953 31.094 1 76.19 1 MET B O 1
ATOM 4755 N N . ASN B 1 2 ? -6.777 26.312 32.875 1 85.44 2 ASN B N 1
ATOM 4756 C CA . ASN B 1 2 ? -6.199 27.359 32.031 1 85.44 2 ASN B CA 1
ATOM 4757 C C . ASN B 1 2 ? -4.832 26.969 31.5 1 85.44 2 ASN B C 1
ATOM 4759 O O . ASN B 1 2 ? -4.168 26.094 32.062 1 85.44 2 ASN B O 1
ATOM 4763 N N . THR B 1 3 ? -4.473 27.531 30.406 1 85.56 3 THR B N 1
ATOM 4764 C CA . THR B 1 3 ? -3.129 27.312 29.891 1 85.56 3 THR B CA 1
ATOM 4765 C C . THR B 1 3 ? -2.082 27.906 30.828 1 85.56 3 THR B C 1
ATOM 4767 O O . THR B 1 3 ? -2.094 29.109 31.094 1 85.56 3 THR B O 1
ATOM 4770 N N . PRO B 1 4 ? -1.22 27.125 31.266 1 86.5 4 PRO B N 1
ATOM 4771 C CA . PRO B 1 4 ? -0.286 27.594 32.281 1 86.5 4 PRO B CA 1
ATOM 4772 C C . PRO B 1 4 ? 0.844 28.438 31.719 1 86.5 4 PRO B C 1
ATOM 4774 O O . PRO B 1 4 ? 1.208 28.281 30.547 1 86.5 4 PRO B O 1
ATOM 4777 N N . LEU B 1 5 ? 1.211 29.359 32.469 1 89.62 5 LEU B N 1
ATOM 4778 C CA . LEU B 1 5 ? 2.451 30.094 32.25 1 89.62 5 LEU B CA 1
ATOM 4779 C C . LEU B 1 5 ? 3.441 29.828 33.406 1 89.62 5 LEU B C 1
ATOM 4781 O O . LEU B 1 5 ? 3.113 30.016 34.562 1 89.62 5 LEU B O 1
ATOM 4785 N N . SER B 1 6 ? 4.637 29.375 32.969 1 81.25 6 SER B N 1
ATOM 4786 C CA . SER B 1 6 ? 5.629 29.016 33.969 1 81.25 6 SER B CA 1
ATOM 4787 C C . SER B 1 6 ? 6.066 30.234 34.781 1 81.25 6 SER B C 1
ATOM 4789 O O . SER B 1 6 ? 6.336 31.297 34.219 1 81.25 6 SER B O 1
ATOM 4791 N N . GLN B 1 7 ? 6.102 29.922 36.031 1 80 7 GLN B N 1
ATOM 4792 C CA . GLN B 1 7 ? 6.605 30.953 36.938 1 80 7 GLN B CA 1
ATOM 4793 C C . GLN B 1 7 ? 8.117 30.844 37.125 1 80 7 GLN B C 1
ATOM 4795 O O . GLN B 1 7 ? 8.766 31.781 37.594 1 80 7 GLN B O 1
ATOM 4800 N N . GLN B 1 8 ? 8.547 29.766 36.688 1 81.25 8 GLN B N 1
ATOM 4801 C CA . GLN B 1 8 ? 9.984 29.531 36.781 1 81.25 8 GLN B CA 1
ATOM 4802 C C . GLN B 1 8 ? 10.711 30.062 35.531 1 81.25 8 GLN B C 1
ATOM 4804 O O . GLN B 1 8 ? 11.391 29.328 34.844 1 81.25 8 GLN B O 1
ATOM 4809 N N . PHE B 1 9 ? 10.672 31.391 35.5 1 86.69 9 PHE B N 1
ATOM 4810 C CA . PHE B 1 9 ? 11.133 32.125 34.312 1 86.69 9 PHE B CA 1
ATOM 4811 C C . PHE B 1 9 ? 12.586 31.797 34 1 86.69 9 PHE B C 1
ATOM 4813 O O . PHE B 1 9 ? 12.898 31.297 32.938 1 86.69 9 PHE B O 1
ATOM 4820 N N . ASN B 1 10 ? 13.453 31.844 35 1 84.94 10 ASN B N 1
ATOM 4821 C CA . ASN B 1 10 ? 14.875 31.656 34.75 1 84.94 10 ASN B CA 1
ATOM 4822 C C . ASN B 1 10 ? 15.188 30.203 34.406 1 84.94 10 ASN B C 1
ATOM 4824 O O . ASN B 1 10 ? 15.992 29.938 33.5 1 84.94 10 ASN B O 1
ATOM 4828 N N . GLN B 1 11 ? 14.523 29.344 35.031 1 80.81 11 GLN B N 1
ATOM 4829 C CA . GLN B 1 11 ? 14.734 27.938 34.75 1 80.81 11 GLN B CA 1
ATOM 4830 C C . GLN B 1 11 ? 14.305 27.562 33.344 1 80.81 11 GLN B C 1
ATOM 4832 O O . GLN B 1 11 ? 14.969 26.781 32.656 1 80.81 11 GLN B O 1
ATOM 4837 N N . LEU B 1 12 ? 13.25 28.219 32.906 1 83.75 12 LEU B N 1
ATOM 4838 C CA . LEU B 1 12 ? 12.727 27.906 31.594 1 83.75 12 LEU B CA 1
ATOM 4839 C C . LEU B 1 12 ? 13.633 28.484 30.5 1 83.75 12 LEU B C 1
ATOM 4841 O O . LEU B 1 12 ? 13.945 27.812 29.516 1 83.75 12 LEU B O 1
ATOM 4845 N N . ILE B 1 13 ? 14.117 29.641 30.75 1 85.94 13 ILE B N 1
ATOM 4846 C CA . ILE B 1 13 ? 14.969 30.297 29.766 1 85.94 13 ILE B CA 1
ATOM 4847 C C . ILE B 1 13 ? 16.297 29.547 29.656 1 85.94 13 ILE B C 1
ATOM 4849 O O . ILE B 1 13 ? 16.859 29.453 28.562 1 85.94 13 ILE B O 1
ATOM 4853 N N . ASN B 1 14 ? 16.656 28.922 30.703 1 80.75 14 ASN B N 1
ATOM 4854 C CA . ASN B 1 14 ? 17.922 28.188 30.719 1 80.75 14 ASN B CA 1
ATOM 4855 C C . ASN B 1 14 ? 17.844 26.938 29.859 1 80.75 14 ASN B C 1
ATOM 4857 O O . ASN B 1 14 ? 18.875 26.391 29.453 1 80.75 14 ASN B O 1
ATOM 4861 N N . GLN B 1 15 ? 16.656 26.547 29.5 1 78 15 GLN B N 1
ATOM 4862 C CA . GLN B 1 15 ? 16.516 25.422 28.578 1 78 15 GLN B CA 1
ATOM 4863 C C . GLN B 1 15 ? 17.109 25.75 27.219 1 78 15 GLN B C 1
ATOM 4865 O O . GLN B 1 15 ? 17.438 24.859 26.438 1 78 15 GLN B O 1
ATOM 4870 N N . LEU B 1 16 ? 17.281 27 27.016 1 79 16 LEU B N 1
ATOM 4871 C CA . LEU B 1 16 ? 17.875 27.422 25.766 1 79 16 LEU B CA 1
ATOM 4872 C C . LEU B 1 16 ? 19.344 26.984 25.688 1 79 16 LEU B C 1
ATOM 4874 O O . LEU B 1 16 ? 19.922 26.906 24.594 1 79 16 LEU B O 1
ATOM 4878 N N . PHE B 1 17 ? 19.797 26.594 26.781 1 70.69 17 PHE B N 1
ATOM 4879 C CA . PHE B 1 17 ? 21.188 26.125 26.781 1 70.69 17 PHE B CA 1
ATOM 4880 C C . PHE B 1 17 ? 21.312 24.812 26.016 1 70.69 17 PHE B C 1
ATOM 4882 O O . PHE B 1 17 ? 22.406 24.469 25.547 1 70.69 17 PHE B O 1
ATOM 4889 N N . THR B 1 18 ? 20.172 24.219 25.781 1 73.88 18 THR B N 1
ATOM 4890 C CA . THR B 1 18 ? 20.203 23 24.984 1 73.88 18 THR B CA 1
ATOM 4891 C C . THR B 1 18 ? 20.609 23.297 23.547 1 73.88 18 THR B C 1
ATOM 4893 O O . THR B 1 18 ? 20.938 22.391 22.781 1 73.88 18 THR B O 1
ATOM 4896 N N . VAL B 1 19 ? 20.812 24.578 23.344 1 79.69 19 VAL B N 1
ATOM 4897 C CA . VAL B 1 19 ? 21.234 25 22.016 1 79.69 19 VAL B CA 1
ATOM 4898 C C . VAL B 1 19 ? 22.719 24.672 21.812 1 79.69 19 VAL B C 1
ATOM 4900 O O . VAL B 1 19 ? 23.234 24.75 20.703 1 79.69 19 VAL B O 1
ATOM 4903 N N . LYS B 1 20 ? 23.281 24.266 22.844 1 85 20 LYS B N 1
ATOM 4904 C CA . LYS B 1 20 ? 24.719 24 22.812 1 85 20 LYS B CA 1
ATOM 4905 C C . LYS B 1 20 ? 25.078 22.969 21.75 1 85 20 LYS B C 1
ATOM 4907 O O . LYS B 1 20 ? 26.188 22.984 21.203 1 85 20 LYS B O 1
ATOM 4912 N N . VAL B 1 21 ? 24.172 22.156 21.391 1 89.94 21 VAL B N 1
ATOM 4913 C CA . VAL B 1 21 ? 24.422 21.094 20.422 1 89.94 21 VAL B CA 1
ATOM 4914 C C . VAL B 1 21 ? 24.781 21.703 19.062 1 89.94 21 VAL B C 1
ATOM 4916 O O . VAL B 1 21 ? 25.453 21.062 18.266 1 89.94 21 VAL B O 1
ATOM 4919 N N . PHE B 1 22 ? 24.422 22.953 18.812 1 92.56 22 PHE B N 1
ATOM 4920 C CA . PHE B 1 22 ? 24.594 23.578 17.5 1 92.56 22 PHE B CA 1
ATOM 4921 C C . PHE B 1 22 ? 25.703 24.625 17.547 1 92.56 22 PHE B C 1
ATOM 4923 O O . PHE B 1 22 ? 25.859 25.422 16.625 1 92.56 22 PHE B O 1
ATOM 4930 N N . ALA B 1 23 ? 26.484 24.719 18.641 1 91.56 23 ALA B N 1
ATOM 4931 C CA . ALA B 1 23 ? 27.344 25.875 18.844 1 91.56 23 ALA B CA 1
ATOM 4932 C C . ALA B 1 23 ? 28.797 25.422 19.062 1 91.56 23 ALA B C 1
ATOM 4934 O O . ALA B 1 23 ? 29.047 24.312 19.516 1 91.56 23 ALA B O 1
ATOM 4935 N N . THR B 1 24 ? 29.594 26.391 18.703 1 90.25 24 THR B N 1
ATOM 4936 C CA . THR B 1 24 ? 30.969 26.297 19.172 1 90.25 24 THR B CA 1
ATOM 4937 C C . THR B 1 24 ? 31.094 26.766 20.625 1 90.25 24 THR B C 1
ATOM 4939 O O . THR B 1 24 ? 30.141 27.312 21.172 1 90.25 24 THR B O 1
ATOM 4942 N N . HIS B 1 25 ? 32.281 26.547 21.125 1 89.56 25 HIS B N 1
ATOM 4943 C CA . HIS B 1 25 ? 32.5 26.969 22.484 1 89.56 25 HIS B CA 1
ATOM 4944 C C . HIS B 1 25 ? 32.375 28.484 22.625 1 89.56 25 HIS B C 1
ATOM 4946 O O . HIS B 1 25 ? 31.797 28.984 23.594 1 89.56 25 HIS B O 1
ATOM 4952 N N . GLU B 1 26 ? 32.844 29.156 21.688 1 92 26 GLU B N 1
ATOM 4953 C CA . GLU B 1 26 ? 32.812 30.625 21.703 1 92 26 GLU B CA 1
ATOM 4954 C C . GLU B 1 26 ? 31.375 31.125 21.578 1 92 26 GLU B C 1
ATOM 4956 O O . GLU B 1 26 ? 30.969 32.062 22.266 1 92 26 GLU B O 1
ATOM 4961 N N . GLU B 1 27 ? 30.641 30.531 20.75 1 91.81 27 GLU B N 1
ATOM 4962 C CA . GLU B 1 27 ? 29.25 30.938 20.5 1 91.81 27 GLU B CA 1
ATOM 4963 C C . GLU B 1 27 ? 28.391 30.719 21.734 1 91.81 27 GLU B C 1
ATOM 4965 O O . GLU B 1 27 ? 27.531 31.531 22.047 1 91.81 27 GLU B O 1
ATOM 4970 N N . ILE B 1 28 ? 28.656 29.656 22.438 1 90.56 28 ILE B N 1
ATOM 4971 C CA . ILE B 1 28 ? 27.844 29.328 23.594 1 90.56 28 ILE B CA 1
ATOM 4972 C C . ILE B 1 28 ? 28.109 30.328 24.719 1 90.56 28 ILE B C 1
ATOM 4974 O O . ILE B 1 28 ? 27.203 30.688 25.469 1 90.56 28 ILE B O 1
ATOM 4978 N N . GLU B 1 29 ? 29.344 30.719 24.844 1 91.81 29 GLU B N 1
ATOM 4979 C CA . GLU B 1 29 ? 29.688 31.688 25.875 1 91.81 29 GLU B CA 1
ATOM 4980 C C . GLU B 1 29 ? 29 33.031 25.609 1 91.81 29 GLU B C 1
ATOM 4982 O O . GLU B 1 29 ? 28.547 33.688 26.531 1 91.81 29 GLU B O 1
ATOM 4987 N N . LYS B 1 30 ? 29 33.344 24.406 1 92.75 30 LYS B N 1
ATOM 4988 C CA . LYS B 1 30 ? 28.312 34.594 24.031 1 92.75 30 LYS B CA 1
ATOM 4989 C C . LYS B 1 30 ? 26.812 34.5 24.328 1 92.75 30 LYS B C 1
ATOM 4991 O O . LYS B 1 30 ? 26.234 35.438 24.875 1 92.75 30 LYS B O 1
ATOM 4996 N N . THR B 1 31 ? 26.219 33.438 23.938 1 92.25 31 THR B N 1
ATOM 4997 C CA . THR B 1 31 ? 24.781 33.25 24.141 1 92.25 31 THR B CA 1
ATOM 4998 C C . THR B 1 31 ? 24.438 33.188 25.625 1 92.25 31 THR B C 1
ATOM 5000 O O . THR B 1 31 ? 23.406 33.688 26.047 1 92.25 31 THR B O 1
ATOM 5003 N N . LYS B 1 32 ? 25.312 32.594 26.422 1 91.88 32 LYS B N 1
ATOM 5004 C CA . LYS B 1 32 ? 25.109 32.562 27.875 1 91.88 32 LYS B CA 1
ATOM 5005 C C . LYS B 1 32 ? 25.031 33.969 28.453 1 91.88 32 LYS B C 1
ATOM 5007 O O . LYS B 1 32 ? 24.203 34.25 29.312 1 91.88 32 LYS B O 1
ATOM 5012 N N . LYS B 1 33 ? 25.906 34.812 27.953 1 93.88 33 LYS B N 1
ATOM 5013 C CA . LYS B 1 33 ? 25.906 36.188 28.422 1 93.88 33 LYS B CA 1
ATOM 5014 C C . LYS B 1 33 ? 24.625 36.906 28.031 1 93.88 33 LYS B C 1
ATOM 5016 O O . LYS B 1 33 ? 24.062 37.656 28.828 1 93.88 33 LYS B O 1
ATOM 5021 N N . ILE B 1 34 ? 24.203 36.688 26.859 1 94.38 34 ILE B N 1
ATOM 5022 C CA . ILE B 1 34 ? 22.984 37.312 26.359 1 94.38 34 ILE B CA 1
ATOM 5023 C C . ILE B 1 34 ? 21.797 36.844 27.203 1 94.38 34 ILE B C 1
ATOM 5025 O O . ILE B 1 34 ? 20.953 37.688 27.562 1 94.38 34 ILE B O 1
ATOM 5029 N N . ILE B 1 35 ? 21.734 35.594 27.547 1 93.69 35 ILE B N 1
ATOM 5030 C CA . ILE B 1 35 ? 20.656 35.031 28.328 1 93.69 35 ILE B CA 1
ATOM 5031 C C . ILE B 1 35 ? 20.672 35.625 29.734 1 93.69 35 ILE B C 1
ATOM 5033 O O . ILE B 1 35 ? 19.641 36 30.281 1 93.69 35 ILE B O 1
ATOM 5037 N N . GLU B 1 36 ? 21.875 35.688 30.281 1 93.62 36 GLU B N 1
ATOM 5038 C CA . GLU B 1 36 ? 22.016 36.25 31.625 1 93.62 36 GLU B CA 1
ATOM 5039 C C . GLU B 1 36 ? 21.578 37.719 31.672 1 93.62 36 GLU B C 1
ATOM 5041 O O . GLU B 1 36 ? 20.891 38.125 32.594 1 93.62 36 GLU B O 1
ATOM 5046 N N . GLU B 1 37 ? 22 38.469 30.703 1 95.12 37 GLU B N 1
ATOM 5047 C CA . GLU B 1 37 ? 21.609 39.844 30.625 1 95.12 37 GLU B CA 1
ATOM 5048 C C . GLU B 1 37 ? 20.109 40 30.453 1 95.12 37 GLU B C 1
ATOM 5050 O O . GLU B 1 37 ? 19.484 40.875 31.031 1 95.12 37 GLU B O 1
ATOM 5055 N N . PHE B 1 38 ? 19.562 39.188 29.672 1 95.94 38 PHE B N 1
ATOM 5056 C CA . PHE B 1 38 ? 18.125 39.188 29.453 1 95.94 38 PHE B CA 1
ATOM 5057 C C . PHE B 1 38 ? 17.375 38.875 30.734 1 95.94 38 PHE B C 1
ATOM 5059 O O . PHE B 1 38 ? 16.422 39.562 31.094 1 95.94 38 PHE B O 1
ATOM 5066 N N . GLN B 1 39 ? 17.781 37.844 31.484 1 94.56 39 GLN B N 1
ATOM 5067 C CA . GLN B 1 39 ? 17.109 37.344 32.688 1 94.56 39 GLN B CA 1
ATOM 5068 C C . GLN B 1 39 ? 17.203 38.375 33.812 1 94.56 39 GLN B C 1
ATOM 5070 O O . GLN B 1 39 ? 16.297 38.469 34.656 1 94.56 39 GLN B O 1
ATOM 5075 N N . ASN B 1 40 ? 18.312 39.125 33.781 1 93.81 40 ASN B N 1
ATOM 5076 C CA . ASN B 1 40 ? 18.531 40.094 34.844 1 93.81 40 ASN B CA 1
ATOM 5077 C C . ASN B 1 40 ? 18.109 41.5 34.438 1 93.81 40 ASN B C 1
ATOM 5079 O O . ASN B 1 40 ? 18.203 42.438 35.219 1 93.81 40 ASN B O 1
ATOM 5083 N N . GLY B 1 41 ? 17.625 41.688 33.25 1 94.81 41 GLY B N 1
ATOM 5084 C CA . GLY B 1 41 ? 17.234 43 32.75 1 94.81 41 GLY B CA 1
ATOM 5085 C C . GLY B 1 41 ? 15.812 43 32.188 1 94.81 41 GLY B C 1
ATOM 5086 O O . GLY B 1 41 ? 14.859 42.719 32.938 1 94.81 41 GLY B O 1
ATOM 5087 N N . VAL B 1 42 ? 15.797 43.25 30.969 1 96.12 42 VAL B N 1
ATOM 5088 C CA . VAL B 1 42 ? 14.516 43.5 30.312 1 96.12 42 VAL B CA 1
ATOM 5089 C C . VAL B 1 42 ? 13.633 42.281 30.406 1 96.12 42 VAL B C 1
ATOM 5091 O O . VAL B 1 42 ? 12.406 42.375 30.422 1 96.12 42 VAL B O 1
ATOM 5094 N N . GLY B 1 43 ? 14.211 41.062 30.5 1 96.06 43 GLY B N 1
ATOM 5095 C CA . GLY B 1 43 ? 13.469 39.844 30.609 1 96.06 43 GLY B CA 1
ATOM 5096 C C . GLY B 1 43 ? 12.539 39.781 31.812 1 96.06 43 GLY B C 1
ATOM 5097 O O . GLY B 1 43 ? 11.438 39.25 31.734 1 96.06 43 GLY B O 1
ATOM 5098 N N . LYS B 1 44 ? 12.969 40.344 32.875 1 95.06 44 LYS B N 1
ATOM 5099 C CA . LYS B 1 44 ? 12.148 40.375 34.094 1 95.06 44 LYS B CA 1
ATOM 5100 C C . LYS B 1 44 ? 10.891 41.219 33.875 1 95.06 44 LYS B C 1
ATOM 5102 O O . LYS B 1 44 ? 9.805 40.844 34.312 1 95.06 44 LYS B O 1
ATOM 5107 N N . GLN B 1 45 ? 11.133 42.312 33.281 1 95.62 45 GLN B N 1
ATOM 5108 C CA . GLN B 1 45 ? 10.008 43.188 33 1 95.62 45 GLN B CA 1
ATOM 5109 C C . GLN B 1 45 ? 9 42.531 32.062 1 95.62 45 GLN B C 1
ATOM 5111 O O . GLN B 1 45 ? 7.789 42.625 32.281 1 95.62 45 GLN B O 1
ATOM 5116 N N . LEU B 1 46 ? 9.484 41.938 31.031 1 97 46 LEU B N 1
ATOM 5117 C CA . LEU B 1 46 ? 8.633 41.25 30.078 1 97 46 LEU B CA 1
ATOM 5118 C C . LEU B 1 46 ? 7.859 40.125 30.75 1 97 46 LEU B C 1
ATOM 5120 O O . LEU B 1 46 ? 6.68 39.906 30.469 1 97 46 LEU B O 1
ATOM 5124 N N . GLN B 1 47 ? 8.531 39.375 31.609 1 96.06 47 GLN B N 1
ATOM 5125 C CA . GLN B 1 47 ? 7.895 38.281 32.344 1 96.06 47 GLN B CA 1
ATOM 5126 C C . GLN B 1 47 ? 6.754 38.812 33.219 1 96.06 47 GLN B C 1
ATOM 5128 O O . GLN B 1 47 ? 5.684 38.188 33.25 1 96.06 47 GLN B O 1
ATOM 5133 N N . GLU B 1 48 ? 6.996 39.844 33.875 1 95.31 48 GLU B N 1
ATOM 5134 C CA . GLU B 1 48 ? 5.965 40.438 34.719 1 95.31 48 GLU B CA 1
ATOM 5135 C C . GLU B 1 48 ? 4.738 40.844 33.906 1 95.31 48 GLU B C 1
ATOM 5137 O O . GLU B 1 48 ? 3.604 40.562 34.312 1 95.31 48 GLU B O 1
ATOM 5142 N N . LYS B 1 49 ? 5 41.438 32.844 1 95.62 49 LYS B N 1
ATOM 5143 C CA . LYS B 1 49 ? 3.904 41.875 31.984 1 95.62 49 LYS B CA 1
ATOM 5144 C C . LYS B 1 49 ? 3.154 40.656 31.422 1 95.62 49 LYS B C 1
ATOM 5146 O O . LYS B 1 49 ? 1.938 40.719 31.234 1 95.62 49 LYS B O 1
ATOM 5151 N N . LEU B 1 50 ? 3.871 39.656 31 1 95.75 50 LEU B N 1
ATOM 5152 C CA . LEU B 1 50 ? 3.268 38.438 30.469 1 95.75 50 LEU B CA 1
ATOM 5153 C C . LEU B 1 50 ? 2.41 37.75 31.531 1 95.75 50 LEU B C 1
ATOM 5155 O O . LEU B 1 50 ? 1.341 37.219 31.219 1 95.75 50 LEU B O 1
ATOM 5159 N N . VAL B 1 51 ? 2.914 37.719 32.75 1 94.69 51 VAL B N 1
ATOM 5160 C CA . VAL B 1 51 ? 2.166 37.125 33.844 1 94.69 51 VAL B CA 1
ATOM 5161 C C . VAL B 1 51 ? 0.872 37.906 34.062 1 94.69 51 VAL B C 1
ATOM 5163 O O . VAL B 1 51 ? -0.179 37.312 34.344 1 94.69 51 VAL B O 1
ATOM 5166 N N . GLU B 1 52 ? 0.955 39.156 34 1 94.19 52 GLU B N 1
ATOM 5167 C CA . GLU B 1 52 ? -0.235 40 34.125 1 94.19 52 GLU B CA 1
ATOM 5168 C C . GLU B 1 52 ? -1.254 39.688 33.031 1 94.19 52 GLU B C 1
ATOM 5170 O O . GLU B 1 52 ? -2.451 39.562 33.312 1 94.19 52 GLU B O 1
ATOM 5175 N N . LYS B 1 53 ? -0.795 39.594 31.891 1 92.81 53 LYS B N 1
ATOM 5176 C CA . LYS B 1 53 ? -1.666 39.219 30.781 1 92.81 53 LYS B CA 1
ATOM 5177 C C . LYS B 1 53 ? -2.305 37.844 31.016 1 92.81 53 LYS B C 1
ATOM 5179 O O . LYS B 1 53 ? -3.49 37.656 30.75 1 92.81 53 LYS B O 1
ATOM 5184 N N . ALA B 1 54 ? -1.535 36.938 31.484 1 92.75 54 ALA B N 1
ATOM 5185 C CA . ALA B 1 54 ? -1.988 35.562 31.688 1 92.75 54 ALA B CA 1
ATOM 5186 C C . ALA B 1 54 ? -3.049 35.5 32.781 1 92.75 54 ALA B C 1
ATOM 5188 O O . ALA B 1 54 ? -3.965 34.688 32.719 1 92.75 54 ALA B O 1
ATOM 5189 N N . LYS B 1 55 ? -2.9 36.281 33.781 1 91.38 55 LYS B N 1
ATOM 5190 C CA . LYS B 1 55 ? -3.857 36.312 34.875 1 91.38 55 LYS B CA 1
ATOM 5191 C C . LYS B 1 55 ? -5.246 36.719 34.375 1 91.38 55 LYS B C 1
ATOM 5193 O O . LYS B 1 55 ? -6.258 36.281 34.938 1 91.38 55 LYS B O 1
ATOM 5198 N N . GLY B 1 56 ? -5.277 37.438 33.375 1 90.25 56 GLY B N 1
ATOM 5199 C CA . GLY B 1 56 ? -6.551 37.938 32.906 1 90.25 56 GLY B CA 1
ATOM 5200 C C . GLY B 1 56 ? -7.133 37.094 31.781 1 90.25 56 GLY B C 1
ATOM 5201 O O . GLY B 1 56 ? -8.156 37.438 31.188 1 90.25 56 GLY B O 1
ATOM 5202 N N . SER B 1 57 ? -6.508 36.031 31.531 1 91.69 57 SER B N 1
ATOM 5203 C CA . SER B 1 57 ? -6.941 35.219 30.391 1 91.69 57 SER B CA 1
ATOM 5204 C C . SER B 1 57 ? -6.953 33.719 30.734 1 91.69 57 SER B C 1
ATOM 5206 O O . SER B 1 57 ? -6.141 33.281 31.547 1 91.69 57 SER B O 1
ATOM 5208 N N . ARG B 1 58 ? -7.902 32.969 30.203 1 93.25 58 ARG B N 1
ATOM 5209 C CA . ARG B 1 58 ? -7.918 31.516 30.375 1 93.25 58 ARG B CA 1
ATOM 5210 C C . ARG B 1 58 ? -6.855 30.844 29.516 1 93.25 58 ARG B C 1
ATOM 5212 O O . ARG B 1 58 ? -6.375 29.766 29.844 1 93.25 58 ARG B O 1
ATOM 5219 N N . ASN B 1 59 ? -6.574 31.406 28.406 1 94.56 59 ASN B N 1
ATOM 5220 C CA . ASN B 1 59 ? -5.484 31.031 27.5 1 94.56 59 ASN B CA 1
ATOM 5221 C C . ASN B 1 59 ? -4.742 32.25 26.984 1 94.56 59 ASN B C 1
ATOM 5223 O O . ASN B 1 59 ? -5.164 32.875 26.016 1 94.56 59 ASN B O 1
ATOM 5227 N N . TRP B 1 60 ? -3.625 32.5 27.531 1 94.38 60 TRP B N 1
ATOM 5228 C CA . TRP B 1 60 ? -2.906 33.75 27.281 1 94.38 60 TRP B CA 1
ATOM 5229 C C . TRP B 1 60 ? -2.285 33.75 25.891 1 94.38 60 TRP B C 1
ATOM 5231 O O . TRP B 1 60 ? -1.973 34.812 25.344 1 94.38 60 TRP B O 1
ATOM 5241 N N . LEU B 1 61 ? -2.133 32.625 25.312 1 94.12 61 LEU B N 1
ATOM 5242 C CA . LEU B 1 61 ? -1.368 32.469 24.078 1 94.12 61 LEU B CA 1
ATOM 5243 C C . LEU B 1 61 ? -2.295 32.375 22.875 1 94.12 61 LEU B C 1
ATOM 5245 O O . LEU B 1 61 ? -1.872 32.625 21.75 1 94.12 61 LEU B O 1
ATOM 5249 N N . GLU B 1 62 ? -3.48 32.062 22.938 1 93.44 62 GLU B N 1
ATOM 5250 C CA . GLU B 1 62 ? -4.398 31.625 21.891 1 93.44 62 GLU B CA 1
ATOM 5251 C C . GLU B 1 62 ? -4.414 32.625 20.734 1 93.44 62 GLU B C 1
ATOM 5253 O O . GLU B 1 62 ? -4.098 32.25 19.594 1 93.44 62 GLU B O 1
ATOM 5258 N N . THR B 1 63 ? -4.734 33.844 20.984 1 93.12 63 THR B N 1
ATOM 5259 C CA . THR B 1 63 ? -4.859 34.844 19.938 1 93.12 63 THR B CA 1
ATOM 5260 C C . THR B 1 63 ? -3.502 35.156 19.312 1 93.12 63 THR B C 1
ATOM 5262 O O . THR B 1 63 ? -3.396 35.312 18.094 1 93.12 63 THR B O 1
ATOM 5265 N N . TRP B 1 64 ? -2.488 35.25 20.172 1 94.19 64 TRP B N 1
ATOM 5266 C CA . TRP B 1 64 ? -1.136 35.5 19.688 1 94.19 64 TRP B CA 1
ATOM 5267 C C . TRP B 1 64 ? -0.672 34.406 18.75 1 94.19 64 TRP B C 1
ATOM 5269 O O . TRP B 1 64 ? -0.081 34.688 17.703 1 94.19 64 TRP B O 1
ATOM 5279 N N . TRP B 1 65 ? -0.937 33.219 19.172 1 93.31 65 TRP B N 1
ATOM 5280 C CA . TRP B 1 65 ? -0.524 32.062 18.375 1 93.31 65 TRP B CA 1
ATOM 5281 C C . TRP B 1 65 ? -1.237 32.062 17.016 1 93.31 65 TRP B C 1
ATOM 5283 O O . TRP B 1 65 ? -0.604 31.875 15.977 1 93.31 65 TRP B O 1
ATOM 5293 N N . GLU B 1 66 ? -2.482 32.219 16.953 1 94.56 66 GLU B N 1
ATOM 5294 C CA . GLU B 1 66 ? -3.256 32.219 15.711 1 94.56 66 GLU B CA 1
ATOM 5295 C C . GLU B 1 66 ? -2.754 33.312 14.75 1 94.56 66 GLU B C 1
ATOM 5297 O O . GLU B 1 66 ? -2.633 33.062 13.547 1 94.56 66 GLU B O 1
ATOM 5302 N N . ASN B 1 67 ? -2.484 34.438 15.289 1 95.19 67 ASN B N 1
ATOM 5303 C CA . ASN B 1 67 ? -2.004 35.531 14.461 1 95.19 67 ASN B CA 1
ATOM 5304 C C . ASN B 1 67 ? -0.585 35.281 13.961 1 95.19 67 ASN B C 1
ATOM 5306 O O . ASN B 1 67 ? -0.351 35.219 12.758 1 95.19 67 ASN B O 1
ATOM 5310 N N . ALA B 1 68 ? 0.297 35.062 14.875 1 93.12 68 ALA B N 1
ATOM 5311 C CA . ALA B 1 68 ? 1.72 35 14.555 1 93.12 68 ALA B CA 1
ATOM 5312 C C . ALA B 1 68 ? 2.051 33.719 13.758 1 93.12 68 ALA B C 1
ATOM 5314 O O . ALA B 1 68 ? 2.898 33.75 12.867 1 93.12 68 ALA B O 1
ATOM 5315 N N . ALA B 1 69 ? 1.406 32.688 14.078 1 91.75 69 ALA B N 1
ATOM 5316 C CA . ALA B 1 69 ? 1.764 31.422 13.461 1 91.75 69 ALA B CA 1
ATOM 5317 C C . ALA B 1 69 ? 1.046 31.234 12.125 1 91.75 69 ALA B C 1
ATOM 5319 O O . ALA B 1 69 ? 1.546 30.547 11.234 1 91.75 69 ALA B O 1
ATOM 5320 N N . TYR B 1 70 ? -0.147 31.859 11.961 1 94.81 70 TYR B N 1
ATOM 5321 C CA . TYR B 1 70 ? -0.936 31.484 10.789 1 94.81 70 TYR B CA 1
ATOM 5322 C C . TYR B 1 70 ? -1.406 32.719 10.031 1 94.81 70 TYR B C 1
ATOM 5324 O O . TYR B 1 70 ? -1.087 32.875 8.852 1 94.81 70 TYR B O 1
ATOM 5332 N N . LEU B 1 71 ? -2.037 33.625 10.633 1 97.25 71 LEU B N 1
ATOM 5333 C CA . LEU B 1 71 ? -2.859 34.594 9.961 1 97.25 71 LEU B CA 1
ATOM 5334 C C . LEU B 1 71 ? -1.998 35.75 9.398 1 97.25 71 LEU B C 1
ATOM 5336 O O . LEU B 1 71 ? -2.402 36.438 8.469 1 97.25 71 LEU B O 1
ATOM 5340 N N . GLN B 1 72 ? -0.834 35.906 9.969 1 95.62 72 GLN B N 1
ATOM 5341 C CA . GLN B 1 72 ? 0.047 37 9.516 1 95.62 72 GLN B CA 1
ATOM 5342 C C . GLN B 1 72 ? 0.963 36.5 8.391 1 95.62 72 GLN B C 1
ATOM 5344 O O . GLN B 1 72 ? 1.644 37.312 7.75 1 95.62 72 GLN B O 1
ATOM 5349 N N . ASN B 1 73 ? 0.958 35.25 8.195 1 93 73 ASN B N 1
ATOM 5350 C CA . ASN B 1 73 ? 1.707 34.688 7.07 1 93 73 ASN B CA 1
ATOM 5351 C C . ASN B 1 73 ? 1.164 35.188 5.738 1 93 73 ASN B C 1
ATOM 5353 O O . ASN B 1 73 ? -0.05 35.25 5.531 1 93 73 ASN B O 1
ATOM 5357 N N . ARG B 1 74 ? 2.045 35.562 4.812 1 95.25 74 ARG B N 1
ATOM 5358 C CA . ARG B 1 74 ? 1.588 36.188 3.58 1 95.25 74 ARG B CA 1
ATOM 5359 C C . ARG B 1 74 ? 1.847 35.281 2.377 1 95.25 74 ARG B C 1
ATOM 5361 O O . ARG B 1 74 ? 1.507 35.625 1.246 1 95.25 74 ARG B O 1
ATOM 5368 N N . SER B 1 75 ? 2.4 34.125 2.598 1 93.19 75 SER B N 1
ATOM 5369 C CA . SER B 1 75 ? 2.666 33.188 1.524 1 93.19 75 SER B CA 1
ATOM 5370 C C . SER B 1 75 ? 1.374 32.562 0.995 1 93.19 75 SER B C 1
ATOM 5372 O O . SER B 1 75 ? 0.335 32.625 1.656 1 93.19 75 SER B O 1
ATOM 5374 N N . PRO B 1 76 ? 1.41 32.031 -0.247 1 94.81 76 PRO B N 1
ATOM 5375 C CA . PRO B 1 76 ? 0.223 31.359 -0.767 1 94.81 76 PRO B CA 1
ATOM 5376 C C . PRO B 1 76 ? -0.185 30.156 0.082 1 94.81 76 PRO B C 1
ATOM 5378 O O . PRO B 1 76 ? 0.541 29.156 0.137 1 94.81 76 PRO B O 1
ATOM 5381 N N . MET B 1 77 ? -1.327 30.141 0.573 1 92.06 77 MET B N 1
ATOM 5382 C CA . MET B 1 77 ? -1.782 29.172 1.56 1 92.06 77 MET B CA 1
ATOM 5383 C C . MET B 1 77 ? -2.045 27.812 0.908 1 92.06 77 MET B C 1
ATOM 5385 O O . MET B 1 77 ? -1.893 26.766 1.547 1 92.06 77 MET B O 1
ATOM 5389 N N . GLY B 1 78 ? -2.461 27.812 -0.303 1 92.12 78 GLY B N 1
ATOM 5390 C CA . GLY B 1 78 ? -2.824 26.578 -0.961 1 92.12 78 GLY B CA 1
ATOM 5391 C C . GLY B 1 78 ? -1.708 25.547 -0.955 1 92.12 78 GLY B C 1
ATOM 5392 O O . GLY B 1 78 ? -1.939 24.375 -0.661 1 92.12 78 GLY B O 1
ATOM 5393 N N . VAL B 1 79 ? -0.559 26.016 -1.212 1 91.19 79 VAL B N 1
ATOM 5394 C CA . VAL B 1 79 ? 0.562 25.094 -1.318 1 91.19 79 VAL B CA 1
ATOM 5395 C C . VAL B 1 79 ? 1.403 25.141 -0.046 1 91.19 79 VAL B C 1
ATOM 5397 O O . VAL B 1 79 ? 1.833 24.109 0.468 1 91.19 79 VAL B O 1
ATOM 5400 N N . MET B 1 80 ? 1.502 26.266 0.56 1 92.81 80 MET B N 1
ATOM 5401 C CA . MET B 1 80 ? 2.492 26.469 1.612 1 92.81 80 MET B CA 1
ATOM 5402 C C . MET B 1 80 ? 1.846 26.391 2.99 1 92.81 80 MET B C 1
ATOM 5404 O O . MET B 1 80 ? 2.541 26.25 4 1 92.81 80 MET B O 1
ATOM 5408 N N . GLY B 1 81 ? 0.612 26.422 3.025 1 92.69 81 GLY B N 1
ATOM 5409 C CA . GLY B 1 81 ? -0.006 26.547 4.336 1 92.69 81 GLY B CA 1
ATOM 5410 C C . GLY B 1 81 ? -0.967 25.422 4.652 1 92.69 81 GLY B C 1
ATOM 5411 O O . GLY B 1 81 ? -1.144 25.047 5.816 1 92.69 81 GLY B O 1
ATOM 5412 N N . ASN B 1 82 ? -1.632 24.859 3.701 1 95.69 82 ASN B N 1
ATOM 5413 C CA . ASN B 1 82 ? -2.682 23.875 3.918 1 95.69 82 ASN B CA 1
ATOM 5414 C C . ASN B 1 82 ? -2.1 22.5 4.289 1 95.69 82 ASN B C 1
ATOM 5416 O O . ASN B 1 82 ? -0.982 22.172 3.889 1 95.69 82 ASN B O 1
ATOM 5420 N N . MET B 1 83 ? -2.908 21.797 5.051 1 95.62 83 MET B N 1
ATOM 5421 C CA . MET B 1 83 ? -2.613 20.406 5.375 1 95.62 83 MET B CA 1
ATOM 5422 C C . MET B 1 83 ? -3.258 19.453 4.367 1 95.62 83 MET B C 1
ATOM 5424 O O . MET B 1 83 ? -4.305 19.781 3.797 1 95.62 83 MET B O 1
ATOM 5428 N N . ILE B 1 84 ? -2.611 18.359 4.18 1 95 84 ILE B N 1
ATOM 5429 C CA . ILE B 1 84 ? -3.17 17.344 3.307 1 95 84 ILE B CA 1
ATOM 5430 C C . ILE B 1 84 ? -3.287 16.016 4.07 1 95 84 ILE B C 1
ATOM 5432 O O . ILE B 1 84 ? -2.488 15.742 4.969 1 95 84 ILE B O 1
ATOM 5436 N N . ALA B 1 85 ? -4.34 15.242 3.748 1 92.38 85 ALA B N 1
ATOM 5437 C CA . ALA B 1 85 ? -4.488 13.922 4.355 1 92.38 85 ALA B CA 1
ATOM 5438 C C . ALA B 1 85 ? -5.203 12.961 3.406 1 92.38 85 ALA B C 1
ATOM 5440 O O . ALA B 1 85 ? -6.066 13.375 2.627 1 92.38 85 ALA B O 1
ATOM 5441 N N . HIS B 1 86 ? -4.77 11.742 3.447 1 89.75 86 HIS B N 1
ATOM 5442 C CA . HIS B 1 86 ? -5.465 10.641 2.801 1 89.75 86 HIS B CA 1
ATOM 5443 C C . HIS B 1 86 ? -5.93 9.609 3.822 1 89.75 86 HIS B C 1
ATOM 5445 O O . HIS B 1 86 ? -5.211 9.305 4.777 1 89.75 86 HIS B O 1
ATOM 5451 N N . GLY B 1 87 ? -7.168 9.18 3.602 1 83.06 87 GLY B N 1
ATOM 5452 C CA . GLY B 1 87 ? -7.656 8.102 4.441 1 83.06 87 GLY B CA 1
ATOM 5453 C C . GLY B 1 87 ? -7.242 6.727 3.947 1 83.06 87 GLY B C 1
ATOM 5454 O O . GLY B 1 87 ? -6.77 6.586 2.818 1 83.06 87 GLY B O 1
ATOM 5455 N N . GLN B 1 88 ? -7.488 5.727 4.797 1 81.19 88 GLN B N 1
ATOM 5456 C CA . GLN B 1 88 ? -7.117 4.352 4.488 1 81.19 88 GLN B CA 1
ATOM 5457 C C . GLN B 1 88 ? -7.961 3.799 3.34 1 81.19 88 GLN B C 1
ATOM 5459 O O . GLN B 1 88 ? -7.566 2.836 2.682 1 81.19 88 GLN B O 1
ATOM 5464 N N . ILE B 1 89 ? -9.07 4.414 3.1 1 84.75 89 ILE B N 1
ATOM 5465 C CA . ILE B 1 89 ? -10.023 3.871 2.137 1 84.75 89 ILE B CA 1
ATOM 5466 C C . ILE B 1 89 ? -9.383 3.818 0.751 1 84.75 89 ILE B C 1
ATOM 5468 O O . ILE B 1 89 ? -9.703 2.943 -0.055 1 84.75 89 ILE B O 1
ATOM 5472 N N . ASN B 1 90 ? -8.438 4.758 0.489 1 84.94 90 ASN B N 1
ATOM 5473 C CA . ASN B 1 90 ? -7.793 4.805 -0.818 1 84.94 90 ASN B CA 1
ATOM 5474 C C . ASN B 1 90 ? -6.93 3.572 -1.063 1 84.94 90 ASN B C 1
ATOM 5476 O O . ASN B 1 90 ? -6.691 3.193 -2.211 1 84.94 90 ASN B O 1
ATOM 5480 N N . TYR B 1 91 ? -6.531 2.973 -0.003 1 77.12 91 TYR B N 1
ATOM 5481 C CA . TYR B 1 91 ? -5.438 2.023 -0.178 1 77.12 91 TYR B CA 1
ATOM 5482 C C . TYR B 1 91 ? -5.77 0.683 0.468 1 77.12 91 TYR B C 1
ATOM 5484 O O . TYR B 1 91 ? -4.871 -0.113 0.756 1 77.12 91 TYR B O 1
ATOM 5492 N N . SER B 1 92 ? -6.992 0.462 0.703 1 81.19 92 SER B N 1
ATOM 5493 C CA . SER B 1 92 ? -7.426 -0.766 1.362 1 81.19 92 SER B CA 1
ATOM 5494 C C . SER B 1 92 ? -8.617 -1.39 0.643 1 81.19 92 SER B C 1
ATOM 5496 O O . SER B 1 92 ? -8.664 -1.405 -0.589 1 81.19 92 SER B O 1
ATOM 5498 N N . PHE B 1 93 ? -9.586 -1.849 1.243 1 83.75 93 PHE B N 1
ATOM 5499 C CA . PHE B 1 93 ? -10.672 -2.766 0.912 1 83.75 93 PHE B CA 1
ATOM 5500 C C . PHE B 1 93 ? -11.547 -2.191 -0.197 1 83.75 93 PHE B C 1
ATOM 5502 O O . PHE B 1 93 ? -12.391 -2.893 -0.753 1 83.75 93 PHE B O 1
ATOM 5509 N N . TRP B 1 94 ? -11.336 -0.95 -0.535 1 87.75 94 TRP B N 1
ATOM 5510 C CA . TRP B 1 94 ? -12.094 -0.285 -1.592 1 87.75 94 TRP B CA 1
ATOM 5511 C C . TRP B 1 94 ? -11.156 0.419 -2.568 1 87.75 94 TRP B C 1
ATOM 5513 O O . TRP B 1 94 ? -11.141 1.65 -2.643 1 87.75 94 TRP B O 1
ATOM 5523 N N . PRO B 1 95 ? -10.477 -0.271 -3.367 1 82.94 95 PRO B N 1
ATOM 5524 C CA . PRO B 1 95 ? -9.477 0.334 -4.246 1 82.94 95 PRO B CA 1
ATOM 5525 C C . PRO B 1 95 ? -10.086 1.29 -5.27 1 82.94 95 PRO B C 1
ATOM 5527 O O . PRO B 1 95 ? -11.234 1.11 -5.676 1 82.94 95 PRO B O 1
ATOM 5530 N N . VAL B 1 96 ? -9.266 2.256 -5.699 1 87.19 96 VAL B N 1
ATOM 5531 C CA . VAL B 1 96 ? -9.703 3.234 -6.688 1 87.19 96 VAL B CA 1
ATOM 5532 C C . VAL B 1 96 ? -9.891 2.553 -8.039 1 87.19 96 VAL B C 1
ATOM 5534 O O . VAL B 1 96 ? -9.312 1.496 -8.297 1 87.19 96 VAL B O 1
ATOM 5537 N N . GLY B 1 97 ? -10.766 3.115 -8.859 1 84.38 97 GLY B N 1
ATOM 5538 C CA . GLY B 1 97 ? -11.039 2.576 -10.18 1 84.38 97 GLY B CA 1
ATOM 5539 C C . GLY B 1 97 ? -11.742 3.564 -11.094 1 84.38 97 GLY B C 1
ATOM 5540 O O . GLY B 1 97 ? -12.453 4.453 -10.625 1 84.38 97 GLY B O 1
ATOM 5541 N N . GLU B 1 98 ? -11.516 3.338 -12.336 1 86.31 98 GLU B N 1
ATOM 5542 C CA . GLU B 1 98 ? -12.18 4.199 -13.312 1 86.31 98 GLU B CA 1
ATOM 5543 C C . GLU B 1 98 ? -13.695 4.164 -13.133 1 86.31 98 GLU B C 1
ATOM 5545 O O . GLU B 1 98 ? -14.273 3.107 -12.867 1 86.31 98 GLU B O 1
ATOM 5550 N N . GLY B 1 99 ? -14.32 5.328 -13.242 1 89.44 99 GLY B N 1
ATOM 5551 C CA . GLY B 1 99 ? -15.766 5.422 -13.195 1 89.44 99 GLY B CA 1
ATOM 5552 C C . GLY B 1 99 ? -16.328 5.441 -11.789 1 89.44 99 GLY B C 1
ATOM 5553 O O . GLY B 1 99 ? -17.547 5.449 -11.594 1 89.44 99 GLY B O 1
ATOM 5554 N N . THR B 1 100 ? -15.438 5.488 -10.789 1 92.12 100 THR B N 1
ATOM 5555 C CA . THR B 1 100 ? -15.922 5.34 -9.422 1 92.12 100 THR B CA 1
ATOM 5556 C C . THR B 1 100 ? -15.953 6.688 -8.711 1 92.12 100 THR B C 1
ATOM 5558 O O . THR B 1 100 ? -16.391 6.781 -7.562 1 92.12 100 THR B O 1
ATOM 5561 N N . GLN B 1 101 ? -15.664 7.762 -9.344 1 96.62 101 GLN B N 1
ATOM 5562 C CA . GLN B 1 101 ? -15.523 9.062 -8.711 1 96.62 101 GLN B CA 1
ATOM 5563 C C . GLN B 1 101 ? -16.812 9.477 -7.992 1 96.62 101 GLN B C 1
ATOM 5565 O O . GLN B 1 101 ? -16.781 9.797 -6.801 1 96.62 101 GLN B O 1
ATOM 5570 N N . LEU B 1 102 ? -17.922 9.461 -8.695 1 97.81 102 LEU B N 1
ATOM 5571 C CA . LEU B 1 102 ? -19.172 10.023 -8.172 1 97.81 102 LEU B CA 1
ATOM 5572 C C . LEU B 1 102 ? -19.719 9.164 -7.039 1 97.81 102 LEU B C 1
ATOM 5574 O O . LEU B 1 102 ? -20.234 9.688 -6.051 1 97.81 102 LEU B O 1
ATOM 5578 N N . LYS B 1 103 ? -19.625 7.859 -7.188 1 95 103 LYS B N 1
ATOM 5579 C CA . LYS B 1 103 ? -20.078 6.984 -6.113 1 95 103 LYS B CA 1
ATOM 5580 C C . LYS B 1 103 ? -19.25 7.195 -4.848 1 95 103 LYS B C 1
ATOM 5582 O O . LYS B 1 103 ? -19.812 7.316 -3.752 1 95 103 LYS B O 1
ATOM 5587 N N . ARG B 1 104 ? -17.984 7.195 -4.973 1 95.69 104 ARG B N 1
ATOM 5588 C CA . ARG B 1 104 ? -17.094 7.363 -3.822 1 95.69 104 ARG B CA 1
ATOM 5589 C C . ARG B 1 104 ? -17.266 8.742 -3.201 1 95.69 104 ARG B C 1
ATOM 5591 O O . ARG B 1 104 ? -17.266 8.883 -1.976 1 95.69 104 ARG B O 1
ATOM 5598 N N . ALA B 1 105 ? -17.391 9.758 -4.047 1 97.94 105 ALA B N 1
ATOM 5599 C CA . ALA B 1 105 ? -17.641 11.109 -3.551 1 97.94 105 ALA B CA 1
ATOM 5600 C C . ALA B 1 105 ? -18.953 11.164 -2.756 1 97.94 105 ALA B C 1
ATOM 5602 O O . ALA B 1 105 ? -19 11.789 -1.692 1 97.94 105 ALA B O 1
ATOM 5603 N N . ALA B 1 106 ? -19.953 10.555 -3.287 1 97.44 106 ALA B N 1
ATOM 5604 C CA . ALA B 1 106 ? -21.266 10.578 -2.641 1 97.44 106 ALA B CA 1
ATOM 5605 C C . ALA B 1 106 ? -21.188 9.953 -1.249 1 97.44 106 ALA B C 1
ATOM 5607 O O . ALA B 1 106 ? -21.75 10.492 -0.294 1 97.44 106 ALA B O 1
ATOM 5608 N N . GLN B 1 107 ? -20.547 8.836 -1.163 1 96.38 107 GLN B N 1
ATOM 5609 C CA . GLN B 1 107 ? -20.438 8.156 0.124 1 96.38 107 GLN B CA 1
ATOM 5610 C C . GLN B 1 107 ? -19.594 8.977 1.102 1 96.38 107 GLN B C 1
ATOM 5612 O O . GLN B 1 107 ? -19.922 9.055 2.289 1 96.38 107 GLN B O 1
ATOM 5617 N N . SER B 1 108 ? -18.531 9.531 0.602 1 96.75 108 SER B N 1
ATOM 5618 C CA . SER B 1 108 ? -17.688 10.391 1.418 1 96.75 108 SER B CA 1
ATOM 5619 C C . SER B 1 108 ? -18.453 11.602 1.934 1 96.75 108 SER B C 1
ATOM 5621 O O . SER B 1 108 ? -18.422 11.906 3.127 1 96.75 108 SER B O 1
ATOM 5623 N N . ILE B 1 109 ? -19.156 12.266 1.051 1 98.06 109 ILE B N 1
ATOM 5624 C CA . ILE B 1 109 ? -19.922 13.461 1.409 1 98.06 109 ILE B CA 1
ATOM 5625 C C . ILE B 1 109 ? -21 13.094 2.42 1 98.06 109 ILE B C 1
ATOM 5627 O O . ILE B 1 109 ? -21.266 13.844 3.357 1 98.06 109 ILE B O 1
ATOM 5631 N N . TYR B 1 110 ? -21.625 11.953 2.193 1 97.62 110 TYR B N 1
ATOM 5632 C CA . TYR B 1 110 ? -22.594 11.484 3.182 1 97.62 110 TYR B CA 1
ATOM 5633 C C . TYR B 1 110 ? -21.938 11.344 4.551 1 97.62 110 TYR B C 1
ATOM 5635 O O . TYR B 1 110 ? -22.516 11.75 5.562 1 97.62 110 TYR B O 1
ATOM 5643 N N . GLY B 1 111 ? -20.797 10.75 4.594 1 96.69 111 GLY B N 1
ATOM 5644 C CA . GLY B 1 111 ? -20.062 10.594 5.848 1 96.69 111 GLY B CA 1
ATOM 5645 C C . GLY B 1 111 ? -19.766 11.914 6.523 1 96.69 111 GLY B C 1
ATOM 5646 O O . GLY B 1 111 ? -19.953 12.062 7.734 1 96.69 111 GLY B O 1
ATOM 5647 N N . TYR B 1 112 ? -19.266 12.891 5.777 1 97.25 112 TYR B N 1
ATOM 5648 C CA . TYR B 1 112 ? -18.984 14.219 6.32 1 97.25 112 TYR B CA 1
ATOM 5649 C C . TYR B 1 112 ? -20.266 14.875 6.84 1 97.25 112 TYR B C 1
ATOM 5651 O O . TYR B 1 112 ? -20.25 15.508 7.898 1 97.25 112 TYR B O 1
ATOM 5659 N N . SER B 1 113 ? -21.281 14.727 6.062 1 97.5 113 SER B N 1
ATOM 5660 C CA . SER B 1 113 ? -22.562 15.289 6.469 1 97.5 113 SER B CA 1
ATOM 5661 C C . SER B 1 113 ? -23.047 14.68 7.781 1 97.5 113 SER B C 1
ATOM 5663 O O . SER B 1 113 ? -23.562 15.391 8.648 1 97.5 113 SER B O 1
ATOM 5665 N N . LYS B 1 114 ? -22.891 13.414 7.844 1 96.38 114 LYS B N 1
ATOM 5666 C CA . LYS B 1 114 ? -23.297 12.727 9.062 1 96.38 114 LYS B CA 1
ATOM 5667 C C . LYS B 1 114 ? -22.484 13.219 10.266 1 96.38 114 LYS B C 1
ATOM 5669 O O . LYS B 1 114 ? -23.047 13.422 11.352 1 96.38 114 LYS B O 1
ATOM 5674 N N . TYR B 1 115 ? -21.25 13.352 10.141 1 96.31 115 TYR B N 1
ATOM 5675 C CA . TYR B 1 115 ? -20.406 13.859 11.211 1 96.31 115 TYR B CA 1
ATOM 5676 C C . TYR B 1 115 ? -20.797 15.281 11.594 1 96.31 115 TYR B C 1
ATOM 5678 O O . TYR B 1 115 ? -20.844 15.625 12.773 1 96.31 115 TYR B O 1
ATOM 5686 N N . PHE B 1 116 ? -21.062 16.125 10.594 1 97.38 116 PHE B N 1
ATOM 5687 C CA . PHE B 1 116 ? -21.5 17.516 10.789 1 97.38 116 PHE B CA 1
ATOM 5688 C C . PHE B 1 116 ? -22.781 17.562 11.625 1 97.38 116 PHE B C 1
ATOM 5690 O O . PHE B 1 116 ? -22.859 18.297 12.609 1 97.38 116 PHE B O 1
ATOM 5697 N N . LEU B 1 117 ? -23.703 16.766 11.266 1 97.06 117 LEU B N 1
ATOM 5698 C CA . LEU B 1 117 ? -24.984 16.766 11.961 1 97.06 117 LEU B CA 1
ATOM 5699 C C . LEU B 1 117 ? -24.828 16.234 13.383 1 97.06 117 LEU B C 1
ATOM 5701 O O . LEU B 1 117 ? -25.5 16.719 14.305 1 97.06 117 LEU B O 1
ATOM 5705 N N . ALA B 1 118 ? -23.984 15.242 13.5 1 95.62 118 ALA B N 1
ATOM 5706 C CA . ALA B 1 118 ? -23.703 14.75 14.844 1 95.62 118 ALA B CA 1
ATOM 5707 C C . ALA B 1 118 ? -23.047 15.836 15.703 1 95.62 118 ALA B C 1
ATOM 5709 O O . ALA B 1 118 ? -23.328 15.938 16.906 1 95.62 118 ALA B O 1
ATOM 5710 N N . HIS B 1 119 ? -22.172 16.578 15.078 1 94.44 119 HIS B N 1
ATOM 5711 C CA . HIS B 1 119 ? -21.531 17.688 15.781 1 94.44 119 HIS B CA 1
ATOM 5712 C C . HIS B 1 119 ? -22.547 18.75 16.156 1 94.44 119 HIS B C 1
ATOM 5714 O O . HIS B 1 119 ? -22.5 19.281 17.281 1 94.44 119 HIS B O 1
ATOM 5720 N N . ARG B 1 120 ? -23.484 19.094 15.297 1 96.12 120 ARG B N 1
ATOM 5721 C CA . ARG B 1 120 ? -24.531 20.078 15.562 1 96.12 120 ARG B CA 1
ATOM 5722 C C . ARG B 1 120 ? -25.375 19.656 16.75 1 96.12 120 ARG B C 1
ATOM 5724 O O . ARG B 1 120 ? -25.75 20.484 17.578 1 96.12 120 ARG B O 1
ATOM 5731 N N . SER B 1 121 ? -25.578 18.391 16.812 1 95.88 121 SER B N 1
ATOM 5732 C CA . SER B 1 121 ? -26.453 17.875 17.859 1 95.88 121 SER B CA 1
ATOM 5733 C C . SER B 1 121 ? -25.672 17.531 19.125 1 95.88 121 SER B C 1
ATOM 5735 O O . SER B 1 121 ? -26.219 16.938 20.047 1 95.88 121 SER B O 1
ATOM 5737 N N . GLU B 1 122 ? -24.375 17.766 19.125 1 93.75 122 GLU B N 1
ATOM 5738 C CA . GLU B 1 122 ? -23.5 17.547 20.266 1 93.75 122 GLU B CA 1
ATOM 5739 C C . GLU B 1 122 ? -23.484 16.078 20.688 1 93.75 122 GLU B C 1
ATOM 5741 O O . GLU B 1 122 ? -23.562 15.758 21.875 1 93.75 122 GLU B O 1
ATOM 5746 N N . LYS B 1 123 ? -23.453 15.258 19.703 1 92.19 123 LYS B N 1
ATOM 5747 C CA . LYS B 1 123 ? -23.484 13.82 19.969 1 92.19 123 LYS B CA 1
ATOM 5748 C C . LYS B 1 123 ? -22.109 13.195 19.734 1 92.19 123 LYS B C 1
ATOM 5750 O O . LYS B 1 123 ? -21.938 11.992 19.906 1 92.19 123 LYS B O 1
ATOM 5755 N N . ILE B 1 124 ? -21.172 13.961 19.328 1 90.06 124 ILE B N 1
ATOM 5756 C CA . ILE B 1 124 ? -19.812 13.453 19.188 1 90.06 124 ILE B CA 1
ATOM 5757 C C . ILE B 1 124 ? -19.188 13.25 20.562 1 90.06 124 ILE B C 1
ATOM 5759 O O . ILE B 1 124 ? -19.234 14.148 21.406 1 90.06 124 ILE B O 1
ATOM 5763 N N . PRO B 1 125 ? -18.656 12.055 20.75 1 86.69 125 PRO B N 1
ATOM 5764 C CA . PRO B 1 125 ? -18.062 11.789 22.062 1 86.69 125 PRO B CA 1
ATOM 5765 C C . PRO B 1 125 ? -16.906 12.742 22.391 1 86.69 125 PRO B C 1
ATOM 5767 O O . PRO B 1 125 ? -16.125 13.094 21.516 1 86.69 125 PRO B O 1
ATOM 5770 N N . ILE B 1 126 ? -16.859 13.031 23.672 1 87.94 126 ILE B N 1
ATOM 5771 C CA . ILE B 1 126 ? -15.742 13.852 24.156 1 87.94 126 ILE B CA 1
ATOM 5772 C C . ILE B 1 126 ? -14.438 13.07 24.016 1 87.94 126 ILE B C 1
ATOM 5774 O O . ILE B 1 126 ? -14.383 11.875 24.297 1 87.94 126 ILE B O 1
ATOM 5778 N N . LEU B 1 127 ? -13.469 13.789 23.516 1 85.5 127 LEU B N 1
ATOM 5779 C CA . LEU B 1 127 ? -12.156 13.164 23.328 1 85.5 127 LEU B CA 1
ATOM 5780 C C . LEU B 1 127 ? -11.406 13.109 24.656 1 85.5 127 LEU B C 1
ATOM 5782 O O . LEU B 1 127 ? -11.438 14.055 25.438 1 85.5 127 LEU B O 1
ATOM 5786 N N . ARG B 1 128 ? -10.859 11.938 24.906 1 87.44 128 ARG B N 1
ATOM 5787 C CA . ARG B 1 128 ? -10.055 11.711 26.094 1 87.44 128 ARG B CA 1
ATOM 5788 C C . ARG B 1 128 ? -8.711 11.078 25.75 1 87.44 128 ARG B C 1
ATOM 5790 O O . ARG B 1 128 ? -8.617 10.32 24.766 1 87.44 128 ARG B O 1
ATOM 5797 N N . ASP B 1 129 ? -7.754 11.484 26.484 1 81.88 129 ASP B N 1
ATOM 5798 C CA . ASP B 1 129 ? -6.473 10.82 26.266 1 81.88 129 ASP B CA 1
ATOM 5799 C C . ASP B 1 129 ? -6.449 9.445 26.938 1 81.88 129 ASP B C 1
ATOM 5801 O O . ASP B 1 129 ? -7.465 8.992 27.469 1 81.88 129 ASP B O 1
ATOM 5805 N N . ARG B 1 130 ? -5.316 8.758 26.859 1 72.06 130 ARG B N 1
ATOM 5806 C CA . ARG B 1 130 ? -5.184 7.398 27.359 1 72.06 130 ARG B CA 1
ATOM 5807 C C . ARG B 1 130 ? -5.43 7.348 28.875 1 72.06 130 ARG B C 1
ATOM 5809 O O . ARG B 1 130 ? -5.848 6.32 29.406 1 72.06 130 ARG B O 1
ATOM 5816 N N . LYS B 1 131 ? -5.23 8.5 29.594 1 78.06 131 LYS B N 1
ATOM 5817 C CA . LYS B 1 131 ? -5.398 8.57 31.031 1 78.06 131 LYS B CA 1
ATOM 5818 C C . LYS B 1 131 ? -6.816 9 3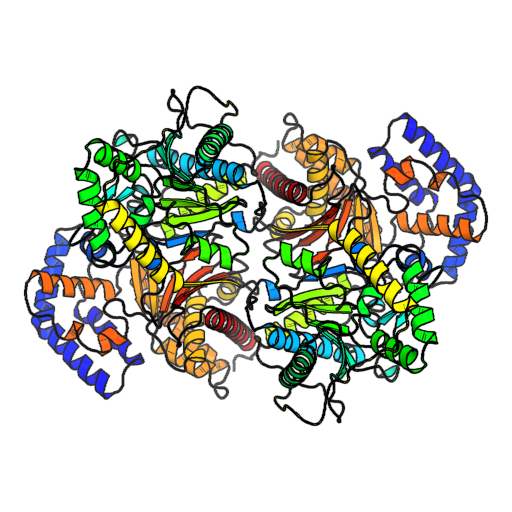1.406 1 78.06 131 LYS B C 1
ATOM 5820 O O . LYS B 1 131 ? -7.16 9.062 32.594 1 78.06 131 LYS B O 1
ATOM 5825 N N . GLY B 1 132 ? -7.477 9.242 30.391 1 84.06 132 GLY B N 1
ATOM 5826 C CA . GLY B 1 132 ? -8.859 9.625 30.625 1 84.06 132 GLY B CA 1
ATOM 5827 C C . GLY B 1 132 ? -9.055 11.125 30.719 1 84.06 132 GLY B C 1
ATOM 5828 O O . GLY B 1 132 ? -10.18 11.602 30.906 1 84.06 132 GLY B O 1
ATOM 5829 N N . THR B 1 133 ? -8.055 11.828 30.531 1 87.56 133 THR B N 1
ATOM 5830 C CA . THR B 1 133 ? -8.148 13.281 30.625 1 87.56 133 THR B CA 1
ATOM 5831 C C . THR B 1 133 ? -8.938 13.852 29.453 1 87.56 133 THR B C 1
ATOM 5833 O O . THR B 1 133 ? -8.672 13.508 28.297 1 87.56 133 THR B O 1
ATOM 5836 N N . VAL B 1 134 ? -9.859 14.703 29.844 1 89.25 134 VAL B N 1
ATOM 5837 C CA . VAL B 1 134 ? -10.695 15.328 28.812 1 89.25 134 VAL B CA 1
ATOM 5838 C C . VAL B 1 134 ? -9.867 16.359 28.047 1 89.25 134 VAL B C 1
ATOM 5840 O O . VAL B 1 134 ? -9.07 17.094 28.625 1 89.25 134 VAL B O 1
ATOM 5843 N N . THR B 1 135 ? -10.094 16.438 26.766 1 89.44 135 THR B N 1
ATOM 5844 C CA . THR B 1 135 ? -9.383 17.391 25.922 1 89.44 135 THR B CA 1
ATOM 5845 C C . THR B 1 135 ? -10.344 18.422 25.359 1 89.44 135 THR B C 1
ATOM 5847 O O . THR B 1 135 ? -11.531 18.156 25.172 1 89.44 135 THR B O 1
ATOM 5850 N N . SER B 1 136 ? -9.883 19.594 25.125 1 89.5 136 SER B N 1
ATOM 5851 C CA . SER B 1 136 ? -10.68 20.688 24.594 1 89.5 136 SER B CA 1
ATOM 5852 C C . SER B 1 136 ? -11.289 20.328 23.234 1 89.5 136 SER B C 1
ATOM 5854 O O . SER B 1 136 ? -10.602 19.797 22.375 1 89.5 136 SER B O 1
ATOM 5856 N N . MET B 1 137 ? -12.555 20.688 23.047 1 89.06 137 MET B N 1
ATOM 5857 C CA . MET B 1 137 ? -13.25 20.422 21.781 1 89.06 137 MET B CA 1
ATOM 5858 C C . MET B 1 137 ? -13.43 21.719 20.984 1 89.06 137 MET B C 1
ATOM 5860 O O . MET B 1 137 ? -14.172 21.734 20 1 89.06 137 MET B O 1
ATOM 5864 N N . ASN B 1 138 ? -12.789 22.734 21.438 1 90.31 138 ASN B N 1
ATOM 5865 C CA . ASN B 1 138 ? -12.961 24.047 20.797 1 90.31 138 ASN B CA 1
ATOM 5866 C C . ASN B 1 138 ? -12.609 23.984 19.312 1 90.31 138 ASN B C 1
ATOM 5868 O O . ASN B 1 138 ? -13.312 24.562 18.484 1 90.31 138 ASN B O 1
ATOM 5872 N N . GLN B 1 139 ? -11.562 23.312 18.984 1 93.44 139 GLN B N 1
ATOM 5873 C CA . GLN B 1 139 ? -11.117 23.25 17.594 1 93.44 139 GLN B CA 1
ATOM 5874 C C . GLN B 1 139 ? -12.109 22.453 16.75 1 93.44 139 GLN B C 1
ATOM 5876 O O . GLN B 1 139 ? -12.203 22.672 15.539 1 93.44 139 GLN B O 1
ATOM 5881 N N . ASN B 1 140 ? -12.836 21.547 17.344 1 92.31 140 ASN B N 1
ATOM 5882 C CA . ASN B 1 140 ? -13.836 20.766 16.625 1 92.31 140 ASN B CA 1
ATOM 5883 C C . ASN B 1 140 ? -14.938 21.641 16.047 1 92.31 140 ASN B C 1
ATOM 5885 O O . ASN B 1 140 ? -15.547 21.297 15.031 1 92.31 140 ASN B O 1
ATOM 5889 N N . LYS B 1 141 ? -15.148 22.766 16.625 1 93.25 141 LYS B N 1
ATOM 5890 C CA . LYS B 1 141 ? -16.188 23.672 16.188 1 93.25 141 LYS B CA 1
ATOM 5891 C C . LYS B 1 141 ? -15.742 24.484 14.969 1 93.25 141 LYS B C 1
ATOM 5893 O O . LYS B 1 141 ? -16.531 25.203 14.367 1 93.25 141 LYS B O 1
ATOM 5898 N N . ARG B 1 142 ? -14.547 24.297 14.625 1 96.31 142 ARG B N 1
ATOM 5899 C CA . ARG B 1 142 ? -14 25.125 13.555 1 96.31 142 ARG B CA 1
ATOM 5900 C C . ARG B 1 142 ? -13.703 24.281 12.312 1 96.31 142 ARG B C 1
ATOM 5902 O O . ARG B 1 142 ? -13.164 24.781 11.328 1 96.31 142 ARG B O 1
ATOM 5909 N N . ILE B 1 143 ? -14.117 23.016 12.352 1 96.5 143 ILE B N 1
ATOM 5910 C CA . ILE B 1 143 ? -13.852 22.109 11.234 1 96.5 143 ILE B CA 1
ATOM 5911 C C . ILE B 1 143 ? -14.781 22.453 10.07 1 96.5 143 ILE B C 1
ATOM 5913 O O . ILE B 1 143 ? -14.352 22.438 8.914 1 96.5 143 ILE B O 1
ATOM 5917 N N . PHE B 1 144 ? -15.992 22.672 10.383 1 98.06 144 PHE B N 1
ATOM 5918 C CA . PHE B 1 144 ? -17.016 22.875 9.367 1 98.06 144 PHE B CA 1
ATOM 5919 C C . PHE B 1 144 ? -17.453 24.344 9.336 1 98.06 144 PHE B C 1
ATOM 5921 O O . PHE B 1 144 ? -17.281 25.062 10.32 1 98.06 144 PHE B O 1
ATOM 5928 N N . CYS B 1 145 ? -17.984 24.781 8.195 1 98.62 145 CYS B N 1
ATOM 5929 C CA . CYS B 1 145 ? -18.562 26.109 8.031 1 98.62 145 CYS B CA 1
ATOM 5930 C C . CYS B 1 145 ? -17.578 27.188 8.453 1 98.62 145 CYS B C 1
ATOM 5932 O O . CYS B 1 145 ? -17.969 28.172 9.102 1 98.62 145 CYS B O 1
ATOM 5934 N N . THR B 1 146 ? -16.359 26.938 8.234 1 98.62 146 THR B N 1
ATOM 5935 C CA . THR B 1 146 ? -15.289 27.844 8.641 1 98.62 146 THR B CA 1
ATOM 5936 C C . THR B 1 146 ? -14.367 28.156 7.465 1 98.62 146 THR B C 1
ATOM 5938 O O . THR B 1 146 ? -14.047 27.281 6.664 1 98.62 146 THR B O 1
ATOM 5941 N N . SER B 1 147 ? -14.008 29.438 7.312 1 98.44 147 SER B N 1
ATOM 5942 C CA . SER B 1 147 ? -13.125 29.859 6.23 1 98.44 147 SER B CA 1
ATOM 5943 C C . SER B 1 147 ? -12.164 30.953 6.691 1 98.44 147 SER B C 1
ATOM 5945 O O . SER B 1 147 ? -12.453 31.672 7.645 1 98.44 147 SER B O 1
ATOM 5947 N N . ARG B 1 148 ? -11.078 30.938 6.074 1 98.06 148 ARG B N 1
ATOM 5948 C CA . ARG B 1 148 ? -10.148 32.062 6.16 1 98.06 148 ARG B CA 1
ATOM 5949 C C . ARG B 1 148 ? -10.539 33.188 5.199 1 98.06 148 ARG B C 1
ATOM 5951 O O . ARG B 1 148 ? -10.875 32.906 4.043 1 98.06 148 ARG B O 1
ATOM 5958 N N . ILE B 1 149 ? -10.609 34.406 5.652 1 98.12 149 ILE B N 1
ATOM 5959 C CA . ILE B 1 149 ? -10.875 35.562 4.816 1 98.12 149 ILE B CA 1
ATOM 5960 C C . ILE B 1 149 ? -9.586 36.344 4.617 1 98.12 149 ILE B C 1
ATOM 5962 O O . ILE B 1 149 ? -8.945 36.75 5.59 1 98.12 149 ILE B O 1
ATOM 5966 N N . PRO B 1 150 ? -9.219 36.562 3.34 1 97.94 150 PRO B N 1
ATOM 5967 C CA . PRO B 1 150 ? -7.977 37.312 3.121 1 97.94 150 PRO B CA 1
ATOM 5968 C C . PRO B 1 150 ? -8.078 38.75 3.588 1 97.94 150 PRO B C 1
ATOM 5970 O O . PRO B 1 150 ? -9.125 39.375 3.443 1 97.94 150 PRO B O 1
ATOM 5973 N N . GLY B 1 151 ? -7.027 39.188 4.152 1 97.12 151 GLY B N 1
ATOM 5974 C CA . GLY B 1 151 ? -6.938 40.562 4.625 1 97.12 151 GLY B CA 1
ATOM 5975 C C . GLY B 1 151 ? -5.523 41.125 4.586 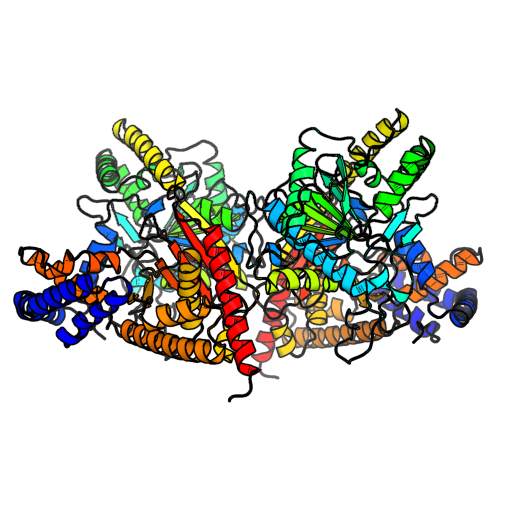1 97.12 151 GLY B C 1
ATOM 5976 O O . GLY B 1 151 ? -4.562 40.375 4.422 1 97.12 151 GLY B O 1
ATOM 5977 N N . ASP B 1 152 ? -5.457 42.281 4.602 1 94.12 152 ASP B N 1
ATOM 5978 C CA . ASP B 1 152 ? -4.195 43 4.75 1 94.12 152 ASP B CA 1
ATOM 5979 C C . ASP B 1 152 ? -4.238 43.969 5.949 1 94.12 152 ASP B C 1
ATOM 5981 O O . ASP B 1 152 ? -5.102 44.844 6.023 1 94.12 152 ASP B O 1
ATOM 5985 N N . PRO B 1 153 ? -3.408 43.719 7.113 1 93.81 153 PRO B N 1
ATOM 5986 C CA . PRO B 1 153 ? -2.115 43.031 7.059 1 93.81 153 PRO B CA 1
ATOM 5987 C C . PRO B 1 153 ? -2.213 41.562 7.445 1 93.81 153 PRO B C 1
ATOM 5989 O O . PRO B 1 153 ? -1.225 40.844 7.352 1 93.81 153 PRO B O 1
ATOM 5992 N N . LYS B 1 154 ? -3.318 41.125 7.887 1 96.62 154 LYS B N 1
ATOM 5993 C CA . LYS B 1 154 ? -3.455 39.719 8.266 1 96.62 154 LYS B CA 1
ATOM 5994 C C . LYS B 1 154 ? -4.816 39.156 7.852 1 96.62 154 LYS B C 1
ATOM 5996 O O . LYS B 1 154 ? -5.773 39.938 7.684 1 96.62 154 LYS B O 1
ATOM 6001 N N . ASP B 1 155 ? -4.941 37.938 7.645 1 98 155 ASP B N 1
ATOM 6002 C CA . ASP B 1 155 ? -6.203 37.25 7.367 1 98 155 ASP B CA 1
ATOM 6003 C C . ASP B 1 155 ? -7.051 37.156 8.633 1 98 155 ASP B C 1
ATOM 6005 O O . ASP B 1 155 ? -6.609 37.531 9.719 1 98 155 ASP B O 1
ATOM 6009 N N . THR B 1 156 ? -8.219 36.719 8.5 1 97.69 156 THR B N 1
ATOM 6010 C CA . THR B 1 156 ? -9.109 36.438 9.617 1 97.69 156 THR B CA 1
ATOM 6011 C C . THR B 1 156 ? -9.828 35.094 9.406 1 97.69 156 THR B C 1
ATOM 6013 O O . THR B 1 156 ? -10.078 34.688 8.266 1 97.69 156 THR B O 1
ATOM 6016 N N . ILE B 1 157 ? -10.102 34.406 10.508 1 97.5 157 ILE B N 1
ATOM 6017 C CA . ILE B 1 157 ? -10.906 33.188 10.453 1 97.5 157 ILE B CA 1
ATOM 6018 C C . ILE B 1 157 ? -12.359 33.5 10.805 1 97.5 157 ILE B C 1
ATOM 6020 O O . ILE B 1 157 ? -12.625 34.156 11.82 1 97.5 157 ILE B O 1
ATOM 6024 N N . VAL B 1 158 ? -13.258 33.094 10.008 1 97.88 158 VAL B N 1
ATOM 6025 C CA . VAL B 1 158 ? -14.688 33.25 10.289 1 97.88 158 VAL B CA 1
ATOM 6026 C C . VAL B 1 158 ? -15.352 31.859 10.328 1 97.88 158 VAL B C 1
ATOM 6028 O O . VAL B 1 158 ? -15.242 31.078 9.383 1 97.88 158 VAL B O 1
ATOM 6031 N N . SER B 1 159 ? -15.984 31.578 11.445 1 97.62 159 SER B N 1
ATOM 6032 C CA . SER B 1 159 ? -16.734 30.328 11.578 1 97.62 159 SER B CA 1
ATOM 6033 C C . SER B 1 159 ? -18.234 30.594 11.688 1 97.62 159 SER B C 1
ATOM 6035 O O . SER B 1 159 ? -18.656 31.453 12.477 1 97.62 159 SER B O 1
ATOM 6037 N N . TYR B 1 160 ? -18.984 29.922 10.898 1 98.06 160 TYR B N 1
ATOM 6038 C CA . TYR B 1 160 ? -20.438 30.016 10.883 1 98.06 160 TYR B CA 1
ATOM 6039 C C . TYR B 1 160 ? -21.062 28.828 11.625 1 98.06 160 TYR B C 1
ATOM 6041 O O . TYR B 1 160 ? -22.281 28.766 11.789 1 98.06 160 TYR B O 1
ATOM 6049 N N . PHE B 1 161 ? -20.281 27.984 12.109 1 97.94 161 PHE B N 1
ATOM 6050 C CA . PHE B 1 161 ? -20.766 26.766 12.742 1 97.94 161 PHE B CA 1
ATOM 6051 C C . PHE B 1 161 ? -21.438 27.094 14.07 1 97.94 161 PHE B C 1
ATOM 6053 O O . PHE B 1 161 ? -20.938 27.891 14.859 1 97.94 161 PHE B O 1
ATOM 6060 N N . LYS B 1 162 ? -22.547 26.484 14.32 1 97.19 162 LYS B N 1
ATOM 6061 C CA . LYS B 1 162 ? -23.281 26.531 15.578 1 97.19 162 LYS B CA 1
ATOM 6062 C C . LYS B 1 162 ? -23.938 25.188 15.883 1 97.19 162 LYS B C 1
ATOM 6064 O O . LYS B 1 162 ? -24.422 24.516 14.977 1 97.19 162 LYS B O 1
ATOM 6069 N N . THR B 1 163 ? -23.859 24.812 17.109 1 96 163 THR B N 1
ATOM 6070 C CA . THR B 1 163 ? -24.672 23.672 17.531 1 96 163 THR B CA 1
ATOM 6071 C C . THR B 1 163 ? -26.156 24.016 17.453 1 96 163 THR B C 1
ATOM 6073 O O . THR B 1 163 ? -26.516 25.188 17.266 1 96 163 THR B O 1
ATOM 6076 N N . GLU B 1 164 ? -26.984 23.016 17.609 1 95.75 164 GLU B N 1
ATOM 6077 C CA . GLU B 1 164 ? -28.422 23.25 17.578 1 95.75 164 GLU B CA 1
ATOM 6078 C C . GLU B 1 164 ? -28.859 24.156 18.719 1 95.75 164 GLU B C 1
ATOM 6080 O O . GLU B 1 164 ? -29.75 25 18.547 1 95.75 164 GLU B O 1
ATOM 6085 N N . SER B 1 165 ? -28.203 24.031 19.812 1 95.75 165 SER B N 1
ATOM 6086 C CA . SER B 1 165 ? -28.531 24.859 20.984 1 95.75 165 SER B CA 1
ATOM 6087 C C . SER B 1 165 ? -28.062 26.297 20.797 1 95.75 165 SER B C 1
ATOM 6089 O O . SER B 1 165 ? -28.594 27.219 21.422 1 95.75 165 SER B O 1
ATOM 6091 N N . GLU B 1 166 ? -27.094 26.484 19.922 1 95.94 166 GLU B N 1
ATOM 6092 C CA . GLU B 1 166 ? -26.516 27.812 19.719 1 95.94 166 GLU B CA 1
ATOM 6093 C C . GLU B 1 166 ? -27.25 28.562 18.625 1 95.94 166 GLU B C 1
ATOM 6095 O O . GLU B 1 166 ? -27.125 29.781 18.516 1 95.94 166 GLU B O 1
ATOM 6100 N N . GLY B 1 167 ? -27.984 27.891 17.703 1 95.88 167 GLY B N 1
ATOM 6101 C CA . GLY B 1 167 ? -28.734 28.594 16.688 1 95.88 167 GLY B CA 1
ATOM 6102 C C . GLY B 1 167 ? -28.625 27.953 15.312 1 95.88 167 GLY B C 1
ATOM 6103 O O . GLY B 1 167 ? -28.141 26.828 15.188 1 95.88 167 GLY B O 1
ATOM 6104 N N . PRO B 1 168 ? -29.141 28.656 14.289 1 95.38 168 PRO B N 1
ATOM 6105 C CA . PRO B 1 168 ? -29.094 28.125 12.922 1 95.38 168 PRO B CA 1
ATOM 6106 C C . PRO B 1 168 ? -27.672 28.078 12.359 1 95.38 168 PRO B C 1
ATOM 6108 O O . PRO B 1 168 ? -26.828 28.891 12.75 1 95.38 168 PRO B O 1
ATOM 6111 N N . CYS B 1 169 ? -27.422 27.156 11.531 1 97 169 CYS B N 1
ATOM 6112 C CA . CYS B 1 169 ? -26.125 26.906 10.891 1 97 169 CYS B CA 1
ATOM 6113 C C . CYS B 1 169 ? -26.297 26.594 9.414 1 97 169 CYS B C 1
ATOM 6115 O O . CYS B 1 169 ? -27.266 25.922 9.031 1 97 169 CYS B O 1
ATOM 6117 N N . PRO B 1 170 ? -25.453 27.141 8.539 1 97.62 170 PRO B N 1
ATOM 6118 C CA . PRO B 1 170 ? -25.531 26.75 7.133 1 97.62 170 PRO B CA 1
ATOM 6119 C C . PRO B 1 170 ? -25.469 25.234 6.941 1 97.62 170 PRO B C 1
ATOM 6121 O O . PRO B 1 170 ? -24.719 24.547 7.648 1 97.62 170 PRO B O 1
ATOM 6124 N N . THR B 1 171 ? -26.203 24.719 5.945 1 97.12 171 THR B N 1
ATOM 6125 C CA . THR B 1 171 ? -26.281 23.266 5.777 1 97.12 171 THR B CA 1
ATOM 6126 C C . THR B 1 171 ? -25.891 22.859 4.355 1 97.12 171 THR B C 1
ATOM 6128 O O . THR B 1 171 ? -26.125 21.734 3.941 1 97.12 171 THR B O 1
ATOM 6131 N N . HIS B 1 172 ? -25.344 23.766 3.586 1 97.88 172 HIS B N 1
ATOM 6132 C CA . HIS B 1 172 ? -24.984 23.469 2.203 1 97.88 172 HIS B CA 1
ATOM 6133 C C . HIS B 1 172 ? -23.5 23.172 2.074 1 97.88 172 HIS B C 1
ATOM 6135 O O . HIS B 1 172 ? -22.703 23.531 2.949 1 97.88 172 HIS B O 1
ATOM 6141 N N . ILE B 1 173 ? -23.109 22.469 0.97 1 98.62 173 ILE B N 1
ATOM 6142 C CA . ILE B 1 173 ? -21.703 22.328 0.593 1 98.62 173 ILE B CA 1
ATOM 6143 C C . ILE B 1 173 ? -21.453 23.062 -0.724 1 98.62 173 ILE B C 1
ATOM 6145 O O . ILE B 1 173 ? -22.391 23.359 -1.462 1 98.62 173 ILE B O 1
ATOM 6149 N N . ALA B 1 174 ? -20.266 23.438 -0.975 1 98.81 174 ALA B N 1
ATOM 6150 C CA . ALA B 1 174 ? -19.859 24 -2.258 1 98.81 174 ALA B CA 1
ATOM 6151 C C . ALA B 1 174 ? -19.125 22.969 -3.1 1 98.81 174 ALA B C 1
ATOM 6153 O O . ALA B 1 174 ? -18.125 22.375 -2.645 1 98.81 174 ALA B O 1
ATOM 6154 N N . VAL B 1 175 ? -19.609 22.703 -4.297 1 98.81 175 VAL B N 1
ATOM 6155 C CA . VAL B 1 175 ? -18.984 21.719 -5.18 1 98.81 175 VAL B CA 1
ATOM 6156 C C . VAL B 1 175 ? -18.312 22.422 -6.355 1 98.81 175 VAL B C 1
ATOM 6158 O O . VAL B 1 175 ? -18.953 23.234 -7.051 1 98.81 175 VAL B O 1
ATOM 6161 N N . PHE B 1 176 ? -17.094 22.188 -6.523 1 98.69 176 PHE B N 1
ATOM 6162 C CA . PHE B 1 176 ? -16.297 22.719 -7.621 1 98.69 176 PHE B CA 1
ATOM 6163 C C . PHE B 1 176 ? -16.078 21.672 -8.703 1 98.69 176 PHE B C 1
ATOM 6165 O O . PHE B 1 176 ? -15.734 20.531 -8.406 1 98.69 176 PHE B O 1
ATOM 6172 N N . CYS B 1 177 ? -16.312 22.062 -9.93 1 98.56 177 CYS B N 1
ATOM 6173 C CA . CYS B 1 177 ? -16.156 21.141 -11.047 1 98.56 177 CYS B CA 1
ATOM 6174 C C . CYS B 1 177 ? -15.82 21.891 -12.328 1 98.56 177 CYS B C 1
ATOM 6176 O O . CYS B 1 177 ? -16.641 22.672 -12.82 1 98.56 177 CYS B O 1
ATOM 6178 N N . ASN B 1 178 ? -14.633 21.734 -12.852 1 98.06 178 ASN B N 1
ATOM 6179 C CA . ASN B 1 178 ? -14.18 22.281 -14.125 1 98.06 178 ASN B CA 1
ATOM 6180 C C . ASN B 1 178 ? -14.398 23.797 -14.18 1 98.06 178 ASN B C 1
ATOM 6182 O O . ASN B 1 178 ? -14.93 24.312 -15.172 1 98.06 178 ASN B O 1
ATOM 6186 N N . GLY B 1 179 ? -14.062 24.391 -13.109 1 97.94 179 GLY B N 1
ATOM 6187 C CA . GLY B 1 179 ? -14.109 25.844 -13.062 1 97.94 179 GLY B CA 1
ATOM 6188 C C . GLY B 1 179 ? -15.453 26.391 -12.617 1 97.94 179 GLY B C 1
ATOM 6189 O O . GLY B 1 179 ? -15.617 27.609 -12.461 1 97.94 179 GLY B O 1
ATOM 6190 N N . HIS B 1 180 ? -16.406 25.547 -12.461 1 98.38 180 HIS B N 1
ATOM 6191 C CA . HIS B 1 180 ? -17.719 25.953 -11.953 1 98.38 180 HIS B CA 1
ATOM 6192 C C . HIS B 1 180 ? -17.828 25.719 -10.445 1 98.38 180 HIS B C 1
ATOM 6194 O O . HIS B 1 180 ? -17.094 24.891 -9.891 1 98.38 180 HIS B O 1
ATOM 6200 N N . ILE B 1 181 ? -18.719 26.5 -9.789 1 98.75 181 ILE B N 1
ATOM 6201 C CA . ILE B 1 181 ? -19.031 26.344 -8.367 1 98.75 181 ILE B CA 1
ATOM 6202 C C . ILE B 1 181 ? -20.531 26.188 -8.188 1 98.75 181 ILE B C 1
ATOM 6204 O O . ILE B 1 181 ? -21.312 26.953 -8.766 1 98.75 181 ILE B O 1
ATOM 6208 N N . PHE B 1 182 ? -20.891 25.172 -7.449 1 98.81 182 PHE B N 1
ATOM 6209 C CA . PHE B 1 182 ? -22.297 24.922 -7.191 1 98.81 182 PHE B CA 1
ATOM 6210 C C . PHE B 1 182 ? -22.578 24.875 -5.691 1 98.81 182 PHE B C 1
ATOM 6212 O O . PHE B 1 182 ? -21.781 24.344 -4.926 1 98.81 182 PHE B O 1
ATOM 6219 N N . LYS B 1 183 ? -23.625 25.5 -5.281 1 98.44 183 LYS B N 1
ATOM 6220 C CA . LYS B 1 183 ? -24.219 25.297 -3.961 1 98.44 183 LYS B CA 1
ATOM 6221 C C . LYS B 1 183 ? -25.094 24.047 -3.941 1 98.44 183 LYS B C 1
ATOM 6223 O O . LYS B 1 183 ? -26.031 23.922 -4.742 1 98.44 183 LYS B O 1
ATOM 6228 N N . MET B 1 184 ? -24.766 23.094 -3.109 1 97.38 184 MET B N 1
ATOM 6229 C CA . MET B 1 184 ? -25.5 21.828 -3.02 1 97.38 184 MET B CA 1
ATOM 6230 C C . MET B 1 184 ? -25.984 21.578 -1.591 1 97.38 184 MET B C 1
ATOM 6232 O O . MET B 1 184 ? -25.203 21.719 -0.642 1 97.38 184 MET B O 1
ATOM 6236 N N . GLU B 1 185 ? -27.203 21.234 -1.455 1 94.31 185 GLU B N 1
ATOM 6237 C CA . GLU B 1 185 ? -27.766 21 -0.133 1 94.31 185 GLU B CA 1
ATOM 6238 C C . GLU B 1 185 ? -27.578 19.547 0.295 1 94.31 185 GLU B C 1
ATOM 6240 O O . GLU B 1 185 ? -27.672 18.641 -0.527 1 94.31 185 GLU B O 1
ATOM 6245 N N . ILE B 1 186 ? -27.375 19.328 1.612 1 94.06 186 ILE B N 1
ATOM 6246 C CA . ILE B 1 186 ? -27.219 17.969 2.137 1 94.06 186 ILE B CA 1
ATOM 6247 C C . ILE B 1 186 ? -28.5 17.531 2.82 1 94.06 186 ILE B C 1
ATOM 6249 O O . ILE B 1 186 ? -28.625 16.375 3.242 1 94.06 186 ILE B O 1
ATOM 6253 N N . LEU B 1 187 ? -29.453 18.438 3.037 1 92.88 187 LEU B N 1
ATOM 6254 C CA . LEU B 1 187 ? -30.734 18.156 3.668 1 92.88 187 LEU B CA 1
ATOM 6255 C C . LEU B 1 187 ? -31.875 18.25 2.654 1 92.88 187 LEU B C 1
ATOM 6257 O O . LEU B 1 187 ? -31.812 19.047 1.714 1 92.88 187 LEU B O 1
ATOM 6261 N N . ASP B 1 188 ? -32.875 17.469 2.863 1 89.88 188 ASP B N 1
ATOM 6262 C CA . ASP B 1 188 ? -34.062 17.578 2.045 1 89.88 188 ASP B CA 1
ATOM 6263 C C . ASP B 1 188 ? -34.969 18.688 2.557 1 89.88 188 ASP B C 1
ATOM 6265 O O . ASP B 1 188 ? -34.594 19.438 3.467 1 89.88 188 ASP B O 1
ATOM 6269 N N . LYS B 1 189 ? -36.188 18.828 1.966 1 86.56 189 LYS B N 1
ATOM 6270 C CA . LYS B 1 189 ? -37.125 19.906 2.275 1 86.56 189 LYS B CA 1
ATOM 6271 C C . LYS B 1 189 ? -37.625 19.797 3.707 1 86.56 189 LYS B C 1
ATOM 6273 O O . LYS B 1 189 ? -38.031 20.797 4.309 1 86.56 189 LYS B O 1
ATOM 6278 N N . ASN B 1 190 ? -37.562 18.562 4.246 1 87.38 190 ASN B N 1
ATOM 6279 C CA . ASN B 1 190 ? -38.031 18.328 5.602 1 87.38 190 ASN B CA 1
ATOM 6280 C C . ASN B 1 190 ? -36.906 18.422 6.629 1 87.38 190 ASN B C 1
ATOM 6282 O O . ASN B 1 190 ? -37.125 18.156 7.812 1 87.38 190 ASN B O 1
ATOM 6286 N N . GLY B 1 191 ? -35.719 18.703 6.191 1 89 191 GLY B N 1
ATOM 6287 C CA . GLY B 1 191 ? -34.594 18.875 7.109 1 89 191 GLY B CA 1
ATOM 6288 C C . GLY B 1 191 ? -33.875 17.578 7.406 1 89 191 GLY B C 1
ATOM 6289 O O . GLY B 1 191 ? -33.031 17.516 8.297 1 89 191 GLY B O 1
ATOM 6290 N N . ASN B 1 192 ? -34.219 16.578 6.656 1 91.44 192 ASN B N 1
ATOM 6291 C CA . ASN B 1 192 ? -33.531 15.305 6.84 1 91.44 192 ASN B CA 1
ATOM 6292 C C . ASN B 1 192 ? -32.312 15.18 5.93 1 91.44 192 ASN B C 1
ATOM 6294 O O . ASN B 1 192 ? -32.312 15.664 4.797 1 91.44 192 ASN B O 1
ATOM 6298 N N . GLN B 1 193 ? -31.297 14.508 6.461 1 94.19 193 GLN B N 1
ATOM 6299 C CA . GLN B 1 193 ? -30.109 14.258 5.645 1 94.19 193 GLN B CA 1
ATOM 6300 C C . GLN B 1 193 ? -30.469 13.438 4.402 1 94.19 193 GLN B C 1
ATOM 6302 O O . GLN B 1 193 ? -31.141 12.414 4.5 1 94.19 193 GLN B O 1
ATOM 6307 N N . ILE B 1 194 ? -30 13.883 3.281 1 93.94 194 ILE B N 1
ATOM 6308 C CA . ILE B 1 194 ? -30.266 13.141 2.057 1 93.94 194 ILE B CA 1
ATOM 6309 C C . ILE B 1 194 ? -29.328 11.93 1.983 1 93.94 194 ILE B C 1
ATOM 6311 O O . ILE B 1 194 ? -28.234 11.945 2.549 1 93.94 194 ILE B O 1
ATOM 6315 N N . GLY B 1 195 ? -29.781 10.891 1.261 1 94.19 195 GLY B N 1
ATOM 6316 C CA . GLY B 1 195 ? -28.984 9.68 1.104 1 94.19 195 GLY B CA 1
ATOM 6317 C C . GLY B 1 195 ? -27.875 9.828 0.093 1 94.19 195 GLY B C 1
ATOM 6318 O O . GLY B 1 195 ? -27.859 10.773 -0.695 1 94.19 195 GLY B O 1
ATOM 6319 N N . SER B 1 196 ? -26.938 8.906 0.164 1 95.69 196 SER B N 1
ATOM 6320 C CA . SER B 1 196 ? -25.766 8.961 -0.718 1 95.69 196 SER B CA 1
ATOM 6321 C C . SER B 1 196 ? -26.188 8.82 -2.18 1 95.69 196 SER B C 1
ATOM 6323 O O . SER B 1 196 ? -25.516 9.359 -3.07 1 95.69 196 SER B O 1
ATOM 6325 N N . ARG B 1 197 ? -27.297 8.125 -2.537 1 94.44 197 ARG B N 1
ATOM 6326 C CA . ARG B 1 197 ? -27.781 8.023 -3.91 1 94.44 197 ARG B CA 1
ATOM 6327 C C . ARG B 1 197 ? -28.219 9.383 -4.438 1 94.44 197 ARG B C 1
ATOM 6329 O O . ARG B 1 197 ? -27.969 9.711 -5.598 1 94.44 197 ARG B O 1
ATOM 6336 N N . GLU B 1 198 ? -28.953 10.055 -3.562 1 94.56 198 GLU B N 1
ATOM 6337 C CA . GLU B 1 198 ? -29.375 11.406 -3.939 1 94.56 198 GLU B CA 1
ATOM 6338 C C . GLU B 1 198 ? -28.156 12.32 -4.117 1 94.56 198 GLU B C 1
ATOM 6340 O O . GLU B 1 198 ? -28.141 13.164 -5.016 1 94.56 198 GLU B O 1
ATOM 6345 N N . ILE B 1 199 ? -27.172 12.227 -3.244 1 96.38 199 ILE B N 1
ATOM 6346 C CA . ILE B 1 199 ? -25.938 13 -3.385 1 96.38 199 ILE B CA 1
ATOM 6347 C C . ILE B 1 199 ? -25.281 12.688 -4.727 1 96.38 199 ILE B C 1
ATOM 6349 O O . ILE B 1 199 ? -24.844 13.594 -5.438 1 96.38 199 ILE B O 1
ATOM 6353 N N . GLN B 1 200 ? -25.234 11.414 -5.098 1 96 200 GLN B N 1
ATOM 6354 C CA . GLN B 1 200 ? -24.656 11.016 -6.379 1 96 200 GLN B CA 1
ATOM 6355 C C . GLN B 1 200 ? -25.406 11.656 -7.539 1 96 200 GLN B C 1
ATOM 6357 O O . GLN B 1 200 ? -24.797 12.07 -8.531 1 96 200 GLN B O 1
ATOM 6362 N N . ARG B 1 201 ? -26.703 11.602 -7.473 1 95 201 ARG B N 1
ATOM 6363 C CA . ARG B 1 201 ? -27.516 12.211 -8.523 1 95 201 ARG B CA 1
ATOM 6364 C C . ARG B 1 201 ? -27.156 13.688 -8.695 1 95 201 ARG B C 1
ATOM 6366 O O . ARG B 1 201 ? -27 14.164 -9.82 1 95 201 ARG B O 1
ATOM 6373 N N . GLN B 1 202 ? -27.094 14.422 -7.574 1 95.94 202 GLN B N 1
ATOM 6374 C CA . GLN B 1 202 ? -26.766 15.844 -7.621 1 95.94 202 GLN B CA 1
ATOM 6375 C C . GLN B 1 202 ? -25.359 16.062 -8.195 1 95.94 202 GLN B C 1
ATOM 6377 O O . GLN B 1 202 ? -25.156 16.984 -8.992 1 95.94 202 GLN B O 1
ATOM 6382 N N . LEU B 1 203 ? -24.422 15.242 -7.816 1 97.62 203 LEU B N 1
ATOM 6383 C CA . LEU B 1 203 ? -23.062 15.359 -8.344 1 97.62 203 LEU B CA 1
ATOM 6384 C C . LEU B 1 203 ? -23.031 15.07 -9.836 1 97.62 203 LEU B C 1
ATOM 6386 O O . LEU B 1 203 ? -22.266 15.695 -10.578 1 97.62 203 LEU B O 1
ATOM 6390 N N . THR B 1 204 ? -23.797 14.078 -10.234 1 96.19 204 THR B N 1
ATOM 6391 C CA . THR B 1 204 ? -23.906 13.766 -11.656 1 96.19 204 THR B CA 1
ATOM 6392 C C . THR B 1 204 ? -24.438 14.969 -12.438 1 96.19 204 THR B C 1
ATOM 6394 O O . THR B 1 204 ? -23.953 15.273 -13.523 1 96.19 204 THR B O 1
ATOM 6397 N N . TYR B 1 205 ? -25.453 15.57 -11.891 1 95.75 205 TYR B N 1
ATOM 6398 C CA . TYR B 1 205 ? -26 16.781 -12.5 1 95.75 205 TYR B CA 1
ATOM 6399 C C . TYR B 1 205 ? -24.922 17.859 -12.633 1 95.75 205 TYR B C 1
ATOM 6401 O O . TYR B 1 205 ? -24.75 18.453 -13.703 1 95.75 205 TYR B O 1
ATOM 6409 N N . ILE B 1 206 ? -24.203 18.109 -11.594 1 98 206 ILE B N 1
ATOM 6410 C CA . ILE B 1 206 ? -23.156 19.109 -11.578 1 98 206 ILE B CA 1
ATOM 6411 C C . ILE B 1 206 ? -22.109 18.781 -12.648 1 98 206 ILE B C 1
ATOM 6413 O O . ILE B 1 206 ? -21.703 19.672 -13.406 1 98 206 ILE B O 1
ATOM 6417 N N . LYS B 1 207 ? -21.625 17.578 -12.664 1 97.5 207 LYS B N 1
ATOM 6418 C CA . LYS B 1 207 ? -20.625 17.156 -13.648 1 97.5 207 LYS B CA 1
ATOM 6419 C C . LYS B 1 207 ? -21.141 17.359 -15.07 1 97.5 207 LYS B C 1
ATOM 6421 O O . LYS B 1 207 ? -20.391 17.766 -15.961 1 97.5 207 LYS B O 1
ATOM 6426 N N . SER B 1 208 ? -22.469 17.109 -15.312 1 96.5 208 SER B N 1
ATOM 6427 C CA . SER B 1 208 ? -23.078 17.266 -16.641 1 96.5 208 SER B CA 1
ATOM 6428 C C . SER B 1 208 ? -23.125 18.75 -17.031 1 96.5 208 SER B C 1
ATOM 6430 O O . SER B 1 208 ? -23.031 19.078 -18.219 1 96.5 208 SER B O 1
ATOM 6432 N N . GLN B 1 209 ? -23.25 19.578 -16.031 1 96.75 209 GLN B N 1
ATOM 6433 C CA . GLN B 1 209 ? -23.312 21.016 -16.297 1 96.75 209 GLN B CA 1
ATOM 6434 C C . GLN B 1 209 ? -21.922 21.625 -16.453 1 96.75 209 GLN B C 1
ATOM 6436 O O . GLN B 1 209 ? -21.781 22.797 -16.812 1 96.75 209 GLN B O 1
ATOM 6441 N N . SER B 1 210 ? -20.906 20.812 -16.234 1 97.88 210 SER B N 1
ATOM 6442 C CA . SER B 1 210 ? -19.547 21.344 -16.188 1 97.88 210 SER B CA 1
ATOM 6443 C C . SER B 1 210 ? -18.688 20.812 -17.328 1 97.88 210 SER B C 1
ATOM 6445 O O . SER B 1 210 ? -17.484 20.641 -17.172 1 97.88 210 SER B O 1
ATOM 6447 N N . LYS B 1 211 ? -19.219 20.469 -18.422 1 96.25 211 LYS B N 1
ATOM 6448 C CA . LYS B 1 211 ? -18.5 19.938 -19.578 1 96.25 211 LYS B CA 1
ATOM 6449 C C . LYS B 1 211 ? -17.578 20.984 -20.188 1 96.25 211 LYS B C 1
ATOM 6451 O O . LYS B 1 211 ? -16.469 20.672 -20.625 1 96.25 211 LYS B O 1
ATOM 6456 N N . ILE B 1 212 ? -18.062 22.188 -20.188 1 97 212 ILE B N 1
ATOM 6457 C CA . ILE B 1 212 ? -17.25 23.312 -20.656 1 97 212 ILE B CA 1
ATOM 6458 C C . ILE B 1 212 ? -16.656 24.047 -19.453 1 97 212 ILE B C 1
ATOM 6460 O O . ILE B 1 212 ? -17.312 24.172 -18.406 1 97 212 ILE B O 1
ATOM 6464 N N . LYS B 1 213 ? -15.539 24.562 -19.578 1 96.88 213 LYS B N 1
ATOM 6465 C CA . LYS B 1 213 ? -14.836 25.203 -18.469 1 96.88 213 LYS B CA 1
ATOM 6466 C C . LYS B 1 213 ? -15.594 26.422 -17.969 1 96.88 213 LYS B C 1
ATOM 6468 O O . LYS B 1 213 ? -16.094 27.219 -18.766 1 96.88 213 LYS B O 1
ATOM 6473 N N . GLY B 1 214 ? -15.711 26.562 -16.719 1 97.94 214 GLY B N 1
ATOM 6474 C CA . GLY B 1 214 ? -16.359 27.703 -16.078 1 97.94 214 GLY B CA 1
ATOM 6475 C C . GLY B 1 214 ? -15.414 28.859 -15.828 1 97.94 214 GLY B C 1
ATOM 6476 O O . GLY B 1 214 ? -14.414 29.016 -16.531 1 97.94 214 GLY B O 1
ATOM 6477 N N . GLN B 1 215 ? -15.75 29.719 -14.844 1 97.88 215 GLN B N 1
ATOM 6478 C CA . GLN B 1 215 ? -15.031 30.969 -14.602 1 97.88 215 GLN B CA 1
ATOM 6479 C C . GLN B 1 215 ? -13.688 30.703 -13.93 1 97.88 215 GLN B C 1
ATOM 6481 O O . GLN B 1 215 ? -12.758 31.5 -14.055 1 97.88 215 GLN B O 1
ATOM 6486 N N . GLY B 1 216 ? -13.547 29.594 -13.172 1 97.81 216 GLY B N 1
ATOM 6487 C CA . GLY B 1 216 ? -12.297 29.234 -12.516 1 97.81 216 GLY B CA 1
ATOM 6488 C C . GLY B 1 216 ? -11.875 30.234 -11.461 1 97.81 216 GLY B C 1
ATOM 6489 O O . GLY B 1 216 ? -10.688 30.547 -11.328 1 97.81 216 GLY B O 1
ATOM 6490 N N . ILE B 1 217 ? -12.828 30.812 -10.711 1 96.5 217 ILE B N 1
ATOM 6491 C CA . ILE B 1 217 ? -12.555 31.906 -9.773 1 96.5 217 ILE B CA 1
ATOM 6492 C C . ILE B 1 217 ? -11.758 31.375 -8.586 1 96.5 217 ILE B C 1
ATOM 6494 O O . ILE B 1 217 ? -11.094 32.156 -7.887 1 96.5 217 ILE B O 1
ATOM 6498 N N . GLY B 1 218 ? -11.812 30.031 -8.352 1 97.19 218 GLY B N 1
ATOM 6499 C CA . GLY B 1 218 ? -11.117 29.453 -7.215 1 97.19 218 GLY B CA 1
ATOM 6500 C C . GLY B 1 218 ? -9.625 29.688 -7.238 1 97.19 218 GLY B C 1
ATOM 6501 O O . GLY B 1 218 ? -8.984 29.766 -6.184 1 97.19 218 GLY B O 1
ATOM 6502 N N . ILE B 1 219 ? -8.984 29.922 -8.398 1 97.81 219 ILE B N 1
ATOM 6503 C CA . ILE B 1 219 ? -7.551 30.094 -8.578 1 97.81 219 ILE B CA 1
ATOM 6504 C C . ILE B 1 219 ? -7.066 31.312 -7.812 1 97.81 219 ILE B C 1
ATOM 6506 O O . ILE B 1 219 ? -5.91 31.375 -7.383 1 97.81 219 ILE B O 1
ATOM 6510 N N . LEU B 1 220 ? -7.941 32.312 -7.574 1 98.31 220 LEU B N 1
ATOM 6511 C CA . LEU B 1 220 ? -7.574 33.531 -6.867 1 98.31 220 LEU B CA 1
ATOM 6512 C C . LEU B 1 220 ? -7.055 33.219 -5.473 1 98.31 220 LEU B C 1
ATOM 6514 O O . LEU B 1 220 ? -6.164 33.906 -4.965 1 98.31 220 LEU B O 1
ATOM 6518 N N . THR B 1 221 ? -7.598 32.156 -4.859 1 98 221 THR B N 1
ATOM 6519 C CA . THR B 1 221 ? -7.203 31.781 -3.502 1 98 221 THR B CA 1
ATOM 6520 C C . THR B 1 221 ? -5.812 31.156 -3.496 1 98 221 THR B C 1
ATOM 6522 O O . THR B 1 221 ? -5.238 30.922 -2.432 1 98 221 THR B O 1
ATOM 6525 N N . GLY B 1 222 ? -5.266 30.812 -4.637 1 96.94 222 GLY B N 1
ATOM 6526 C CA . GLY B 1 222 ? -3.938 30.219 -4.734 1 96.94 222 GLY B CA 1
ATOM 6527 C C . GLY B 1 222 ? -2.83 31.266 -4.766 1 96.94 222 GLY B C 1
ATOM 6528 O O . GLY B 1 222 ? -1.647 30.922 -4.789 1 96.94 222 GLY B O 1
ATOM 6529 N N . ASP B 1 223 ? -3.162 32.562 -4.711 1 97.38 223 ASP B N 1
ATOM 6530 C CA . ASP B 1 223 ? -2.207 33.656 -4.773 1 97.38 223 ASP B CA 1
ATOM 6531 C C . ASP B 1 223 ? -1.622 33.969 -3.395 1 97.38 223 ASP B C 1
ATOM 6533 O O . ASP B 1 223 ? -2.012 33.344 -2.402 1 97.38 223 ASP B O 1
ATOM 6537 N N . ASP B 1 224 ? -0.647 34.875 -3.414 1 96.69 224 ASP B N 1
ATOM 6538 C CA . ASP B 1 224 ? -0.193 35.438 -2.141 1 96.69 224 ASP B CA 1
ATOM 6539 C C . ASP B 1 224 ? -1.335 36.125 -1.407 1 96.69 224 ASP B C 1
ATOM 6541 O O . ASP B 1 224 ? -2.27 36.625 -2.037 1 96.69 224 ASP B O 1
ATOM 6545 N N . ARG B 1 225 ? -1.196 36.188 -0.138 1 97.38 225 ARG B N 1
ATOM 6546 C CA . ARG B 1 225 ? -2.326 36.656 0.665 1 97.38 225 ARG B CA 1
ATOM 6547 C C . ARG B 1 225 ? -2.639 38.125 0.385 1 97.38 225 ARG B C 1
ATOM 6549 O O . ARG B 1 225 ? -3.805 38.531 0.362 1 97.38 225 ARG B O 1
ATOM 6556 N N . LYS B 1 226 ? -1.573 38.969 0.179 1 97.25 226 LYS B N 1
ATOM 6557 C CA . LYS B 1 226 ? -1.786 40.375 -0.057 1 97.25 226 LYS B CA 1
ATOM 6558 C C . LYS B 1 226 ? -2.535 40.625 -1.366 1 97.25 226 LYS B C 1
ATOM 6560 O O . LYS B 1 226 ? -3.504 41.375 -1.405 1 97.25 226 LYS B O 1
ATOM 6565 N N . SER B 1 227 ? -2.043 40 -2.398 1 97.88 227 SER B N 1
ATOM 6566 C CA . SER B 1 227 ? -2.686 40.156 -3.699 1 97.88 227 SER B CA 1
ATOM 6567 C C . SER B 1 227 ? -4.086 39.562 -3.703 1 97.88 227 SER B C 1
ATOM 6569 O O . SER B 1 227 ? -5.008 40.125 -4.297 1 97.88 227 SER B O 1
ATOM 6571 N N . TRP B 1 228 ? -4.273 38.469 -3.074 1 98.25 228 TRP B N 1
ATOM 6572 C CA . TRP B 1 228 ? -5.594 37.875 -2.971 1 98.25 228 TRP B CA 1
ATOM 6573 C C . TRP B 1 228 ? -6.547 38.75 -2.178 1 98.25 228 TRP B C 1
ATOM 6575 O O . TRP B 1 228 ? -7.727 38.875 -2.518 1 98.25 228 TRP B O 1
ATOM 6585 N N . ALA B 1 229 ? -6.059 39.375 -1.105 1 98.44 229 ALA B N 1
ATOM 6586 C CA . ALA B 1 229 ? -6.887 40.281 -0.327 1 98.44 229 ALA B CA 1
ATOM 6587 C C . ALA B 1 229 ? -7.414 41.406 -1.198 1 98.44 229 ALA B C 1
ATOM 6589 O O . ALA B 1 229 ? -8.586 41.781 -1.104 1 98.44 229 ALA B O 1
ATOM 6590 N N . LYS B 1 230 ? -6.555 41.969 -2.002 1 98.31 230 LYS B N 1
ATOM 6591 C CA . LYS B 1 230 ? -6.949 43.031 -2.904 1 98.31 230 LYS B CA 1
ATOM 6592 C C . LYS B 1 230 ? -7.992 42.562 -3.908 1 98.31 230 LYS B C 1
ATOM 6594 O O . LYS B 1 230 ? -9.008 43.219 -4.121 1 98.31 230 LYS B O 1
ATOM 6599 N N . ALA B 1 231 ? -7.727 41.438 -4.531 1 98.62 231 ALA B N 1
ATOM 6600 C CA . ALA B 1 231 ? -8.656 40.875 -5.512 1 98.62 231 ALA B CA 1
ATOM 6601 C C . ALA B 1 231 ? -10 40.562 -4.863 1 98.62 231 ALA B C 1
ATOM 6603 O O . ALA B 1 231 ? -11.055 40.75 -5.469 1 98.62 231 ALA B O 1
ATOM 6604 N N . HIS B 1 232 ? -9.914 39.969 -3.672 1 98.56 232 HIS B N 1
ATOM 6605 C CA . HIS B 1 232 ? -11.117 39.594 -2.934 1 98.56 232 HIS B CA 1
ATOM 6606 C C . HIS B 1 232 ? -12.008 40.812 -2.674 1 98.56 232 HIS B C 1
ATOM 6608 O O . HIS B 1 232 ? -13.219 40.75 -2.9 1 98.56 232 HIS B O 1
ATOM 6614 N N . GLN B 1 233 ? -11.438 41.875 -2.188 1 98.25 233 GLN B N 1
ATOM 6615 C CA . GLN B 1 233 ? -12.18 43.125 -1.912 1 98.25 233 GLN B CA 1
ATOM 6616 C C . GLN B 1 233 ? -12.789 43.688 -3.188 1 98.25 233 GLN B C 1
ATOM 6618 O O . GLN B 1 233 ? -13.945 44.125 -3.189 1 98.25 233 GLN B O 1
ATOM 6623 N N . HIS B 1 234 ? -11.992 43.719 -4.191 1 98.5 234 HIS B N 1
ATOM 6624 C CA . HIS B 1 234 ? -12.484 44.219 -5.469 1 98.5 234 HIS B CA 1
ATOM 6625 C C . HIS B 1 234 ? -13.633 43.375 -5.996 1 98.5 234 HIS B C 1
ATOM 6627 O O . HIS B 1 234 ? -14.656 43.906 -6.434 1 98.5 234 HIS B O 1
ATOM 6633 N N . LEU B 1 235 ? -13.453 42.062 -5.961 1 98.62 235 LEU B N 1
ATOM 6634 C CA . LEU B 1 235 ? -14.477 41.125 -6.426 1 98.62 235 LEU B CA 1
ATOM 6635 C C . LEU B 1 235 ? -15.789 41.344 -5.684 1 98.62 235 LEU B C 1
ATOM 6637 O O . LEU B 1 235 ? -16.859 41.406 -6.297 1 98.62 235 LEU B O 1
ATOM 6641 N N . ALA B 1 236 ? -15.734 41.5 -4.395 1 98.31 236 ALA B N 1
ATOM 6642 C CA . ALA B 1 236 ? -16.906 41.719 -3.562 1 98.31 236 ALA B CA 1
ATOM 6643 C C . ALA B 1 236 ? -17.578 43.062 -3.904 1 98.31 236 ALA B C 1
ATOM 6645 O O . ALA B 1 236 ? -18.797 43.188 -3.84 1 98.31 236 ALA B O 1
ATOM 6646 N N . SER B 1 237 ? -16.828 44.031 -4.277 1 98 237 SER B N 1
ATOM 6647 C CA . SER B 1 237 ? -17.328 45.406 -4.484 1 98 237 SER B CA 1
ATOM 6648 C C . SER B 1 237 ? -17.938 45.531 -5.871 1 98 237 SER B C 1
ATOM 6650 O O . SER B 1 237 ? -18.719 46.469 -6.117 1 98 237 SER B O 1
ATOM 6652 N N . LEU B 1 238 ? -17.609 44.656 -6.773 1 98 238 LEU B N 1
ATOM 6653 C CA . LEU B 1 238 ? -18.062 44.781 -8.156 1 98 238 LEU B CA 1
ATOM 6654 C C . LEU B 1 238 ? -19.578 44.656 -8.242 1 98 238 LEU B C 1
ATOM 6656 O O . LEU B 1 238 ? -20.203 45.219 -9.125 1 98 238 LEU B O 1
ATOM 6660 N N . ASP B 1 239 ? -20.094 43.75 -7.398 1 97.12 239 ASP B N 1
ATOM 6661 C CA . ASP B 1 239 ? -21.5 43.406 -7.43 1 97.12 239 ASP B CA 1
ATOM 6662 C C . ASP B 1 239 ? -21.969 42.875 -6.078 1 97.12 239 ASP B C 1
ATOM 6664 O O . ASP B 1 239 ? -21.281 42.062 -5.453 1 97.12 239 ASP B O 1
ATOM 6668 N N . GLU B 1 240 ? -23.125 43.344 -5.641 1 97.81 240 GLU B N 1
ATOM 6669 C CA . GLU B 1 240 ? -23.672 42.844 -4.387 1 97.81 240 GLU B CA 1
ATOM 6670 C C . GLU B 1 240 ? -23.828 41.344 -4.422 1 97.81 240 GLU B C 1
ATOM 6672 O O . GLU B 1 240 ? -23.656 40.656 -3.402 1 97.81 240 GLU B O 1
ATOM 6677 N N . GLN B 1 241 ? -24.141 40.875 -5.535 1 97.88 241 GLN B N 1
ATOM 6678 C CA . GLN B 1 241 ? -24.281 39.438 -5.688 1 97.88 241 GLN B CA 1
ATOM 6679 C C . GLN B 1 241 ? -22.938 38.719 -5.48 1 97.88 241 GLN B C 1
ATOM 6681 O O . GLN B 1 241 ? -22.906 37.594 -4.973 1 97.88 241 GLN B O 1
ATOM 6686 N N . ASN B 1 242 ? -21.844 39.312 -5.922 1 98.62 242 ASN B N 1
ATOM 6687 C CA . ASN B 1 242 ? -20.516 38.75 -5.688 1 98.62 242 ASN B CA 1
ATOM 6688 C C . ASN B 1 242 ? -20.234 38.562 -4.195 1 98.62 242 ASN B C 1
ATOM 6690 O O . ASN B 1 242 ? -19.672 37.562 -3.781 1 98.62 242 ASN B O 1
ATOM 6694 N N . ALA B 1 243 ? -20.609 39.562 -3.443 1 98.25 243 ALA B N 1
ATOM 6695 C CA . ALA B 1 243 ? -20.422 39.469 -1.996 1 98.25 243 ALA B CA 1
ATOM 6696 C C . ALA B 1 243 ? -21.234 38.344 -1.402 1 98.25 243 ALA B C 1
ATOM 6698 O O . ALA B 1 243 ? -20.766 37.625 -0.519 1 98.25 243 ALA B O 1
ATOM 6699 N N . GLU B 1 244 ? -22.422 38.188 -1.865 1 98.31 244 GLU B N 1
ATOM 6700 C CA . GLU B 1 244 ? -23.281 37.094 -1.409 1 98.31 244 GLU B CA 1
ATOM 6701 C C . GLU B 1 244 ? -22.703 35.75 -1.814 1 98.31 244 GLU B C 1
ATOM 6703 O O . GLU B 1 244 ? -22.781 34.781 -1.048 1 98.31 244 GLU B O 1
ATOM 6708 N N . ASN B 1 245 ? -22.234 35.688 -3.055 1 98.62 245 ASN B N 1
ATOM 6709 C CA . ASN B 1 245 ? -21.594 34.469 -3.543 1 98.62 245 ASN B CA 1
ATOM 6710 C C . ASN B 1 245 ? -20.391 34.094 -2.682 1 98.62 245 ASN B C 1
ATOM 6712 O O . ASN B 1 245 ? -20.219 32.906 -2.34 1 98.62 245 ASN B O 1
ATOM 6716 N N . LEU B 1 246 ? -19.562 35.031 -2.352 1 98.62 246 LEU B N 1
ATOM 6717 C CA . LEU B 1 246 ? -18.406 34.781 -1.496 1 98.62 246 LEU B CA 1
ATOM 6718 C C . LEU B 1 246 ? -18.844 34.25 -0.131 1 98.62 246 LEU B C 1
ATOM 6720 O O . LEU B 1 246 ? -18.25 33.312 0.398 1 98.62 246 LEU B O 1
ATOM 6724 N N . GLU B 1 247 ? -19.859 34.812 0.404 1 98.31 247 GLU B N 1
ATOM 6725 C CA . GLU B 1 247 ? -20.375 34.375 1.692 1 98.31 247 GLU B CA 1
ATOM 6726 C C . GLU B 1 247 ? -20.906 32.938 1.611 1 98.31 247 GLU B C 1
ATOM 6728 O O . GLU B 1 247 ? -20.781 32.188 2.564 1 98.31 247 GLU B O 1
ATOM 6733 N N . THR B 1 248 ? -21.562 32.656 0.499 1 98.62 248 THR B N 1
ATOM 6734 C CA . THR B 1 248 ? -22.062 31.297 0.29 1 98.62 248 THR B CA 1
ATOM 6735 C C . THR B 1 248 ? -20.938 30.281 0.295 1 98.62 248 THR B C 1
ATOM 6737 O O . THR B 1 248 ? -21.047 29.219 0.915 1 98.62 248 THR B O 1
ATOM 6740 N N . ILE B 1 249 ? -19.828 30.578 -0.331 1 98.69 249 ILE B N 1
ATOM 6741 C CA . ILE B 1 249 ? -18.688 29.688 -0.368 1 98.69 249 ILE B CA 1
ATOM 6742 C C . ILE B 1 249 ? -18.031 29.625 1.012 1 98.69 249 ILE B C 1
ATOM 6744 O O . ILE B 1 249 ? -17.703 28.531 1.501 1 98.69 249 ILE B O 1
ATOM 6748 N N . GLN B 1 250 ? -17.922 30.75 1.695 1 98.12 250 GLN B N 1
ATOM 6749 C CA . GLN B 1 250 ? -17.266 30.844 2.994 1 98.12 250 GLN B CA 1
ATOM 6750 C C . GLN B 1 250 ? -18.031 30.062 4.059 1 98.12 250 GLN B C 1
ATOM 6752 O O . GLN B 1 250 ? -17.438 29.5 4.973 1 98.12 250 GLN B O 1
ATOM 6757 N N . SER B 1 251 ? -19.312 30.047 3.943 1 98.62 251 SER B N 1
ATOM 6758 C CA . SER B 1 251 ? -20.141 29.516 5.02 1 98.62 251 SER B CA 1
ATOM 6759 C C . SER B 1 251 ? -20.453 28.047 4.797 1 98.62 251 SER B C 1
ATOM 6761 O O . SER B 1 251 ? -21.031 27.375 5.668 1 98.62 251 SER B O 1
ATOM 6763 N N . CYS B 1 252 ? -20.125 27.5 3.672 1 98.69 252 CYS B N 1
ATOM 6764 C CA . CYS B 1 252 ? -20.5 26.109 3.393 1 98.69 252 CYS B CA 1
ATOM 6765 C C . CYS B 1 252 ? -19.859 25.156 4.398 1 98.69 252 CYS B C 1
ATOM 6767 O O . CYS B 1 252 ? -18.875 25.516 5.051 1 98.69 252 CYS B O 1
ATOM 6769 N N . ILE B 1 253 ? -20.422 23.953 4.523 1 98.56 253 ILE B N 1
ATOM 6770 C CA . ILE B 1 253 ? -19.938 22.938 5.457 1 98.56 253 ILE B CA 1
ATOM 6771 C C . ILE B 1 253 ? -18.516 22.547 5.086 1 98.56 253 ILE B C 1
ATOM 6773 O O . ILE B 1 253 ? -17.594 22.656 5.902 1 98.56 253 ILE B O 1
ATOM 6777 N N . ILE B 1 254 ? -18.312 22.047 3.904 1 98.56 254 ILE B N 1
ATOM 6778 C CA . ILE B 1 254 ? -17.031 21.703 3.299 1 98.56 254 ILE B CA 1
ATOM 6779 C C . ILE B 1 254 ? -17.047 22.078 1.817 1 98.56 254 ILE B C 1
ATOM 6781 O O . ILE B 1 254 ? -18.125 22.266 1.227 1 98.56 254 ILE B O 1
ATOM 6785 N N . ALA B 1 255 ? -15.906 22.297 1.254 1 98.56 255 ALA B N 1
ATOM 6786 C CA . ALA B 1 255 ? -15.766 22.359 -0.199 1 98.56 255 ALA B CA 1
ATOM 6787 C C . ALA B 1 255 ? -15.469 20.984 -0.783 1 98.56 255 ALA B C 1
ATOM 6789 O O . ALA B 1 255 ? -14.68 20.219 -0.219 1 98.56 255 ALA B O 1
ATOM 6790 N N . ALA B 1 256 ? -16.172 20.609 -1.791 1 98.62 256 ALA B N 1
ATOM 6791 C CA . ALA B 1 256 ? -15.953 19.359 -2.5 1 98.62 256 ALA B CA 1
ATOM 6792 C C . ALA B 1 256 ? -15.445 19.609 -3.916 1 98.62 256 ALA B C 1
ATOM 6794 O O . ALA B 1 256 ? -16.078 20.312 -4.695 1 98.62 256 ALA B O 1
ATOM 6795 N N . TYR B 1 257 ? -14.336 19.047 -4.27 1 98.31 257 TYR B N 1
ATOM 6796 C CA . TYR B 1 257 ? -13.727 19.266 -5.578 1 98.31 257 TYR B CA 1
ATOM 6797 C C . TYR B 1 257 ? -13.844 18.031 -6.449 1 98.31 257 TYR B C 1
ATOM 6799 O O . TYR B 1 257 ? -13.227 17 -6.164 1 98.31 257 TYR B O 1
ATOM 6807 N N . LEU B 1 258 ? -14.648 18.062 -7.461 1 98.25 258 LEU B N 1
ATOM 6808 C CA . LEU B 1 258 ? -14.594 17.031 -8.484 1 98.25 258 LEU B CA 1
ATOM 6809 C C . LEU B 1 258 ? -13.445 17.281 -9.453 1 98.25 258 LEU B C 1
ATOM 6811 O O . LEU B 1 258 ? -13.594 18.047 -10.406 1 98.25 258 LEU B O 1
ATOM 6815 N N . ASP B 1 259 ? -12.375 16.578 -9.234 1 97.12 259 ASP B N 1
ATOM 6816 C CA . ASP B 1 259 ? -11.133 16.812 -9.961 1 97.12 259 ASP B CA 1
ATOM 6817 C C . ASP B 1 259 ? -10.992 15.852 -11.133 1 97.12 259 ASP B C 1
ATOM 6819 O O . ASP B 1 259 ? -11.352 14.672 -11.031 1 97.12 259 ASP B O 1
ATOM 6823 N N . ASN B 1 260 ? -10.484 16.297 -12.25 1 94.56 260 ASN B N 1
ATOM 6824 C CA . ASN B 1 260 ? -10.398 15.453 -13.438 1 94.56 260 ASN B CA 1
ATOM 6825 C C . ASN B 1 260 ? -9.047 14.758 -13.539 1 94.56 260 ASN B C 1
ATOM 6827 O O . ASN B 1 260 ? -8.781 14.047 -14.516 1 94.56 260 ASN B O 1
ATOM 6831 N N . GLU B 1 261 ? -8.195 14.93 -12.562 1 93.38 261 GLU B N 1
ATOM 6832 C CA . GLU B 1 261 ? -6.957 14.164 -12.5 1 93.38 261 GLU B CA 1
ATOM 6833 C C . GLU B 1 261 ? -7.18 12.812 -11.812 1 93.38 261 GLU B C 1
ATOM 6835 O O . GLU B 1 261 ? -8.102 12.664 -11.016 1 93.38 261 GLU B O 1
ATOM 6840 N N . CYS B 1 262 ? -6.352 11.859 -12.203 1 89.44 262 CYS B N 1
ATOM 6841 C CA . CYS B 1 262 ? -6.379 10.539 -11.578 1 89.44 262 CYS B CA 1
ATOM 6842 C C . CYS B 1 262 ? -5.215 10.375 -10.609 1 89.44 262 CYS B C 1
ATOM 6844 O O . CYS B 1 262 ? -4.113 10.859 -10.867 1 89.44 262 CYS B O 1
ATOM 6846 N N . ILE B 1 263 ? -5.496 9.742 -9.523 1 87.06 263 ILE B N 1
ATOM 6847 C CA . ILE B 1 263 ? -4.426 9.32 -8.633 1 87.06 263 ILE B CA 1
ATOM 6848 C C . ILE B 1 263 ? -3.789 8.039 -9.164 1 87.06 263 ILE B C 1
ATOM 6850 O O . ILE B 1 263 ? -4.457 7.008 -9.273 1 87.06 263 ILE B O 1
ATOM 6854 N N . LYS B 1 264 ? -2.531 8.078 -9.383 1 75.81 264 LYS B N 1
ATOM 6855 C CA . LYS B 1 264 ? -1.841 6.93 -9.961 1 75.81 264 LYS B CA 1
ATOM 6856 C C . LYS B 1 264 ? -1.279 6.02 -8.875 1 75.81 264 LYS B C 1
ATOM 6858 O O . LYS B 1 264 ? -1.296 4.793 -9.016 1 75.81 264 LYS B O 1
ATOM 6863 N N . ASP B 1 265 ? -0.671 6.57 -7.895 1 76.69 265 ASP B N 1
ATOM 6864 C CA . ASP B 1 265 ? -0.114 5.883 -6.73 1 76.69 265 ASP B CA 1
ATOM 6865 C C . ASP B 1 265 ? -0.154 6.777 -5.496 1 76.69 265 ASP B C 1
ATOM 6867 O O . ASP B 1 265 ? -0.714 7.875 -5.535 1 76.69 265 ASP B O 1
ATOM 6871 N N . ILE B 1 266 ? 0.347 6.199 -4.461 1 82.56 266 ILE B N 1
ATOM 6872 C CA . ILE B 1 266 ? 0.278 6.93 -3.201 1 82.56 266 ILE B CA 1
ATOM 6873 C C . ILE B 1 266 ? 1.062 8.234 -3.316 1 82.56 266 ILE B C 1
ATOM 6875 O O . ILE B 1 266 ? 0.625 9.273 -2.822 1 82.56 266 ILE B O 1
ATOM 6879 N N . ARG B 1 267 ? 2.24 8.211 -3.924 1 84.88 267 ARG B N 1
ATOM 6880 C CA . ARG B 1 267 ? 3.051 9.414 -4.082 1 84.88 267 ARG B CA 1
ATOM 6881 C C . ARG B 1 267 ? 2.342 10.438 -4.961 1 84.88 267 ARG B C 1
ATOM 6883 O O . ARG B 1 267 ? 2.32 11.625 -4.641 1 84.88 267 ARG B O 1
ATOM 6890 N N . ASP B 1 268 ? 1.806 9.945 -6.031 1 86.5 268 ASP B N 1
ATOM 6891 C CA . ASP B 1 268 ? 1.044 10.82 -6.918 1 86.5 268 ASP B CA 1
ATOM 6892 C C . ASP B 1 268 ? -0.166 11.414 -6.203 1 86.5 268 ASP B C 1
ATOM 6894 O O . ASP B 1 268 ? -0.555 12.555 -6.469 1 86.5 268 ASP B O 1
ATOM 6898 N N . GLY B 1 269 ? -0.783 10.633 -5.434 1 89.12 269 GLY B N 1
ATOM 6899 C CA . GLY B 1 269 ? -1.929 11.117 -4.676 1 89.12 269 GLY B CA 1
ATOM 6900 C C . GLY B 1 269 ? -1.615 12.336 -3.828 1 89.12 269 GLY B C 1
ATOM 6901 O O . GLY B 1 269 ? -2.381 13.297 -3.811 1 89.12 269 GLY B O 1
ATOM 6902 N N . TYR B 1 270 ? -0.522 12.281 -3.158 1 91.88 270 TYR B N 1
ATOM 6903 C CA . TYR B 1 270 ? -0.134 13.414 -2.322 1 91.88 270 TYR B CA 1
ATOM 6904 C C . TYR B 1 270 ? 0.32 14.586 -3.176 1 91.88 270 TYR B C 1
ATOM 6906 O O . TYR B 1 270 ? 0.046 15.742 -2.846 1 91.88 270 TYR B O 1
ATOM 6914 N N . ARG B 1 271 ? 0.967 14.297 -4.215 1 90.62 271 ARG B N 1
ATOM 6915 C CA . ARG B 1 271 ? 1.391 15.367 -5.105 1 90.62 271 ARG B CA 1
ATOM 6916 C C . ARG B 1 271 ? 0.19 16.125 -5.652 1 90.62 271 ARG B C 1
ATOM 6918 O O . ARG B 1 271 ? 0.135 17.359 -5.559 1 90.62 271 ARG B O 1
ATOM 6925 N N . VAL B 1 272 ? -0.793 15.391 -6.18 1 91.94 272 VAL B N 1
ATOM 6926 C CA . VAL B 1 272 ? -1.926 16.047 -6.824 1 91.94 272 VAL B CA 1
ATOM 6927 C C . VAL B 1 272 ? -2.795 16.734 -5.773 1 91.94 272 VAL B C 1
ATOM 6929 O O . VAL B 1 272 ? -3.41 17.766 -6.047 1 91.94 272 VAL B O 1
ATOM 6932 N N . SER B 1 273 ? -2.836 16.219 -4.617 1 92.5 273 SER B N 1
ATOM 6933 C CA . SER B 1 273 ? -3.615 16.828 -3.553 1 92.5 273 SER B CA 1
ATOM 6934 C C . SER B 1 273 ? -2.957 18.125 -3.061 1 92.5 273 SER B C 1
ATOM 6936 O O . SER B 1 273 ? -3.641 19.094 -2.746 1 92.5 273 SER B O 1
ATOM 6938 N N . MET B 1 274 ? -1.676 18.141 -3.016 1 90.81 274 MET B N 1
ATOM 6939 C CA . MET B 1 274 ? -0.938 19.266 -2.479 1 90.81 274 MET B CA 1
ATOM 6940 C C . MET B 1 274 ? -0.7 20.328 -3.557 1 90.81 274 MET B C 1
ATOM 6942 O O . MET B 1 274 ? -0.664 21.516 -3.266 1 90.81 274 MET B O 1
ATOM 6946 N N . SER B 1 275 ? -0.469 19.812 -4.781 1 89.81 275 SER B N 1
ATOM 6947 C CA . SER B 1 275 ? 0.054 20.719 -5.801 1 89.81 275 SER B CA 1
ATOM 6948 C C . SER B 1 275 ? -0.474 20.359 -7.184 1 89.81 275 SER B C 1
ATOM 6950 O O . SER B 1 275 ? 0.228 20.516 -8.188 1 89.81 275 SER B O 1
ATOM 6952 N N . GLY B 1 276 ? -1.567 19.875 -7.207 1 89.75 276 GLY B N 1
ATOM 6953 C CA . GLY B 1 276 ? -2.139 19.469 -8.484 1 89.75 276 GLY B CA 1
ATOM 6954 C C . GLY B 1 276 ? -2.322 20.625 -9.445 1 89.75 276 GLY B C 1
ATOM 6955 O O . GLY B 1 276 ? -2.213 21.797 -9.062 1 89.75 276 GLY B O 1
ATOM 6956 N N . LYS B 1 277 ? -2.627 20.281 -10.664 1 88.44 277 LYS B N 1
ATOM 6957 C CA . LYS B 1 277 ? -2.678 21.25 -11.742 1 88.44 277 LYS B CA 1
ATOM 6958 C C . LYS B 1 277 ? -4.02 21.984 -11.758 1 88.44 277 LYS B C 1
ATOM 6960 O O . LYS B 1 277 ? -4.145 23.047 -12.367 1 88.44 277 LYS B O 1
ATOM 6965 N N . ASN B 1 278 ? -5 21.438 -11.078 1 86.62 278 ASN B N 1
ATOM 6966 C CA . ASN B 1 278 ? -6.352 21.969 -11.18 1 86.62 278 ASN B CA 1
ATOM 6967 C C . ASN B 1 278 ? -6.664 22.922 -10.031 1 86.62 278 ASN B C 1
ATOM 6969 O O . ASN B 1 278 ? -7.676 22.766 -9.344 1 86.62 278 ASN B O 1
ATOM 6973 N N . ALA B 1 279 ? -5.859 23.953 -9.922 1 92.94 279 ALA B N 1
ATOM 6974 C CA . ALA B 1 279 ? -6.035 24.922 -8.844 1 92.94 279 ALA B CA 1
ATOM 6975 C C . ALA B 1 279 ? -7.27 25.781 -9.078 1 92.94 279 ALA B C 1
ATOM 6977 O O . ALA B 1 279 ? -7.773 26.422 -8.148 1 92.94 279 ALA B O 1
ATOM 6978 N N . HIS B 1 280 ? -7.781 25.844 -10.32 1 94.06 280 HIS B N 1
ATOM 6979 C CA . HIS B 1 280 ? -8.984 26.609 -10.633 1 94.06 280 HIS B CA 1
ATOM 6980 C C . HIS B 1 280 ? -10.219 25.969 -9.984 1 94.06 280 HIS B C 1
ATOM 6982 O O . HIS B 1 280 ? -11.266 26.609 -9.867 1 94.06 280 HIS B O 1
ATOM 6988 N N . ASP B 1 281 ? -10.125 24.719 -9.539 1 95.75 281 ASP B N 1
ATOM 6989 C CA . ASP B 1 281 ? -11.219 24 -8.875 1 95.75 281 ASP B CA 1
ATOM 6990 C C . ASP B 1 281 ? -10.961 23.875 -7.379 1 95.75 281 ASP B C 1
ATOM 6992 O O . ASP B 1 281 ? -11.312 22.859 -6.766 1 95.75 281 ASP B O 1
ATOM 6996 N N . ARG B 1 282 ? -10.281 24.828 -6.828 1 96.88 282 ARG B N 1
ATOM 6997 C CA . ARG B 1 282 ? -9.977 24.812 -5.398 1 96.88 282 ARG B CA 1
ATOM 6998 C C . ARG B 1 282 ? -10.461 26.094 -4.73 1 96.88 282 ARG B C 1
ATOM 7000 O O . ARG B 1 282 ? -10.641 27.125 -5.391 1 96.88 282 ARG B O 1
ATOM 7007 N N . TRP B 1 283 ? -10.727 26.078 -3.531 1 98.06 283 TRP B N 1
ATOM 7008 C CA . TRP B 1 283 ? -10.859 27.188 -2.605 1 98.06 283 TRP B CA 1
ATOM 7009 C C . TRP B 1 283 ? -9.992 26.969 -1.368 1 98.06 283 TRP B C 1
ATOM 7011 O O . TRP B 1 283 ? -10.477 26.5 -0.339 1 98.06 283 TRP B O 1
ATOM 7021 N N . PHE B 1 284 ? -8.805 27.406 -1.433 1 97.38 284 PHE B N 1
ATOM 7022 C CA . PHE B 1 284 ? -7.762 27.031 -0.48 1 97.38 284 PHE B CA 1
ATOM 7023 C C . PHE B 1 284 ? -8.023 27.672 0.879 1 97.38 284 PHE B C 1
ATOM 7025 O O . PHE B 1 284 ? -7.402 27.297 1.876 1 97.38 284 PHE B O 1
ATOM 7032 N N . ASP B 1 285 ? -8.977 28.562 0.98 1 97.94 285 ASP B N 1
ATOM 7033 C CA . ASP B 1 285 ? -9.266 29.281 2.215 1 97.94 285 ASP B CA 1
ATOM 7034 C C . ASP B 1 285 ? -10.273 28.516 3.076 1 97.94 285 ASP B C 1
ATOM 7036 O O . ASP B 1 285 ? -10.609 28.953 4.176 1 97.94 285 ASP B O 1
ATOM 7040 N N . LYS B 1 286 ? -10.781 27.406 2.6 1 97.94 286 LYS B N 1
ATOM 7041 C CA . LYS B 1 286 ? -11.727 26.625 3.393 1 97.94 286 LYS B CA 1
ATOM 7042 C C . LYS B 1 286 ? -11.008 25.828 4.48 1 97.94 286 LYS B C 1
ATOM 7044 O O . LYS B 1 286 ? -9.93 25.281 4.25 1 97.94 286 LYS B O 1
ATOM 7049 N N . ALA B 1 287 ? -11.68 25.781 5.633 1 98 287 ALA B N 1
ATOM 7050 C CA . ALA B 1 287 ? -11.109 25 6.734 1 98 287 ALA B CA 1
ATOM 7051 C C . ALA B 1 287 ? -10.992 23.531 6.359 1 98 287 ALA B C 1
ATOM 7053 O O . ALA B 1 287 ? -10.008 22.875 6.707 1 98 287 ALA B O 1
ATOM 7054 N N . THR B 1 288 ? -12.016 23.016 5.703 1 97.88 288 THR B N 1
ATOM 7055 C CA . THR B 1 288 ? -12.039 21.609 5.297 1 97.88 288 THR B CA 1
ATOM 7056 C C . THR B 1 288 ? -12.531 21.469 3.861 1 97.88 288 THR B C 1
ATOM 7058 O O . THR B 1 288 ? -13.602 22 3.514 1 97.88 288 THR B O 1
ATOM 7061 N N . ALA B 1 289 ? -11.781 20.844 3.074 1 97.69 289 ALA B N 1
ATOM 7062 C CA . ALA B 1 289 ? -12.148 20.531 1.696 1 97.69 289 ALA B CA 1
ATOM 7063 C C . ALA B 1 289 ? -11.727 19.109 1.328 1 97.69 289 ALA B C 1
ATOM 7065 O O . ALA B 1 289 ? -10.836 18.531 1.967 1 97.69 289 ALA B O 1
ATOM 7066 N N . VAL B 1 290 ? -12.398 18.562 0.401 1 97.69 290 VAL B N 1
ATOM 7067 C CA . VAL B 1 290 ? -12.102 17.203 -0.035 1 97.69 290 VAL B CA 1
ATOM 7068 C C . VAL B 1 290 ? -12.055 17.141 -1.561 1 97.69 290 VAL B C 1
ATOM 7070 O O . VAL B 1 290 ? -12.977 17.609 -2.234 1 97.69 290 VAL B O 1
ATOM 7073 N N . ALA B 1 291 ? -10.977 16.656 -2.082 1 97.38 291 ALA B N 1
ATOM 7074 C CA . ALA B 1 291 ? -10.852 16.438 -3.52 1 97.38 291 ALA B CA 1
ATOM 7075 C C . ALA B 1 291 ? -11.227 15 -3.895 1 97.38 291 ALA B C 1
ATOM 7077 O O . ALA B 1 291 ? -10.773 14.047 -3.26 1 97.38 291 ALA B O 1
ATOM 7078 N N . TYR B 1 292 ? -12.086 14.875 -4.824 1 97.62 292 TYR B N 1
ATOM 7079 C CA . TYR B 1 292 ? -12.477 13.594 -5.406 1 97.62 292 TYR B CA 1
ATOM 7080 C C . TYR B 1 292 ? -11.938 13.461 -6.828 1 97.62 292 TYR B C 1
ATOM 7082 O O . TYR B 1 292 ? -12.484 14.055 -7.762 1 97.62 292 TYR B O 1
ATOM 7090 N N . PHE B 1 293 ? -10.977 12.633 -6.992 1 96.62 293 PHE B N 1
ATOM 7091 C CA . PHE B 1 293 ? -10.266 12.523 -8.266 1 96.62 293 PHE B CA 1
ATOM 7092 C C . PHE B 1 293 ? -11.031 11.641 -9.234 1 96.62 293 PHE B C 1
ATOM 7094 O O . PHE B 1 293 ? -11.93 10.898 -8.836 1 96.62 293 PHE B O 1
ATOM 7101 N N . GLU B 1 294 ? -10.688 11.719 -10.438 1 95.69 294 GLU B N 1
ATOM 7102 C CA . GLU B 1 294 ? -11.453 11.125 -11.523 1 95.69 294 GLU B CA 1
ATOM 7103 C C . GLU B 1 294 ? -11.586 9.617 -11.344 1 95.69 294 GLU B C 1
ATOM 7105 O O . GLU B 1 294 ? -12.617 9.039 -11.695 1 95.69 294 GLU B O 1
ATOM 7110 N N . ASN B 1 295 ? -10.586 8.969 -10.82 1 91.81 295 ASN B N 1
ATOM 7111 C CA . ASN B 1 295 ? -10.648 7.523 -10.633 1 91.81 295 ASN B CA 1
ATOM 7112 C C . ASN B 1 295 ? -11.109 7.16 -9.219 1 91.81 295 ASN B C 1
ATOM 7114 O O . ASN B 1 295 ? -10.859 6.047 -8.758 1 91.81 295 ASN B O 1
ATOM 7118 N N . GLY B 1 296 ? -11.609 8.156 -8.531 1 93.81 296 GLY B N 1
ATOM 7119 C CA . GLY B 1 296 ? -12.273 7.867 -7.27 1 93.81 296 GLY B CA 1
ATOM 7120 C C . GLY B 1 296 ? -11.383 8.086 -6.062 1 93.81 296 GLY B C 1
ATOM 7121 O O . GLY B 1 296 ? -11.828 7.934 -4.922 1 93.81 296 GLY B O 1
ATOM 7122 N N . GLY B 1 297 ? -10.117 8.391 -6.289 1 93.62 297 GLY B N 1
ATOM 7123 C CA . GLY B 1 297 ? -9.273 8.75 -5.16 1 93.62 297 GLY B CA 1
ATOM 7124 C C . GLY B 1 297 ? -9.805 9.93 -4.367 1 93.62 297 GLY B C 1
ATOM 7125 O O . GLY B 1 297 ? -10.422 10.836 -4.93 1 93.62 297 GLY B O 1
ATOM 7126 N N . ILE B 1 298 ? -9.555 9.922 -3.033 1 95.19 298 ILE B N 1
ATOM 7127 C CA . ILE B 1 298 ? -10.047 10.969 -2.145 1 95.19 298 ILE B CA 1
ATOM 7128 C C . ILE B 1 298 ? -8.875 11.609 -1.408 1 95.19 298 ILE B C 1
ATOM 7130 O O . ILE B 1 298 ? -8.039 10.914 -0.83 1 95.19 298 ILE B O 1
ATOM 7134 N N . GLY B 1 299 ? -8.719 12.875 -1.476 1 94.5 299 GLY B N 1
ATOM 7135 C CA . GLY B 1 299 ? -7.73 13.641 -0.738 1 94.5 299 GLY B CA 1
ATOM 7136 C C . GLY B 1 299 ? -8.336 14.766 0.085 1 94.5 299 GLY B C 1
ATOM 7137 O O . GLY B 1 299 ? -9.078 15.594 -0.441 1 94.5 299 GLY B O 1
ATOM 7138 N N . CYS B 1 300 ? -8.008 14.805 1.33 1 94.88 300 CYS B N 1
ATOM 7139 C CA . CYS B 1 300 ? -8.484 15.867 2.215 1 94.88 300 CYS B CA 1
ATOM 7140 C C . CYS B 1 300 ? -7.492 17.016 2.277 1 94.88 300 CYS B C 1
ATOM 7142 O O . CYS B 1 300 ? -6.285 16.797 2.377 1 94.88 300 CYS B O 1
ATOM 7144 N N . ILE B 1 301 ? -8.039 18.188 2.172 1 94.81 301 ILE B N 1
ATOM 7145 C CA . ILE B 1 301 ? -7.258 19.422 2.209 1 94.81 301 ILE B CA 1
ATOM 7146 C C . ILE B 1 301 ? -7.875 20.391 3.209 1 94.81 301 ILE B C 1
ATOM 7148 O O . ILE B 1 301 ? -9.086 20.609 3.215 1 94.81 301 ILE B O 1
ATOM 7152 N N . GLY B 1 302 ? -7.031 20.953 4.027 1 94.38 302 GLY B N 1
ATOM 7153 C CA . GLY B 1 302 ? -7.602 21.875 4.996 1 94.38 302 GLY B CA 1
ATOM 7154 C C . GLY B 1 302 ? -6.637 22.969 5.422 1 94.38 302 GLY B C 1
ATOM 7155 O O . GLY B 1 302 ? -5.418 22.797 5.328 1 94.38 302 GLY B O 1
ATOM 7156 N N . ASP B 1 303 ? -7.219 24.078 5.836 1 96.69 303 ASP B N 1
ATOM 7157 C CA . ASP B 1 303 ? -6.457 25.156 6.465 1 96.69 303 ASP B CA 1
ATOM 7158 C C . ASP B 1 303 ? -5.93 24.734 7.832 1 96.69 303 ASP B C 1
ATOM 7160 O O . ASP B 1 303 ? -6.684 24.219 8.664 1 96.69 303 ASP B O 1
ATOM 7164 N N . HIS B 1 304 ? -4.719 24.969 8.039 1 95.19 304 HIS B N 1
ATOM 7165 C CA . HIS B 1 304 ? -4.027 24.547 9.25 1 95.19 304 HIS B CA 1
ATOM 7166 C C . HIS B 1 304 ? -4.391 25.438 10.438 1 95.19 304 HIS B C 1
ATOM 7168 O O . HIS B 1 304 ? -4.188 25.062 11.594 1 95.19 304 HIS B O 1
ATOM 7174 N N . CYS B 1 305 ? -4.934 26.5 10.258 1 95.94 305 CYS B N 1
ATOM 7175 C CA . CYS B 1 305 ? -5.141 27.5 11.297 1 95.94 305 CYS B CA 1
ATOM 7176 C C . CYS B 1 305 ? -6.305 27.125 12.203 1 95.94 305 CYS B C 1
ATOM 7178 O O . CYS B 1 305 ? -6.164 27.109 13.43 1 95.94 305 CYS B O 1
ATOM 7180 N N . PRO B 1 306 ? -7.43 26.719 11.695 1 96.38 306 PRO B N 1
ATOM 7181 C CA . PRO B 1 306 ? -8.609 26.531 12.547 1 96.38 306 PRO B CA 1
ATOM 7182 C C . PRO B 1 306 ? -8.461 25.344 13.484 1 96.38 306 PRO B C 1
ATOM 7184 O O . PRO B 1 306 ? -9.062 25.328 14.562 1 96.38 306 PRO B O 1
ATOM 7187 N N . TYR B 1 307 ? -7.758 24.359 13.086 1 94.62 307 TYR B N 1
ATOM 7188 C CA . TYR B 1 307 ? -7.672 23.141 13.883 1 94.62 307 TYR B CA 1
ATOM 7189 C C . TYR B 1 307 ? -6.375 22.391 13.602 1 94.62 307 TYR B C 1
ATOM 7191 O O . TYR B 1 307 ? -5.781 22.547 12.531 1 94.62 307 TYR B O 1
ATOM 7199 N N . ASP B 1 308 ? -5.953 21.578 14.586 1 90.31 308 ASP B N 1
ATOM 7200 C CA . ASP B 1 308 ? -4.715 20.828 14.414 1 90.31 308 ASP B CA 1
ATOM 7201 C C . ASP B 1 308 ? -4.965 19.516 13.672 1 90.31 308 ASP B C 1
ATOM 7203 O O . ASP B 1 308 ? -6.113 19.125 13.453 1 90.31 308 ASP B O 1
ATOM 7207 N N . GLY B 1 309 ? -3.877 18.859 13.281 1 89.56 309 GLY B N 1
ATOM 7208 C CA . GLY B 1 309 ? -3.924 17.656 12.477 1 89.56 309 GLY B CA 1
ATOM 7209 C C . GLY B 1 309 ? -4.609 16.484 13.172 1 89.56 309 GLY B C 1
ATOM 7210 O O . GLY B 1 309 ? -5.25 15.656 12.523 1 89.56 309 GLY B O 1
ATOM 7211 N N . PHE B 1 310 ? -4.539 16.484 14.43 1 86.88 310 PHE B N 1
ATOM 7212 C CA . PHE B 1 310 ? -5.145 15.391 15.188 1 86.88 310 PHE B CA 1
ATOM 7213 C C . PHE B 1 310 ? -6.664 15.461 15.117 1 86.88 310 PHE B C 1
ATOM 7215 O O . PHE B 1 310 ? -7.336 14.43 15.031 1 86.88 310 PHE B O 1
ATOM 7222 N N . VAL B 1 311 ? -7.195 16.641 15.211 1 89.06 311 VAL B N 1
ATOM 7223 C CA . VAL B 1 311 ? -8.633 16.859 15.109 1 89.06 311 VAL B CA 1
ATOM 7224 C C . VAL B 1 311 ? -9.125 16.422 13.734 1 89.06 311 VAL B C 1
ATOM 7226 O O . VAL B 1 311 ? -10.156 15.75 13.617 1 89.06 311 VAL B O 1
ATOM 7229 N N . ALA B 1 312 ? -8.375 16.75 12.766 1 90.56 312 ALA B N 1
ATOM 7230 C CA . ALA B 1 312 ? -8.688 16.328 11.398 1 90.56 312 ALA B CA 1
ATOM 7231 C C . ALA B 1 312 ? -8.664 14.812 11.266 1 90.56 312 ALA B C 1
ATOM 7233 O O . ALA B 1 312 ? -9.516 14.227 10.594 1 90.56 312 ALA B O 1
ATOM 7234 N N . ALA B 1 313 ? -7.668 14.219 11.867 1 90.12 313 ALA B N 1
ATOM 7235 C CA . ALA B 1 313 ? -7.512 12.766 11.781 1 90.12 313 ALA B CA 1
ATOM 7236 C C . ALA B 1 313 ? -8.695 12.047 12.414 1 90.12 313 ALA B C 1
ATOM 7238 O O . ALA B 1 313 ? -9.156 11.023 11.906 1 90.12 313 ALA B O 1
ATOM 7239 N N . ILE B 1 314 ? -9.156 12.547 13.484 1 89.19 314 ILE B N 1
ATOM 7240 C CA . ILE B 1 314 ? -10.297 11.938 14.172 1 89.19 314 ILE B CA 1
ATOM 7241 C C . ILE B 1 314 ? -11.539 12.039 13.297 1 89.19 314 ILE B C 1
ATOM 7243 O O . ILE B 1 314 ? -12.312 11.078 13.188 1 89.19 314 ILE B O 1
ATOM 7247 N N . MET B 1 315 ? -11.75 13.18 12.758 1 91.75 315 MET B N 1
ATOM 7248 C CA . MET B 1 315 ? -12.883 13.375 11.852 1 91.75 315 MET B CA 1
ATOM 7249 C C . MET B 1 315 ? -12.805 12.406 10.672 1 91.75 315 MET B C 1
ATOM 7251 O O . MET B 1 315 ? -13.797 11.758 10.328 1 91.75 315 MET B O 1
ATOM 7255 N N . GLU B 1 316 ? -11.633 12.336 10.07 1 91.75 316 GLU B N 1
ATOM 7256 C CA . GLU B 1 316 ? -11.453 11.461 8.914 1 91.75 316 GLU B CA 1
ATOM 7257 C C . GLU B 1 316 ? -11.703 10 9.281 1 91.75 316 GLU B C 1
ATOM 7259 O O . GLU B 1 316 ? -12.281 9.242 8.492 1 91.75 316 GLU B O 1
ATOM 7264 N N . ARG B 1 317 ? -11.242 9.625 10.391 1 88.94 317 ARG B N 1
ATOM 7265 C CA . ARG B 1 317 ? -11.484 8.266 10.867 1 88.94 317 ARG B CA 1
ATOM 7266 C C . ARG B 1 317 ? -12.977 7.988 11 1 88.94 317 ARG B C 1
ATOM 7268 O O . ARG B 1 317 ? -13.445 6.891 10.68 1 88.94 317 ARG B O 1
ATOM 7275 N N . TRP B 1 318 ? -13.648 8.945 11.539 1 90.56 318 TRP B N 1
ATOM 7276 C CA . TRP B 1 318 ? -15.094 8.805 11.688 1 90.56 318 TRP B CA 1
ATOM 7277 C C . TRP B 1 318 ? -15.758 8.617 10.328 1 90.56 318 TRP B C 1
ATOM 7279 O O . TRP B 1 318 ? -16.609 7.738 10.156 1 90.56 318 TRP B O 1
ATOM 7289 N N . VAL B 1 319 ? -15.391 9.438 9.398 1 92.44 319 VAL B N 1
ATOM 7290 C CA . VAL B 1 319 ? -15.969 9.391 8.055 1 92.44 319 VAL B CA 1
ATOM 7291 C C . VAL B 1 319 ? -15.648 8.055 7.398 1 92.44 319 VAL B C 1
ATOM 7293 O O . VAL B 1 319 ? -16.516 7.418 6.805 1 92.44 319 VAL B O 1
ATOM 7296 N N . ASP B 1 320 ? -14.445 7.598 7.523 1 90.62 320 ASP B N 1
ATOM 7297 C CA . ASP B 1 320 ? -14.039 6.301 6.992 1 90.62 320 ASP B CA 1
ATOM 7298 C C . ASP B 1 320 ? -14.867 5.172 7.605 1 90.62 320 ASP B C 1
ATOM 7300 O O . ASP B 1 320 ? -15.266 4.238 6.902 1 90.62 320 ASP B O 1
ATOM 7304 N N . ASN B 1 321 ? -15.055 5.277 8.867 1 90.69 321 ASN B N 1
ATOM 7305 C CA . ASN B 1 321 ? -15.797 4.23 9.562 1 90.69 321 ASN B CA 1
ATOM 7306 C C . ASN B 1 321 ? -17.234 4.141 9.055 1 90.69 321 ASN B C 1
ATOM 7308 O O . ASN B 1 321 ? -17.812 3.057 9.016 1 90.69 321 ASN B O 1
ATOM 7312 N N . VAL B 1 322 ? -17.812 5.293 8.703 1 92.75 322 VAL B N 1
ATOM 7313 C CA . VAL B 1 322 ? -19.141 5.289 8.117 1 92.75 322 VAL B CA 1
ATOM 7314 C C . VAL B 1 322 ? -19.141 4.473 6.828 1 92.75 322 VAL B C 1
ATOM 7316 O O . VAL B 1 322 ? -20.047 3.666 6.598 1 92.75 322 VAL B O 1
ATOM 7319 N N . ILE B 1 323 ? -18.172 4.641 6.062 1 91.81 323 ILE B N 1
ATOM 7320 C CA . ILE B 1 323 ? -18.062 3.947 4.781 1 91.81 323 ILE B CA 1
ATOM 7321 C C . ILE B 1 323 ? -17.75 2.471 5.02 1 91.81 323 ILE B C 1
ATOM 7323 O O . ILE B 1 323 ? -18.344 1.598 4.379 1 91.81 323 ILE B O 1
ATOM 7327 N N . ILE B 1 324 ? -16.875 2.174 5.977 1 89.31 324 ILE B N 1
ATOM 7328 C CA . ILE B 1 324 ? -16.469 0.805 6.289 1 89.31 324 ILE B CA 1
ATOM 7329 C C . ILE B 1 324 ? -17.672 0.03 6.828 1 89.31 324 ILE B C 1
ATOM 7331 O O . ILE B 1 324 ? -17.938 -1.095 6.398 1 89.31 324 ILE B O 1
ATOM 7335 N N . THR B 1 325 ? -18.391 0.654 7.699 1 90.69 325 THR B N 1
ATOM 7336 C CA . THR B 1 325 ? -19.5 -0.019 8.359 1 90.69 325 THR B CA 1
ATOM 7337 C C . THR B 1 325 ? -20.641 -0.282 7.379 1 90.69 325 THR B C 1
ATOM 7339 O O . THR B 1 325 ? -21.375 -1.263 7.52 1 90.69 325 THR B O 1
ATOM 7342 N N . SER B 1 326 ? -20.766 0.565 6.402 1 90.25 326 SER B N 1
ATOM 7343 C CA . SER B 1 326 ? -21.781 0.361 5.383 1 90.25 326 SER B CA 1
ATOM 7344 C C . SER B 1 326 ? -21.344 -0.665 4.348 1 90.25 326 SER B C 1
ATOM 7346 O O . SER B 1 326 ? -22.141 -1.129 3.539 1 90.25 326 SER B O 1
ATOM 7348 N N . LYS B 1 327 ? -20.062 -1.027 4.426 1 87.81 327 LYS B N 1
ATOM 7349 C CA . LYS B 1 327 ? -19.469 -1.938 3.447 1 87.81 327 LYS B CA 1
ATOM 7350 C C . LYS B 1 327 ? -19.656 -1.41 2.027 1 87.81 327 LYS B C 1
ATOM 7352 O O . LYS B 1 327 ? -20.047 -2.158 1.126 1 87.81 327 LYS B O 1
ATOM 7357 N N . THR B 1 328 ? -19.656 -0.118 1.887 1 82.5 328 THR B N 1
ATOM 7358 C CA . THR B 1 328 ? -19.656 0.614 0.625 1 82.5 328 THR B CA 1
ATOM 7359 C C . THR B 1 328 ? -21.031 0.571 -0.027 1 82.5 328 THR B C 1
ATOM 7361 O O . THR B 1 328 ? -21.172 0.909 -1.203 1 82.5 328 THR B O 1
ATOM 7364 N N . ASP B 1 329 ? -21.984 0.063 0.731 1 87.88 329 ASP B N 1
ATOM 7365 C CA . ASP B 1 329 ? -23.359 0.132 0.257 1 87.88 329 ASP B CA 1
ATOM 7366 C C . ASP B 1 329 ? -23.891 1.561 0.329 1 87.88 329 ASP B C 1
ATOM 7368 O O . ASP B 1 329 ? -23.312 2.41 1.014 1 87.88 329 ASP B O 1
ATOM 7372 N N . TRP B 1 330 ? -24.938 1.768 -0.425 1 90.38 330 TRP B N 1
ATOM 7373 C CA . TRP B 1 330 ? -25.547 3.09 -0.407 1 90.38 330 TRP B CA 1
ATOM 7374 C C . TRP B 1 330 ? -26.047 3.439 0.99 1 90.38 330 TRP B C 1
ATOM 7376 O O . TRP B 1 330 ? -26.578 2.578 1.7 1 90.38 330 TRP B O 1
ATOM 7386 N N . LEU B 1 331 ? -25.875 4.648 1.319 1 87.75 331 LEU B N 1
ATOM 7387 C CA . LEU B 1 331 ? -26.141 5.098 2.68 1 87.75 331 LEU B CA 1
ATOM 7388 C C . LEU B 1 331 ? -27.375 6 2.719 1 87.75 331 LEU B C 1
ATOM 7390 O O . LEU B 1 331 ? -27.578 6.812 1.814 1 87.75 331 LEU B O 1
ATOM 7394 N N . GLY B 1 332 ? -28.172 5.824 3.758 1 86.56 332 GLY B N 1
ATOM 7395 C CA . GLY B 1 332 ? -29.328 6.684 3.971 1 86.56 332 GLY B CA 1
ATOM 7396 C C . GLY B 1 332 ? -30.547 6.25 3.182 1 86.56 332 GLY B C 1
ATOM 7397 O O . GLY B 1 332 ? -30.656 5.09 2.77 1 86.56 332 GLY B O 1
ATOM 7398 N N . THR B 1 333 ? -31.516 7.086 3.031 1 81.25 333 THR B N 1
ATOM 7399 C CA . THR B 1 333 ? -32.781 6.777 2.34 1 81.25 333 THR B CA 1
ATOM 7400 C C . THR B 1 333 ? -32.531 6.547 0.852 1 81.25 333 THR B C 1
ATOM 7402 O O . THR B 1 333 ? -31.734 7.27 0.229 1 81.25 333 THR B O 1
ATOM 7405 N N . PRO B 1 334 ? -33.062 5.527 0.375 1 78.06 334 PRO B N 1
ATOM 7406 C CA . PRO B 1 334 ? -32.875 5.219 -1.043 1 78.06 334 PRO B CA 1
ATOM 7407 C C . PRO B 1 334 ? -33.594 6.184 -1.964 1 78.06 334 PRO B C 1
ATOM 7409 O O . PRO B 1 334 ? -33.344 6.234 -3.164 1 78.06 334 PRO B O 1
ATOM 7412 N N . ASN B 1 335 ? -34.438 6.926 -1.382 1 74.25 335 ASN B N 1
ATOM 7413 C CA . ASN B 1 335 ? -35.281 7.789 -2.189 1 74.25 335 ASN B CA 1
ATOM 7414 C C . ASN B 1 335 ? -34.5 8.906 -2.854 1 74.25 335 ASN B C 1
ATOM 7416 O O . ASN B 1 335 ? -33.688 9.57 -2.203 1 74.25 335 ASN B O 1
ATOM 7420 N N . VAL B 1 336 ? -34.5 8.852 -4.133 1 72.75 336 VAL B N 1
ATOM 7421 C CA . VAL B 1 336 ? -33.938 9.93 -4.918 1 72.75 336 VAL B CA 1
ATOM 7422 C C . VAL B 1 336 ? -35.031 10.875 -5.387 1 72.75 336 VAL B C 1
ATOM 7424 O O . VAL B 1 336 ? -36 10.445 -6.023 1 72.75 336 VAL B O 1
ATOM 7427 N N . GLN B 1 337 ? -35.188 11.953 -4.691 1 66.56 337 GLN B N 1
ATOM 7428 C CA . GLN B 1 337 ? -36.219 12.906 -5.066 1 66.56 337 GLN B CA 1
ATOM 7429 C C . GLN B 1 337 ? -35.719 13.82 -6.191 1 66.56 337 GLN B C 1
ATOM 7431 O O . GLN B 1 337 ? -35.156 14.875 -5.934 1 66.56 337 GLN B O 1
ATOM 7436 N N . SER B 1 338 ? -35.656 13.359 -7.473 1 61.31 338 SER B N 1
ATOM 7437 C CA . SER B 1 338 ? -34.969 13.938 -8.641 1 61.31 338 SER B CA 1
ATOM 7438 C C . SER B 1 338 ? -35.281 15.422 -8.781 1 61.31 338 SER B C 1
ATOM 7440 O O . SER B 1 338 ? -34.406 16.234 -9.016 1 61.31 338 SER B O 1
ATOM 7442 N N . ASP B 1 339 ? -36.5 15.875 -8.812 1 62.09 339 ASP B N 1
ATOM 7443 C CA . ASP B 1 339 ? -36.812 17.203 -9.336 1 62.09 339 ASP B CA 1
ATOM 7444 C C . ASP B 1 339 ? -36.906 18.219 -8.211 1 62.09 339 ASP B C 1
ATOM 7446 O O . ASP B 1 339 ? -37 19.422 -8.469 1 62.09 339 ASP B O 1
ATOM 7450 N N . GLU B 1 340 ? -36.594 17.828 -7.086 1 65.56 340 GLU B N 1
ATOM 7451 C CA . GLU B 1 340 ? -36.906 18.781 -6.016 1 65.56 340 GLU B CA 1
ATOM 7452 C C . GLU B 1 340 ? -35.656 19.469 -5.492 1 65.56 340 GLU B C 1
ATOM 7454 O O . GLU B 1 340 ? -35.688 20.641 -5.125 1 65.56 340 GLU B O 1
ATOM 7459 N N . ILE B 1 341 ? -34.531 18.859 -5.488 1 77.25 341 ILE B N 1
ATOM 7460 C CA . ILE B 1 341 ? -33.344 19.484 -4.977 1 77.25 341 ILE B CA 1
ATOM 7461 C C . ILE B 1 341 ? -32.281 19.562 -6.082 1 77.25 341 ILE B C 1
ATOM 7463 O O . ILE B 1 341 ? -31.828 18.531 -6.586 1 77.25 341 ILE B O 1
ATOM 7467 N N . LYS B 1 342 ? -32.062 20.766 -6.59 1 88.94 342 LYS B N 1
ATOM 7468 C CA . LYS B 1 342 ? -31.078 20.953 -7.648 1 88.94 342 LYS B CA 1
ATOM 7469 C C . LYS B 1 342 ? -29.953 21.891 -7.203 1 88.94 342 LYS B C 1
ATOM 7471 O O . LYS B 1 342 ? -30.219 22.953 -6.656 1 88.94 342 LYS B O 1
ATOM 7476 N N . PRO B 1 343 ? -28.734 21.438 -7.422 1 95.94 343 PRO B N 1
ATOM 7477 C CA . PRO B 1 343 ? -27.609 22.344 -7.125 1 95.94 343 PRO B CA 1
ATOM 7478 C C . PRO B 1 343 ? -27.688 23.656 -7.902 1 95.94 343 PRO B C 1
ATOM 7480 O O . PRO B 1 343 ? -28.125 23.672 -9.055 1 95.94 343 PRO B O 1
ATOM 7483 N N . GLU B 1 344 ? -27.359 24.688 -7.27 1 96.94 344 GLU B N 1
ATOM 7484 C CA . GLU B 1 344 ? -27.375 26.016 -7.875 1 96.94 344 GLU B CA 1
ATOM 7485 C C . GLU B 1 344 ? -25.969 26.484 -8.227 1 96.94 344 GLU B C 1
ATOM 7487 O O . GLU B 1 344 ? -25.078 26.516 -7.367 1 96.94 344 GLU B O 1
ATOM 7492 N N . GLU B 1 345 ? -25.781 26.875 -9.461 1 98.19 345 GLU B N 1
ATOM 7493 C CA . GLU B 1 345 ? -24.469 27.375 -9.859 1 98.19 345 GLU B CA 1
ATOM 7494 C C . GLU B 1 345 ? -24.219 28.781 -9.328 1 98.19 345 GLU B C 1
ATOM 7496 O O . GLU B 1 345 ? -25.125 29.625 -9.328 1 98.19 345 GLU B O 1
ATOM 7501 N N . ILE B 1 346 ? -23.094 29.016 -8.836 1 98.44 346 ILE B N 1
ATOM 7502 C CA . ILE B 1 346 ? -22.641 30.328 -8.367 1 98.44 346 ILE B CA 1
ATOM 7503 C C . ILE B 1 346 ? -21.859 31.031 -9.469 1 98.44 346 ILE B C 1
ATOM 7505 O O . ILE B 1 346 ? -20.797 30.578 -9.883 1 98.44 346 ILE B O 1
ATOM 7509 N N . ILE B 1 347 ? -22.375 32.125 -9.961 1 98.25 347 ILE B N 1
ATOM 7510 C CA . ILE B 1 347 ? -21.75 32.875 -11.055 1 98.25 347 ILE B CA 1
ATOM 7511 C C . ILE B 1 347 ? -21.328 34.25 -10.57 1 98.25 347 ILE B C 1
ATOM 7513 O O . ILE B 1 347 ? -22.125 34.969 -9.953 1 98.25 347 ILE B O 1
ATOM 7517 N N . PHE B 1 348 ? -20.141 34.656 -10.891 1 98.69 348 PHE B N 1
ATOM 7518 C CA . PHE B 1 348 ? -19.609 35.938 -10.453 1 98.69 348 PHE B CA 1
ATOM 7519 C C . PHE B 1 348 ? -19.609 36.938 -11.602 1 98.69 348 PHE B C 1
ATOM 7521 O O . PHE B 1 348 ? -19.469 36.562 -12.766 1 98.69 348 PHE B O 1
ATOM 7528 N N . THR B 1 349 ? -19.812 38.125 -11.227 1 98.62 349 THR B N 1
ATOM 7529 C CA . THR B 1 349 ? -19.5 39.219 -12.133 1 98.62 349 THR B CA 1
ATOM 7530 C C . THR B 1 349 ? -18.016 39.562 -12.109 1 98.62 349 THR B C 1
ATOM 7532 O O . THR B 1 349 ? -17.453 39.844 -11.055 1 98.62 349 THR B O 1
ATOM 7535 N N . LEU B 1 350 ? -17.438 39.594 -13.289 1 98.38 350 LEU B N 1
ATOM 7536 C CA . LEU B 1 350 ? -15.984 39.781 -13.367 1 98.38 350 LEU B CA 1
ATOM 7537 C C . LEU B 1 350 ? -15.641 40.969 -14.234 1 98.38 350 LEU B C 1
ATOM 7539 O O . LEU B 1 350 ? -16.438 41.406 -15.078 1 98.38 350 LEU B O 1
ATOM 7543 N N . ASP B 1 351 ? -14.555 41.625 -14.023 1 98.38 351 ASP B N 1
ATOM 7544 C CA . ASP B 1 351 ? -13.977 42.656 -14.883 1 98.38 351 ASP B CA 1
ATOM 7545 C C . ASP B 1 351 ? -12.523 42.344 -15.219 1 98.38 351 ASP B C 1
ATOM 7547 O O . ASP B 1 351 ? -12.031 41.25 -14.93 1 98.38 351 ASP B O 1
ATOM 7551 N N . ASP B 1 352 ? -11.883 43.219 -15.891 1 98.12 352 ASP B N 1
ATOM 7552 C CA . ASP B 1 352 ? -10.523 43 -16.375 1 98.12 352 ASP B CA 1
ATOM 7553 C C . ASP B 1 352 ? -9.539 42.844 -15.219 1 98.12 352 ASP B C 1
ATOM 7555 O O . ASP B 1 352 ? -8.586 42.062 -15.312 1 98.12 352 ASP B O 1
ATOM 7559 N N . MET B 1 353 ? -9.805 43.531 -14.203 1 97.94 353 MET B N 1
ATOM 7560 C CA . MET B 1 353 ? -8.914 43.469 -13.047 1 97.94 353 MET B CA 1
ATOM 7561 C C . MET B 1 353 ? -8.922 42.094 -12.422 1 97.94 353 MET B C 1
ATOM 7563 O O . MET B 1 353 ? -7.875 41.562 -12.016 1 97.94 353 MET B O 1
ATOM 7567 N N . ILE B 1 354 ? -10.094 41.531 -12.297 1 98.44 354 ILE B N 1
ATOM 7568 C CA . ILE B 1 354 ? -10.203 40.219 -11.719 1 98.44 354 ILE B CA 1
ATOM 7569 C C . ILE B 1 354 ? -9.578 39.188 -12.656 1 98.44 354 ILE B C 1
ATOM 7571 O O . ILE B 1 354 ? -8.93 38.219 -12.211 1 98.44 354 ILE B O 1
ATOM 7575 N N . GLU B 1 355 ? -9.773 39.375 -13.953 1 98.31 355 GLU B N 1
ATOM 7576 C CA . GLU B 1 355 ? -9.18 38.469 -14.914 1 98.31 355 GLU B CA 1
ATOM 7577 C C . GLU B 1 355 ? -7.652 38.5 -14.828 1 98.31 355 GLU B C 1
ATOM 7579 O O . GLU B 1 355 ? -7 37.438 -14.914 1 98.31 355 GLU B O 1
ATOM 7584 N N . GLU B 1 356 ? -7.129 39.625 -14.695 1 98.38 356 GLU B N 1
ATOM 7585 C CA . GLU B 1 356 ? -5.684 39.781 -14.531 1 98.38 356 GLU B CA 1
ATOM 7586 C C . GLU B 1 356 ? -5.211 39.125 -13.227 1 98.38 356 GLU B C 1
ATOM 7588 O O . GLU B 1 356 ? -4.137 38.531 -13.18 1 98.38 356 GLU B O 1
ATOM 7593 N N . ALA B 1 357 ? -5.984 39.375 -12.188 1 98.44 357 ALA B N 1
ATOM 7594 C CA . ALA B 1 357 ? -5.656 38.75 -10.898 1 98.44 357 ALA B CA 1
ATOM 7595 C C . ALA B 1 357 ? -5.637 37.219 -11 1 98.44 357 ALA B C 1
ATOM 7597 O O . ALA B 1 357 ? -4.82 36.562 -10.359 1 98.44 357 ALA B O 1
ATOM 7598 N N . LYS B 1 358 ? -6.535 36.656 -11.758 1 98.31 358 LYS B N 1
ATOM 7599 C CA . LYS B 1 358 ? -6.57 35.219 -11.961 1 98.31 358 LYS B CA 1
ATOM 7600 C C . LYS B 1 358 ? -5.289 34.719 -12.617 1 98.31 358 LYS B C 1
ATOM 7602 O O . LYS B 1 358 ? -4.754 33.688 -12.242 1 98.31 358 LYS B O 1
ATOM 7607 N N . VAL B 1 359 ? -4.859 35.438 -13.609 1 98.12 359 VAL B N 1
ATOM 7608 C CA . VAL B 1 359 ? -3.637 35.062 -14.312 1 98.12 359 VAL B CA 1
ATOM 7609 C C . VAL B 1 359 ? -2.453 35.125 -13.344 1 98.12 359 VAL B C 1
ATOM 7611 O O . VAL B 1 359 ? -1.641 34.188 -13.312 1 98.12 359 VAL B O 1
ATOM 7614 N N . HIS B 1 360 ? -2.393 36.188 -12.562 1 98.19 360 HIS B N 1
ATOM 7615 C CA . HIS B 1 360 ? -1.318 36.312 -11.586 1 98.19 360 HIS B CA 1
ATOM 7616 C C . HIS B 1 360 ? -1.357 35.188 -10.562 1 98.19 360 HIS B C 1
ATOM 7618 O O . HIS B 1 360 ? -0.32 34.625 -10.227 1 98.19 360 HIS B O 1
ATOM 7624 N N . ALA B 1 361 ? -2.521 34.938 -10.062 1 98.19 361 ALA B N 1
ATOM 7625 C CA . ALA B 1 361 ? -2.703 33.875 -9.078 1 98.19 361 ALA B CA 1
ATOM 7626 C C . ALA B 1 361 ? -2.281 32.5 -9.648 1 98.19 361 ALA B C 1
ATOM 7628 O O . ALA B 1 361 ? -1.666 31.703 -8.945 1 98.19 361 ALA B O 1
ATOM 7629 N N . ALA B 1 362 ? -2.664 32.25 -10.883 1 97.62 362 ALA B N 1
ATOM 7630 C CA . ALA B 1 362 ? -2.301 31 -11.531 1 97.62 362 ALA B CA 1
ATOM 7631 C C . ALA B 1 362 ? -0.785 30.844 -11.617 1 97.62 362 ALA B C 1
ATOM 7633 O O . ALA B 1 362 ? -0.255 29.75 -11.383 1 97.62 362 ALA B O 1
ATOM 7634 N N . GLU B 1 363 ? -0.132 31.875 -11.938 1 97.62 363 GLU B N 1
ATOM 7635 C CA . GLU B 1 363 ? 1.324 31.844 -12.031 1 97.62 363 GLU B CA 1
ATOM 7636 C C . GLU B 1 363 ? 1.967 31.641 -10.664 1 97.62 363 GLU B C 1
ATOM 7638 O O . GLU B 1 363 ? 2.92 30.875 -10.531 1 97.62 363 GLU B O 1
ATOM 7643 N N . THR B 1 364 ? 1.44 32.375 -9.711 1 97.12 364 THR B N 1
ATOM 7644 C CA . THR B 1 364 ? 1.941 32.25 -8.352 1 97.12 364 THR B CA 1
ATOM 7645 C C . THR B 1 364 ? 1.772 30.812 -7.848 1 97.12 364 THR B C 1
ATOM 7647 O O . THR B 1 364 ? 2.701 30.234 -7.281 1 97.12 364 THR B O 1
ATOM 7650 N N . TYR B 1 365 ? 0.613 30.297 -8.086 1 97.06 365 TYR B N 1
ATOM 7651 C CA . TYR B 1 365 ? 0.338 28.922 -7.656 1 97.06 365 TYR B CA 1
ATOM 7652 C C . TYR B 1 365 ? 1.271 27.938 -8.352 1 97.06 365 TYR B C 1
ATOM 7654 O O . TYR B 1 365 ? 1.861 27.078 -7.703 1 97.06 365 TYR B O 1
ATOM 7662 N N . LYS B 1 366 ? 1.334 28.047 -9.602 1 96.56 366 LYS B N 1
ATOM 7663 C CA . LYS B 1 366 ? 2.156 27.141 -10.383 1 96.56 366 LYS B CA 1
ATOM 7664 C C . LYS B 1 366 ? 3.604 27.156 -9.906 1 96.56 366 LYS B C 1
ATOM 7666 O O . LYS B 1 366 ? 4.227 26.094 -9.773 1 96.56 366 LYS B O 1
ATOM 7671 N N . LYS B 1 367 ? 4.121 28.266 -9.656 1 96.06 367 LYS B N 1
ATOM 7672 C CA . LYS B 1 367 ? 5.504 28.422 -9.211 1 96.06 367 LYS B CA 1
ATOM 7673 C C . LYS B 1 367 ? 5.73 27.734 -7.867 1 96.06 367 LYS B C 1
ATOM 7675 O O . LYS B 1 367 ? 6.711 27 -7.695 1 96.06 367 LYS B O 1
ATOM 7680 N N . ASN B 1 368 ? 4.855 27.953 -6.965 1 95.5 368 ASN B N 1
ATOM 7681 C CA . ASN B 1 368 ? 5.008 27.359 -5.637 1 95.5 368 ASN B CA 1
ATOM 7682 C C . ASN B 1 368 ? 4.73 25.859 -5.652 1 95.5 368 ASN B C 1
ATOM 7684 O O . ASN B 1 368 ? 5.41 25.094 -4.973 1 95.5 368 ASN B O 1
ATOM 7688 N N . ALA B 1 369 ? 3.719 25.469 -6.422 1 95.69 369 ALA B N 1
ATOM 7689 C CA . ALA B 1 369 ? 3.35 24.047 -6.531 1 95.69 369 ALA B CA 1
ATOM 7690 C C . ALA B 1 369 ? 4.504 23.234 -7.09 1 95.69 369 ALA B C 1
ATOM 7692 O O . ALA B 1 369 ? 4.715 22.078 -6.676 1 95.69 369 ALA B O 1
ATOM 7693 N N . ALA B 1 370 ? 5.25 23.734 -7.969 1 95.06 370 ALA B N 1
ATOM 7694 C CA . ALA B 1 370 ? 6.336 23.031 -8.641 1 95.06 370 ALA B CA 1
ATOM 7695 C C . ALA B 1 370 ? 7.48 22.734 -7.68 1 95.06 370 ALA B C 1
ATOM 7697 O O . ALA B 1 370 ? 8.328 21.891 -7.961 1 95.06 370 ALA B O 1
ATOM 7698 N N . ARG B 1 371 ? 7.465 23.359 -6.527 1 94.75 371 ARG B N 1
ATOM 7699 C CA . ARG B 1 371 ? 8.578 23.25 -5.59 1 94.75 371 ARG B CA 1
ATOM 7700 C C . ARG B 1 371 ? 8.383 22.062 -4.648 1 94.75 371 ARG B C 1
ATOM 7702 O O . ARG B 1 371 ? 9.336 21.609 -4.016 1 94.75 371 ARG B O 1
ATOM 7709 N N . ILE B 1 372 ? 7.246 21.594 -4.504 1 94.94 372 ILE B N 1
ATOM 7710 C CA . ILE B 1 372 ? 6.926 20.641 -3.443 1 94.94 372 ILE B CA 1
ATOM 7711 C C . ILE B 1 372 ? 7.289 19.234 -3.885 1 94.94 372 ILE B C 1
ATOM 7713 O O . ILE B 1 372 ? 6.961 18.812 -4.996 1 94.94 372 ILE B O 1
ATOM 7717 N N . ASP B 1 373 ? 7.918 18.453 -2.959 1 93.38 373 ASP B N 1
ATOM 7718 C CA . ASP B 1 373 ? 8.305 17.078 -3.221 1 93.38 373 ASP B CA 1
ATOM 7719 C C . ASP B 1 373 ? 7.887 16.156 -2.072 1 93.38 373 ASP B C 1
ATOM 7721 O O . ASP B 1 373 ? 8.688 15.867 -1.18 1 93.38 373 ASP B O 1
ATOM 7725 N N . PRO B 1 374 ? 6.684 15.648 -2.131 1 95.06 374 PRO B N 1
ATOM 7726 C CA . PRO B 1 374 ? 6.262 14.711 -1.087 1 95.06 374 PRO B CA 1
ATOM 7727 C C . PRO B 1 374 ? 6.715 13.281 -1.365 1 95.06 374 PRO B C 1
ATOM 7729 O O . PRO B 1 374 ? 6.723 12.844 -2.52 1 95.06 374 PRO B O 1
ATOM 7732 N N . CYS B 1 375 ? 7.145 12.562 -0.358 1 94.12 375 CYS B N 1
ATOM 7733 C CA . CYS B 1 375 ? 7.48 11.141 -0.43 1 94.12 375 CYS B CA 1
ATOM 7734 C C . CYS B 1 375 ? 6.77 10.359 0.665 1 94.12 375 CYS B C 1
ATOM 7736 O O . CYS B 1 375 ? 7.332 10.133 1.737 1 94.12 375 CYS B O 1
ATOM 7738 N N . PRO B 1 376 ? 5.535 9.93 0.346 1 93.38 376 PRO B N 1
ATOM 7739 C CA . PRO B 1 376 ? 4.84 9.023 1.261 1 93.38 376 PRO B CA 1
ATOM 7740 C C . PRO B 1 376 ? 5.297 7.578 1.122 1 93.38 376 PRO B C 1
ATOM 7742 O O . PRO B 1 376 ? 5.73 7.164 0.042 1 93.38 376 PRO B O 1
ATOM 7745 N N . GLY B 1 377 ? 5.188 6.844 2.209 1 90.69 377 GLY B N 1
ATOM 7746 C CA . GLY B 1 377 ? 5.484 5.426 2.113 1 90.69 377 GLY B CA 1
ATOM 7747 C C . GLY B 1 377 ? 5.168 4.66 3.385 1 90.69 377 GLY B C 1
ATOM 7748 O O . GLY B 1 377 ? 5.008 5.258 4.449 1 90.69 377 GLY B O 1
ATOM 7749 N N . PHE B 1 378 ? 5.062 3.338 3.195 1 90.25 378 PHE B N 1
ATOM 7750 C CA . PHE B 1 378 ? 4.844 2.438 4.324 1 90.25 378 PHE B CA 1
ATOM 7751 C C . PHE B 1 378 ? 6.148 1.779 4.75 1 90.25 378 PHE B C 1
ATOM 7753 O O . PHE B 1 378 ? 6.977 1.427 3.91 1 90.25 378 PHE B O 1
ATOM 7760 N N . PHE B 1 379 ? 6.391 1.717 5.98 1 94.81 379 PHE B N 1
ATOM 7761 C CA . PHE B 1 379 ? 7.387 0.849 6.602 1 94.81 379 PHE B CA 1
ATOM 7762 C C . PHE B 1 379 ? 6.719 -0.354 7.258 1 94.81 379 PHE B C 1
ATOM 7764 O O . PHE B 1 379 ? 6.082 -0.222 8.305 1 94.81 379 PHE B O 1
ATOM 7771 N N . THR B 1 380 ? 6.949 -1.594 6.691 1 91.12 380 THR B N 1
ATOM 7772 C CA . THR B 1 380 ? 6.109 -2.719 7.086 1 91.12 380 THR B CA 1
ATOM 7773 C C . THR B 1 380 ? 6.934 -3.791 7.789 1 91.12 380 THR B C 1
ATOM 7775 O O . THR B 1 380 ? 6.477 -4.922 7.961 1 91.12 380 THR B O 1
ATOM 7778 N N . LEU B 1 381 ? 8.18 -3.525 8.086 1 92.5 381 LEU B N 1
ATOM 7779 C CA . LEU B 1 381 ? 9.023 -4.547 8.703 1 92.5 381 LEU B CA 1
ATOM 7780 C C . LEU B 1 381 ? 8.633 -4.77 10.156 1 92.5 381 LEU B C 1
ATOM 7782 O O . LEU B 1 381 ? 8.758 -5.883 10.672 1 92.5 381 LEU B O 1
ATOM 7786 N N . PHE B 1 382 ? 8.203 -3.764 10.805 1 93.75 382 PHE B N 1
ATOM 7787 C CA . PHE B 1 382 ? 7.633 -3.824 12.148 1 93.75 382 PHE B CA 1
ATOM 7788 C C . PHE B 1 382 ? 6.84 -2.559 12.453 1 93.75 382 PHE B C 1
ATOM 7790 O O . PHE B 1 382 ? 6.91 -1.579 11.711 1 93.75 382 PHE B O 1
ATOM 7797 N N . GLY B 1 383 ? 5.98 -2.574 13.477 1 95.44 383 GLY B N 1
ATOM 7798 C CA . GLY B 1 383 ? 5.227 -1.418 13.938 1 95.44 383 GLY B CA 1
ATOM 7799 C C . GLY B 1 383 ? 5.465 -1.092 15.398 1 95.44 383 GLY B C 1
ATOM 7800 O O . GLY B 1 383 ? 6.535 -1.384 15.938 1 95.44 383 GLY B O 1
ATOM 7801 N N . ARG B 1 384 ? 4.504 -0.432 15.945 1 97.06 384 ARG B N 1
ATOM 7802 C CA . ARG B 1 384 ? 4.688 0.072 17.297 1 97.06 384 ARG B CA 1
ATOM 7803 C C . ARG B 1 384 ? 4.832 -1.073 18.297 1 97.06 384 ARG B C 1
ATOM 7805 O O . ARG B 1 384 ? 5.359 -0.886 19.391 1 97.06 384 ARG B O 1
ATOM 7812 N N . ASN B 1 385 ? 4.379 -2.311 17.984 1 95.81 385 ASN B N 1
ATOM 7813 C CA . ASN B 1 385 ? 4.496 -3.443 18.891 1 95.81 385 ASN B CA 1
ATOM 7814 C C . ASN B 1 385 ? 5.949 -3.736 19.234 1 95.81 385 ASN B C 1
ATOM 7816 O O . ASN B 1 385 ? 6.258 -4.109 20.375 1 95.81 385 ASN B O 1
ATOM 7820 N N . PHE B 1 386 ? 6.852 -3.557 18.375 1 96.94 386 PHE B N 1
ATOM 7821 C CA . PHE B 1 386 ? 8.25 -3.902 18.594 1 96.94 386 PHE B CA 1
ATOM 7822 C C . PHE B 1 386 ? 8.867 -3.014 19.672 1 96.94 386 PHE B C 1
ATOM 7824 O O . PHE B 1 386 ? 9.352 -3.506 20.688 1 96.94 386 PHE B O 1
ATOM 7831 N N . PRO B 1 387 ? 8.883 -1.636 19.406 1 97.94 387 PRO B N 1
ATOM 7832 C CA . PRO B 1 387 ? 9.469 -0.813 20.469 1 97.94 387 PRO B CA 1
ATOM 7833 C C . PRO B 1 387 ? 8.773 -1.008 21.812 1 97.94 387 PRO B C 1
ATOM 7835 O O . PRO B 1 387 ? 9.414 -0.928 22.859 1 97.94 387 PRO B O 1
ATOM 7838 N N . LYS B 1 388 ? 7.504 -1.243 21.828 1 96.94 388 LYS B N 1
ATOM 7839 C CA . LYS B 1 388 ? 6.797 -1.495 23.078 1 96.94 388 LYS B CA 1
ATOM 7840 C C . LYS B 1 388 ? 7.348 -2.73 23.781 1 96.94 388 LYS B C 1
ATOM 7842 O O . LYS B 1 388 ? 7.523 -2.729 25 1 96.94 388 LYS B O 1
ATOM 7847 N N . GLU B 1 389 ? 7.57 -3.736 23.016 1 96.56 389 GLU B N 1
ATOM 7848 C CA . GLU B 1 389 ? 8.141 -4.965 23.562 1 96.56 389 GLU B CA 1
ATOM 7849 C C . GLU B 1 389 ? 9.531 -4.711 24.141 1 96.56 389 GLU B C 1
ATOM 7851 O O . GLU B 1 389 ? 9.961 -5.418 25.062 1 96.56 389 GLU B O 1
ATOM 7856 N N . GLN B 1 390 ? 10.203 -3.729 23.641 1 96.56 390 GLN B N 1
ATOM 7857 C CA . GLN B 1 390 ? 11.547 -3.377 24.109 1 96.56 390 GLN B CA 1
ATOM 7858 C C . GLN B 1 390 ? 11.484 -2.328 25.219 1 96.56 390 GLN B C 1
ATOM 7860 O O . GLN B 1 390 ? 12.516 -1.788 25.625 1 96.56 390 GLN B O 1
ATOM 7865 N N . ARG B 1 391 ? 10.266 -1.944 25.625 1 95.69 391 ARG B N 1
ATOM 7866 C CA . ARG B 1 391 ? 10.008 -0.99 26.703 1 95.69 391 ARG B CA 1
ATOM 7867 C C . ARG B 1 391 ? 10.461 0.412 26.312 1 95.69 391 ARG B C 1
ATOM 7869 O O . ARG B 1 391 ? 11.016 1.145 27.125 1 95.69 391 ARG B O 1
ATOM 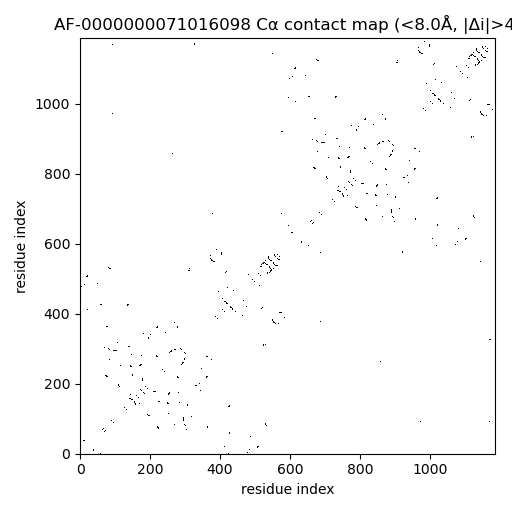7876 N N . ILE B 1 392 ? 10.359 0.741 25.109 1 97.75 392 ILE B N 1
ATOM 7877 C CA . ILE B 1 392 ? 10.57 2.088 24.594 1 97.75 392 ILE B CA 1
ATOM 7878 C C . ILE B 1 392 ? 9.266 2.621 24 1 97.75 392 ILE B C 1
ATOM 7880 O O . ILE B 1 392 ? 8.602 1.927 23.234 1 97.75 392 ILE B O 1
ATOM 7884 N N . HIS B 1 393 ? 8.898 3.832 24.469 1 97.44 393 HIS B N 1
ATOM 7885 C CA . HIS B 1 393 ? 7.715 4.445 23.859 1 97.44 393 HIS B CA 1
ATOM 7886 C C . HIS B 1 393 ? 7.875 4.574 22.344 1 97.44 393 HIS B C 1
ATOM 7888 O O . HIS B 1 393 ? 8.891 5.086 21.875 1 97.44 393 HIS B O 1
ATOM 7894 N N . PRO B 1 394 ? 6.867 4.133 21.547 1 97.62 394 PRO B N 1
ATOM 7895 C CA . PRO B 1 394 ? 7.02 4.09 20.094 1 97.62 394 PRO B CA 1
ATOM 7896 C C . PRO B 1 394 ? 7.336 5.457 19.484 1 97.62 394 PRO B C 1
ATOM 7898 O O . PRO B 1 394 ? 8.117 5.555 18.547 1 97.62 394 PRO B O 1
ATOM 7901 N N . ASP B 1 395 ? 6.711 6.504 20.016 1 97.69 395 ASP B N 1
ATOM 7902 C CA . ASP B 1 395 ? 6.969 7.844 19.484 1 97.69 395 ASP B CA 1
ATOM 7903 C C . ASP B 1 395 ? 8.414 8.266 19.75 1 97.69 395 ASP B C 1
ATOM 7905 O O . ASP B 1 395 ? 9.039 8.906 18.906 1 97.69 395 ASP B O 1
ATOM 7909 N N . ILE B 1 396 ? 8.93 7.945 20.938 1 98.44 396 ILE B N 1
ATOM 7910 C CA . ILE B 1 396 ? 10.312 8.242 21.281 1 98.44 396 ILE B CA 1
ATOM 7911 C C . ILE B 1 396 ? 11.25 7.473 20.359 1 98.44 396 ILE B C 1
ATOM 7913 O O . ILE B 1 396 ? 12.227 8.023 19.844 1 98.44 396 ILE B O 1
ATOM 7917 N N . PHE B 1 397 ? 10.953 6.199 20.172 1 98.62 397 PHE B N 1
ATOM 7918 C CA . PHE B 1 397 ? 11.711 5.34 19.281 1 98.62 397 PHE B CA 1
ATOM 7919 C C . PHE B 1 397 ? 11.805 5.965 17.891 1 98.62 397 PHE B C 1
ATOM 7921 O O . PHE B 1 397 ? 12.898 6.055 17.312 1 98.62 397 PHE B O 1
ATOM 7928 N N . PHE B 1 398 ? 10.695 6.422 17.359 1 98.69 398 PHE B N 1
ATOM 7929 C CA . PHE B 1 398 ? 10.625 6.965 16.016 1 98.69 398 PHE B CA 1
ATOM 7930 C C . PHE B 1 398 ? 11.367 8.297 15.922 1 98.69 398 PHE B C 1
ATOM 7932 O O . PHE B 1 398 ? 12.055 8.57 14.938 1 98.69 398 PHE B O 1
ATOM 7939 N N . GLN B 1 399 ? 11.203 9.172 16.891 1 98.69 399 GLN B N 1
ATOM 7940 C CA . GLN B 1 399 ? 11.883 10.461 16.906 1 98.69 399 GLN B CA 1
ATOM 7941 C C . GLN B 1 399 ? 13.398 10.281 16.938 1 98.69 399 GLN B C 1
ATOM 7943 O O . GLN B 1 399 ? 14.125 11.031 16.281 1 98.69 399 GLN B O 1
ATOM 7948 N N . LEU B 1 400 ? 13.867 9.344 17.734 1 98.75 400 LEU B N 1
ATOM 7949 C CA . LEU B 1 400 ? 15.305 9.078 17.75 1 98.75 400 LEU B CA 1
ATOM 7950 C C . LEU B 1 400 ? 15.781 8.531 16.406 1 98.75 400 LEU B C 1
ATOM 7952 O O . LEU B 1 400 ? 16.906 8.805 15.984 1 98.75 400 LEU B O 1
ATOM 7956 N N . ALA B 1 401 ? 14.914 7.746 15.766 1 98.81 401 ALA B N 1
ATOM 7957 C CA . ALA B 1 401 ? 15.25 7.277 14.422 1 98.81 401 ALA B CA 1
ATOM 7958 C C . ALA B 1 401 ? 15.422 8.453 13.461 1 98.81 401 ALA B C 1
ATOM 7960 O O . ALA B 1 401 ? 16.297 8.43 12.594 1 98.81 401 ALA B O 1
ATOM 7961 N N . ILE B 1 402 ? 14.57 9.469 13.555 1 98.88 402 ILE B N 1
ATOM 7962 C CA . ILE B 1 402 ? 14.672 10.656 12.719 1 98.88 402 ILE B CA 1
ATOM 7963 C C . ILE B 1 402 ? 16 11.352 12.969 1 98.88 402 ILE B C 1
ATOM 7965 O O . ILE B 1 402 ? 16.688 11.758 12.031 1 98.88 402 ILE B O 1
ATOM 7969 N N . GLN B 1 403 ? 16.359 11.461 14.289 1 98.56 403 GLN B N 1
ATOM 7970 C CA . GLN B 1 403 ? 17.625 12.078 14.641 1 98.56 403 GLN B CA 1
ATOM 7971 C C . GLN B 1 403 ? 18.812 11.305 14.047 1 98.56 403 GLN B C 1
ATOM 7973 O O . GLN B 1 403 ? 19.734 11.906 13.5 1 98.56 403 GLN B O 1
ATOM 7978 N N . LEU B 1 404 ? 18.734 10.023 14.156 1 98.81 404 LEU B N 1
ATOM 7979 C CA . LEU B 1 404 ? 19.797 9.18 13.633 1 98.81 404 LEU B CA 1
ATOM 7980 C C . LEU B 1 404 ? 19.906 9.305 12.117 1 98.81 404 LEU B C 1
ATOM 7982 O O . LEU B 1 404 ? 21 9.383 11.57 1 98.81 404 LEU B O 1
ATOM 7986 N N . ALA B 1 405 ? 18.781 9.297 11.438 1 98.62 405 ALA B N 1
ATOM 7987 C CA . ALA B 1 405 ? 18.75 9.398 9.977 1 98.62 405 ALA B CA 1
ATOM 7988 C C . ALA B 1 405 ? 19.422 10.688 9.508 1 98.62 405 ALA B C 1
ATOM 7990 O O . ALA B 1 405 ? 20.25 10.672 8.594 1 98.62 405 ALA B O 1
ATOM 7991 N N . TYR B 1 406 ? 19.016 11.781 10.148 1 98.69 406 TYR B N 1
ATOM 7992 C CA . TYR B 1 406 ? 19.578 13.062 9.719 1 98.69 406 TYR B CA 1
ATOM 7993 C C . TYR B 1 406 ? 21.078 13.125 10 1 98.69 406 TYR B C 1
ATOM 7995 O O . TYR B 1 406 ? 21.859 13.562 9.156 1 98.69 406 TYR B O 1
ATOM 8003 N N . TYR B 1 407 ? 21.469 12.742 11.211 1 98.44 407 TYR B N 1
ATOM 8004 C CA . TYR B 1 407 ? 22.891 12.781 11.578 1 98.44 407 TYR B CA 1
ATOM 8005 C C . TYR B 1 407 ? 23.719 11.914 10.641 1 98.44 407 TYR B C 1
ATOM 8007 O O . TYR B 1 407 ? 24.828 12.297 10.25 1 98.44 407 TYR B O 1
ATOM 8015 N N . THR B 1 408 ? 23.234 10.75 10.367 1 98.06 408 THR B N 1
ATOM 8016 C CA . THR B 1 408 ? 23.953 9.836 9.484 1 98.06 408 THR B CA 1
ATOM 8017 C C . THR B 1 408 ? 24.109 10.438 8.086 1 98.06 408 THR B C 1
ATOM 8019 O O . THR B 1 408 ? 25.172 10.375 7.484 1 98.06 408 THR B O 1
ATOM 8022 N N . LYS B 1 409 ? 23.062 10.984 7.559 1 97.31 409 LYS B N 1
ATOM 8023 C CA . LYS B 1 409 ? 23.047 11.5 6.191 1 97.31 409 LYS B CA 1
ATOM 8024 C C . LYS B 1 409 ? 23.922 12.742 6.066 1 97.31 409 LYS B C 1
ATOM 8026 O O . LYS B 1 409 ? 24.609 12.922 5.059 1 97.31 409 LYS B O 1
ATOM 8031 N N . TYR B 1 410 ? 23.922 13.617 7.082 1 97.56 410 TYR B N 1
ATOM 8032 C CA . TYR B 1 410 ? 24.531 14.93 6.898 1 97.56 410 TYR B CA 1
ATOM 8033 C C . TYR B 1 410 ? 25.75 15.102 7.777 1 97.56 410 TYR B C 1
ATOM 8035 O O . TYR B 1 410 ? 26.5 16.078 7.633 1 97.56 410 TYR B O 1
ATOM 8043 N N . GLY B 1 411 ? 25.953 14.242 8.781 1 97.12 411 GLY B N 1
ATOM 8044 C CA . GLY B 1 411 ? 27.141 14.281 9.625 1 97.12 411 GLY B CA 1
ATOM 8045 C C . GLY B 1 411 ? 27.062 15.32 10.727 1 97.12 411 GLY B C 1
ATOM 8046 O O . GLY B 1 411 ? 28.062 15.656 11.344 1 97.12 411 GLY B O 1
ATOM 8047 N N . LYS B 1 412 ? 25.891 15.883 10.938 1 96.25 412 LYS B N 1
ATOM 8048 C CA . LYS B 1 412 ? 25.625 16.906 11.961 1 96.25 412 LYS B CA 1
ATOM 8049 C C . LYS B 1 412 ? 24.172 16.859 12.422 1 96.25 412 LYS B C 1
ATOM 8051 O O . LYS B 1 412 ? 23.312 16.297 11.734 1 96.25 412 LYS B O 1
ATOM 8056 N N . PRO B 1 413 ? 23.922 17.344 13.656 1 96.12 413 PRO B N 1
ATOM 8057 C CA . PRO B 1 413 ? 22.531 17.422 14.109 1 96.12 413 PRO B CA 1
ATOM 8058 C C . PRO B 1 413 ? 21.75 18.547 13.445 1 96.12 413 PRO B C 1
ATOM 8060 O O . PRO B 1 413 ? 22.344 19.438 12.836 1 96.12 413 PRO B O 1
ATOM 8063 N N . ALA B 1 414 ? 20.469 18.516 13.531 1 96.44 414 ALA B N 1
ATOM 8064 C CA . ALA B 1 414 ? 19.578 19.578 13.062 1 96.44 414 ALA B CA 1
ATOM 8065 C C . ALA B 1 414 ? 18.484 19.859 14.102 1 96.44 414 ALA B C 1
ATOM 8067 O O . ALA B 1 414 ? 17.984 18.953 14.75 1 96.44 414 ALA B O 1
ATOM 8068 N N . PRO B 1 415 ? 18.203 21.188 14.258 1 96.38 415 PRO B N 1
ATOM 8069 C CA . PRO B 1 415 ? 17.094 21.484 15.164 1 96.38 415 PRO B CA 1
ATOM 8070 C C . PRO B 1 415 ? 15.781 20.844 14.727 1 96.38 415 PRO B C 1
ATOM 8072 O O . PRO B 1 415 ? 15.398 20.938 13.562 1 96.38 415 PRO B O 1
ATOM 8075 N N . CYS B 1 416 ? 15.141 20.172 15.672 1 96.94 416 CYS B N 1
ATOM 8076 C CA . CYS B 1 416 ? 13.953 19.375 15.359 1 96.94 416 CYS B CA 1
ATOM 8077 C C . CYS B 1 416 ? 12.773 19.828 16.219 1 96.94 416 CYS B C 1
ATOM 8079 O O . CYS B 1 416 ? 12.852 19.828 17.438 1 96.94 416 CYS B O 1
ATOM 8081 N N . TYR B 1 417 ? 11.75 20.25 15.516 1 96.75 417 TYR B N 1
ATOM 8082 C CA . TYR B 1 417 ? 10.453 20.531 16.125 1 96.75 417 TYR B CA 1
ATOM 8083 C C . TYR B 1 417 ? 9.594 19.281 16.172 1 96.75 417 TYR B C 1
ATOM 8085 O O . TYR B 1 417 ? 9.359 18.625 15.156 1 96.75 417 TYR B O 1
ATOM 8093 N N . GLU B 1 418 ? 9.188 18.875 17.328 1 97 418 GLU B N 1
ATOM 8094 C CA . GLU B 1 418 ? 8.195 17.828 17.531 1 97 418 GLU B CA 1
ATOM 8095 C C . GLU B 1 418 ? 6.953 18.375 18.219 1 97 418 GLU B C 1
ATOM 8097 O O . GLU B 1 418 ? 7.059 19.125 19.203 1 97 418 GLU B O 1
ATOM 8102 N N . THR B 1 419 ? 5.773 17.938 17.719 1 95.94 419 THR B N 1
ATOM 8103 C CA . THR B 1 419 ? 4.52 18.469 18.234 1 95.94 419 THR B CA 1
ATOM 8104 C C . THR B 1 419 ? 4.098 17.734 19.5 1 95.94 419 THR B C 1
ATOM 8106 O O . THR B 1 419 ? 4.133 16.5 19.547 1 95.94 419 THR B O 1
ATOM 8109 N N . ALA B 1 420 ? 3.758 18.453 20.516 1 95.5 420 ALA B N 1
ATOM 8110 C CA . ALA B 1 420 ? 3.057 17.938 21.688 1 95.5 420 ALA B CA 1
ATOM 8111 C C . ALA B 1 420 ? 1.704 18.625 21.875 1 95.5 420 ALA B C 1
ATOM 8113 O O . ALA B 1 420 ? 1.596 19.844 21.719 1 95.5 420 ALA B O 1
ATOM 8114 N N . THR B 1 421 ? 0.712 17.875 22.141 1 93.25 421 THR B N 1
ATOM 8115 C CA . THR B 1 421 ? -0.615 18.453 22.297 1 93.25 421 THR B CA 1
ATOM 8116 C C . THR B 1 421 ? -0.759 19.109 23.672 1 93.25 421 THR B C 1
ATOM 8118 O O . THR B 1 421 ? -0.218 18.625 24.672 1 93.25 421 THR B O 1
ATOM 8121 N N . THR B 1 422 ? -1.444 20.219 23.75 1 93.69 422 THR B N 1
ATOM 8122 C CA . THR B 1 422 ? -1.798 20.859 25 1 93.69 422 THR B CA 1
ATOM 8123 C C . THR B 1 422 ? -3.312 20.984 25.141 1 93.69 422 THR B C 1
ATOM 8125 O O . THR B 1 422 ? -3.809 21.891 25.812 1 93.69 422 THR B O 1
ATOM 8128 N N . ARG B 1 423 ? -3.984 20.125 24.484 1 92.81 423 ARG B N 1
ATOM 8129 C CA . ARG B 1 423 ? -5.441 20.203 24.438 1 92.81 423 ARG B CA 1
ATOM 8130 C C . ARG B 1 423 ? -6.059 19.812 25.781 1 92.81 423 ARG B C 1
ATOM 8132 O O . ARG B 1 423 ? -7.266 19.953 25.969 1 92.81 423 ARG B O 1
ATOM 8139 N N . SER B 1 424 ? -5.246 19.391 26.734 1 92.25 424 SER B N 1
ATOM 8140 C CA . SER B 1 424 ? -5.738 19.172 28.094 1 92.25 424 SER B CA 1
ATOM 8141 C C . SER B 1 424 ? -6.031 20.484 28.797 1 92.25 424 SER B C 1
ATOM 8143 O O . SER B 1 424 ? -6.695 20.5 29.828 1 92.25 424 SER B O 1
ATOM 8145 N N . PHE B 1 425 ? -5.574 21.578 28.25 1 93.44 425 PHE B N 1
ATOM 8146 C CA . PHE B 1 425 ? -5.809 22.906 28.797 1 93.44 425 PHE B CA 1
ATOM 8147 C C . PHE B 1 425 ? -6.863 23.641 27.984 1 93.44 425 PHE B C 1
ATOM 8149 O O . PHE B 1 425 ? -7.207 23.234 26.875 1 93.44 425 PHE B O 1
ATOM 8156 N N . TYR B 1 426 ? -7.383 24.734 28.578 1 94.19 426 TYR B N 1
ATOM 8157 C CA . TYR B 1 426 ? -8.43 25.516 27.938 1 94.19 426 TYR B CA 1
ATOM 8158 C C . TYR B 1 426 ? -7.961 26.031 26.578 1 94.19 426 TYR B C 1
ATOM 8160 O O . TYR B 1 426 ? -7.02 26.828 26.5 1 94.19 426 TYR B O 1
ATOM 8168 N N . HIS B 1 427 ? -8.594 25.547 25.516 1 94.06 427 HIS B N 1
ATOM 8169 C CA . HIS B 1 427 ? -8.328 25.922 24.141 1 94.06 427 HIS B CA 1
ATOM 8170 C C . HIS B 1 427 ? -6.863 25.688 23.781 1 94.06 427 HIS B C 1
ATOM 8172 O O . HIS B 1 427 ? -6.273 26.438 23 1 94.06 427 HIS B O 1
ATOM 8178 N N . GLY B 1 428 ? -6.219 24.75 24.469 1 92.69 428 GLY B N 1
ATOM 8179 C CA . GLY B 1 428 ? -4.84 24.391 24.172 1 92.69 428 GLY B CA 1
ATOM 8180 C C . GLY B 1 428 ? -4.672 23.766 22.797 1 92.69 428 GLY B C 1
ATOM 8181 O O . GLY B 1 428 ? -5.527 23.016 22.344 1 92.69 428 GLY B O 1
ATOM 8182 N N . ARG B 1 429 ? -3.518 24.031 22.156 1 93.06 429 ARG B N 1
ATOM 8183 C CA . ARG B 1 429 ? -3.264 23.5 20.812 1 93.06 429 ARG B CA 1
ATOM 8184 C C . ARG B 1 429 ? -1.98 22.688 20.781 1 93.06 429 ARG B C 1
ATOM 8186 O O . ARG B 1 429 ? -2.02 21.453 20.906 1 93.06 429 ARG B O 1
ATOM 8193 N N . THR B 1 430 ? -0.842 23.375 20.766 1 93.12 430 THR B N 1
ATOM 8194 C CA . THR B 1 430 ? 0.397 22.609 20.688 1 93.12 430 THR B CA 1
ATOM 8195 C C . THR B 1 430 ? 1.488 23.25 21.531 1 93.12 430 THR B C 1
ATOM 8197 O O . THR B 1 430 ? 1.365 24.406 21.938 1 93.12 430 THR B O 1
ATOM 8200 N N . GLU B 1 431 ? 2.381 22.453 21.938 1 94.19 431 GLU B N 1
ATOM 8201 C CA . GLU B 1 431 ? 3.688 22.828 22.469 1 94.19 431 GLU B CA 1
ATOM 8202 C C . GLU B 1 431 ? 4.816 22.203 21.656 1 94.19 431 GLU B C 1
ATOM 8204 O O . GLU B 1 431 ? 4.582 21.281 20.875 1 94.19 431 GLU B O 1
ATOM 8209 N N . THR B 1 432 ? 6.027 22.781 21.797 1 94.81 432 THR B N 1
ATOM 8210 C CA . THR B 1 432 ? 7.172 22.281 21.031 1 94.81 432 THR B CA 1
ATOM 8211 C C . THR B 1 432 ? 8.047 21.391 21.891 1 94.81 432 THR B C 1
ATOM 8213 O O . THR B 1 432 ? 8.438 21.766 23 1 94.81 432 THR B O 1
ATOM 8216 N N . VAL B 1 433 ? 8.281 20.25 21.406 1 95.44 433 VAL B N 1
ATOM 8217 C CA . VAL B 1 433 ? 9.375 19.438 21.922 1 95.44 433 VAL B CA 1
ATOM 8218 C C . VAL B 1 433 ? 10.617 19.625 21.062 1 95.44 433 VAL B C 1
ATOM 8220 O O . VAL B 1 433 ? 10.602 19.312 19.859 1 95.44 433 VAL B O 1
ATOM 8223 N N . ARG B 1 434 ? 11.648 20.219 21.641 1 94.69 434 ARG B N 1
ATOM 8224 C CA . ARG B 1 434 ? 12.93 20.281 20.938 1 94.69 434 ARG B CA 1
ATOM 8225 C C . ARG B 1 434 ? 13.672 18.953 21 1 94.69 434 ARG B C 1
ATOM 8227 O O . ARG B 1 434 ? 14.531 18.766 21.859 1 94.69 434 ARG B O 1
ATOM 8234 N N . SER B 1 435 ? 13.562 18.172 20.031 1 95.12 435 SER B N 1
ATOM 8235 C CA . SER B 1 435 ? 13.914 16.75 20.125 1 95.12 435 SER B CA 1
ATOM 8236 C C . SER B 1 435 ? 15.406 16.547 19.922 1 95.12 435 SER B C 1
ATOM 8238 O O . SER B 1 435 ? 15.938 15.477 20.25 1 95.12 435 SER B O 1
ATOM 8240 N N . THR B 1 436 ? 16.094 17.516 19.375 1 96.31 436 THR B N 1
ATOM 8241 C CA . THR B 1 436 ? 17.547 17.375 19.203 1 96.31 436 THR B CA 1
ATOM 8242 C C . THR B 1 436 ? 18.281 17.781 20.469 1 96.31 436 THR B C 1
ATOM 8244 O O . THR B 1 436 ? 18.609 18.953 20.656 1 96.31 436 THR B O 1
ATOM 8247 N N . THR B 1 437 ? 18.594 16.797 21.297 1 94.56 437 THR B N 1
ATOM 8248 C CA . THR B 1 437 ? 19.312 17 22.547 1 94.56 437 THR B CA 1
ATOM 8249 C C . THR B 1 437 ? 20.75 16.531 22.438 1 94.56 437 THR B C 1
ATOM 8251 O O . THR B 1 437 ? 21.109 15.836 21.469 1 94.56 437 THR B O 1
ATOM 8254 N N . GLN B 1 438 ? 21.531 16.938 23.453 1 94.25 438 GLN B N 1
ATOM 8255 C CA . GLN B 1 438 ? 22.906 16.453 23.5 1 94.25 438 G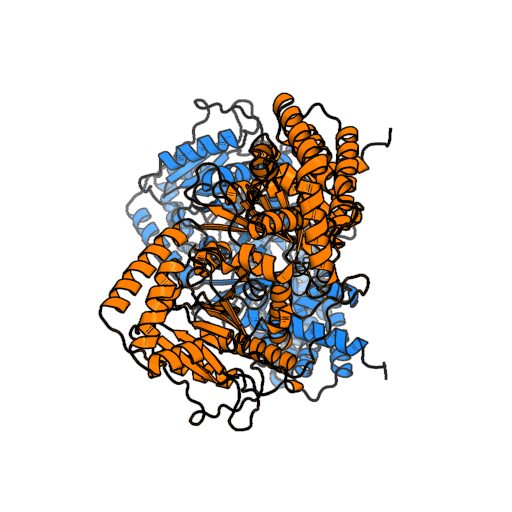LN B CA 1
ATOM 8256 C C . GLN B 1 438 ? 22.953 14.938 23.641 1 94.25 438 GLN B C 1
ATOM 8258 O O . GLN B 1 438 ? 23.812 14.281 23.062 1 94.25 438 GLN B O 1
ATOM 8263 N N . GLU B 1 439 ? 22.078 14.391 24.469 1 96.12 439 GLU B N 1
ATOM 8264 C CA . GLU B 1 439 ? 21.984 12.953 24.688 1 96.12 439 GLU B CA 1
ATOM 8265 C C . GLU B 1 439 ? 21.719 12.211 23.391 1 96.12 439 GLU B C 1
ATOM 8267 O O . GLU B 1 439 ? 22.359 11.203 23.094 1 96.12 439 GLU B O 1
ATOM 8272 N N . ALA B 1 440 ? 20.781 12.758 22.562 1 97.19 440 ALA B N 1
ATOM 8273 C CA . ALA B 1 440 ? 20.453 12.148 21.281 1 97.19 440 ALA B CA 1
ATOM 8274 C C . ALA B 1 440 ? 21.641 12.227 20.312 1 97.19 440 ALA B C 1
ATOM 8276 O O . ALA B 1 440 ? 21.938 11.258 19.609 1 97.19 440 ALA B O 1
ATOM 8277 N N . VAL B 1 441 ? 22.297 13.367 20.281 1 97.19 441 VAL B N 1
ATOM 8278 C CA . VAL B 1 441 ? 23.406 13.578 19.359 1 97.19 441 VAL B CA 1
ATOM 8279 C C . VAL B 1 441 ? 24.562 12.641 19.734 1 97.19 441 VAL B C 1
ATOM 8281 O O . VAL B 1 441 ? 25.203 12.055 18.859 1 97.19 441 VAL B O 1
ATOM 8284 N N . ASN B 1 442 ? 24.844 12.5 21.062 1 97.25 442 ASN B N 1
ATOM 8285 C CA . ASN B 1 442 ? 25.875 11.57 21.5 1 97.25 442 ASN B CA 1
ATOM 8286 C C . ASN B 1 442 ? 25.578 10.141 21.047 1 97.25 442 ASN B C 1
ATOM 8288 O O . ASN B 1 442 ? 26.469 9.422 20.625 1 97.25 442 ASN B O 1
ATOM 8292 N N . TRP B 1 443 ? 24.375 9.781 21.172 1 98.62 443 TRP B N 1
ATOM 8293 C CA . TRP B 1 443 ? 23.969 8.445 20.75 1 98.62 443 TRP B CA 1
ATOM 8294 C C . TRP B 1 443 ? 24.125 8.273 19.25 1 98.62 443 TRP B C 1
ATOM 8296 O O . TRP B 1 443 ? 24.625 7.254 18.781 1 98.62 443 TRP B O 1
ATOM 8306 N N . CYS B 1 444 ? 23.688 9.273 18.453 1 98.62 444 CYS B N 1
ATOM 8307 C CA . CYS B 1 444 ? 23.812 9.219 17 1 98.62 444 CYS B CA 1
ATOM 8308 C C . CYS B 1 444 ? 25.281 9.078 16.594 1 98.62 444 CYS B C 1
ATOM 8310 O O . CYS B 1 444 ? 25.594 8.312 15.68 1 98.62 444 CYS B O 1
ATOM 8312 N N . LYS B 1 445 ? 26.109 9.828 17.266 1 98.06 445 LYS B N 1
ATOM 8313 C CA . LYS B 1 445 ? 27.547 9.742 17 1 98.06 445 LYS B CA 1
ATOM 8314 C C . LYS B 1 445 ? 28.062 8.328 17.25 1 98.06 445 LYS B C 1
ATOM 8316 O O . LYS B 1 445 ? 28.828 7.793 16.438 1 98.06 445 LYS B O 1
ATOM 8321 N N . ALA B 1 446 ? 27.625 7.758 18.312 1 98.5 446 ALA B N 1
ATOM 8322 C CA . ALA B 1 446 ? 28.047 6.406 18.672 1 98.5 446 ALA B CA 1
ATOM 8323 C C . ALA B 1 446 ? 27.547 5.395 17.641 1 98.5 446 ALA B C 1
ATOM 8325 O O . ALA B 1 446 ? 28.266 4.461 17.281 1 98.5 446 ALA B O 1
ATOM 8326 N N . MET B 1 447 ? 26.328 5.562 17.203 1 98.44 447 MET B N 1
ATOM 8327 C CA . MET B 1 447 ? 25.719 4.656 16.234 1 98.44 447 MET B CA 1
ATOM 8328 C C . MET B 1 447 ? 26.516 4.645 14.93 1 98.44 447 MET B C 1
ATOM 8330 O O . MET B 1 447 ? 26.547 3.637 14.219 1 98.44 447 MET B O 1
ATOM 8334 N N . ASN B 1 448 ? 27.125 5.793 14.625 1 97.88 448 ASN B N 1
ATOM 8335 C CA . ASN B 1 448 ? 27.859 5.914 13.367 1 97.88 448 ASN B CA 1
ATOM 8336 C C . ASN B 1 448 ? 29.359 5.645 13.555 1 97.88 448 ASN B C 1
ATOM 8338 O O . ASN B 1 448 ? 30.156 5.914 12.656 1 97.88 448 ASN B O 1
ATOM 8342 N N . ASN B 1 449 ? 29.766 5.211 14.727 1 97.19 449 ASN B N 1
ATOM 8343 C CA . ASN B 1 449 ? 31.141 4.84 15.047 1 97.19 449 ASN B CA 1
ATOM 8344 C C . ASN B 1 449 ? 31.281 3.332 15.219 1 97.19 449 ASN B C 1
ATOM 8346 O O . ASN B 1 449 ? 30.797 2.768 16.203 1 97.19 449 ASN B O 1
ATOM 8350 N N . LYS B 1 450 ? 32 2.662 14.375 1 93.12 450 LYS B N 1
ATOM 8351 C CA . LYS B 1 450 ? 32.125 1.21 14.359 1 93.12 450 LYS B CA 1
ATOM 8352 C C . LYS B 1 450 ? 32.938 0.722 15.57 1 93.12 450 LYS B C 1
ATOM 8354 O O . LYS B 1 450 ? 32.875 -0.457 15.922 1 93.12 450 LYS B O 1
ATOM 8359 N N . ASP B 1 451 ? 33.594 1.604 16.203 1 96.38 451 ASP B N 1
ATOM 8360 C CA . ASP B 1 451 ? 34.469 1.229 17.328 1 96.38 451 ASP B CA 1
ATOM 8361 C C . ASP B 1 451 ? 33.688 1.232 18.641 1 96.38 451 ASP B C 1
ATOM 8363 O O . ASP B 1 451 ? 34.156 0.732 19.656 1 96.38 451 ASP B O 1
ATOM 8367 N N . VAL B 1 452 ? 32.531 1.792 18.641 1 97.69 452 VAL B N 1
ATOM 8368 C CA . VAL B 1 452 ? 31.703 1.829 19.859 1 97.69 452 VAL B CA 1
ATOM 8369 C C . VAL B 1 452 ? 30.953 0.509 20.016 1 97.69 452 VAL B C 1
ATOM 8371 O O . VAL B 1 452 ? 30.375 -0.007 19.062 1 97.69 452 VAL B O 1
ATOM 8374 N N . THR B 1 453 ? 30.969 -0.037 21.172 1 96.69 453 THR B N 1
ATOM 8375 C CA . THR B 1 453 ? 30.391 -1.349 21.438 1 96.69 453 THR B CA 1
ATOM 8376 C C . THR B 1 453 ? 28.859 -1.262 21.469 1 96.69 453 THR B C 1
ATOM 8378 O O . THR B 1 453 ? 28.297 -0.184 21.688 1 96.69 453 THR B O 1
ATOM 8381 N N . VAL B 1 454 ? 28.203 -2.402 21.344 1 96.81 454 VAL B N 1
ATOM 8382 C CA . VAL B 1 454 ? 26.75 -2.508 21.406 1 96.81 454 VAL B CA 1
ATOM 8383 C C . VAL B 1 454 ? 26.266 -2.029 22.781 1 96.81 454 VAL B C 1
ATOM 8385 O O . VAL B 1 454 ? 25.281 -1.301 22.875 1 96.81 454 VAL B O 1
ATOM 8388 N N . ASN B 1 455 ? 27 -2.391 23.812 1 96.5 455 ASN B N 1
ATOM 8389 C CA . ASN B 1 455 ? 26.625 -2.016 25.172 1 96.5 455 ASN B CA 1
ATOM 8390 C C . ASN B 1 455 ? 26.672 -0.503 25.359 1 96.5 455 ASN B C 1
ATOM 8392 O O . ASN B 1 455 ? 25.781 0.071 26 1 96.5 455 ASN B O 1
ATOM 8396 N N . GLU B 1 456 ? 27.719 0.1 24.875 1 97.81 456 GLU B N 1
ATOM 8397 C CA . GLU B 1 456 ? 27.828 1.551 24.984 1 97.81 456 GLU B CA 1
ATOM 8398 C C . GLU B 1 456 ? 26.719 2.252 24.188 1 97.81 456 GLU B C 1
ATOM 8400 O O . GLU B 1 456 ? 26.141 3.232 24.656 1 97.81 456 GLU B O 1
ATOM 8405 N N . LYS B 1 457 ? 26.484 1.781 23.016 1 98.44 457 LYS B N 1
ATOM 8406 C CA . LYS B 1 457 ? 25.406 2.332 22.203 1 98.44 457 LYS B CA 1
ATOM 8407 C C . LYS B 1 457 ? 24.062 2.219 22.922 1 98.44 457 LYS B C 1
ATOM 8409 O O . LYS B 1 457 ? 23.25 3.148 22.891 1 98.44 457 LYS B O 1
ATOM 8414 N N . MET B 1 458 ? 23.859 1.1 23.609 1 97.81 458 MET B N 1
ATOM 8415 C CA . MET B 1 458 ? 22.625 0.868 24.344 1 97.81 458 MET B CA 1
ATOM 8416 C C . MET B 1 458 ? 22.484 1.832 25.516 1 97.81 458 MET B C 1
ATOM 8418 O O . MET B 1 458 ? 21.406 2.342 25.781 1 97.81 458 MET B O 1
ATOM 8422 N N . ASN B 1 459 ? 23.578 2.018 26.188 1 97.88 459 ASN B N 1
ATOM 8423 C CA . ASN B 1 459 ? 23.562 2.951 27.312 1 97.88 459 ASN B CA 1
ATOM 8424 C C . ASN B 1 459 ? 23.219 4.367 26.859 1 97.88 459 ASN B C 1
ATOM 8426 O O . ASN B 1 459 ? 22.453 5.066 27.516 1 97.88 459 ASN B O 1
ATOM 8430 N N . LEU B 1 460 ? 23.812 4.75 25.812 1 98.56 460 LEU B N 1
ATOM 8431 C CA . LEU B 1 460 ? 23.547 6.074 25.266 1 98.56 460 LEU B CA 1
ATOM 8432 C C . LEU B 1 460 ? 22.109 6.18 24.766 1 98.56 460 LEU B C 1
ATOM 8434 O O . LEU B 1 460 ? 21.484 7.23 24.891 1 98.56 460 LEU B O 1
ATOM 8438 N N . LEU B 1 461 ? 21.609 5.082 24.156 1 98.62 461 LEU B N 1
ATOM 8439 C CA . LEU B 1 461 ? 20.234 5.07 23.719 1 98.62 461 LEU B CA 1
ATOM 8440 C C . LEU B 1 461 ? 19.281 5.258 24.891 1 98.62 461 LEU B C 1
ATOM 8442 O O . LEU B 1 461 ? 18.312 6.02 24.797 1 98.62 461 LEU B O 1
ATOM 8446 N N . ARG B 1 462 ? 19.547 4.562 25.953 1 98.06 462 ARG B N 1
ATOM 8447 C CA . ARG B 1 462 ? 18.719 4.672 27.141 1 98.06 462 ARG B CA 1
ATOM 8448 C C . ARG B 1 462 ? 18.703 6.102 27.672 1 98.06 462 ARG B C 1
ATOM 8450 O O . ARG B 1 462 ? 17.656 6.617 28.062 1 98.06 462 ARG B O 1
ATOM 8457 N N . THR B 1 463 ? 19.859 6.695 27.672 1 98.06 463 THR B N 1
ATOM 8458 C CA . THR B 1 463 ? 19.969 8.078 28.125 1 98.06 463 THR B CA 1
ATOM 8459 C C . THR B 1 463 ? 19.188 9.016 27.203 1 98.06 463 THR B C 1
ATOM 8461 O O . THR B 1 463 ? 18.5 9.914 27.688 1 98.06 463 THR B O 1
ATOM 8464 N N . ALA B 1 464 ? 19.312 8.812 25.969 1 98 464 ALA B N 1
ATOM 8465 C CA . ALA B 1 464 ? 18.609 9.633 25 1 98 464 ALA B CA 1
ATOM 8466 C C . ALA B 1 464 ? 17.094 9.453 25.125 1 98 464 ALA B C 1
ATOM 8468 O O . ALA B 1 464 ? 16.328 10.422 25.031 1 98 464 ALA B O 1
ATOM 8469 N N . THR B 1 465 ? 16.672 8.195 25.266 1 98.19 465 THR B N 1
ATOM 8470 C CA . THR B 1 465 ? 15.25 7.891 25.406 1 98.19 465 THR B CA 1
ATOM 8471 C C . THR B 1 465 ? 14.68 8.555 26.656 1 98.19 465 THR B C 1
ATOM 8473 O O . THR B 1 465 ? 13.57 9.094 26.625 1 98.19 465 THR B O 1
ATOM 8476 N N . PHE B 1 466 ? 15.445 8.461 27.688 1 97.44 466 PHE B N 1
ATOM 8477 C CA . PHE B 1 466 ? 15.008 9.062 28.938 1 97.44 466 PHE B CA 1
ATOM 8478 C C . PHE B 1 466 ? 14.844 10.57 28.797 1 97.44 466 PHE B C 1
ATOM 8480 O O . PHE B 1 466 ? 13.828 11.133 29.203 1 97.44 466 PHE B O 1
ATOM 8487 N N . LYS B 1 467 ? 15.812 11.188 28.234 1 95.69 467 LYS B N 1
ATOM 8488 C CA . LYS B 1 467 ? 15.766 12.633 28.031 1 95.69 467 LYS B CA 1
ATOM 8489 C C . LYS B 1 467 ? 14.586 13.031 27.156 1 95.69 467 LYS B C 1
ATOM 8491 O O . LYS B 1 467 ? 13.867 13.984 27.453 1 95.69 467 LYS B O 1
ATOM 8496 N N . GLN B 1 468 ? 14.406 12.336 26.047 1 96.5 468 GLN B N 1
ATOM 8497 C CA . GLN B 1 468 ? 13.281 12.594 25.156 1 96.5 468 GLN B CA 1
ATOM 8498 C C . GLN B 1 468 ? 11.945 12.453 25.891 1 96.5 468 GLN B C 1
ATOM 8500 O O . GLN B 1 468 ? 11.023 13.227 25.656 1 96.5 468 GLN B O 1
ATOM 8505 N N . GLY B 1 469 ? 11.859 11.43 26.688 1 96.19 469 GLY B N 1
ATOM 8506 C CA . GLY B 1 469 ? 10.656 11.234 27.484 1 96.19 469 GLY B CA 1
ATOM 8507 C C . GLY B 1 469 ? 10.359 12.391 28.422 1 96.19 469 GLY B C 1
ATOM 8508 O O . GLY B 1 469 ? 9.203 12.805 28.562 1 96.19 469 GLY B O 1
ATOM 8509 N N . LEU B 1 470 ? 11.375 12.914 29.016 1 94.62 470 LEU B N 1
ATOM 8510 C CA . LEU B 1 470 ? 11.227 14.047 29.922 1 94.62 470 LEU B CA 1
ATOM 8511 C C . LEU B 1 470 ? 10.758 15.281 29.172 1 94.62 470 LEU B C 1
ATOM 8513 O O . LEU B 1 470 ? 9.859 16 29.641 1 94.62 470 LEU B O 1
ATOM 8517 N N . LEU B 1 471 ? 11.344 15.523 28.078 1 93.25 471 LEU B N 1
ATOM 8518 C CA . LEU B 1 471 ? 10.969 16.672 27.266 1 93.25 471 LEU B CA 1
ATOM 8519 C C . LEU B 1 471 ? 9.523 16.562 26.797 1 93.25 471 LEU B C 1
ATOM 8521 O O . LEU B 1 471 ? 8.781 17.562 26.812 1 93.25 471 LEU B O 1
ATOM 8525 N N . GLY B 1 472 ? 9.164 15.391 26.344 1 94.25 472 GLY B N 1
ATOM 8526 C CA . GLY B 1 472 ? 7.793 15.164 25.922 1 94.25 472 GLY B CA 1
ATOM 8527 C C . GLY B 1 472 ? 6.785 15.391 27.031 1 94.25 472 GLY B C 1
ATOM 8528 O O . GLY B 1 472 ? 5.75 16.031 26.812 1 94.25 472 GLY B O 1
ATOM 8529 N N . SER B 1 473 ? 7.125 14.883 28.156 1 94 473 SER B N 1
ATOM 8530 C CA . SER B 1 473 ? 6.246 15.039 29.312 1 94 473 SER B CA 1
ATOM 8531 C C . SER B 1 473 ? 6.086 16.516 29.688 1 94 473 SER B C 1
ATOM 8533 O O . SER B 1 473 ? 4.984 16.953 30 1 94 473 SER B O 1
ATOM 8535 N N . ASP B 1 474 ? 7.129 17.219 29.672 1 92.25 474 ASP B N 1
ATOM 8536 C CA . ASP B 1 474 ? 7.086 18.641 29.984 1 92.25 474 ASP B CA 1
ATOM 8537 C C . ASP B 1 474 ? 6.238 19.391 28.953 1 92.25 474 ASP B C 1
ATOM 8539 O O . ASP B 1 474 ? 5.438 20.266 29.328 1 92.25 474 ASP B O 1
ATOM 8543 N N . ALA B 1 475 ? 6.445 19.078 27.781 1 93.88 475 ALA B N 1
ATOM 8544 C CA . ALA B 1 475 ? 5.719 19.766 26.703 1 93.88 475 ALA B CA 1
ATOM 8545 C C . ALA B 1 475 ? 4.219 19.5 26.812 1 93.88 475 ALA B C 1
ATOM 8547 O O . ALA B 1 475 ? 3.404 20.391 26.562 1 93.88 475 ALA B O 1
ATOM 8548 N N . LEU B 1 476 ? 3.9 18.297 27.172 1 92.5 476 LEU B N 1
ATOM 8549 C CA . LEU B 1 476 ? 2.494 17.938 27.344 1 92.5 476 LEU B CA 1
ATOM 8550 C C . LEU B 1 476 ? 1.86 18.766 28.453 1 92.5 476 LEU B C 1
ATOM 8552 O O . LEU B 1 476 ? 0.643 18.969 28.469 1 92.5 476 LEU B O 1
ATOM 8556 N N . GLN B 1 477 ? 2.709 19.266 29.328 1 91.44 477 GLN B N 1
ATOM 8557 C CA . GLN B 1 477 ? 2.25 20.109 30.422 1 91.44 477 GLN B CA 1
ATOM 8558 C C . GLN B 1 477 ? 2.457 21.594 30.125 1 91.44 477 GLN B C 1
ATOM 8560 O O . GLN B 1 477 ? 2.434 22.422 31.016 1 91.44 477 GLN B O 1
ATOM 8565 N N . ALA B 1 478 ? 2.682 21.875 28.859 1 92.12 478 ALA B N 1
ATOM 8566 C CA . ALA B 1 478 ? 2.867 23.234 28.375 1 92.12 478 ALA B CA 1
ATOM 8567 C C . ALA B 1 478 ? 4.082 23.891 29.031 1 92.12 478 ALA B C 1
ATOM 8569 O O . ALA B 1 478 ? 4.051 25.078 29.344 1 92.12 478 ALA B O 1
ATOM 8570 N N . LYS B 1 479 ? 5.07 23.109 29.297 1 91.94 479 LYS B N 1
ATOM 8571 C CA . LYS B 1 479 ? 6.285 23.609 29.922 1 91.94 479 LYS B CA 1
ATOM 8572 C C . LYS B 1 479 ? 7.449 23.641 28.938 1 91.94 479 LYS B C 1
ATOM 8574 O O . LYS B 1 479 ? 8.609 23.5 29.344 1 91.94 479 LYS B O 1
ATOM 8579 N N . GLY B 1 480 ? 7.137 23.719 27.75 1 91.12 480 GLY B N 1
ATOM 8580 C CA . GLY B 1 480 ? 8.18 23.969 26.75 1 91.12 480 GLY B CA 1
ATOM 8581 C C . GLY B 1 480 ? 8.648 25.406 26.719 1 91.12 480 GLY B C 1
ATOM 8582 O O . GLY B 1 480 ? 7.938 26.312 27.172 1 91.12 480 GLY B O 1
ATOM 8583 N N . ILE B 1 481 ? 9.734 25.656 26.125 1 91.75 481 ILE B N 1
ATOM 8584 C CA . ILE B 1 481 ? 10.352 26.969 26.203 1 91.75 481 ILE B CA 1
ATOM 8585 C C . ILE B 1 481 ? 9.867 27.844 25.047 1 91.75 481 ILE B C 1
ATOM 8587 O O . ILE B 1 481 ? 9.812 29.062 25.156 1 91.75 481 ILE B O 1
ATOM 8591 N N . ASP B 1 482 ? 9.445 27.25 23.969 1 92.88 482 ASP B N 1
ATOM 8592 C CA . ASP B 1 482 ? 9.242 28 22.734 1 92.88 482 ASP B CA 1
ATOM 8593 C C . ASP B 1 482 ? 7.996 28.875 22.828 1 92.88 482 ASP B C 1
ATOM 8595 O O . ASP B 1 482 ? 8.016 30.031 22.406 1 92.88 482 ASP B O 1
ATOM 8599 N N . ARG B 1 483 ? 6.938 28.406 23.359 1 93.81 483 ARG B N 1
ATOM 8600 C CA . ARG B 1 483 ? 5.738 29.234 23.5 1 93.81 483 ARG B CA 1
ATOM 8601 C C . ARG B 1 483 ? 5.969 30.359 24.5 1 93.81 483 ARG B C 1
ATOM 8603 O O . ARG B 1 483 ? 5.402 31.453 24.344 1 93.81 483 ARG B O 1
ATOM 8610 N N . HIS B 1 484 ? 6.68 30.031 25.516 1 92.81 484 HIS B N 1
ATOM 8611 C CA . HIS B 1 484 ? 7.027 31.078 26.484 1 92.81 484 HIS B CA 1
ATOM 8612 C C . HIS B 1 484 ? 7.859 32.188 25.828 1 92.81 484 HIS B C 1
ATOM 8614 O O . HIS B 1 484 ? 7.57 33.344 26.016 1 92.81 484 HIS B O 1
ATOM 8620 N N . LEU B 1 485 ? 8.859 31.766 25.094 1 93.44 485 LEU B N 1
ATOM 8621 C CA . LEU B 1 485 ? 9.711 32.719 24.406 1 93.44 485 LEU B CA 1
ATOM 8622 C C . LEU B 1 485 ? 8.906 33.562 23.422 1 93.44 485 LEU B C 1
ATOM 8624 O O . LEU B 1 485 ? 9.148 34.781 23.281 1 93.44 485 LEU B O 1
ATOM 8628 N N . LEU B 1 486 ? 7.996 32.969 22.766 1 94.19 486 LEU B N 1
ATOM 8629 C CA . LEU B 1 486 ? 7.125 33.719 21.859 1 94.19 486 LEU B CA 1
ATOM 8630 C C . LEU B 1 486 ? 6.324 34.781 22.625 1 94.19 486 LEU B C 1
ATOM 8632 O O . LEU B 1 486 ? 6.191 35.906 22.156 1 94.19 486 LEU B O 1
ATOM 8636 N N . GLY B 1 487 ? 5.785 34.406 23.75 1 95.06 487 GLY B N 1
ATOM 8637 C CA . GLY B 1 487 ? 5.07 35.344 24.578 1 95.06 487 GLY B CA 1
ATOM 8638 C C . GLY B 1 487 ? 5.914 36.562 24.969 1 95.06 487 GLY B C 1
ATOM 8639 O O . GLY B 1 487 ? 5.449 37.688 24.906 1 95.06 487 GLY B O 1
ATOM 8640 N N . LEU B 1 488 ? 7.109 36.219 25.375 1 95.56 488 LEU B N 1
ATOM 8641 C CA . LEU B 1 488 ? 8.008 37.312 25.766 1 95.56 488 LEU B CA 1
ATOM 8642 C C . LEU B 1 488 ? 8.328 38.219 24.578 1 95.56 488 LEU B C 1
ATOM 8644 O O . LEU B 1 488 ? 8.375 39.438 24.719 1 95.56 488 LEU B O 1
ATOM 8648 N N . TYR B 1 489 ? 8.617 37.625 23.5 1 95.69 489 TYR B N 1
ATOM 8649 C CA . TYR B 1 489 ? 8.906 38.375 22.281 1 95.69 489 TYR B CA 1
ATOM 8650 C C . TYR B 1 489 ? 7.75 39.281 21.906 1 95.69 489 TYR B C 1
ATOM 8652 O O . TYR B 1 489 ? 7.945 40.469 21.656 1 95.69 489 TYR B O 1
ATOM 8660 N N . LEU B 1 490 ? 6.559 38.781 21.891 1 96.25 490 LEU B N 1
ATOM 8661 C CA . LEU B 1 490 ? 5.387 39.531 21.484 1 96.25 490 LEU B CA 1
ATOM 8662 C C . LEU B 1 490 ? 5.078 40.625 22.516 1 96.25 490 LEU B C 1
ATOM 8664 O O . LEU B 1 490 ? 4.605 41.719 22.156 1 96.25 490 LEU B O 1
ATOM 8668 N N . THR B 1 491 ? 5.328 40.312 23.766 1 96.56 491 THR B N 1
ATOM 8669 C CA . THR B 1 491 ? 5.203 41.344 24.797 1 96.56 491 THR B CA 1
ATOM 8670 C C . THR B 1 491 ? 6.141 42.531 24.516 1 96.56 491 THR B C 1
ATOM 8672 O O . THR B 1 491 ? 5.75 43.688 24.656 1 96.56 491 THR B O 1
ATOM 8675 N N . SER B 1 492 ? 7.379 42.219 24.156 1 97.06 492 SER B N 1
ATOM 8676 C CA . SER B 1 492 ? 8.336 43.281 23.828 1 97.06 492 SER B CA 1
ATOM 8677 C C . SER B 1 492 ? 7.84 44.125 22.656 1 97.06 492 SER B C 1
ATOM 8679 O O . SER B 1 492 ? 7.992 45.344 22.656 1 97.06 492 SER B O 1
ATOM 8681 N N . MET B 1 493 ? 7.266 43.531 21.688 1 95.06 493 MET B N 1
ATOM 8682 C CA . MET B 1 493 ? 6.719 44.219 20.531 1 95.06 493 MET B CA 1
ATOM 8683 C C . MET B 1 493 ? 5.57 45.125 20.953 1 95.06 493 MET B C 1
ATOM 8685 O O . MET B 1 493 ? 5.484 46.281 20.516 1 95.06 493 MET B O 1
ATOM 8689 N N . GLU B 1 494 ? 4.738 44.625 21.797 1 94.38 494 GLU B N 1
ATOM 8690 C CA . GLU B 1 494 ? 3.586 45.375 22.25 1 94.38 494 GLU B CA 1
ATOM 8691 C C . GLU B 1 494 ? 4.027 46.594 23.078 1 94.38 494 GLU B C 1
ATOM 8693 O O . GLU B 1 494 ? 3.373 47.625 23.062 1 94.38 494 GLU B O 1
ATOM 8698 N N . MET B 1 495 ? 5.051 46.375 23.781 1 95.25 495 MET B N 1
ATOM 8699 C CA . MET B 1 495 ? 5.574 47.469 24.625 1 95.25 495 MET B CA 1
ATOM 8700 C C . MET B 1 495 ? 6.305 48.5 23.781 1 95.25 495 MET B C 1
ATOM 8702 O O . MET B 1 495 ? 6.559 49.625 24.25 1 95.25 495 MET B O 1
ATOM 8706 N N . GLY B 1 496 ? 6.715 48.156 22.609 1 95 496 GLY B N 1
ATOM 8707 C CA . GLY B 1 496 ? 7.391 49.094 21.719 1 95 496 GLY B CA 1
ATOM 8708 C C . GLY B 1 496 ? 8.867 49.25 22.047 1 95 496 GLY B C 1
ATOM 8709 O O . GLY B 1 496 ? 9.453 50.312 21.75 1 95 496 GLY B O 1
ATOM 8710 N N . ILE B 1 497 ? 9.367 48.312 22.688 1 95.5 497 ILE B N 1
ATOM 8711 C CA . ILE B 1 497 ? 10.789 48.406 23 1 95.5 497 ILE B CA 1
ATOM 8712 C C . ILE B 1 497 ? 11.594 47.656 21.922 1 95.5 497 ILE B C 1
ATOM 8714 O O . ILE B 1 497 ? 11.039 46.906 21.125 1 95.5 497 ILE B O 1
ATOM 8718 N N . ASP B 1 498 ? 12.891 47.969 21.953 1 95.25 498 ASP B N 1
ATOM 8719 C CA . ASP B 1 498 ? 13.766 47.281 21.016 1 95.25 498 ASP B CA 1
ATOM 8720 C C . ASP B 1 498 ? 13.773 45.75 21.266 1 95.25 498 ASP B C 1
ATOM 8722 O O . ASP B 1 498 ? 13.727 45.312 22.422 1 95.25 498 ASP B O 1
ATOM 8726 N N . THR B 1 499 ? 13.844 45.062 20.188 1 95.38 499 THR B N 1
ATOM 8727 C CA . THR B 1 499 ? 13.891 43.594 20.312 1 95.38 499 THR B CA 1
ATOM 8728 C C . THR B 1 499 ? 15.07 43.188 21.172 1 95.38 499 THR B C 1
ATOM 8730 O O . THR B 1 499 ? 16.219 43.5 20.859 1 95.38 499 THR B O 1
ATOM 8733 N N . PRO B 1 500 ? 14.742 42.469 22.219 1 95.75 500 PRO B N 1
ATOM 8734 C CA . PRO B 1 500 ? 15.844 42 23.047 1 95.75 500 PRO B CA 1
ATOM 8735 C C . PRO B 1 500 ? 16.844 41.125 22.281 1 95.75 500 PRO B C 1
ATOM 8737 O O . PRO B 1 500 ? 16.438 40.375 21.406 1 95.75 500 PRO B O 1
ATOM 8740 N N . ASP B 1 501 ? 18.109 41.094 22.656 1 94.81 501 ASP B N 1
ATOM 8741 C CA . ASP B 1 501 ? 19.203 40.438 21.953 1 94.81 501 ASP B CA 1
ATOM 8742 C C . ASP B 1 501 ? 19 38.906 21.906 1 94.81 501 ASP B C 1
ATOM 8744 O O . ASP B 1 501 ? 19.453 38.25 20.969 1 94.81 501 ASP B O 1
ATOM 8748 N N . ILE B 1 502 ? 18.297 38.406 22.859 1 94.12 502 ILE B N 1
ATOM 8749 C CA . ILE B 1 502 ? 18.078 36.969 22.938 1 94.12 502 ILE B CA 1
ATOM 8750 C C . ILE B 1 502 ? 17.359 36.469 21.688 1 94.12 502 ILE B C 1
ATOM 8752 O O . ILE B 1 502 ? 17.562 35.344 21.234 1 94.12 502 ILE B O 1
ATOM 8756 N N . PHE B 1 503 ? 16.578 37.312 21.062 1 94.88 503 PHE B N 1
ATOM 8757 C CA . PHE B 1 503 ? 15.734 36.906 19.938 1 94.88 503 PHE B CA 1
ATOM 8758 C C . PHE B 1 503 ? 16.453 37.188 18.609 1 94.88 503 PHE B C 1
ATOM 8760 O O . PHE B 1 503 ? 15.977 36.781 17.547 1 94.88 503 PHE B O 1
ATOM 8767 N N . THR B 1 504 ? 17.594 37.812 18.641 1 94.19 504 THR B N 1
ATOM 8768 C CA . THR B 1 504 ? 18.359 38.094 17.422 1 94.19 504 THR B CA 1
ATOM 8769 C C . THR B 1 504 ? 19.688 37.344 17.438 1 94.19 504 THR B C 1
ATOM 8771 O O . THR B 1 504 ? 20.453 37.406 16.469 1 94.19 504 THR B O 1
ATOM 8774 N N . ASP B 1 505 ? 19.875 36.656 18.547 1 92.5 505 ASP B N 1
ATOM 8775 C CA . ASP B 1 505 ? 21.062 35.812 18.641 1 92.5 505 ASP B CA 1
ATOM 8776 C C . ASP B 1 505 ? 21.078 34.781 17.531 1 92.5 505 ASP B C 1
ATOM 8778 O O . ASP B 1 505 ? 20.109 34.031 17.359 1 92.5 505 ASP B O 1
ATOM 8782 N N . PRO B 1 506 ? 22.188 34.688 16.797 1 92.44 506 PRO B N 1
ATOM 8783 C CA . PRO B 1 506 ? 22.25 33.688 15.711 1 92.44 506 PRO B CA 1
ATOM 8784 C C . PRO B 1 506 ? 22.047 32.25 16.188 1 92.44 506 PRO B C 1
ATOM 8786 O O . PRO B 1 506 ? 21.484 31.438 15.461 1 92.44 506 PRO B O 1
ATOM 8789 N N . LEU B 1 507 ? 22.469 32 17.359 1 92.56 507 LEU B N 1
ATOM 8790 C CA . LEU B 1 507 ? 22.312 30.641 17.875 1 92.56 507 LEU B CA 1
ATOM 8791 C C . LEU B 1 507 ? 20.859 30.344 18.172 1 92.56 507 LEU B C 1
ATOM 8793 O O . LEU B 1 507 ? 20.422 29.188 18.047 1 92.56 507 LEU B O 1
ATOM 8797 N N . TYR B 1 508 ? 20.125 31.359 18.578 1 92.31 508 TYR B N 1
ATOM 8798 C CA . TYR B 1 508 ? 18.688 31.188 18.781 1 92.31 508 TYR B CA 1
ATOM 8799 C C . TYR B 1 508 ? 18 30.75 17.484 1 92.31 508 TYR B C 1
ATOM 8801 O O . TYR B 1 508 ? 17.266 29.766 17.469 1 92.31 508 TYR B O 1
ATOM 8809 N N . THR B 1 509 ? 18.344 31.344 16.422 1 92.38 509 THR B N 1
ATOM 8810 C CA . THR B 1 509 ? 17.75 31.031 15.125 1 92.38 509 THR B CA 1
ATOM 8811 C C . THR B 1 509 ? 18.219 29.672 14.625 1 92.38 509 THR B C 1
ATOM 8813 O O . THR B 1 509 ? 17.422 28.859 14.164 1 92.38 509 THR B O 1
ATOM 8816 N N . ARG B 1 510 ? 19.484 29.438 14.789 1 93.44 510 ARG B N 1
ATOM 8817 C CA . ARG B 1 510 ? 20.078 28.203 14.289 1 93.44 510 ARG B CA 1
ATOM 8818 C C . ARG B 1 510 ? 19.531 27 15.047 1 93.44 510 ARG B C 1
ATOM 8820 O O . ARG B 1 510 ? 19.516 25.875 14.523 1 93.44 510 ARG B O 1
ATOM 8827 N N . SER B 1 511 ? 19.078 27.234 16.234 1 92.88 511 SER B N 1
ATOM 8828 C CA . SER B 1 511 ? 18.562 26.141 17.047 1 92.88 511 SER B CA 1
ATOM 8829 C C . SER B 1 511 ? 17.062 25.984 16.891 1 92.88 511 SER B C 1
ATOM 8831 O O . SER B 1 511 ? 16.438 25.203 17.625 1 92.88 511 SER B O 1
ATOM 8833 N N . GLY B 1 512 ? 16.469 26.734 15.953 1 93 512 GLY B N 1
ATOM 8834 C CA . GLY B 1 512 ? 15.062 26.562 15.664 1 93 512 GLY B CA 1
ATOM 8835 C C . GLY B 1 512 ? 14.227 27.781 16.016 1 93 512 GLY B C 1
ATOM 8836 O O . GLY B 1 512 ? 13.031 27.812 15.719 1 93 512 GLY B O 1
ATOM 8837 N N . GLY B 1 513 ? 14.867 28.766 16.672 1 91.06 513 GLY B N 1
ATOM 8838 C CA . GLY B 1 513 ? 14.156 29.984 17.016 1 91.06 513 GLY B CA 1
ATOM 8839 C C . GLY B 1 513 ? 13.547 30.703 15.828 1 91.06 513 GLY B C 1
ATOM 8840 O O . GLY B 1 513 ? 14.109 30.656 14.727 1 91.06 513 GLY B O 1
ATOM 8841 N N . ASN B 1 514 ? 12.406 31.297 16.047 1 86.56 514 ASN B N 1
ATOM 8842 C CA . ASN B 1 514 ? 11.688 32 14.984 1 86.56 514 ASN B CA 1
ATOM 8843 C C . ASN B 1 514 ? 11.195 31.031 13.906 1 86.56 514 ASN B C 1
ATOM 8845 O O . ASN B 1 514 ? 11.25 31.344 12.719 1 86.56 514 ASN B O 1
ATOM 8849 N N . ALA B 1 515 ? 10.93 29.812 14.289 1 88.19 515 ALA B N 1
ATOM 8850 C CA . ALA B 1 515 ? 10.375 28.781 13.422 1 88.19 515 ALA B CA 1
ATOM 8851 C C . ALA B 1 515 ? 11.398 28.328 12.391 1 88.19 515 ALA B C 1
ATOM 8853 O O . ALA B 1 515 ? 11.055 28.062 11.234 1 88.19 515 ALA B O 1
ATOM 8854 N N . ASN B 1 516 ? 12.625 28.281 12.781 1 94.56 516 ASN B N 1
ATOM 8855 C CA . ASN B 1 516 ? 13.688 27.859 11.875 1 94.56 516 ASN B CA 1
ATOM 8856 C C . ASN B 1 516 ? 14.133 26.438 12.156 1 94.56 516 ASN B C 1
ATOM 8858 O O . ASN B 1 516 ? 15.328 26.156 12.266 1 94.56 516 ASN B O 1
ATOM 8862 N N . PHE B 1 517 ? 13.203 25.594 12.336 1 96.94 517 PHE B N 1
ATOM 8863 C CA . PHE B 1 517 ? 13.508 24.188 12.523 1 96.94 517 PHE B CA 1
ATOM 8864 C C . PHE B 1 517 ? 13.781 23.5 11.188 1 96.94 517 PHE B C 1
ATOM 8866 O O . PHE B 1 517 ? 12.977 23.594 10.266 1 96.94 517 PHE B O 1
ATOM 8873 N N . VAL B 1 518 ? 14.891 22.812 11.102 1 97.81 518 VAL B N 1
ATOM 8874 C CA . VAL B 1 518 ? 15.266 22.062 9.898 1 97.81 518 VAL B CA 1
ATOM 8875 C C . VAL B 1 518 ? 14.383 20.828 9.766 1 97.81 518 VAL B C 1
ATOM 8877 O O . VAL B 1 518 ? 14.023 20.438 8.648 1 97.81 518 VAL B O 1
ATOM 8880 N N . LEU B 1 519 ? 14.109 20.234 10.898 1 98.38 519 LEU B N 1
ATOM 8881 C CA . LEU B 1 519 ? 13.203 19.094 10.961 1 98.38 519 LEU B CA 1
ATOM 8882 C C . LEU B 1 519 ? 11.898 19.469 11.641 1 98.38 519 LEU B C 1
ATOM 8884 O O . LEU B 1 519 ? 11.891 19.859 12.812 1 98.38 519 LEU B O 1
ATOM 8888 N N . SER B 1 520 ? 10.844 19.469 10.875 1 97.62 520 SER B N 1
ATOM 8889 C CA . SER B 1 520 ? 9.492 19.625 11.414 1 97.62 520 SER B CA 1
ATOM 8890 C C . SER B 1 520 ? 8.766 18.281 11.438 1 97.62 520 SER B C 1
ATOM 8892 O O . SER B 1 520 ? 8.438 17.719 10.391 1 97.62 520 SER B O 1
ATOM 8894 N N . THR B 1 521 ? 8.492 17.75 12.648 1 98 521 THR B N 1
ATOM 8895 C CA . THR B 1 521 ? 7.977 16.391 12.742 1 98 521 THR B CA 1
ATOM 8896 C C . THR B 1 521 ? 6.691 16.359 13.57 1 98 521 THR B C 1
ATOM 8898 O O . THR B 1 521 ? 6.488 17.203 14.445 1 98 521 THR B O 1
ATOM 8901 N N . SER B 1 522 ? 5.824 15.398 13.195 1 96.56 522 SER B N 1
ATOM 8902 C CA . SER B 1 522 ? 4.578 15.273 13.938 1 96.56 522 SER B CA 1
ATOM 8903 C C . SER B 1 522 ? 3.996 13.867 13.805 1 96.56 522 SER B C 1
ATOM 8905 O O . SER B 1 522 ? 4 13.289 12.719 1 96.56 522 SER B O 1
ATOM 8907 N N . LEU B 1 523 ? 3.574 13.32 14.984 1 95.44 523 LEU B N 1
ATOM 8908 C CA . LEU B 1 523 ? 2.799 12.086 15.016 1 95.44 523 LEU B CA 1
ATOM 8909 C C . LEU B 1 523 ? 1.338 12.352 14.672 1 95.44 523 LEU B C 1
ATOM 8911 O O . LEU B 1 523 ? 0.677 13.156 15.336 1 95.44 523 LEU B O 1
ATOM 8915 N N . THR B 1 524 ? 0.852 11.711 13.648 1 91.88 524 THR B N 1
ATOM 8916 C CA . THR B 1 524 ? -0.518 11.953 13.211 1 91.88 524 THR B CA 1
ATOM 8917 C C . THR B 1 524 ? -1.487 11.008 13.914 1 91.88 524 THR B C 1
ATOM 8919 O O . THR B 1 524 ? -2.703 11.219 13.875 1 91.88 524 THR B O 1
ATOM 8922 N N . GLY B 1 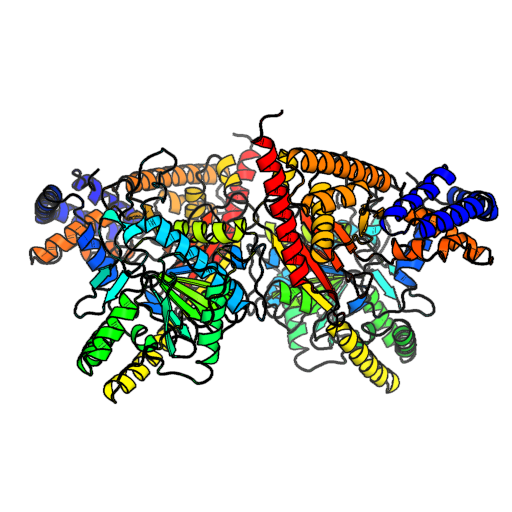525 ? -0.964 9.961 14.523 1 89.81 525 GLY B N 1
ATOM 8923 C CA . GLY B 1 525 ? -1.835 9.078 15.289 1 89.81 525 GLY B CA 1
ATOM 8924 C C . GLY B 1 525 ? -1.4 7.625 15.242 1 89.81 525 GLY B C 1
ATOM 8925 O O . GLY B 1 525 ? -0.272 7.32 14.852 1 89.81 525 GLY B O 1
ATOM 8926 N N . TYR B 1 526 ? -2.289 6.805 15.734 1 88.69 526 TYR B N 1
ATOM 8927 C CA . TYR B 1 526 ? -1.993 5.383 15.867 1 88.69 526 TYR B CA 1
ATOM 8928 C C . TYR B 1 526 ? -2.881 4.547 14.953 1 88.69 526 TYR B C 1
ATOM 8930 O O . TYR B 1 526 ? -2.854 3.316 15 1 88.69 526 TYR B O 1
ATOM 8938 N N . ASP B 1 527 ? -3.654 5.273 14.156 1 81.5 527 ASP B N 1
ATOM 8939 C CA . ASP B 1 527 ? -4.555 4.621 13.211 1 81.5 527 ASP B CA 1
ATOM 8940 C C . ASP B 1 527 ? -4.207 4.996 11.773 1 81.5 527 ASP B C 1
ATOM 8942 O O . ASP B 1 527 ? -3.258 5.746 11.531 1 81.5 527 ASP B O 1
ATOM 8946 N N . ARG B 1 528 ? -4.949 4.488 10.828 1 84.38 528 ARG B N 1
ATOM 8947 C CA . ARG B 1 528 ? -4.562 4.586 9.422 1 84.38 528 ARG B CA 1
ATOM 8948 C C . ARG B 1 528 ? -5.074 5.879 8.797 1 84.38 528 ARG B C 1
ATOM 8950 O O . ARG B 1 528 ? -5.863 5.848 7.855 1 84.38 528 ARG B O 1
ATOM 8957 N N . THR B 1 529 ? -4.766 7.016 9.281 1 82.88 529 THR B N 1
ATOM 8958 C CA . THR B 1 529 ? -4.934 8.344 8.703 1 82.88 529 THR B CA 1
ATOM 8959 C C . THR B 1 529 ? -3.58 9.008 8.477 1 82.88 529 THR B C 1
ATOM 8961 O O . THR B 1 529 ? -2.787 9.156 9.406 1 82.88 529 THR B O 1
ATOM 8964 N N . PHE B 1 530 ? -3.311 9.453 7.246 1 86.75 530 PHE B N 1
ATOM 8965 C CA . PHE B 1 530 ? -1.979 9.875 6.832 1 86.75 530 PHE B CA 1
ATOM 8966 C C . PHE B 1 530 ? -1.998 11.312 6.328 1 86.75 530 PHE B C 1
ATOM 8968 O O . PHE B 1 530 ? -2.85 11.68 5.52 1 86.75 530 PHE B O 1
ATOM 8975 N N . GLY B 1 531 ? -1.18 12.141 6.871 1 91.75 531 GLY B N 1
ATOM 8976 C CA . GLY B 1 531 ? -1.162 13.508 6.387 1 91.75 531 GLY B CA 1
ATOM 8977 C C . GLY B 1 531 ? 0.093 14.266 6.781 1 91.75 531 GLY B C 1
ATOM 8978 O O . GLY B 1 531 ? 1.016 13.688 7.359 1 91.75 531 GLY B O 1
ATOM 8979 N N . GLY B 1 532 ? 0.165 15.523 6.32 1 94.38 532 GLY B N 1
ATOM 8980 C CA . GLY B 1 532 ? 1.313 16.359 6.621 1 94.38 532 GLY B CA 1
ATOM 8981 C C . GLY B 1 532 ? 1.213 17.75 6.02 1 94.38 532 GLY B C 1
ATOM 8982 O O . GLY B 1 532 ? 0.177 18.125 5.465 1 94.38 532 GLY B O 1
ATOM 8983 N N . VAL B 1 533 ? 2.225 18.578 6.266 1 95.62 533 VAL B N 1
ATOM 8984 C CA . VAL B 1 533 ? 2.375 19.938 5.754 1 95.62 533 VAL B CA 1
ATOM 8985 C C . VAL B 1 533 ? 3.787 20.141 5.211 1 95.62 533 VAL B C 1
ATOM 8987 O O . VAL B 1 533 ? 4.652 19.281 5.391 1 95.62 533 VAL B O 1
ATOM 8990 N N . VAL B 1 534 ? 4.027 21.188 4.543 1 95.94 534 VAL B N 1
ATOM 8991 C CA . VAL B 1 534 ? 5.34 21.484 3.971 1 95.94 534 VAL B CA 1
ATOM 8992 C C . VAL B 1 534 ? 6.328 21.812 5.086 1 95.94 534 VAL B C 1
ATOM 8994 O O . VAL B 1 534 ? 5.922 22.141 6.203 1 95.94 534 VAL B O 1
ATOM 8997 N N . PRO B 1 535 ? 7.629 21.781 4.809 1 96.69 535 PRO B N 1
ATOM 8998 C CA . PRO B 1 535 ? 8.633 22.094 5.828 1 96.69 535 PRO B CA 1
ATOM 8999 C C . PRO B 1 535 ? 8.68 23.578 6.191 1 96.69 535 PRO B C 1
ATOM 9001 O O . PRO B 1 535 ? 8.227 24.422 5.414 1 96.69 535 PRO B O 1
ATOM 9004 N N . MET B 1 536 ? 9.25 23.844 7.328 1 95 536 MET B N 1
ATOM 9005 C CA . MET B 1 536 ? 9.383 25.219 7.805 1 95 536 MET B CA 1
ATOM 9006 C C . MET B 1 536 ? 10.477 25.953 7.043 1 95 536 MET B C 1
ATOM 9008 O O . MET B 1 536 ? 10.406 27.172 6.863 1 95 536 MET B O 1
ATOM 9012 N N . ARG B 1 537 ? 11.391 25.125 6.656 1 95.75 537 ARG B N 1
ATOM 9013 C CA . ARG B 1 537 ? 12.547 25.719 5.988 1 95.75 537 ARG B CA 1
ATOM 9014 C C . ARG B 1 537 ? 12.742 25.125 4.602 1 95.75 537 ARG B C 1
ATOM 9016 O O . ARG B 1 537 ? 12.414 23.969 4.367 1 95.75 537 ARG B O 1
ATOM 9023 N N . GLU B 1 538 ? 13.414 25.938 3.77 1 95.25 538 GLU B N 1
ATOM 9024 C CA . GLU B 1 538 ? 13.703 25.484 2.412 1 95.25 538 GLU B CA 1
ATOM 9025 C C . GLU B 1 538 ? 14.703 24.328 2.416 1 95.25 538 GLU B C 1
ATOM 9027 O O . GLU B 1 538 ? 14.617 23.422 1.584 1 95.25 538 GLU B O 1
ATOM 9032 N N . ASP B 1 539 ? 15.633 24.375 3.34 1 97.25 539 ASP B N 1
ATOM 9033 C CA . ASP B 1 539 ? 16.672 23.344 3.402 1 97.25 539 ASP B CA 1
ATOM 9034 C C . ASP B 1 539 ? 16.344 22.312 4.48 1 97.25 539 ASP B C 1
ATOM 9036 O O . ASP B 1 539 ? 17.25 21.797 5.141 1 97.25 539 ASP B O 1
ATOM 9040 N N . GLY B 1 540 ? 15.102 22.125 4.738 1 97.69 540 GLY B N 1
ATOM 9041 C CA . GLY B 1 540 ? 14.695 21.172 5.77 1 97.69 540 GLY B CA 1
ATOM 9042 C C . GLY B 1 540 ? 13.711 20.125 5.27 1 97.69 540 GLY B C 1
ATOM 9043 O O . GLY B 1 540 ? 13.523 19.984 4.062 1 97.69 540 GLY B O 1
ATOM 9044 N N . TYR B 1 541 ? 13.203 19.312 6.215 1 98.56 541 TYR B N 1
ATOM 9045 C CA . TYR B 1 541 ? 12.234 18.266 5.957 1 98.56 541 TYR B CA 1
ATOM 9046 C C . TYR B 1 541 ? 11.031 18.391 6.883 1 98.56 541 TYR B C 1
ATOM 9048 O O . TYR B 1 541 ? 11.164 18.797 8.039 1 98.56 541 TYR B O 1
ATOM 9056 N N . SER B 1 542 ? 9.898 18.141 6.355 1 98.12 542 SER B N 1
ATOM 9057 C CA . SER B 1 542 ? 8.758 17.766 7.176 1 98.12 542 SER B CA 1
ATOM 9058 C C . SER B 1 542 ? 8.586 16.25 7.227 1 98.12 542 SER B C 1
ATOM 9060 O O . SER B 1 542 ? 8.648 15.57 6.195 1 98.12 542 SER B O 1
ATOM 9062 N N . VAL B 1 543 ? 8.484 15.688 8.414 1 98.44 543 VAL B N 1
ATOM 9063 C CA . VAL B 1 543 ? 8.289 14.25 8.594 1 98.44 543 VAL B CA 1
ATOM 9064 C C . VAL B 1 543 ? 7.055 14 9.453 1 98.44 543 VAL B C 1
ATOM 9066 O O . VAL B 1 543 ? 7.105 14.133 10.68 1 98.44 543 VAL B O 1
ATOM 9069 N N . PHE B 1 544 ? 6.016 13.609 8.82 1 97.38 544 PHE B N 1
ATOM 9070 C CA . PHE B 1 544 ? 4.801 13.188 9.508 1 97.38 544 PHE B CA 1
ATOM 9071 C C . PHE B 1 544 ? 4.652 11.672 9.461 1 97.38 544 PHE B C 1
ATOM 9073 O O . PHE B 1 544 ? 4.992 11.039 8.461 1 97.38 544 PHE B O 1
ATOM 9080 N N . TYR B 1 545 ? 4.207 11.062 10.57 1 96.75 545 TYR B N 1
ATOM 9081 C CA . TYR B 1 545 ? 4.195 9.609 10.617 1 96.75 545 TYR B CA 1
ATOM 9082 C C . TYR B 1 545 ? 3.062 9.102 11.508 1 96.75 545 TYR B C 1
ATOM 9084 O O . TYR B 1 545 ? 2.568 9.828 12.367 1 96.75 545 TYR B O 1
ATOM 9092 N N . ASN B 1 546 ? 2.605 7.934 11.195 1 94.81 546 ASN B N 1
ATOM 9093 C CA . ASN B 1 546 ? 1.669 7.172 12.016 1 94.81 546 ASN B CA 1
ATOM 9094 C C . ASN B 1 546 ? 2.314 5.91 12.578 1 94.81 546 ASN B C 1
ATOM 9096 O O . ASN B 1 546 ? 3.234 5.355 11.977 1 94.81 546 ASN B O 1
ATOM 9100 N N . LEU B 1 547 ? 1.827 5.496 13.734 1 96.19 547 LEU B N 1
ATOM 9101 C CA . LEU B 1 547 ? 2.416 4.352 14.414 1 96.19 547 LEU B CA 1
ATOM 9102 C C . LEU B 1 547 ? 1.392 3.234 14.586 1 96.19 547 LEU B C 1
ATOM 9104 O O . LEU B 1 547 ? 0.885 3.01 15.688 1 96.19 547 LEU B O 1
ATOM 9108 N N . CYS B 1 548 ? 1.187 2.463 13.539 1 92.88 548 CYS B N 1
ATOM 9109 C CA . CYS B 1 548 ? 0.277 1.323 13.609 1 92.88 548 CYS B CA 1
ATOM 9110 C C . CYS B 1 548 ? 0.95 0.128 14.273 1 92.88 548 CYS B C 1
ATOM 9112 O O . CYS B 1 548 ? 2.148 0.162 14.555 1 92.88 548 CYS B O 1
ATOM 9114 N N . LYS B 1 549 ? 0.185 -0.91 14.578 1 92.88 549 LYS B N 1
ATOM 9115 C CA . LYS B 1 549 ? 0.655 -2.045 15.359 1 92.88 549 LYS B CA 1
ATOM 9116 C C . LYS B 1 549 ? 1.794 -2.773 14.656 1 92.88 549 LYS B C 1
ATOM 9118 O O . LYS B 1 549 ? 2.764 -3.189 15.289 1 92.88 549 LYS B O 1
ATOM 9123 N N . GLU B 1 550 ? 1.702 -2.9 13.289 1 92.5 550 GLU B N 1
ATOM 9124 C CA . GLU B 1 550 ? 2.67 -3.742 12.586 1 92.5 550 GLU B CA 1
ATOM 9125 C C . GLU B 1 550 ? 3.324 -2.992 11.43 1 92.5 550 GLU B C 1
ATOM 9127 O O . GLU B 1 550 ? 4.082 -3.576 10.656 1 92.5 550 GLU B O 1
ATOM 9132 N N . ASP B 1 551 ? 3.025 -1.731 11.367 1 92.56 551 ASP B N 1
ATOM 9133 C CA . ASP B 1 551 ? 3.639 -0.932 10.305 1 92.56 551 ASP B CA 1
ATOM 9134 C C . ASP B 1 551 ? 3.592 0.556 10.648 1 92.56 551 ASP B C 1
ATOM 9136 O O . ASP B 1 551 ? 2.865 0.968 11.555 1 92.56 551 ASP B O 1
ATOM 9140 N N . PHE B 1 552 ? 4.402 1.353 10.016 1 95.75 552 PHE B N 1
ATOM 9141 C CA . PHE B 1 552 ? 4.387 2.811 10.07 1 95.75 552 PHE B CA 1
ATOM 9142 C C . PHE B 1 552 ? 4.066 3.396 8.703 1 95.75 552 PHE B C 1
ATOM 9144 O O . PHE B 1 552 ? 4.395 2.803 7.672 1 95.75 552 PHE B O 1
ATOM 9151 N N . PHE B 1 553 ? 3.361 4.41 8.641 1 94.06 553 PHE B N 1
ATOM 9152 C CA . PHE B 1 553 ? 3.289 5.27 7.465 1 94.06 553 PHE B CA 1
ATOM 9153 C C . PHE B 1 553 ? 4.121 6.531 7.668 1 94.06 553 PHE B C 1
ATOM 9155 O O . PHE B 1 553 ? 4.051 7.164 8.727 1 94.06 553 PHE B O 1
ATOM 9162 N N . ILE B 1 554 ? 4.914 6.895 6.715 1 96.81 554 ILE B N 1
ATOM 9163 C CA . ILE B 1 554 ? 5.832 8.023 6.809 1 96.81 554 ILE B CA 1
ATOM 9164 C C . ILE B 1 554 ? 5.625 8.961 5.621 1 96.81 554 ILE B C 1
ATOM 9166 O O . ILE B 1 554 ? 5.582 8.508 4.473 1 96.81 554 ILE B O 1
ATOM 9170 N N . LEU B 1 555 ? 5.41 10.18 5.852 1 96.69 555 LEU B N 1
ATOM 9171 C CA . LEU B 1 555 ? 5.379 11.195 4.809 1 96.69 555 LEU B CA 1
ATOM 9172 C C . LEU B 1 555 ? 6.523 12.188 4.984 1 96.69 555 LEU B C 1
ATOM 9174 O O . LEU B 1 555 ? 6.539 12.961 5.949 1 96.69 555 LEU B O 1
ATOM 9178 N N . VAL B 1 556 ? 7.492 12.164 4.094 1 97.88 556 VAL B N 1
ATOM 9179 C CA . VAL B 1 556 ? 8.594 13.117 4.074 1 97.88 556 VAL B CA 1
ATOM 9180 C C . VAL B 1 556 ? 8.375 14.148 2.969 1 97.88 556 VAL B C 1
ATOM 9182 O O . VAL B 1 556 ? 8.094 13.789 1.822 1 97.88 556 VAL B O 1
ATOM 9185 N N . ILE B 1 557 ? 8.438 15.383 3.268 1 97.75 557 ILE B N 1
ATOM 9186 C CA . ILE B 1 557 ? 8.305 16.438 2.27 1 97.75 557 ILE B CA 1
ATOM 9187 C C . ILE B 1 557 ? 9.531 17.344 2.307 1 97.75 557 ILE B C 1
ATOM 9189 O O . ILE B 1 557 ? 10.031 17.688 3.383 1 97.75 557 ILE B O 1
ATOM 9193 N N . SER B 1 558 ? 10.102 17.688 1.235 1 98.06 558 SER B N 1
ATOM 9194 C CA . SER B 1 558 ? 11.133 18.688 1.035 1 98.06 558 SER B CA 1
ATOM 9195 C C . SER B 1 558 ? 10.836 19.547 -0.19 1 98.06 558 SER B C 1
ATOM 9197 O O . SER B 1 558 ? 9.797 19.391 -0.834 1 98.06 558 SER B O 1
ATOM 9199 N N . PHE B 1 559 ? 11.617 20.594 -0.42 1 97.06 559 PHE B N 1
ATOM 9200 C CA . PHE B 1 559 ? 11.477 21.438 -1.596 1 97.06 559 PHE B CA 1
ATOM 9201 C C . PHE B 1 559 ? 12.43 21.016 -2.697 1 97.06 559 PHE B C 1
ATOM 9203 O O . PHE B 1 559 ? 13.617 20.797 -2.445 1 97.06 559 PHE B O 1
ATOM 9210 N N . LYS B 1 560 ? 11.977 20.875 -3.891 1 93.5 560 LYS B N 1
ATOM 9211 C CA . LYS B 1 560 ? 12.727 20.375 -5.039 1 93.5 560 LYS B CA 1
ATOM 9212 C C . LYS B 1 560 ? 13.852 21.328 -5.422 1 93.5 560 LYS B C 1
ATOM 9214 O O . LYS B 1 560 ? 14.867 20.906 -5.98 1 93.5 560 LYS B O 1
ATOM 9219 N N . ASP B 1 561 ? 13.633 22.547 -5.191 1 93.88 561 ASP B N 1
ATOM 9220 C CA . ASP B 1 561 ? 14.594 23.531 -5.676 1 93.88 561 ASP B CA 1
ATOM 9221 C C . ASP B 1 561 ? 15.734 23.719 -4.68 1 93.88 561 ASP B C 1
ATOM 9223 O O . ASP B 1 561 ? 16.594 24.594 -4.867 1 93.88 561 ASP B O 1
ATOM 9227 N N . CYS B 1 562 ? 15.773 23.031 -3.576 1 95.5 562 CYS B N 1
ATOM 9228 C CA . CYS B 1 562 ? 16.922 23.016 -2.686 1 95.5 562 CYS B CA 1
ATOM 9229 C C . CYS B 1 562 ? 17.812 21.812 -2.969 1 95.5 562 CYS B C 1
ATOM 9231 O O . CYS B 1 562 ? 17.375 20.656 -2.826 1 95.5 562 CYS B O 1
ATOM 9233 N N . GLU B 1 563 ? 19 21.969 -3.279 1 94.44 563 GLU B N 1
ATOM 9234 C CA . GLU B 1 563 ? 19.922 20.906 -3.678 1 94.44 563 GLU B CA 1
ATOM 9235 C C . GLU B 1 563 ? 20.328 20.062 -2.479 1 94.44 563 GLU B C 1
ATOM 9237 O O . GLU B 1 563 ? 20.812 18.938 -2.645 1 94.44 563 GLU B O 1
ATOM 9242 N N . LYS B 1 564 ? 20.094 20.562 -1.314 1 95.25 564 LYS B N 1
ATOM 9243 C CA . LYS B 1 564 ? 20.562 19.906 -0.106 1 95.25 564 LYS B CA 1
ATOM 9244 C C . LYS B 1 564 ? 19.578 18.828 0.361 1 95.25 564 LYS B C 1
ATOM 9246 O O . LYS B 1 564 ? 19.922 17.969 1.172 1 95.25 564 LYS B O 1
ATOM 9251 N N . THR B 1 565 ? 18.406 18.922 -0.098 1 97.25 565 THR B N 1
ATOM 9252 C CA . THR B 1 565 ? 17.391 18.031 0.442 1 97.25 565 THR B CA 1
ATOM 9253 C C . THR B 1 565 ? 16.812 17.141 -0.656 1 97.25 565 THR B C 1
ATOM 9255 O O . THR B 1 565 ? 16.781 17.531 -1.825 1 97.25 565 THR B O 1
ATOM 9258 N N . ASP B 1 566 ? 16.422 15.961 -0.337 1 95.19 566 ASP B N 1
ATOM 9259 C CA . ASP B 1 566 ? 15.758 14.977 -1.177 1 95.19 566 ASP B CA 1
ATOM 9260 C C . ASP B 1 566 ? 14.844 14.078 -0.345 1 95.19 566 ASP B C 1
ATOM 9262 O O . ASP B 1 566 ? 15.32 13.32 0.506 1 95.19 566 ASP B O 1
ATOM 9266 N N . SER B 1 567 ? 13.562 14.172 -0.612 1 95.94 567 SER B N 1
ATOM 9267 C CA . SER B 1 567 ? 12.578 13.484 0.219 1 95.94 567 SER B CA 1
ATOM 9268 C C . SER B 1 567 ? 12.742 11.977 0.132 1 95.94 567 SER B C 1
ATOM 9270 O O . SER B 1 567 ? 12.617 11.273 1.139 1 95.94 567 SER B O 1
ATOM 9272 N N . LEU B 1 568 ? 12.969 11.445 -1.037 1 91.38 568 LEU B N 1
ATOM 9273 C CA . LEU B 1 568 ? 13.125 10 -1.213 1 91.38 568 LEU B CA 1
ATOM 9274 C C . LEU B 1 568 ? 14.367 9.5 -0.477 1 91.38 568 LEU B C 1
ATOM 9276 O O . LEU B 1 568 ? 14.305 8.484 0.22 1 91.38 568 LEU B O 1
ATOM 9280 N N . ASP B 1 569 ? 15.453 10.188 -0.663 1 93 569 ASP B N 1
ATOM 9281 C CA . ASP B 1 569 ? 16.688 9.812 0.003 1 93 569 ASP B CA 1
ATOM 9282 C C . ASP B 1 569 ? 16.531 9.82 1.521 1 93 569 ASP B C 1
ATOM 9284 O O . ASP B 1 569 ? 17.047 8.938 2.211 1 93 569 ASP B O 1
ATOM 9288 N N . PHE B 1 570 ? 15.883 10.844 1.997 1 97.12 570 PHE B N 1
ATOM 9289 C CA . PHE B 1 570 ? 15.711 10.93 3.441 1 97.12 570 PHE B CA 1
ATOM 9290 C C . PHE B 1 570 ? 14.773 9.836 3.941 1 97.12 570 PHE B C 1
ATOM 9292 O O . PHE B 1 570 ? 14.969 9.297 5.031 1 97.12 570 PHE B O 1
ATOM 9299 N N . PHE B 1 571 ? 13.711 9.531 3.246 1 96.19 571 PHE B N 1
ATOM 9300 C CA . PHE B 1 571 ? 12.828 8.422 3.59 1 96.19 571 PHE B CA 1
ATOM 9301 C C . PHE B 1 571 ? 13.609 7.129 3.73 1 96.19 571 PHE B C 1
ATOM 9303 O O . PHE B 1 571 ? 13.414 6.379 4.691 1 96.19 571 PHE B O 1
ATOM 9310 N N . GLN B 1 572 ? 14.453 6.852 2.779 1 92.25 572 GLN B N 1
ATOM 9311 C CA . GLN B 1 572 ? 15.258 5.637 2.795 1 92.25 572 GLN B CA 1
ATOM 9312 C C . GLN B 1 572 ? 16.203 5.617 3.992 1 92.25 572 GLN B C 1
ATOM 9314 O O . GLN B 1 572 ? 16.375 4.582 4.637 1 92.25 572 GLN B O 1
ATOM 9319 N N . GLU B 1 573 ? 16.828 6.766 4.238 1 96.38 573 GLU B N 1
ATOM 9320 C CA . GLU B 1 573 ? 17.719 6.848 5.383 1 96.38 573 GLU B CA 1
ATOM 9321 C C . GLU B 1 573 ? 16.984 6.648 6.695 1 96.38 573 GLU B C 1
ATOM 9323 O O . GLU B 1 573 ? 17.516 6.062 7.641 1 96.38 573 GLU B O 1
ATOM 9328 N N . LEU B 1 574 ? 15.828 7.211 6.77 1 98.06 574 LEU B N 1
ATOM 9329 C CA . LEU B 1 574 ? 15 7.02 7.957 1 98.06 574 LEU B CA 1
ATOM 9330 C C . LEU B 1 574 ? 14.625 5.551 8.125 1 98.06 574 LEU B C 1
ATOM 9332 O O . LEU B 1 574 ? 14.695 5.016 9.234 1 98.06 574 LEU B O 1
ATOM 9336 N N . SER B 1 575 ? 14.258 4.91 7.07 1 96 575 SER B N 1
ATOM 9337 C CA . SER B 1 575 ? 13.938 3.484 7.105 1 96 575 SER B CA 1
ATOM 9338 C C . SER B 1 575 ? 15.141 2.662 7.559 1 96 575 SER B C 1
ATOM 9340 O O . SER B 1 575 ? 15.008 1.755 8.383 1 96 575 SER B O 1
ATOM 9342 N N . LYS B 1 576 ? 16.281 2.994 7.043 1 96.06 576 LYS B N 1
ATOM 9343 C CA . LYS B 1 576 ? 17.516 2.338 7.449 1 96.06 576 LYS B CA 1
ATOM 9344 C C . LYS B 1 576 ? 17.781 2.531 8.938 1 96.06 576 LYS B C 1
ATOM 9346 O O . LYS B 1 576 ? 18.203 1.6 9.625 1 96.06 576 LYS B O 1
ATOM 9351 N N . SER B 1 577 ? 17.531 3.719 9.352 1 98.19 577 SER B N 1
ATOM 9352 C CA . SER B 1 577 ? 17.75 4.031 10.758 1 98.19 577 SER B CA 1
ATOM 9353 C C . SER B 1 577 ? 16.828 3.223 11.656 1 98.19 577 SER B C 1
ATOM 9355 O O . SER B 1 577 ? 17.234 2.768 12.727 1 98.19 577 SER B O 1
ATOM 9357 N N . LEU B 1 578 ? 15.602 3.045 11.25 1 98.19 578 LEU B N 1
ATOM 9358 C CA . LEU B 1 578 ? 14.664 2.213 11.984 1 98.19 578 LEU B CA 1
ATOM 9359 C C . LEU B 1 578 ? 15.172 0.778 12.094 1 98.19 578 LEU B C 1
ATOM 9361 O O . LEU B 1 578 ? 15.102 0.167 13.164 1 98.19 578 LEU B O 1
ATOM 9365 N N . ILE B 1 579 ? 15.68 0.254 11.031 1 96.62 579 ILE B N 1
ATOM 9366 C CA . ILE B 1 579 ? 16.188 -1.112 11.008 1 96.62 579 ILE B CA 1
ATOM 9367 C C . ILE B 1 579 ? 17.438 -1.215 11.891 1 96.62 579 ILE B C 1
ATOM 9369 O O . ILE B 1 579 ? 17.609 -2.191 12.625 1 96.62 579 ILE B O 1
ATOM 9373 N N . ARG B 1 580 ? 18.328 -0.216 11.812 1 97.31 580 ARG B N 1
ATOM 9374 C CA . ARG B 1 580 ? 19.531 -0.199 12.641 1 97.31 580 ARG B CA 1
ATOM 9375 C C . ARG B 1 580 ? 19.188 -0.224 14.125 1 97.31 580 ARG B C 1
ATOM 9377 O O . ARG B 1 580 ? 19.828 -0.911 14.906 1 97.31 580 ARG B O 1
ATOM 9384 N N . MET B 1 581 ? 18.234 0.542 14.469 1 98.25 581 MET B N 1
ATOM 9385 C CA . MET B 1 581 ? 17.797 0.554 15.867 1 98.25 581 MET B CA 1
ATOM 9386 C C . MET B 1 581 ? 17.219 -0.798 16.266 1 98.25 581 MET B C 1
ATOM 9388 O O . MET B 1 581 ? 17.484 -1.293 17.359 1 98.25 581 MET B O 1
ATOM 9392 N N . HIS B 1 582 ? 16.375 -1.338 15.383 1 97.62 582 HIS B N 1
ATOM 9393 C CA . HIS B 1 582 ? 15.82 -2.674 15.586 1 97.62 582 HIS B CA 1
ATOM 9394 C C . HIS B 1 582 ? 16.922 -3.693 15.836 1 97.62 582 HIS B C 1
ATOM 9396 O O . HIS B 1 582 ? 16.859 -4.469 16.797 1 97.62 582 HIS B O 1
ATOM 9402 N N . ASP B 1 583 ? 17.938 -3.639 15.016 1 96.31 583 ASP B N 1
ATOM 9403 C CA . ASP B 1 583 ? 19.031 -4.59 15.102 1 96.31 583 ASP B CA 1
ATOM 9404 C C . ASP B 1 583 ? 19.828 -4.402 16.406 1 96.31 583 ASP B C 1
ATOM 9406 O O . ASP B 1 583 ? 20.234 -5.379 17.031 1 96.31 583 ASP B O 1
ATOM 9410 N N . LEU B 1 584 ? 20.047 -3.146 16.781 1 97.56 584 LEU B N 1
ATOM 9411 C CA . LEU B 1 584 ? 20.766 -2.848 18.016 1 97.56 584 LEU B CA 1
ATOM 9412 C C . LEU B 1 584 ? 20.047 -3.459 19.219 1 97.56 584 LEU B C 1
ATOM 9414 O O . LEU B 1 584 ? 20.672 -4.07 20.078 1 97.56 584 LEU B O 1
ATOM 9418 N N . LEU B 1 585 ? 18.766 -3.289 19.266 1 97.44 585 LEU B N 1
ATOM 9419 C CA . LEU B 1 585 ? 17.969 -3.756 20.391 1 97.44 585 LEU B CA 1
ATOM 9420 C C . LEU B 1 585 ? 17.969 -5.277 20.469 1 97.44 585 LEU B C 1
ATOM 9422 O O . LEU B 1 585 ? 18.016 -5.852 21.547 1 97.44 585 LEU B O 1
ATOM 9426 N N . LEU B 1 586 ? 17.953 -5.926 19.281 1 95.31 586 LEU B N 1
ATOM 9427 C CA . LEU B 1 586 ? 17.953 -7.383 19.25 1 95.31 586 LEU B CA 1
ATOM 9428 C C . LEU B 1 586 ? 19.328 -7.93 19.609 1 95.31 586 LEU B C 1
ATOM 9430 O O . LEU B 1 586 ? 19.438 -8.953 20.297 1 95.31 586 LEU B O 1
ATOM 9434 N N . GLU B 1 587 ? 20.359 -7.289 19.094 1 94.31 587 GLU B N 1
ATOM 9435 C CA . GLU B 1 587 ? 21.734 -7.703 19.391 1 94.31 587 GLU B CA 1
ATOM 9436 C C . GLU B 1 587 ? 22.031 -7.57 20.891 1 94.31 587 GLU B C 1
ATOM 9438 O O . GLU B 1 587 ? 22.766 -8.391 21.453 1 94.31 587 GLU B O 1
ATOM 9443 N N . ALA B 1 588 ? 21.594 -6.559 21.469 1 91.38 588 ALA B N 1
ATOM 9444 C CA . ALA B 1 588 ? 21.828 -6.309 22.891 1 91.38 588 ALA B CA 1
ATOM 9445 C C . ALA B 1 588 ? 21.172 -7.395 23.75 1 91.38 588 ALA B C 1
ATOM 9447 O O . ALA B 1 588 ? 21.656 -7.703 24.828 1 91.38 588 ALA B O 1
ATOM 9448 N N . LYS B 1 589 ? 20.125 -7.941 23.422 1 86.56 589 LYS B N 1
ATOM 9449 C CA . LYS B 1 589 ? 19.469 -9.016 24.156 1 86.56 589 LYS B CA 1
ATOM 9450 C C . LYS B 1 589 ? 20.266 -10.312 24.078 1 86.56 589 LYS B C 1
ATOM 9452 O O . LYS B 1 589 ? 20.219 -11.133 25 1 86.56 589 LYS B O 1
ATOM 9457 N N . LYS B 1 590 ? 20.953 -10.523 22.969 1 75.25 590 LYS B N 1
ATOM 9458 C CA . LYS B 1 590 ? 21.75 -11.734 22.797 1 75.25 590 LYS B CA 1
ATOM 9459 C C . LYS B 1 590 ? 23.047 -11.656 23.578 1 75.25 590 LYS B C 1
ATOM 9461 O O . LYS B 1 590 ? 23.625 -12.688 23.953 1 75.25 590 LYS B O 1
ATOM 9466 N N . ALA B 1 591 ? 23.625 -10.484 23.766 1 64.31 591 ALA B N 1
ATOM 9467 C CA . ALA B 1 591 ? 24.891 -10.281 24.453 1 64.31 591 ALA B CA 1
ATOM 9468 C C . ALA B 1 591 ? 24.75 -10.484 25.953 1 64.31 591 ALA B C 1
ATOM 9470 O O . ALA B 1 591 ? 23.797 -9.984 26.562 1 64.31 591 ALA B O 1
ATOM 9471 N N . PRO B 1 592 ? 25.516 -11.469 26.516 1 54.12 592 PRO B N 1
ATOM 9472 C CA . PRO B 1 592 ? 25.531 -11.68 27.969 1 54.12 592 PRO B CA 1
ATOM 9473 C C . PRO B 1 592 ? 25.781 -10.391 28.75 1 54.12 592 PRO B C 1
ATOM 9475 O O . PRO B 1 592 ? 26.484 -9.5 28.266 1 54.12 592 PRO B O 1
ATOM 9478 N N . MET B 1 593 ? 24.828 -9.891 29.5 1 42.34 593 MET B N 1
ATOM 9479 C CA . MET B 1 593 ? 25.094 -8.812 30.453 1 42.34 593 MET B CA 1
ATOM 9480 C C . MET B 1 593 ? 26.469 -8.977 31.109 1 42.34 593 MET B C 1
ATOM 9482 O O . MET B 1 593 ? 26.734 -9.992 31.75 1 42.34 593 MET B O 1
ATOM 9486 N N . THR B 1 594 ? 27.547 -8.586 30.344 1 31.77 594 THR B N 1
ATOM 9487 C CA . THR B 1 594 ? 28.688 -8.516 31.25 1 31.77 594 THR B CA 1
ATOM 9488 C C . THR B 1 594 ? 28.516 -7.387 32.25 1 31.77 594 THR B C 1
ATOM 9490 O O . THR B 1 594 ? 28.094 -6.289 31.891 1 31.77 594 THR B O 1
#

Foldseek 3Di:
DFQDDDPPQLVQLCVLLLLVQVDDPVQSVVLVVLSVCLVVPPVVVLSVVLVVQSVVDSYSCQVVCLFQVAFQAFAQCLQFFKWKWFFCCCPDPNHFFFPCQLLLLLLLVLLLLVVLLCVLQVNDDFDADPVGFTFACQLVQQQFQKFWAFDPSTIDIDHQGHHVVGHDADAWEWEFDQLWIWTFGQADPVRHGDWSVQSSLQVVVVNVVNPDHYPLLLLLSRATRVLSNVLLVVQCVVDVLSVVLVSSNSRGGEYEYAAAADQDDPQSLVLCSNQNLSSSRHNLGAQWYWYRYNRGGIMIMGGCSSAHLQSVQVSSVSSVVSCVVCVSDIGDDPDRPNPRTHIGIRDGDDDPSSVVSSVNSSVSSNVSSQFKGKDKDKFQQFFQQLVVVLVFHSVLLLLLLLQLLVCVVPVGGFFAWEWAFQSSGDVTGTFTQRLDGPLSVVLSVLLNDPPRDLVRSVVSSVVSRVVSVVSNVCRNSVSHSQSVVSSSQVSCVVVVHDRRVSQVSPSCLRNQRPNNTQEYEYESEADRMDMWRAHSDQLHWYWYWYGYGRMMMIMIMHTPPDPNDDRVSSVVSSSVSSVSVSVSSVVVVVDPPD/DFQDDDPPQLVQLCVLLLLVQVDDPVQSVVLVVLSVCCVVPPVVVLSVVLVVQSVVDSYSCQVVCLFQVAFQAFAQCLQFFKWKWFFCCCPDPNHFFFPCQLLLLLLLVLLLLVVLLCVLQVNDDFDADPVRFTFACQLVQQQFQKFWAFDPSTIDIDHQGHHVVGHDADAWEWEFDQLWIWTFGQADPVRHGDWSLLSSLQVVVVNVVNPDHYPLLQLLSRATRVLSNVLLVVQCVVDVLSVVLVSSNSRGGEYEYAAAADQDDPQSLVLCSNQNLSSSRDNLGAQWYWYRYNRGGIMIMGGCSSAHLQSVQVSSVSSVVSCVVCVSDIGDDPDRPNPRTHIGIRDGDDDPVSVVSSVNSSVSSNVSSQFKGKDKDKFQQFFQQLVVVLVFHSVLLLLLLLQLLVCVVPVGGFFAWEWAFQSSGDVTGTFTQRLDGPLSVVLSVLLNDPPRDLVRSVVSSVVSRVVSVVSNVCRNSVSHSQSVVSSSQVSCVVVVHPRRVSQVSPSCLRNQRPNNTQEYEYESEADRMDMWRAHSDQLHWYWYWYTYGRMMMIMIMHTPPDPNDDRVSSVVSSSVSSVSVSVSSVVVVVDPPD

pLDDT: mean 93.49, std 6.71, range [31.77, 98.88]

InterPro domains:
  IPR000542 Acyltransferase ChoActase/COT/CPT [PTHR22589] (18-585)
  IPR023213 Chloramphenicol acetyltransferase-like domain superfamily [G3DSA:3.30.559.10] (18-581)
  IPR039551 Choline/Carnitine o-acyltransferase, domain 1 and 2 [PF00755] (18-575)
  IPR042231 Choline/Carnitine o-acyltransferase, domain 2 [G3DSA:3.30.559.70] (59-375)

Organism: Stichopus japonicus (NCBI:txid307972)